Protein 6T1U (pdb70)

Foldseek 3Di:
DQAVQVVCVVQVFQEEEEEFDAFFPLVLLSLLLQQQCCQFFVGRYFYDQLQSHACLCVLVDALSHEYEYRFEADFQRATRPSCNNVVCCLVPPDAANQRYEYEYEYEAAVLHPCGSSPRVVVVVSNVVRRYHDQFYYWYAHVHVPCRLVSSVVSSVRSVCSCCPVVNTGTDARDDDFQKDKDWDQVDFLVDLLAFLQPLANCVSPPPPDDLQEDDADQSHFRFWFFPAKDWQFPDPPWTKMKTKTFSQSHPAFAAQFWKKWFQFWFFPVLLVLVCLQQVCPVQQRIWMAMDGPRPNDDQQHDPGYGNNSCNGRWFPQFDADRLSLLSNCLVLQPDDQLSVQSVVLSPDPVSVCVQGVVQRDTPSRSSCVSNVSDHSNSDDVSSRSSNTTTRGIDIFGWQAHCLQCRRMTIGMGIWDWDADPVGDINGDGVRLVSVQCNCVVVVPPDDRPTHGDCLPIVSPSPNRITTMHIDHDPRDDDPQQQQEAEEEAEDSQCRSVSRVLSNNLVCVVVVHNGHAYEYEYEDAALNGRDGPNVCPVVSCVSCPPSYDYDYFHQHHDPVDGTDSLNVCLVVLVVVVVSVVSLYAYETEEASSPDVVSNLLSQLVSCCVVVVHDSVVSSVVSVVCPVVRSHGYHHD/DQAVQVVCVVQVFQEEEEEQDAFFPLVLLSLLLQQQCCQFFVGRYFYDQLQSHQCLCVLVDAQSHEYEYRFEADFQRATRPSCNNVVCCLVPPDAANQGYEYEYEYEAAVLHDCGSSPRVVVVVSNVVRHYHDQFYYWYAHVNVPCRLVSSVVSSVRVVCSCCPVVNTGTDARDDDFQKDKDWDPVDWLPPQCAWLQPLANCVRPPPPPDLQEDPADQSHFRFWFFPDKDWFFPDPVWTKMKTKTFSQSHPFFDAQFWKKWFAFWFFPVLLVLVCLQQVCVVQQGIWMAMDGPRPNDDQQHDPGYGNVSCRGRWFPQFDADRLSLLSNCLVLQPDDQLSVQSVVLSVDVVSVCVVGVVQRDGPSRVSCVSNVNDHSNSDDVSSRSSNTTTRGTDIFGWQAHCLLCRRMTIGMGIWDWDADPVGDIRGDGVRLLSVQCNCVVVVVPDDRSTHGDCLPSVSPNPSRITTMHIGHDPRDDDPAQQQEAEAEAEASQCRSVNNVLNNNLVCLVVVHNHHAYEYEYEDAALNGRDGPNVCVVVSCVRVPPSYDYDYFHQHHDVVRGGDSLNVCLVVLVVVVVSVVSLYAYEHGEASSPRVVSNLQSQLVSQCVVVVHDSVVSSVVSSVCPVVNSHGYHHD

Organism: Candida tropicalis (NCBI:txid5482)

Secondary structure (DSSP, 8-state):
--BHHHHHHHTT--EEEEEE-SSSHHHHHHHHHHHHHHHHH---EEEEEGGGSB-TTGGG--TT-EEEEEEEEETTTEEPGGGHHHHHIIIII----TT-EEEEEEEE-TTSSSTTHHHHHHHHHHHHTT-EE-S--EEEETTTT-HHHHHHHHHHHHHHHHHHTS-PPPPPP----SEEEEE-TT--TTSTTSBSS-SSGGGTS-SS--TTSS--BTTB-EEEEEEEEEE----TT--EEEEEEE-TTS-----TT-EEEE-----HHHHHHHHHHHT-TT-TT-EEEEEESSTTPPPSS-SSEEHHHHHHHTB--SSPPPHHHHHHHGGG-SSHHHHHHHHHHHH-HHHHHHHTGGGT--HHHHHHHHTTT---TTS-HHHHHHHSPBP-PEEEE--S-TTT-TTEEEEEEE--EEE-TTS-EEE-HHHHHHHHHHHHHTT--PPPSS---SS-GGGTTTTTEEEEEEE--S----SSTTS-EEEE--GGGHHHHHHHHHHHHHHHHTT-----EEEEEEES-TTTS-TTHHHHHHHHHHHGGGEEEEEEESSS-TTS---HHHHHHHTHHHHHHHHHTTPEEEEEE-TTTHHHHHHHHHHHHHHHHHT--HHHHHHHHHHHHHTTSEEEEE-/--BHHHHHHHTT--EEEEEE-SSSHHHHHHHHHHHHHHHHH---EEEEEGGGSB-TTGGG--TT-EEEEEEEEETTTEEPGGGHHHHHIIIII----TT-EEEEEEEE-TTSSSTTHHHHHHHHHHHHTT-EE-S--EEEETTTT-HHHHHHHHHHHHHHIIIIIS-----------SEEEEE-TT--TTSTTSBSS-SSGGGTS-SS--TT-S--BTTB-EEEEEEEEEE----SS--EEEEEEE-TTS-----TT-EEEE-----HHHHHHHHHHHT-TT-TT-EEEEEESSTTPPPSS-SSEEHHHHHHHTB--SSPPPHHHHHHHGGG-SSHHHHHHHHHHHH-HHHHHHHTGGGT--HHHHHHHHTTT---TTS-HHHHHHHSPBP-PEEEE--S-TTT-TTEEEEEEE--EEE-TTS-EEE-HHHHHHHHHHHHHTT-----SS---SS-GGGTTTTTEEEEEEE--S----SSTTS-EEEE--GGGHHHHHHHHHHHHHHHHTT-----EEEEEEES-TTTS-TTTTHHHHHHHHHGGGEEEEEEESSSSTTS---HHHHHHHTHHHHHHHHHTTPEEEEEE-TTTHHHHHHHHHHHHHHHHHT--HHHHHHHHHHHHHTTSEEEEE-

InterPro domains:
  IPR001094 Flavodoxin-like [PR00369] (60-73)
  IPR001094 Flavodoxin-like [PR00369] (112-123)
  IPR001094 Flavodoxin-like [PR00369] (143-153)
  IPR001094 Flavodoxin-like [PR00369] (167-186)
  IPR001433 Oxidoreductase FAD/NAD(P)-binding [PF00175] (531-643)
  IPR001709 Flavoprotein pyridine nucleotide cytochrome reductase [PR00371] (298-308)
  IPR001709 Flavoprotein pyridine nucleotide cytochrome reductase [PR00371] (438-445)
  IPR001709 Flavoprotein pyridine nucleotide cytochrome reductase [PR00371] (472-481)
  IPR001709 Flavoprotein pyridine nucleotide cytochrome reductase [PR00371] (530-549)
  IPR001709 Flavoprotein pyridine nucleotide cytochrome reductase [PR00371] (559-568)
  IPR001709 Flavoprotein pyridine nucleotide cytochrome reductase [PR00371] (572-583)
  IPR001709 Flavoprotein pyridine nucleotide cytochrome reductase [PR00371] (605-621)
  IPR001709 Flavoprotein pyridine nucleotide cytochrome reductase [PR00371] (628-636)
  IPR003097 Sulfite reductase [NADPH] flavoprotein alpha-component-like, FAD-binding [PF00667] (259-476)
  IPR008254 Flavodoxin/nitric oxide synthase [PF00258] (61-198)
  IPR008254 Flavodoxin/nitric oxide synthase [PS50902] (59-203)
  IPR017927 FAD-binding domain, ferredoxin reductase-type [PS51384] (263-508)
  IPR017938 Riboflavin synthase-like beta-barrel [SSF63380] (235-519)
  IPR023173 NADPH-cytochrome p450 reductase, FAD-binding, alpha-helical domain superfamily [G3DSA:1.20.990.10] (313-428)
  IPR023208 NADPH-cytochrome P450 reductase [MF_03212] (1-679)

Radius of gyration: 32.87 Å; Cα contacts (8 Å, |Δi|>4): 2694; chains: 2; bounding box: 74×68×106 Å

Nearest PDB structures (foldseek):
  6t1u-assembly1_A  TM=9.999E-01  e=0.000E+00  Candida tropicalis
  4yao-assembly2_B  TM=9.263E-01  e=1.533E-57  Rattus norvegicus
  8dmg-assembly1_B  TM=6.193E-01  e=8.265E-48  Priestia megaterium NBRC 15308 = ATCC 14581
  4dqk-assembly1_A  TM=8.835E-01  e=5.685E-35  Priestia megaterium
  4dql-assembly3_B-2  TM=9.027E-01  e=2.156E-33  Priestia megaterium

Solvent-accessible surface area: 52271 Å² total; per-residue (Å²): 130,97,55,0,35,45,20,3,174,160,37,104,23,48,0,0,0,0,17,0,16,34,68,12,40,1,72,14,11,0,47,19,0,9,40,6,0,71,10,56,19,43,14,91,13,4,37,4,29,2,48,82,29,58,8,116,50,0,23,100,0,75,85,100,13,4,0,0,0,0,0,18,26,68,43,42,16,83,16,0,70,27,2,70,128,1,28,57,18,0,52,125,115,15,118,73,0,74,55,0,55,0,0,0,0,0,8,10,36,22,19,57,64,48,18,1,24,1,0,93,54,0,14,121,17,0,44,113,44,42,13,65,96,17,7,113,46,28,41,0,18,89,32,89,67,50,12,35,37,37,0,6,55,3,6,81,66,0,10,74,10,0,94,98,100,39,123,63,133,44,116,132,51,135,54,71,62,33,1,114,23,64,62,72,129,102,20,50,57,97,40,82,98,0,0,41,2,0,19,25,154,97,2,24,84,26,156,82,103,87,49,41,83,39,112,22,58,131,84,16,0,21,20,0,81,3,49,63,7,97,45,27,12,77,14,174,65,61,34,0,0,4,0,31,0,20,5,64,124,15,80,9,144,17,53,5,2,5,19,0,0,0,38,13,6,0,1,55,58,17,9,155,51,1,1,81,0,7,34,15,92,139,78,49,128,34,1,0,57,12,148,38,101,35,92,37,51,109,40,54,12,20,57,25,0,9,8,14,6,0,0,49,17,5,3,26,5,14,29,125,8,19,27,4,9,1,72,24,0,19,58,45,12,32,62,142,98,5,71,134,9,1,78,76,0,0,57,50,104,31,34,7,42,38,29,1,63,54,31,94,11,26,14,4,18,0,0,5,19,7,4,80,102,54,56,0,77,86,13,41,12,22,2,1,7,15,9,9,49,65,9,27,34,63,58,30,11,0,0,0,0,21,76,38,13,138,70,36,0,9,0,6,2,38,15,103,49,76,118,37,49,70,49,39,36,37,22,23,8,2,13,10,2,1,13,11,2,6,16,37,43,71,183,54,79,66,175,23,67,2,62,14,51,38,48,7,5,85,29,59,10,68,127,50,54,8,5,0,8,24,43,149,5,116,11,33,34,28,213,78,20,61,29,11,0,0,0,0,0,26,26,24,0,0,2,1,0,10,0,0,0,54,27,2,11,44,36,47,130,85,69,58,109,4,10,46,0,0,0,0,0,4,15,55,37,23,111,44,4,24,0,9,100,145,26,11,75,102,11,36,96,52,10,35,164,57,15,61,37,45,41,1,48,15,125,79,54,82,68,131,106,23,94,3,22,46,44,0,87,122,25,27,163,44,2,19,87,2,4,85,94,35,0,30,1,1,0,0,2,59,4,52,179,18,6,45,44,0,27,30,12,1,8,53,6,0,7,170,47,83,168,45,11,57,10,115,0,13,62,56,0,63,33,12,12,108,122,81,43,2,15,37,17,21,149,137,98,56,0,35,54,15,2,177,150,32,106,26,47,0,0,0,0,17,0,16,37,66,13,44,1,70,16,10,0,49,16,0,10,42,7,0,70,15,63,22,46,14,91,13,4,38,4,37,2,48,79,29,62,10,120,39,0,26,102,2,73,106,99,14,9,0,0,0,0,0,18,26,70,45,40,14,75,16,0,73,24,1,70,129,1,29,58,27,0,51,123,132,16,116,82,0,78,51,1,63,0,0,0,0,0,8,12,36,21,21,65,59,43,17,1,23,0,0,92,55,0,14,118,18,0,44,110,45,40,13,68,97,14,7,138,52,32,41,0,18,88,33,87,68,54,14,36,37,38,0,6,55,5,6,81,84,0,8,71,11,0,79,101,101,28,122,67,133,48,120,124,54,140,54,72,63,32,1,113,23,65,61,65,136,102,23,52,38,96,54,67,88,0,0,39,3,1,19,28,166,87,3,20,78,24,159,75,97,68,42,50,120,19,118,25,54,133,86,18,0,21,20,0,89,2,47,53,5,95,46,27,14,87,13,178,85,56,40,0,0,6,0,36,0,27,5,65,140,24,63,14,148,17,52,4,1,4,22,0,0,0,34,13,6,0,1,55,59,14,9,151,51,1,2,82,0,6,30,14,93,144,69,49,116,38,1,0,59,10,149,39,102,30,95,35,53,109,41,60,15,18,57,18,0,6,10,13,7,0,0,47,20,14,4,17,5,15,30,127,9,19,27,6,9,1,72,26,0,17,60,46,16,32,59,142,102,3,82,157,13,2,79,78,0,1,57,55,105,33,27,6,44,35,30,1,67,60,27,98,11,23,15,4,19,0,0,4,24,6,3,77,104,55,54,0,76,86,13,44,11,20,3,1,7,16,12,9,72,88,6,22,27,64,60,31,11,0,0,0,0,22,81,38,13,155,68,35,0,10,0,7,2,37,15,106,50,72,112,38,67,56,40,36,35,35,21,23,7,2,13,9,2,1,14,13,2,6,16,39,42,67,181,59,59,63,180,28,63,1,76,14,53,38,50,8,4,81,28,60,10,68,137,51,53,8,5,0,8,25,51,156,6,107,10,34,30,27,206,87,21,58,29,10,0,0,0,0,0,27,25,23,0,0,2,0,0,9,0,0,0,57,28,2,11,44,34,49,132,86,69,61,109,8,12,46,1,0,0,0,0,4,14,62,40,22,116,46,4,24,1,10,83,152,36,13,76,114,10,36,83,44,14,34,154,64,16,54,40,39,44,1,36,15,129,82,56,72,74,114,103,16,98,3,20,37,47,0,74,124,31,36,149,45,1,16,75,5,4,91,93,34,0,28,0,0,0,0,2,56,5,51,156,18,4,39,38,0,27,39,14,1,8,82,6,0,6,165,57,83,168,60,20,33,8,98,0,10,61,56,0,70,38,10,10,107,122,66,44,1,14,37,16,20,145

Sequence (1270 aa):
SRDVLSTLKKNNKNTLLLFGSQTGTAEDYANKLSRELHSRFGLKTMVADFADYDWDNFGDITEDILVFFIVATYYGEGEPTDNADEFHTWLTEEADTLSTLRYTVFGLGNSTYEFFNAIGRKFDRLLSEKGGDRFAEYAEGDDGTGTLDEDFMAWKDNVFDALKNDLNFEEKELKYEPNVKLTERDDLSAADSQVSLGEPNKKYINSEGIDLTKGPFDHTHPYLARITETRELFSSKERHCIHVEFDISESNLKYTTGDHLAIWPSNSDENIKQFAKCFGLEDKLDTVIELLKALDSTYTIPFPTPITYGAVIRHHLEISGPVSRQFFLSIAGFAPDEETKKTFTRLGGDKQEFATKVTRRKFNIADALLYSSNNTPWSDVPFEFLIENIQHHLTPRYYSISSSSLSEKQLINVTAVVEAEEEADGRPVTGVVTNLLKNIEIAQNKTGEKPLVHYDLSGPRGKFNKFKLPVHVRRSNNFKLPKNSTTPVILIGPGTGVAPLRGFVRERVQQVKNGVNVGKTLLFYGCRNSSNEDFLYKQEWAEYASVLGENFEMFNAFSRQDPSKKVYVQDKILENSQLVHELLTEGAIIYVCCGDASRMARDVQTTISKIVAKSREISEDKAAELVKSWKVQNRYQEDVWSRDVLSTLKKNNKNTLLLFGSQTGTAEDYANKLSRELHSRFGLKTMVADFADYDWDNFGDITEDILVFFIVATYYGEGEPTDNADEFHTWLTEEADTLSTLRYTVFGLGNSTYEFFNAIGRKFDRLLSEKGGDRFAEYAEGDDGTGTLDEDFMAWKDNVFDALKNDLNFEEKELKYEPNVKLTERDDLSAADSQVSLGEPNKKYINSEGIDLTKGPFDHTHPYLARITETRELFSSKERHCIHVEFDISESNLKYTTGDHLAIWPSNSDENIKQFAKCFGLEDKLDTVIELKALDSTYTIPFPTPITYGAVIRHHLEISGPVSRQFFLSIAGFAPDEETKKTFTRLGGDKQEFATKVTRRKFNIADALLYSSNNTPWSDVPFEFLIENIQQHHLTPRYYSISSSSLSEKQLINVTAVVEAEEEADGRPVTGVVTNLLKNIEIAQNKTGEKPLVHYDLSGPRGKFNKFKLPVHVRRSNFKLPKNSTTPVILIGPGTGVAPLRGFVRERVQQVKNGVNVGKTLLFYGCRNSSNEDFLYKQEWAEYASVLGENFEMFNAFSRQDPSKKVYVQDKILENSQLVHELLTEGAIIYVCCGDASRMARDVQTTISKIVAKSREISEDKAAELVKSWKVQNRYQEDVW

Structure (mmCIF, N/CA/C/O backbone):
data_6T1U
#
_entry.id   6T1U
#
_cell.length_a   74.289
_cell.length_b   67.184
_cell.length_c   143.466
_cell.angle_alpha   90.000
_cell.angle_beta   91.500
_cell.angle_gamma   90.000
#
_symmetry.space_group_name_H-M   'P 1 21 1'
#
loop_
_entity.id
_entity.type
_entity.pdbx_description
1 polymer 'NADPH--cytochrome P450 reductase'
2 non-polymer 'FLAVIN-ADENINE DINUCLEOTIDE'
3 non-polymer 'FLAVIN MONONUCLEOTIDE'
4 water water
#
loop_
_atom_site.group_PDB
_atom_site.id
_atom_site.type_symbol
_atom_site.label_atom_id
_atom_site.label_alt_id
_atom_site.label_comp_id
_atom_site.label_asym_id
_atom_site.label_entity_id
_atom_site.label_seq_id
_atom_site.pdbx_PDB_ins_code
_atom_site.Cartn_x
_atom_site.Cartn_y
_atom_site.Cartn_z
_atom_site.occupancy
_atom_site.B_iso_or_equiv
_atom_site.auth_seq_id
_atom_site.auth_comp_id
_atom_site.auth_asym_id
_atom_site.auth_atom_id
_atom_site.pdbx_PDB_model_num
ATOM 1 N N . SER A 1 45 ? -8.566 21.604 -73.310 1.00 35.13 45 SER A N 1
ATOM 2 C CA . SER A 1 45 ? -9.673 20.770 -72.718 1.00 35.16 45 SER A CA 1
ATOM 3 C C . SER A 1 45 ? -9.281 20.212 -71.351 1.00 32.12 45 SER A C 1
ATOM 4 O O . SER A 1 45 ? -10.156 19.806 -70.573 1.00 33.97 45 SER A O 1
ATOM 7 N N . ARG A 1 46 ? -7.979 20.178 -71.081 1.00 28.36 46 ARG A N 1
ATOM 8 C CA . ARG A 1 46 ? -7.483 19.634 -69.816 1.00 28.03 46 ARG A CA 1
ATOM 9 C C . ARG A 1 46 ? -7.230 20.721 -68.767 1.00 28.90 46 ARG A C 1
ATOM 10 O O . ARG A 1 46 ? -6.631 20.441 -67.730 1.00 27.22 46 ARG A O 1
ATOM 18 N N . ASP A 1 47 ? -7.689 21.938 -69.036 1.00 27.78 47 ASP A N 1
ATOM 19 C CA . ASP A 1 47 ? -7.527 23.078 -68.129 1.00 28.32 47 ASP A CA 1
ATOM 20 C C . ASP A 1 47 ? -8.815 23.166 -67.356 1.00 26.08 47 ASP A C 1
ATOM 21 O O . ASP A 1 47 ? -9.883 23.517 -67.890 1.00 23.82 47 ASP A O 1
ATOM 26 N N . VAL A 1 48 ? -8.754 22.784 -66.076 1.00 25.19 48 VAL A N 1
ATOM 27 C CA . VAL A 1 48 ? -9.957 22.751 -65.283 1.00 24.45 48 VAL A CA 1
ATOM 28 C C . VAL A 1 48 ? -10.544 24.138 -64.998 1.00 23.32 48 VAL A C 1
ATOM 29 O O . VAL A 1 48 ? -11.743 24.304 -64.886 1.00 23.77 48 VAL A O 1
ATOM 33 N N . LEU A 1 49 ? -9.670 25.132 -64.883 1.00 26.22 49 LEU A N 1
ATOM 34 C CA . LEU A 1 49 ? -10.108 26.485 -64.595 1.00 26.04 49 LEU A CA 1
ATOM 35 C C . LEU A 1 49 ? -10.898 27.055 -65.773 1.00 26.20 49 LEU A C 1
ATOM 36 O O . LEU A 1 49 ? -11.977 27.620 -65.612 1.00 24.77 49 LEU A O 1
ATOM 41 N N . SER A 1 50 ? -10.350 26.841 -66.954 1.00 29.02 50 SER A N 1
ATOM 42 C CA . SER A 1 50 ? -11.017 27.251 -68.189 1.00 31.37 50 SER A CA 1
ATOM 43 C C . SER A 1 50 ? -12.315 26.485 -68.394 1.00 28.97 50 SER A C 1
ATOM 44 O O . SER A 1 50 ? -13.324 27.046 -68.810 1.00 28.24 50 SER A O 1
ATOM 47 N N . THR A 1 51 ? -12.307 25.204 -68.042 1.00 28.62 51 THR A N 1
ATOM 48 C CA . THR A 1 51 ? -13.513 24.399 -68.081 1.00 27.68 51 THR A CA 1
ATOM 49 C C . THR A 1 51 ? -14.611 24.911 -67.137 1.00 27.77 51 THR A C 1
ATOM 50 O O . THR A 1 51 ? -15.763 25.038 -67.548 1.00 27.70 51 THR A O 1
ATOM 54 N N . LEU A 1 52 ? -14.271 25.284 -65.899 1.00 27.48 52 LEU A N 1
ATOM 55 C CA . LEU A 1 52 ? -15.267 25.870 -64.998 1.00 26.74 52 LEU A CA 1
ATOM 56 C C . LEU A 1 52 ? -15.899 27.142 -65.553 1.00 28.05 52 LEU A C 1
ATOM 57 O O . LEU A 1 52 ? -17.110 27.298 -65.565 1.00 26.14 52 LEU A O 1
ATOM 62 N N . LYS A 1 53 ? -15.045 28.056 -65.997 1.00 29.49 53 LYS A N 1
ATOM 63 C CA . LYS A 1 53 ? -15.528 29.309 -66.563 1.00 30.17 53 LYS A CA 1
ATOM 64 C C . LYS A 1 53 ? -16.435 29.109 -67.794 1.00 30.28 53 LYS A C 1
ATOM 65 O O . LYS A 1 53 ? -17.523 29.680 -67.844 1.00 29.67 53 LYS A O 1
ATOM 71 N N . LYS A 1 54 ? -15.976 28.314 -68.766 1.00 30.00 54 LYS A N 1
ATOM 72 C CA . LYS A 1 54 ? -16.753 28.031 -70.012 1.00 32.95 54 LYS A CA 1
ATOM 73 C C . LYS A 1 54 ? -18.128 27.423 -69.730 1.00 31.30 54 LYS A C 1
ATOM 74 O O . LYS A 1 54 ? -19.099 27.672 -70.442 1.00 30.57 54 LYS A O 1
ATOM 80 N N . ASN A 1 55 ? -18.216 26.628 -68.671 1.00 28.73 55 ASN A N 1
ATOM 81 C CA . ASN A 1 55 ? -19.460 25.968 -68.302 1.00 27.73 55 ASN A CA 1
ATOM 82 C C . ASN A 1 55 ? -20.242 26.700 -67.240 1.00 28.61 55 ASN A C 1
ATOM 83 O O . ASN A 1 55 ? -21.258 26.207 -66.743 1.00 28.90 55 ASN A O 1
ATOM 88 N N . ASN A 1 56 ? -19.754 27.884 -66.871 1.00 29.15 56 ASN A N 1
ATOM 89 C CA . ASN A 1 56 ? -20.430 28.743 -65.930 1.00 29.59 56 ASN A CA 1
ATOM 90 C C . ASN A 1 56 ? -20.616 28.081 -64.525 1.00 28.65 56 ASN A C 1
ATOM 91 O O . ASN A 1 56 ? -21.674 28.159 -63.911 1.00 31.52 56 ASN A O 1
ATOM 96 N N . LYS A 1 57 ? -19.544 27.475 -64.037 1.00 27.40 57 LYS A N 1
ATOM 97 C CA . LYS A 1 57 ? -19.556 26.759 -62.767 1.00 27.26 57 LYS A CA 1
ATOM 98 C C . LYS A 1 57 ? -18.730 27.502 -61.725 1.00 26.47 57 LYS A C 1
ATOM 99 O O . LYS A 1 57 ? -17.685 28.056 -62.042 1.00 28.76 57 LYS A O 1
ATOM 105 N N . ASN A 1 58 ? -19.183 27.497 -60.473 1.00 25.17 58 ASN A N 1
ATOM 106 C CA . ASN A 1 58 ? -18.473 28.138 -59.386 1.00 27.32 58 ASN A CA 1
ATOM 107 C C . ASN A 1 58 ? -18.062 27.160 -58.271 1.00 28.47 58 ASN A C 1
ATOM 108 O O . ASN A 1 58 ? -17.537 27.584 -57.241 1.00 26.74 58 ASN A O 1
ATOM 113 N N . THR A 1 59 ? -18.291 25.865 -58.499 1.00 24.42 59 THR A N 1
ATOM 114 C CA . THR A 1 59 ? -18.077 24.854 -57.481 1.00 24.82 59 THR A CA 1
ATOM 115 C C . THR A 1 59 ? -17.517 23.605 -58.160 1.00 22.69 59 THR A C 1
ATOM 116 O O . THR A 1 59 ? -18.080 23.101 -59.149 1.00 22.68 59 THR A O 1
ATOM 120 N N . LEU A 1 60 ? -16.403 23.122 -57.640 1.00 20.34 60 LEU A N 1
ATOM 121 C CA . LEU A 1 60 ? -15.649 22.017 -58.244 1.00 20.46 60 LEU A CA 1
ATOM 122 C C . LEU A 1 60 ? -15.581 20.873 -57.244 1.00 22.18 60 LEU A C 1
ATOM 123 O O . LEU A 1 60 ? -15.195 21.091 -56.093 1.00 21.06 60 LEU A O 1
ATOM 128 N N . LEU A 1 61 ? -16.018 19.688 -57.650 1.00 19.20 61 LEU A N 1
ATOM 129 C CA . LEU A 1 61 ? -15.915 18.524 -56.786 1.00 20.02 61 LEU A CA 1
ATOM 130 C C . LEU A 1 61 ? -15.020 17.525 -57.458 1.00 19.95 61 LEU A C 1
ATOM 131 O O . LEU A 1 61 ? -15.338 17.035 -58.541 1.00 24.95 61 LEU A O 1
ATOM 136 N N . LEU A 1 62 ? -13.916 17.194 -56.824 1.00 18.85 62 LEU A N 1
ATOM 137 C CA . LEU A 1 62 ? -12.885 16.302 -57.374 1.00 17.93 62 LEU A CA 1
ATOM 138 C C . LEU A 1 62 ? -12.892 14.986 -56.638 1.00 20.90 62 LEU A C 1
ATOM 139 O O . LEU A 1 62 ? -12.939 14.963 -55.405 1.00 20.00 62 LEU A O 1
ATOM 144 N N . PHE A 1 63 ? -12.857 13.877 -57.376 1.00 19.22 63 PHE A N 1
ATOM 145 C CA . PHE A 1 63 ? -12.906 12.562 -56.764 1.00 18.46 63 PHE A CA 1
ATOM 146 C C . PHE A 1 63 ? -11.670 11.753 -57.104 1.00 18.59 63 PHE A C 1
ATOM 147 O O . PHE A 1 63 ? -11.174 11.698 -58.269 1.00 19.72 63 PHE A O 1
ATOM 155 N N . GLY A 1 64 ? -11.116 11.181 -56.062 1.00 18.72 64 GLY A N 1
ATOM 156 C CA . GLY A 1 64 ? -10.040 10.206 -56.124 1.00 19.23 64 GLY A CA 1
ATOM 157 C C . GLY A 1 64 ? -10.667 8.874 -55.745 1.00 19.43 64 GLY A C 1
ATOM 158 O O . GLY A 1 64 ? -10.957 8.616 -54.596 1.00 17.86 64 GLY A O 1
ATOM 159 N N . SER A 1 65 ? -10.879 7.997 -56.727 1.00 18.28 65 SER A N 1
ATOM 160 C CA . SER A 1 65 ? -11.685 6.797 -56.507 1.00 16.82 65 SER A CA 1
ATOM 161 C C . SER A 1 65 ? -11.098 5.651 -57.321 1.00 17.00 65 SER A C 1
ATOM 162 O O . SER A 1 65 ? -10.764 5.892 -58.500 1.00 19.85 65 SER A O 1
ATOM 165 N N . GLN A 1 66 ? -11.027 4.461 -56.747 1.00 18.15 66 GLN A N 1
ATOM 166 C CA . GLN A 1 66 ? -10.615 3.254 -57.459 1.00 19.01 66 GLN A CA 1
ATOM 167 C C . GLN A 1 66 ? -11.804 2.327 -57.759 1.00 19.89 66 GLN A C 1
ATOM 168 O O . GLN A 1 66 ? -11.887 1.739 -58.834 1.00 21.92 66 GLN A O 1
ATOM 174 N N . THR A 1 67 ? -12.711 2.172 -56.829 1.00 17.87 67 THR A N 1
ATOM 175 C CA . THR A 1 67 ? -13.889 1.315 -56.981 1.00 19.01 67 THR A CA 1
ATOM 176 C C . THR A 1 67 ? -15.197 2.108 -56.917 1.00 18.37 67 THR A C 1
ATOM 177 O O . THR A 1 67 ? -16.251 1.533 -56.676 1.00 21.04 67 THR A O 1
ATOM 181 N N . GLY A 1 68 ? -15.123 3.419 -57.127 1.00 17.99 68 GLY A N 1
ATOM 182 C CA . GLY A 1 68 ? -16.305 4.192 -57.391 1.00 18.16 68 GLY A CA 1
ATOM 183 C C . GLY A 1 68 ? -17.003 4.863 -56.214 1.00 18.07 68 GLY A C 1
ATOM 184 O O . GLY A 1 68 ? -17.892 5.681 -56.460 1.00 17.75 68 GLY A O 1
ATOM 185 N N . THR A 1 69 ? -16.633 4.545 -54.975 1.00 16.62 69 THR A N 1
ATOM 186 C CA . THR A 1 69 ? -17.334 5.112 -53.821 1.00 18.31 69 THR A CA 1
ATOM 187 C C . THR A 1 69 ? -17.138 6.614 -53.736 1.00 16.36 69 THR A C 1
ATOM 188 O O . THR A 1 69 ? -18.111 7.347 -53.584 1.00 17.68 69 THR A O 1
ATOM 192 N N . ALA A 1 70 ? -15.892 7.049 -53.802 1.00 15.65 70 ALA A N 1
ATOM 193 C CA . ALA A 1 70 ? -15.586 8.487 -53.764 1.00 16.52 70 ALA A CA 1
ATOM 194 C C . ALA A 1 70 ? -16.275 9.249 -54.903 1.00 16.96 70 ALA A C 1
ATOM 195 O O . ALA A 1 70 ? -16.781 10.337 -54.715 1.00 18.13 70 ALA A O 1
ATOM 197 N N . GLU A 1 71 ? -16.345 8.627 -56.074 1.00 16.11 71 GLU A N 1
ATOM 198 C CA . GLU A 1 71 ? -17.088 9.233 -57.186 1.00 17.51 71 GLU A CA 1
ATOM 199 C C . GLU A 1 71 ? -18.573 9.387 -56.880 1.00 16.91 71 GLU A C 1
ATOM 200 O O . GLU A 1 71 ? -19.177 10.428 -57.122 1.00 16.67 71 GLU A O 1
ATOM 206 N N . ASP A 1 72 ? -19.181 8.332 -56.326 1.00 16.50 72 ASP A N 1
ATOM 207 C CA . ASP A 1 72 ? -20.592 8.377 -55.951 1.00 17.99 72 ASP A CA 1
ATOM 208 C C . ASP A 1 72 ? -20.863 9.450 -54.892 1.00 18.44 72 ASP A C 1
ATOM 209 O O . ASP A 1 72 ? -21.798 10.217 -55.043 1.00 19.42 72 ASP A O 1
ATOM 214 N N . TYR A 1 73 ? -19.978 9.559 -53.901 1.00 16.19 73 TYR A N 1
ATOM 215 C CA . TYR A 1 73 ? -20.089 10.625 -52.894 1.00 17.95 73 TYR A CA 1
ATOM 216 C C . TYR A 1 73 ? -19.948 11.999 -53.484 1.00 17.34 73 TYR A C 1
ATOM 217 O O . TYR A 1 73 ? -20.706 12.911 -53.105 1.00 18.67 73 TYR A O 1
ATOM 226 N N . ALA A 1 74 ? -19.064 12.153 -54.459 1.00 17.23 74 ALA A N 1
ATOM 227 C CA . ALA A 1 74 ? -18.910 13.474 -55.078 1.00 17.47 74 ALA A CA 1
ATOM 228 C C . ALA A 1 74 ? -20.183 13.826 -55.826 1.00 19.39 74 ALA A C 1
ATOM 229 O O . ALA A 1 74 ? -20.664 14.938 -55.748 1.00 20.13 74 ALA A O 1
ATOM 231 N N . ASN A 1 75 ? -20.770 12.868 -56.528 1.00 17.77 75 ASN A N 1
ATOM 232 C CA . ASN A 1 75 ? -22.018 13.111 -57.222 1.00 19.81 75 ASN A CA 1
ATOM 233 C C . ASN A 1 75 ? -23.199 13.452 -56.285 1.00 20.43 75 ASN A C 1
ATOM 234 O O . ASN A 1 75 ? -23.978 14.382 -56.575 1.00 21.03 75 ASN A O 1
ATOM 239 N N . LYS A 1 76 ? -23.302 12.728 -55.189 1.00 19.22 76 LYS A N 1
ATOM 240 C CA . LYS A 1 76 ? -24.353 12.922 -54.151 1.00 22.70 76 LYS A CA 1
ATOM 241 C C . LYS A 1 76 ? -24.211 14.343 -53.600 1.00 23.05 76 LYS A C 1
ATOM 242 O O . LYS A 1 76 ? -25.189 15.090 -53.555 1.00 21.83 76 LYS A O 1
ATOM 248 N N . LEU A 1 77 ? -22.988 14.724 -53.251 1.00 21.16 77 LEU A N 1
ATOM 249 C CA . LEU A 1 77 ? -22.742 16.038 -52.655 1.00 21.71 77 LEU A CA 1
ATOM 250 C C . LEU A 1 77 ? -23.046 17.123 -53.671 1.00 20.49 77 LEU A C 1
ATOM 251 O O . LEU A 1 77 ? -23.631 18.149 -53.324 1.00 20.69 77 LEU A O 1
ATOM 256 N N . SER A 1 78 ? -22.648 16.904 -54.914 1.00 19.52 78 SER A N 1
ATOM 257 C CA . SER A 1 78 ? -22.826 17.933 -55.944 1.00 20.77 78 SER A CA 1
ATOM 258 C C . SER A 1 78 ? -24.308 18.254 -56.075 1.00 21.78 78 SER A C 1
ATOM 259 O O . SER A 1 78 ? -24.686 19.433 -56.142 1.00 22.31 78 SER A O 1
ATOM 262 N N . ARG A 1 79 ? -25.143 17.225 -56.187 1.00 21.03 79 ARG A N 1
ATOM 263 C CA . ARG A 1 79 ? -26.564 17.458 -56.394 1.00 22.07 79 ARG A CA 1
ATOM 264 C C . ARG A 1 79 ? -27.171 18.186 -55.205 1.00 23.02 79 ARG A C 1
ATOM 265 O O . ARG A 1 79 ? -28.039 19.074 -55.370 1.00 23.79 79 ARG A O 1
ATOM 273 N N . GLU A 1 80 ? -26.731 17.840 -54.003 1.00 21.98 80 GLU A N 1
ATOM 274 C CA . GLU A 1 80 ? -27.291 18.473 -52.811 1.00 24.03 80 GLU A CA 1
ATOM 275 C C . GLU A 1 80 ? -26.851 19.935 -52.705 1.00 23.94 80 GLU A C 1
ATOM 276 O O . GLU A 1 80 ? -27.676 20.793 -52.317 1.00 25.57 80 GLU A O 1
ATOM 282 N N . LEU A 1 81 ? -25.592 20.218 -53.034 1.00 21.15 81 LEU A N 1
ATOM 283 C CA . LEU A 1 81 ? -25.083 21.600 -53.054 1.00 22.94 81 LEU A CA 1
ATOM 284 C C . LEU A 1 81 ? -25.851 22.446 -54.059 1.00 23.50 81 LEU A C 1
ATOM 285 O O . LEU A 1 81 ? -26.172 23.606 -53.789 1.00 22.93 81 LEU A O 1
ATOM 290 N N . HIS A 1 82 ? -26.130 21.879 -55.220 1.00 22.66 82 HIS A N 1
ATOM 291 C CA . HIS A 1 82 ? -26.871 22.594 -56.243 1.00 24.54 82 HIS A CA 1
ATOM 292 C C . HIS A 1 82 ? -28.302 22.887 -55.825 1.00 26.64 82 HIS A C 1
ATOM 293 O O . HIS A 1 82 ? -28.754 24.042 -55.944 1.00 26.48 82 HIS A O 1
ATOM 300 N N . SER A 1 83 ? -29.012 21.878 -55.316 1.00 25.65 83 SER A N 1
ATOM 301 C CA . SER A 1 83 ? -30.400 22.035 -54.877 1.00 26.34 83 SER A CA 1
ATOM 302 C C . SER A 1 83 ? -30.544 22.931 -53.631 1.00 27.39 83 SER A C 1
ATOM 303 O O . SER A 1 83 ? -31.350 23.868 -53.591 1.00 27.58 83 SER A O 1
ATOM 306 N N . ARG A 1 84 ? -29.751 22.674 -52.613 1.00 25.20 84 ARG A N 1
ATOM 307 C CA . ARG A 1 84 ? -29.946 23.362 -51.331 1.00 27.59 84 ARG A CA 1
ATOM 308 C C . ARG A 1 84 ? -29.303 24.736 -51.302 1.00 24.79 84 ARG A C 1
ATOM 309 O O . ARG A 1 84 ? -29.824 25.618 -50.614 1.00 30.19 84 ARG A O 1
ATOM 317 N N . PHE A 1 85 ? -28.208 24.923 -52.031 1.00 25.27 85 PHE A N 1
ATOM 318 C CA . PHE A 1 85 ? -27.431 26.168 -51.966 1.00 27.66 85 PHE A CA 1
ATOM 319 C C . PHE A 1 85 ? -27.351 26.977 -53.266 1.00 30.42 85 PHE A C 1
ATOM 320 O O . PHE A 1 85 ? -26.794 28.062 -53.272 1.00 33.43 85 PHE A O 1
ATOM 328 N N . GLY A 1 86 ? -27.888 26.453 -54.357 1.00 26.67 86 GLY A N 1
ATOM 329 C CA . GLY A 1 86 ? -27.870 27.148 -55.632 1.00 29.09 86 GLY A CA 1
ATOM 330 C C . GLY A 1 86 ? -26.501 27.169 -56.293 1.00 28.03 86 GLY A C 1
ATOM 331 O O . GLY A 1 86 ? -26.310 27.851 -57.311 1.00 26.63 86 GLY A O 1
ATOM 332 N N . LEU A 1 87 ? -25.549 26.378 -55.769 1.00 25.82 87 LEU A N 1
ATOM 333 C CA . LEU A 1 87 ? -24.216 26.328 -56.325 1.00 24.46 87 LEU A CA 1
ATOM 334 C C . LEU A 1 87 ? -24.203 25.702 -57.711 1.00 24.45 87 LEU A C 1
ATOM 335 O O . LEU A 1 87 ? -25.016 24.829 -58.034 1.00 25.41 87 LEU A O 1
ATOM 340 N N . LYS A 1 88 ? -23.348 26.209 -58.565 1.00 24.16 88 LYS A N 1
ATOM 341 C CA . LYS A 1 88 ? -23.227 25.732 -59.933 1.00 25.80 88 LYS A CA 1
ATOM 342 C C . LYS A 1 88 ? -22.060 24.769 -59.965 1.00 24.60 88 LYS A C 1
ATOM 343 O O . LYS A 1 88 ? -20.893 25.154 -60.068 1.00 23.17 88 LYS A O 1
ATOM 349 N N . THR A 1 89 ? -22.402 23.481 -59.874 1.00 23.65 89 THR A N 1
ATOM 350 C CA . THR A 1 89 ? -21.418 22.444 -59.544 1.00 24.00 89 THR A CA 1
ATOM 351 C C . THR A 1 89 ? -20.937 21.662 -60.751 1.00 22.33 89 THR A C 1
ATOM 352 O O . THR A 1 89 ? -21.685 21.370 -61.695 1.00 26.01 89 THR A O 1
ATOM 356 N N . MET A 1 90 ? -19.670 21.267 -60.701 1.00 22.49 90 MET A N 1
ATOM 357 C CA . MET A 1 90 ? -19.063 20.376 -61.677 1.00 22.91 90 MET A CA 1
ATOM 358 C C . MET A 1 90 ? -18.310 19.289 -60.939 1.00 22.31 90 MET A C 1
ATOM 359 O O . MET A 1 90 ? -17.415 19.593 -60.126 1.00 21.27 90 MET A O 1
ATOM 364 N N . VAL A 1 91 ? -18.635 18.045 -61.258 1.00 19.67 91 VAL A N 1
ATOM 365 C CA . VAL A 1 91 ? -17.905 16.898 -60.705 1.00 21.96 91 VAL A CA 1
ATOM 366 C C . VAL A 1 91 ? -16.818 16.521 -61.675 1.00 23.34 91 VAL A C 1
ATOM 367 O O . VAL A 1 91 ? -17.106 16.318 -62.863 1.00 27.12 91 VAL A O 1
ATOM 371 N N . ALA A 1 92 ? -15.578 16.372 -61.200 1.00 20.79 92 ALA A N 1
ATOM 372 C CA . ALA A 1 92 ? -14.455 16.104 -62.073 1.00 20.66 92 ALA A CA 1
ATOM 373 C C . ALA A 1 92 ? -13.600 14.992 -61.558 1.00 23.48 92 ALA A C 1
ATOM 374 O O . ALA A 1 92 ? -13.291 14.917 -60.378 1.00 20.36 92 ALA A O 1
ATOM 376 N N . ASP A 1 93 ? -13.176 14.168 -62.498 1.00 22.30 93 ASP A N 1
ATOM 377 C CA . ASP A 1 93 ? -12.185 13.156 -62.298 1.00 21.81 93 ASP A CA 1
ATOM 378 C C . ASP A 1 93 ? -10.817 13.845 -62.416 1.00 21.04 93 ASP A C 1
ATOM 379 O O . ASP A 1 93 ? -10.524 14.482 -63.447 1.00 20.23 93 ASP A O 1
ATOM 384 N N . PHE A 1 94 ? -9.936 13.663 -61.444 1.00 19.62 94 PHE A N 1
ATOM 385 C CA . PHE A 1 94 ? -8.560 14.224 -61.551 1.00 19.52 94 PHE A CA 1
ATOM 386 C C . PHE A 1 94 ? -7.872 13.880 -62.881 1.00 20.68 94 PHE A C 1
ATOM 387 O O . PHE A 1 94 ? -7.175 14.705 -63.423 1.00 22.89 94 PHE A O 1
ATOM 395 N N . ALA A 1 95 ? -8.077 12.666 -63.366 1.00 20.43 95 ALA A N 1
ATOM 396 C CA . ALA A 1 95 ? -7.437 12.149 -64.597 1.00 22.07 95 ALA A CA 1
ATOM 397 C C . ALA A 1 95 ? -7.827 12.870 -65.865 1.00 24.65 95 ALA A C 1
ATOM 398 O O . ALA A 1 95 ? -7.068 12.784 -66.860 1.00 25.98 95 ALA A O 1
ATOM 400 N N . ASP A 1 96 ? -8.948 13.581 -65.843 1.00 23.60 96 ASP A N 1
ATOM 401 C CA . ASP A 1 96 ? -9.459 14.317 -67.044 1.00 25.47 96 ASP A CA 1
ATOM 402 C C . ASP A 1 96 ? -8.870 15.722 -67.203 1.00 26.45 96 ASP A C 1
ATOM 403 O O . ASP A 1 96 ? -9.207 16.425 -68.181 1.00 25.88 96 ASP A O 1
ATOM 408 N N . TYR A 1 97 ? -7.984 16.123 -66.283 1.00 23.84 97 TYR A N 1
ATOM 409 C CA . TYR A 1 97 ? -7.367 17.456 -66.271 1.00 24.37 97 TYR A CA 1
ATOM 410 C C . TYR A 1 97 ? -5.903 17.361 -65.919 1.00 25.51 97 TYR A C 1
ATOM 411 O O . TYR A 1 97 ? -5.427 16.353 -65.341 1.00 23.62 97 TYR A O 1
ATOM 420 N N . ASP A 1 98 ? -5.157 18.378 -66.361 1.00 25.32 98 ASP A N 1
ATOM 421 C CA . ASP A 1 98 ? -3.808 18.592 -65.917 1.00 25.31 98 ASP A CA 1
ATOM 422 C C . ASP A 1 98 ? -3.853 19.690 -64.876 1.00 24.59 98 ASP A C 1
ATOM 423 O O . ASP A 1 98 ? -4.798 20.463 -64.828 1.00 25.98 98 ASP A O 1
ATOM 428 N N . TRP A 1 99 ? -2.871 19.664 -63.994 1.00 24.95 99 TRP A N 1
ATOM 429 C CA . TRP A 1 99 ? -2.928 20.397 -62.737 1.00 26.18 99 TRP A CA 1
ATOM 430 C C . TRP A 1 99 ? -1.886 21.482 -62.593 1.00 26.73 99 TRP A C 1
ATOM 431 O O . TRP A 1 99 ? -1.871 22.197 -61.597 1.00 25.91 99 TRP A O 1
ATOM 442 N N . ASP A 1 100 ? -1.040 21.657 -63.617 1.00 26.26 100 ASP A N 1
ATOM 443 C CA . ASP A 1 100 ? 0.075 22.610 -63.525 1.00 29.49 100 ASP A CA 1
ATOM 444 C C . ASP A 1 100 ? -0.325 24.046 -63.219 1.00 27.54 100 ASP A C 1
ATOM 445 O O . ASP A 1 100 ? 0.426 24.751 -62.558 1.00 30.50 100 ASP A O 1
ATOM 450 N N . ASN A 1 101 ? -1.500 24.474 -63.656 1.00 27.66 101 ASN A N 1
ATOM 451 C CA . ASN A 1 101 ? -1.981 25.830 -63.390 1.00 26.52 101 ASN A CA 1
ATOM 452 C C . ASN A 1 101 ? -2.934 25.966 -62.207 1.00 27.44 101 ASN A C 1
ATOM 453 O O . ASN A 1 101 ? -3.507 27.034 -62.003 1.00 24.58 101 ASN A O 1
ATOM 458 N N . PHE A 1 102 ? -3.120 24.909 -61.424 1.00 25.99 102 PHE A N 1
ATOM 459 C CA . PHE A 1 102 ? -4.229 24.893 -60.448 1.00 27.33 102 PHE A CA 1
ATOM 460 C C . PHE A 1 102 ? -4.050 25.890 -59.329 1.00 26.36 102 PHE A C 1
ATOM 461 O O . PHE A 1 102 ? -5.031 26.430 -58.813 1.00 26.61 102 PHE A O 1
ATOM 469 N N . GLY A 1 103 ? -2.791 26.172 -59.010 1.00 28.29 103 GLY A N 1
ATOM 470 C CA . GLY A 1 103 ? -2.431 27.283 -58.144 1.00 28.98 103 GLY A CA 1
ATOM 471 C C . GLY A 1 103 ? -3.066 28.597 -58.551 1.00 28.01 103 GLY A C 1
ATOM 472 O O . GLY A 1 103 ? -3.131 29.506 -57.727 1.00 30.22 103 GLY A O 1
ATOM 473 N N . ASP A 1 104 ? -3.535 28.744 -59.792 1.00 27.49 104 ASP A N 1
ATOM 474 C CA . ASP A 1 104 ? -4.241 29.997 -60.194 1.00 26.65 104 ASP A CA 1
ATOM 475 C C . ASP A 1 104 ? -5.726 30.051 -59.849 1.00 28.63 104 ASP A C 1
ATOM 476 O O . ASP A 1 104 ? -6.404 31.044 -60.132 1.00 26.30 104 ASP A O 1
ATOM 481 N N . ILE A 1 105 ? -6.261 29.006 -59.219 1.00 27.67 105 ILE A N 1
ATOM 482 C CA . ILE A 1 105 ? -7.683 28.979 -58.958 1.00 26.88 105 ILE A CA 1
ATOM 483 C C . ILE A 1 105 ? -8.076 30.175 -58.113 1.00 26.93 105 ILE A C 1
ATOM 484 O O . ILE A 1 105 ? -7.360 30.547 -57.185 1.00 28.13 105 ILE A O 1
ATOM 489 N N . THR A 1 106 ? -9.206 30.767 -58.456 1.00 25.15 106 THR A N 1
ATOM 490 C CA . THR A 1 106 ? -9.716 31.949 -57.795 1.00 26.26 106 THR A CA 1
ATOM 491 C C . THR A 1 106 ? -10.634 31.706 -56.597 1.00 28.72 106 THR A C 1
ATOM 492 O O . THR A 1 106 ? -11.206 30.614 -56.417 1.00 26.32 106 THR A O 1
ATOM 496 N N . GLU A 1 107 ? -10.766 32.736 -55.763 1.00 28.59 107 GLU A N 1
ATOM 497 C CA . GLU A 1 107 ? -11.442 32.636 -54.465 1.00 31.14 107 GLU A CA 1
ATOM 498 C C . GLU A 1 107 ? -12.947 32.390 -54.651 1.00 29.53 107 GLU A C 1
ATOM 499 O O . GLU A 1 107 ? -13.598 31.848 -53.775 1.00 31.54 107 GLU A O 1
ATOM 505 N N . ASP A 1 108 ? -13.504 32.730 -55.814 1.00 29.39 108 ASP A N 1
ATOM 506 C CA . ASP A 1 108 ? -14.938 32.504 -56.053 1.00 31.10 108 ASP A CA 1
ATOM 507 C C . ASP A 1 108 ? -15.329 31.040 -56.302 1.00 28.23 108 ASP A C 1
ATOM 508 O O . ASP A 1 108 ? -16.516 30.753 -56.390 1.00 31.32 108 ASP A O 1
ATOM 513 N N . ILE A 1 109 ? -14.350 30.143 -56.474 1.00 27.41 109 ILE A N 1
ATOM 514 C CA . ILE A 1 109 ? -14.628 28.719 -56.701 1.00 27.06 109 ILE A CA 1
ATOM 515 C C . ILE A 1 109 ? -14.526 28.010 -55.356 1.00 26.49 109 ILE A C 1
ATOM 516 O O . ILE A 1 109 ? -13.519 28.131 -54.684 1.00 29.54 109 ILE A O 1
ATOM 521 N N . LEU A 1 110 ? -15.561 27.314 -54.941 1.00 22.70 110 LEU A N 1
ATOM 522 C CA . LEU A 1 110 ? -15.410 26.405 -53.782 1.00 22.68 110 LEU A CA 1
ATOM 523 C C . LEU A 1 110 ? -14.996 25.050 -54.298 1.00 21.60 110 LEU A C 1
ATOM 524 O O . LEU A 1 110 ? -15.668 24.547 -55.203 1.00 23.84 110 LEU A O 1
ATOM 529 N N . VAL A 1 111 ? -13.967 24.434 -53.716 1.00 19.75 111 VAL A N 1
ATOM 530 C CA . VAL A 1 111 ? -13.504 23.127 -54.181 1.00 20.00 111 VAL A CA 1
ATOM 531 C C . VAL A 1 111 ? -13.714 22.096 -53.079 1.00 18.88 111 VAL A C 1
ATOM 532 O O . VAL A 1 111 ? -13.333 22.319 -51.933 1.00 19.84 111 VAL A O 1
ATOM 536 N N . PHE A 1 112 ? -14.259 20.950 -53.462 1.00 18.81 112 PHE A N 1
ATOM 537 C CA . PHE A 1 112 ? -14.453 19.835 -52.530 1.00 18.17 112 PHE A CA 1
ATOM 538 C C . PHE A 1 112 ? -13.623 18.691 -53.039 1.00 17.52 112 PHE A C 1
ATOM 539 O O . PHE A 1 112 ? -13.789 18.309 -54.208 1.00 20.25 112 PHE A O 1
ATOM 547 N N . PHE A 1 113 ? -12.712 18.168 -52.240 1.00 16.68 113 PHE A N 1
ATOM 548 C CA . PHE A 1 113 ? -11.905 16.976 -52.553 1.00 17.39 113 PHE A CA 1
ATOM 549 C C . PHE A 1 113 ? -12.448 15.765 -51.813 1.00 17.95 113 PHE A C 1
ATOM 550 O O . PHE A 1 113 ? -12.513 15.768 -50.583 1.00 19.09 113 PHE A O 1
ATOM 558 N N . ILE A 1 114 ? -12.902 14.759 -52.561 1.00 16.89 114 ILE A N 1
ATOM 559 C CA . ILE A 1 114 ? -13.448 13.522 -51.977 1.00 16.01 114 ILE A CA 1
ATOM 560 C C . ILE A 1 114 ? -12.503 12.419 -52.415 1.00 15.28 114 ILE A C 1
ATOM 561 O O . ILE A 1 114 ? -12.560 12.007 -53.565 1.00 16.75 114 ILE A O 1
ATOM 566 N N . VAL A 1 115 ? -11.610 11.954 -51.540 1.00 15.47 115 VAL A N 1
ATOM 567 C CA . VAL A 1 115 ? -10.443 11.213 -51.955 1.00 15.82 115 VAL A CA 1
ATOM 568 C C . VAL A 1 115 ? -10.201 9.932 -51.129 1.00 16.38 115 VAL A C 1
ATOM 569 O O . VAL A 1 115 ? -10.032 9.989 -49.928 1.00 15.61 115 VAL A O 1
ATOM 573 N N . ALA A 1 116 ? -10.161 8.812 -51.819 1.00 15.17 116 ALA A N 1
ATOM 574 C CA . ALA A 1 116 ? -9.811 7.540 -51.209 1.00 17.15 116 ALA A CA 1
ATOM 575 C C . ALA A 1 116 ? -8.314 7.326 -51.118 1.00 17.60 116 ALA A C 1
ATOM 576 O O . ALA A 1 116 ? -7.572 7.815 -51.975 1.00 17.62 116 ALA A O 1
ATOM 578 N N . THR A 1 117 ? -7.873 6.502 -50.163 1.00 16.88 117 THR A N 1
ATOM 579 C CA . THR A 1 117 ? -6.481 6.016 -50.086 1.00 18.22 117 THR A CA 1
ATOM 580 C C . THR A 1 117 ? -6.462 4.580 -50.634 1.00 23.04 117 THR A C 1
ATOM 581 O O . THR A 1 117 ? -7.454 3.867 -50.495 1.00 24.25 117 THR A O 1
ATOM 585 N N . TYR A 1 118 ? -5.402 4.225 -51.382 1.00 21.10 118 TYR A N 1
ATOM 586 C CA A TYR A 1 118 ? -5.306 2.866 -51.987 0.55 23.54 118 TYR A CA 1
ATOM 587 C CA B TYR A 1 118 ? -5.262 2.886 -51.949 0.45 23.51 118 TYR A CA 1
ATOM 588 C C . TYR A 1 118 ? -3.900 2.304 -51.805 1.00 26.30 118 TYR A C 1
ATOM 589 O O . TYR A 1 118 ? -3.056 2.918 -51.196 1.00 29.76 118 TYR A O 1
ATOM 606 N N . GLY A 1 119 ? -3.716 1.070 -52.302 1.00 30.24 119 GLY A N 1
ATOM 607 C CA . GLY A 1 119 ? -2.437 0.368 -52.175 1.00 30.41 119 GLY A CA 1
ATOM 608 C C . GLY A 1 119 ? -1.994 0.507 -50.738 1.00 27.72 119 GLY A C 1
ATOM 609 O O . GLY A 1 119 ? -2.740 0.149 -49.820 1.00 28.19 119 GLY A O 1
ATOM 610 N N . GLU A 1 120 ? -0.828 1.114 -50.546 1.00 28.57 120 GLU A N 1
ATOM 611 C CA . GLU A 1 120 ? -0.193 1.242 -49.233 1.00 27.99 120 GLU A CA 1
ATOM 612 C C . GLU A 1 120 ? -0.034 2.720 -48.947 1.00 28.45 120 GLU A C 1
ATOM 613 O O . GLU A 1 120 ? 1.052 3.277 -49.038 1.00 29.96 120 GLU A O 1
ATOM 619 N N . GLY A 1 121 ? -1.131 3.399 -48.595 1.00 23.77 121 GLY A N 1
ATOM 620 C CA . GLY A 1 121 ? -1.085 4.828 -48.391 1.00 21.80 121 GLY A CA 1
ATOM 621 C C . GLY A 1 121 ? -0.907 5.661 -49.662 1.00 22.57 121 GLY A C 1
ATOM 622 O O . GLY A 1 121 ? -0.513 6.802 -49.598 1.00 25.79 121 GLY A O 1
ATOM 623 N N . GLU A 1 122 ? -1.233 5.096 -50.801 1.00 20.52 122 GLU A N 1
ATOM 624 C CA . GLU A 1 122 ? -0.953 5.740 -52.093 1.00 21.56 122 GLU A CA 1
ATOM 625 C C . GLU A 1 122 ? -2.246 6.349 -52.640 1.00 19.28 122 GLU A C 1
ATOM 626 O O . GLU A 1 122 ? -3.347 5.996 -52.235 1.00 18.25 122 GLU A O 1
ATOM 632 N N . PRO A 1 123 ? -2.136 7.290 -53.602 1.00 19.45 123 PRO A N 1
ATOM 633 C CA . PRO A 1 123 ? -3.349 7.779 -54.251 1.00 18.36 123 PRO A CA 1
ATOM 634 C C . PRO A 1 123 ? -4.010 6.688 -55.115 1.00 17.97 123 PRO A C 1
ATOM 635 O O . PRO A 1 123 ? -3.348 5.748 -55.550 1.00 19.66 123 PRO A O 1
ATOM 639 N N . THR A 1 124 ? -5.305 6.828 -55.355 1.00 17.35 124 THR A N 1
ATOM 640 C CA . THR A 1 124 ? -6.011 6.080 -56.407 1.00 17.51 124 THR A CA 1
ATOM 641 C C . THR A 1 124 ? -5.337 6.375 -57.752 1.00 18.24 124 THR A C 1
ATOM 642 O O . THR A 1 124 ? -4.758 7.435 -57.935 1.00 19.51 124 THR A O 1
ATOM 646 N N . ASP A 1 125 ? -5.459 5.458 -58.701 1.00 19.01 125 ASP A N 1
ATOM 647 C CA . ASP A 1 125 ? -4.772 5.635 -59.983 1.00 19.67 125 ASP A CA 1
ATOM 648 C C . ASP A 1 125 ? -5.181 6.971 -60.609 1.00 18.16 125 ASP A C 1
ATOM 649 O O . ASP A 1 125 ? -4.333 7.697 -61.091 1.00 19.82 125 ASP A O 1
ATOM 654 N N . ASN A 1 126 ? -6.465 7.317 -60.548 1.00 18.10 126 ASN A N 1
ATOM 655 C CA . ASN A 1 126 ? -6.963 8.508 -61.246 1.00 19.17 126 ASN A CA 1
ATOM 656 C C . ASN A 1 126 ? -6.390 9.803 -60.666 1.00 20.06 126 ASN A C 1
ATOM 657 O O . ASN A 1 126 ? -6.336 10.830 -61.364 1.00 21.71 126 ASN A O 1
ATOM 662 N N . ALA A 1 127 ? -5.973 9.755 -59.402 1.00 19.35 127 ALA A N 1
ATOM 663 C CA . ALA A 1 127 ? -5.402 10.888 -58.689 1.00 18.83 127 ALA A CA 1
ATOM 664 C C . ALA A 1 127 ? -3.868 10.938 -58.647 1.00 18.72 127 ALA A C 1
ATOM 665 O O . ALA A 1 127 ? -3.300 11.818 -58.028 1.00 19.10 127 ALA A O 1
ATOM 667 N N . ASP A 1 128 ? -3.204 9.964 -59.258 1.00 19.14 128 ASP A N 1
ATOM 668 C CA . ASP A 1 128 ? -1.766 9.860 -59.148 1.00 22.26 128 ASP A CA 1
ATOM 669 C C . ASP A 1 128 ? -1.076 11.096 -59.713 1.00 20.69 128 ASP A C 1
ATOM 670 O O . ASP A 1 128 ? -0.168 11.608 -59.070 1.00 22.14 128 ASP A O 1
ATOM 675 N N . GLU A 1 129 ? -1.488 11.589 -60.892 1.00 22.49 129 GLU A N 1
ATOM 676 C CA . GLU A 1 129 ? -0.787 12.767 -61.442 1.00 24.22 129 GLU A CA 1
ATOM 677 C C . GLU A 1 129 ? -1.042 14.033 -60.607 1.00 22.75 129 GLU A C 1
ATOM 678 O O . GLU A 1 129 ? -0.114 14.840 -60.372 1.00 22.52 129 GLU A O 1
ATOM 684 N N . PHE A 1 130 ? -2.264 14.174 -60.089 1.00 22.80 130 PHE A N 1
ATOM 685 C CA . PHE A 1 130 ? -2.551 15.295 -59.167 1.00 20.38 130 PHE A CA 1
ATOM 686 C C . PHE A 1 130 ? -1.686 15.163 -57.911 1.00 20.78 130 PHE A C 1
ATOM 687 O O . PHE A 1 130 ? -1.113 16.145 -57.414 1.00 20.38 130 PHE A O 1
ATOM 695 N N . HIS A 1 131 ? -1.576 13.944 -57.377 1.00 20.51 131 HIS A N 1
ATOM 696 C CA . HIS A 1 131 ? -0.763 13.703 -56.202 1.00 21.66 131 HIS A CA 1
ATOM 697 C C . HIS A 1 131 ? 0.718 14.070 -56.443 1.00 22.36 131 HIS A C 1
ATOM 698 O O . HIS A 1 131 ? 1.341 14.737 -55.609 1.00 22.63 131 HIS A O 1
ATOM 705 N N . THR A 1 132 ? 1.261 13.653 -57.584 1.00 21.54 132 THR A N 1
ATOM 706 C CA . THR A 1 132 ? 2.648 14.039 -57.966 1.00 23.64 132 THR A CA 1
ATOM 707 C C . THR A 1 132 ? 2.765 15.581 -58.063 1.00 22.56 132 THR A C 1
ATOM 708 O O . THR A 1 132 ? 3.675 16.187 -57.493 1.00 26.26 132 THR A O 1
ATOM 712 N N . TRP A 1 133 ? 1.808 16.210 -58.708 1.00 24.21 133 TRP A N 1
ATOM 713 C CA . TRP A 1 133 ? 1.794 17.658 -58.799 1.00 24.42 133 TRP A CA 1
ATOM 714 C C . TRP A 1 133 ? 1.781 18.361 -57.447 1.00 25.68 133 TRP A C 1
ATOM 715 O O . TRP A 1 133 ? 2.553 19.280 -57.230 1.00 23.56 133 TRP A O 1
ATOM 726 N N . LEU A 1 134 ? 0.870 17.978 -56.562 1.00 21.31 134 LEU A N 1
ATOM 727 C CA . LEU A 1 134 ? 0.726 18.652 -55.307 1.00 22.79 134 LEU A CA 1
ATOM 728 C C . LEU A 1 134 ? 1.930 18.463 -54.428 1.00 24.58 134 LEU A C 1
ATOM 729 O O . LEU A 1 134 ? 2.381 19.412 -53.828 1.00 24.40 134 LEU A O 1
ATOM 734 N N . THR A 1 135 ? 2.436 17.243 -54.367 1.00 24.52 135 THR A N 1
ATOM 735 C CA . THR A 1 135 ? 3.558 16.916 -53.526 1.00 24.93 135 THR A CA 1
ATOM 736 C C . THR A 1 135 ? 4.881 17.434 -54.094 1.00 26.88 135 THR A C 1
ATOM 737 O O . THR A 1 135 ? 5.749 17.811 -53.330 1.00 29.02 135 THR A O 1
ATOM 741 N N . GLU A 1 136 ? 5.035 17.477 -55.413 1.00 26.33 136 GLU A N 1
ATOM 742 C CA . GLU A 1 136 ? 6.350 17.782 -55.991 1.00 30.33 136 GLU A CA 1
ATOM 743 C C . GLU A 1 136 ? 6.483 19.107 -56.777 1.00 32.34 136 GLU A C 1
ATOM 744 O O . GLU A 1 136 ? 7.617 19.619 -56.904 1.00 34.73 136 GLU A O 1
ATOM 750 N N . GLU A 1 137 ? 5.391 19.629 -57.340 1.00 29.54 137 GLU A N 1
ATOM 751 C CA . GLU A 1 137 ? 5.480 20.789 -58.258 1.00 33.89 137 GLU A CA 1
ATOM 752 C C . GLU A 1 137 ? 4.745 22.007 -57.771 1.00 32.02 137 GLU A C 1
ATOM 753 O O . GLU A 1 137 ? 5.219 23.109 -57.977 1.00 32.38 137 GLU A O 1
ATOM 759 N N . ALA A 1 138 ? 3.584 21.826 -57.142 1.00 28.59 138 ALA A N 1
ATOM 760 C CA . ALA A 1 138 ? 2.776 22.956 -56.687 1.00 28.55 138 ALA A CA 1
ATOM 761 C C . ALA A 1 138 ? 3.604 23.903 -55.853 1.00 30.90 138 ALA A C 1
ATOM 762 O O . ALA A 1 138 ? 4.387 23.468 -55.044 1.00 28.85 138 ALA A O 1
ATOM 764 N N . ASP A 1 139 ? 3.407 25.193 -56.064 1.00 29.56 139 ASP A N 1
ATOM 765 C CA . ASP A 1 139 ? 4.098 26.196 -55.308 1.00 32.55 139 ASP A CA 1
ATOM 766 C C . ASP A 1 139 ? 3.130 26.724 -54.261 1.00 32.00 139 ASP A C 1
ATOM 767 O O . ASP A 1 139 ? 3.182 26.273 -53.133 1.00 35.52 139 ASP A O 1
ATOM 772 N N . THR A 1 140 ? 2.239 27.649 -54.625 1.00 31.80 140 THR A N 1
ATOM 773 C CA . THR A 1 140 ? 1.236 28.194 -53.726 1.00 32.39 140 THR A CA 1
ATOM 774 C C . THR A 1 140 ? -0.162 28.016 -54.323 1.00 29.78 140 THR A C 1
ATOM 775 O O . THR A 1 140 ? -0.324 27.818 -55.543 1.00 28.01 140 THR A O 1
ATOM 779 N N . LEU A 1 141 ? -1.171 28.134 -53.449 1.00 26.95 141 LEU A N 1
ATOM 780 C CA . LEU A 1 141 ? -2.599 28.087 -53.821 1.00 27.38 141 LEU A CA 1
ATOM 781 C C . LEU A 1 141 ? -3.303 29.125 -52.954 1.00 25.74 141 LEU A C 1
ATOM 782 O O . LEU A 1 141 ? -4.189 28.840 -52.146 1.00 24.08 141 LEU A O 1
ATOM 787 N N . SER A 1 142 ? -2.882 30.373 -53.152 1.00 27.36 142 SER A N 1
ATOM 788 C CA . SER A 1 142 ? -3.191 31.467 -52.242 1.00 26.68 142 SER A CA 1
ATOM 789 C C . SER A 1 142 ? -4.642 31.920 -52.257 1.00 25.90 142 SER A C 1
ATOM 790 O O . SER A 1 142 ? -5.108 32.550 -51.312 1.00 27.64 142 SER A O 1
ATOM 793 N N . THR A 1 143 ? -5.386 31.585 -53.306 1.00 24.44 143 THR A N 1
ATOM 794 C CA . THR A 1 143 ? -6.815 31.894 -53.338 1.00 21.92 143 THR A CA 1
ATOM 795 C C . THR A 1 143 ? -7.732 30.653 -53.507 1.00 23.28 143 THR A C 1
ATOM 796 O O . THR A 1 143 ? -8.880 30.763 -53.894 1.00 25.17 143 THR A O 1
ATOM 800 N N . LEU A 1 144 ? -7.191 29.495 -53.153 1.00 21.66 144 LEU A N 1
ATOM 801 C CA . LEU A 1 144 ? -7.972 28.265 -53.112 1.00 20.02 144 LEU A CA 1
ATOM 802 C C . LEU A 1 144 ? -8.852 28.253 -51.861 1.00 20.76 144 LEU A C 1
ATOM 803 O O . LEU A 1 144 ? -8.356 28.434 -50.740 1.00 24.49 144 LEU A O 1
ATOM 808 N N . ARG A 1 145 ? -10.133 27.965 -52.029 1.00 21.09 145 ARG A N 1
ATOM 809 C CA . ARG A 1 145 ? -11.022 27.704 -50.902 1.00 21.39 145 ARG A CA 1
ATOM 810 C C . ARG A 1 145 ? -11.459 26.240 -51.054 1.00 21.13 145 ARG A C 1
ATOM 811 O O . ARG A 1 145 ? -11.951 25.861 -52.113 1.00 20.24 145 ARG A O 1
ATOM 819 N N . TYR A 1 146 ? -11.222 25.434 -50.024 1.00 19.93 146 TYR A N 1
ATOM 820 C CA . TYR A 1 146 ? -11.370 23.992 -50.164 1.00 18.26 146 TYR A CA 1
ATOM 821 C C . TYR A 1 146 ? -11.853 23.338 -48.898 1.00 18.10 146 TYR A C 1
ATOM 822 O O . TYR A 1 146 ? -11.784 23.884 -47.808 1.00 19.96 146 TYR A O 1
ATOM 831 N N . THR A 1 147 ? -12.247 22.093 -49.062 1.00 17.66 147 THR A N 1
ATOM 832 C CA . THR A 1 147 ? -12.542 21.226 -47.952 1.00 16.44 147 THR A CA 1
ATOM 833 C C . THR A 1 147 ? -12.273 19.801 -48.493 1.00 16.54 147 THR A C 1
ATOM 834 O O . THR A 1 147 ? -12.317 19.598 -49.739 1.00 18.02 147 THR A O 1
ATOM 838 N N . VAL A 1 148 ? -11.972 18.851 -47.600 1.00 16.67 148 VAL A N 1
ATOM 839 C CA . VAL A 1 148 ? -11.570 17.517 -47.991 1.00 16.19 148 VAL A CA 1
ATOM 840 C C . VAL A 1 148 ? -12.347 16.504 -47.124 1.00 17.97 148 VAL A C 1
ATOM 841 O O . VAL A 1 148 ? -12.464 16.661 -45.934 1.00 16.43 148 VAL A O 1
ATOM 845 N N . PHE A 1 149 ? -12.825 15.448 -47.763 1.00 16.52 149 PHE A N 1
ATOM 846 C CA . PHE A 1 149 ? -13.316 14.228 -47.058 1.00 15.41 149 PHE A CA 1
ATOM 847 C C . PHE A 1 149 ? -12.461 13.070 -47.520 1.00 15.44 149 PHE A C 1
ATOM 848 O O . PHE A 1 149 ? -12.350 12.828 -48.743 1.00 15.52 149 PHE A O 1
ATOM 856 N N . GLY A 1 150 ? -11.823 12.372 -46.593 1.00 15.87 150 GLY A N 1
ATOM 857 C CA . GLY A 1 150 ? -11.033 11.210 -46.896 1.00 15.06 150 GLY A CA 1
ATOM 858 C C . GLY A 1 150 ? -11.843 9.920 -46.795 1.00 15.03 150 GLY A C 1
ATOM 859 O O . GLY A 1 150 ? -12.618 9.745 -45.855 1.00 16.47 150 GLY A O 1
ATOM 860 N N . LEU A 1 151 ? -11.666 9.011 -47.752 1.00 14.31 151 LEU A N 1
ATOM 861 C CA . LEU A 1 151 ? -12.181 7.630 -47.607 1.00 14.66 151 LEU A CA 1
ATOM 862 C C . LEU A 1 151 ? -10.998 6.708 -47.346 1.00 14.89 151 LEU A C 1
ATOM 863 O O . LEU A 1 151 ? -9.991 6.746 -48.089 1.00 15.03 151 LEU A O 1
ATOM 868 N N . GLY A 1 152 ? -11.131 5.876 -46.317 1.00 13.79 152 GLY A N 1
ATOM 869 C CA . GLY A 1 152 ? -10.083 4.919 -45.990 1.00 14.30 152 GLY A CA 1
ATOM 870 C C . GLY A 1 152 ? -10.619 3.777 -45.166 1.00 14.39 152 GLY A C 1
ATOM 871 O O . GLY A 1 152 ? -11.805 3.485 -45.208 1.00 14.41 152 GLY A O 1
ATOM 872 N N . ASN A 1 153 ? -9.735 3.120 -44.442 1.00 14.70 153 ASN A N 1
ATOM 873 C CA . ASN A 1 153 ? -10.073 1.892 -43.763 1.00 14.56 153 ASN A CA 1
ATOM 874 C C . ASN A 1 153 ? -9.002 1.692 -42.693 1.00 16.04 153 ASN A C 1
ATOM 875 O O . ASN A 1 153 ? -7.849 1.535 -43.006 1.00 15.07 153 ASN A O 1
ATOM 880 N N . SER A 1 154 ? -9.413 1.709 -41.412 1.00 14.79 154 SER A N 1
ATOM 881 C CA . SER A 1 154 ? -8.469 1.734 -40.297 1.00 15.72 154 SER A CA 1
ATOM 882 C C . SER A 1 154 ? -7.769 0.404 -40.025 1.00 16.65 154 SER A C 1
ATOM 883 O O . SER A 1 154 ? -6.902 0.317 -39.171 1.00 17.23 154 SER A O 1
ATOM 886 N N . THR A 1 155 ? -8.085 -0.619 -40.801 1.00 15.85 155 THR A N 1
ATOM 887 C CA . THR A 1 155 ? -7.320 -1.862 -40.715 1.00 15.92 155 THR A CA 1
ATOM 888 C C . THR A 1 155 ? -6.037 -1.758 -41.546 1.00 15.69 155 THR A C 1
ATOM 889 O O . THR A 1 155 ? -5.150 -2.607 -41.370 1.00 17.86 155 THR A O 1
ATOM 893 N N . TYR A 1 156 ? -5.891 -0.716 -42.352 1.00 16.34 156 TYR A N 1
ATOM 894 C CA . TYR A 1 156 ? -4.642 -0.477 -43.094 1.00 17.19 156 TYR A CA 1
ATOM 895 C C . TYR A 1 156 ? -3.794 0.458 -42.268 1.00 19.19 156 TYR A C 1
ATOM 896 O O . TYR A 1 156 ? -4.302 1.297 -41.554 1.00 20.13 156 TYR A O 1
ATOM 905 N N . GLU A 1 157 ? -2.491 0.295 -42.364 1.00 19.97 157 GLU A N 1
ATOM 906 C CA . GLU A 1 157 ? -1.604 1.097 -41.529 1.00 23.87 157 GLU A CA 1
ATOM 907 C C . GLU A 1 157 ? -1.600 2.611 -41.846 1.00 24.91 157 GLU A C 1
ATOM 908 O O . GLU A 1 157 ? -1.556 3.439 -40.935 1.00 24.59 157 GLU A O 1
ATOM 914 N N . PHE A 1 158 ? -1.662 2.952 -43.113 1.00 21.31 158 PHE A N 1
ATOM 915 C CA . PHE A 1 158 ? -1.619 4.357 -43.527 1.00 19.64 158 PHE A CA 1
ATOM 916 C C . PHE A 1 158 ? -3.052 4.885 -43.710 1.00 17.78 158 PHE A C 1
ATOM 917 O O . PHE A 1 158 ? -3.540 5.147 -44.804 1.00 17.34 158 PHE A O 1
ATOM 925 N N . PHE A 1 159 ? -3.766 4.946 -42.614 1.00 17.59 159 PHE A N 1
ATOM 926 C CA . PHE A 1 159 ? -5.200 5.246 -42.616 1.00 16.34 159 PHE A CA 1
ATOM 927 C C . PHE A 1 159 ? -5.483 6.601 -43.163 1.00 17.22 159 PHE A C 1
ATOM 928 O O . PHE A 1 159 ? -5.030 7.619 -42.617 1.00 18.74 159 PHE A O 1
ATOM 936 N N . ASN A 1 160 ? -6.267 6.641 -44.237 1.00 14.86 160 ASN A N 1
ATOM 937 C CA . ASN A 1 160 ? -6.660 7.890 -44.868 1.00 15.70 160 ASN A CA 1
ATOM 938 C C . ASN A 1 160 ? -5.440 8.797 -45.156 1.00 16.69 160 ASN A C 1
ATOM 939 O O . ASN A 1 160 ? -5.570 10.022 -45.116 1.00 17.36 160 ASN A O 1
ATOM 944 N N . ALA A 1 161 ? -4.318 8.179 -45.509 1.00 17.24 161 ALA A N 1
ATOM 945 C CA . ALA A 1 161 ? -3.105 8.951 -45.778 1.00 19.66 161 ALA A CA 1
ATOM 946 C C . ALA A 1 161 ? -3.368 10.037 -46.801 1.00 19.73 161 ALA A C 1
ATOM 947 O O . ALA A 1 161 ? -2.872 11.164 -46.650 1.00 19.03 161 ALA A O 1
ATOM 949 N N . ILE A 1 162 ? -4.132 9.728 -47.839 1.00 18.32 162 ILE A N 1
ATOM 950 C CA . ILE A 1 162 ? -4.311 10.718 -48.927 1.00 18.44 162 ILE A CA 1
ATOM 951 C C . ILE A 1 162 ? -5.183 11.881 -48.538 1.00 18.69 162 ILE A C 1
ATOM 952 O O . ILE A 1 162 ? -4.836 13.053 -48.775 1.00 17.43 162 ILE A O 1
ATOM 957 N N . GLY A 1 163 ? -6.363 11.625 -47.946 1.00 17.45 163 GLY A N 1
ATOM 958 C CA . GLY A 1 163 ? -7.182 12.723 -47.486 1.00 17.39 163 GLY A CA 1
ATOM 959 C C . GLY A 1 163 ? -6.434 13.611 -46.491 1.00 17.33 163 GLY A C 1
ATOM 960 O O . GLY A 1 163 ? -6.531 14.838 -46.581 1.00 16.53 163 GLY A O 1
ATOM 961 N N . ARG A 1 164 ? -5.729 12.987 -45.553 1.00 17.74 164 ARG A N 1
ATOM 962 C CA . ARG A 1 164 ? -5.010 13.765 -44.553 1.00 17.92 164 ARG A CA 1
ATOM 963 C C . ARG A 1 164 ? -3.924 14.597 -45.233 1.00 18.70 164 ARG A C 1
ATOM 964 O O . ARG A 1 164 ? -3.773 15.775 -44.873 1.00 18.75 164 ARG A O 1
ATOM 972 N N . LYS A 1 165 ? -3.211 13.999 -46.175 1.00 18.01 165 LYS A N 1
ATOM 973 C CA . LYS A 1 165 ? -2.066 14.678 -46.861 1.00 18.74 165 LYS A CA 1
ATOM 974 C C . LYS A 1 165 ? -2.590 15.838 -47.702 1.00 19.06 165 LYS A C 1
ATOM 975 O O . LYS A 1 165 ? -2.032 16.933 -47.632 1.00 20.17 165 LYS A O 1
ATOM 981 N N . PHE A 1 166 ? -3.612 15.615 -48.521 1.00 17.45 166 PHE A N 1
ATOM 982 C CA . PHE A 1 166 ? -4.227 16.670 -49.307 1.00 17.44 166 PHE A CA 1
ATOM 983 C C . PHE A 1 166 ? -4.698 17.780 -48.433 1.00 19.26 166 PHE A C 1
ATOM 984 O O . PHE A 1 166 ? -4.344 18.934 -48.675 1.00 18.96 166 PHE A O 1
ATOM 992 N N . ASP A 1 167 ? -5.436 17.485 -47.377 1.00 17.29 167 ASP A N 1
ATOM 993 C CA . ASP A 1 167 ? -5.910 18.516 -46.489 1.00 18.06 167 ASP A CA 1
ATOM 994 C C . ASP A 1 167 ? -4.768 19.336 -45.864 1.00 18.55 167 ASP A C 1
ATOM 995 O O . ASP A 1 167 ? -4.892 20.571 -45.751 1.00 20.05 167 ASP A O 1
ATOM 1000 N N . ARG A 1 168 ? -3.682 18.680 -45.498 1.00 18.43 168 ARG A N 1
ATOM 1001 C CA . ARG A 1 168 ? -2.551 19.385 -44.856 1.00 18.94 168 ARG A CA 1
ATOM 1002 C C . ARG A 1 168 ? -1.789 20.209 -45.909 1.00 20.87 168 ARG A C 1
ATOM 1003 O O . ARG A 1 168 ? -1.538 21.394 -45.686 1.00 22.26 168 ARG A O 1
ATOM 1011 N N . LEU A 1 169 ? -1.456 19.604 -47.039 1.00 19.24 169 LEU A N 1
ATOM 1012 C CA . LEU A 1 169 ? -0.638 20.305 -48.071 1.00 20.72 169 LEU A CA 1
ATOM 1013 C C . LEU A 1 169 ? -1.371 21.496 -48.639 1.00 22.05 169 LEU A C 1
ATOM 1014 O O . LEU A 1 169 ? -0.717 22.527 -48.899 1.00 20.73 169 LEU A O 1
ATOM 1019 N N . LEU A 1 170 ? -2.688 21.367 -48.845 1.00 19.85 170 LEU A N 1
ATOM 1020 C CA . LEU A 1 170 ? -3.484 22.480 -49.377 1.00 20.26 170 LEU A CA 1
ATOM 1021 C C . LEU A 1 170 ? -3.426 23.679 -48.458 1.00 22.58 170 LEU A C 1
ATOM 1022 O O . LEU A 1 170 ? -3.346 24.820 -48.949 1.00 23.37 170 LEU A O 1
ATOM 1027 N N . SER A 1 171 ? -3.480 23.448 -47.151 1.00 21.76 171 SER A N 1
ATOM 1028 C CA . SER A 1 171 ? -3.361 24.482 -46.162 1.00 25.38 171 SER A CA 1
ATOM 1029 C C . SER A 1 171 ? -1.959 25.058 -46.121 1.00 22.88 171 SER A C 1
ATOM 1030 O O . SER A 1 171 ? -1.820 26.290 -46.091 1.00 23.02 171 SER A O 1
ATOM 1033 N N . GLU A 1 172 ? -0.946 24.198 -46.107 1.00 22.40 172 GLU A N 1
ATOM 1034 C CA . GLU A 1 172 ? 0.439 24.650 -46.059 1.00 23.54 172 GLU A CA 1
ATOM 1035 C C . GLU A 1 172 ? 0.769 25.568 -47.229 1.00 25.90 172 GLU A C 1
ATOM 1036 O O . GLU A 1 172 ? 1.559 26.511 -47.071 1.00 27.92 172 GLU A O 1
ATOM 1042 N N . LYS A 1 173 ? 0.167 25.305 -48.387 1.00 24.82 173 LYS A N 1
ATOM 1043 C CA . LYS A 1 173 ? 0.457 26.089 -49.598 1.00 24.75 173 LYS A CA 1
ATOM 1044 C C . LYS A 1 173 ? -0.428 27.330 -49.755 1.00 22.57 173 LYS A C 1
ATOM 1045 O O . LYS A 1 173 ? -0.370 27.983 -50.775 1.00 26.90 173 LYS A O 1
ATOM 1051 N N . GLY A 1 174 ? -1.219 27.650 -48.743 1.00 24.53 174 GLY A N 1
ATOM 1052 C CA . GLY A 1 174 ? -1.967 28.907 -48.654 1.00 23.63 174 GLY A CA 1
ATOM 1053 C C . GLY A 1 174 ? -3.448 28.810 -48.874 1.00 25.45 174 GLY A C 1
ATOM 1054 O O . GLY A 1 174 ? -4.148 29.827 -48.882 1.00 24.42 174 GLY A O 1
ATOM 1055 N N . GLY A 1 175 ? -3.963 27.583 -49.023 1.00 23.78 175 GLY A N 1
ATOM 1056 C CA . GLY A 1 175 ? -5.374 27.395 -49.204 1.00 24.29 175 GLY A CA 1
ATOM 1057 C C . GLY A 1 175 ? -6.185 27.698 -47.954 1.00 23.12 175 GLY A C 1
ATOM 1058 O O . GLY A 1 175 ? -5.683 27.662 -46.827 1.00 26.34 175 GLY A O 1
ATOM 1059 N N . ASP A 1 176 ? -7.423 28.066 -48.191 1.00 21.72 176 ASP A N 1
ATOM 1060 C CA . ASP A 1 176 ? -8.374 28.397 -47.142 1.00 22.76 176 ASP A CA 1
ATOM 1061 C C . ASP A 1 176 ? -9.320 27.222 -46.968 1.00 20.85 176 ASP A C 1
ATOM 1062 O O . ASP A 1 176 ? -10.215 26.987 -47.781 1.00 22.33 176 ASP A O 1
ATOM 1067 N N . ARG A 1 177 ? -9.137 26.535 -45.861 1.00 22.41 177 ARG A N 1
ATOM 1068 C CA . ARG A 1 177 ? -10.004 25.415 -45.513 1.00 22.73 177 ARG A CA 1
ATOM 1069 C C . ARG A 1 177 ? -11.293 25.964 -44.960 1.00 22.84 177 ARG A C 1
ATOM 1070 O O . ARG A 1 177 ? -11.292 26.446 -43.827 1.00 26.99 177 ARG A O 1
ATOM 1078 N N . PHE A 1 178 ? -12.376 25.919 -45.729 1.00 22.84 178 PHE A N 1
ATOM 1079 C CA . PHE A 1 178 ? -13.671 26.510 -45.356 1.00 22.73 178 PHE A CA 1
ATOM 1080 C C . PHE A 1 178 ? -14.626 25.578 -44.602 1.00 23.76 178 PHE A C 1
ATOM 1081 O O . PHE A 1 178 ? -15.624 26.033 -44.057 1.00 25.02 178 PHE A O 1
ATOM 1089 N N . ALA A 1 179 ? -14.357 24.267 -44.631 1.00 22.59 179 ALA A N 1
ATOM 1090 C CA . ALA A 1 179 ? -15.072 23.331 -43.775 1.00 22.00 179 ALA A CA 1
ATOM 1091 C C . ALA A 1 179 ? -14.078 22.309 -43.269 1.00 20.67 179 ALA A C 1
ATOM 1092 O O . ALA A 1 179 ? -13.103 21.954 -43.961 1.00 21.40 179 ALA A O 1
ATOM 1094 N N . GLU A 1 180 ? -14.262 21.869 -42.016 1.00 20.46 180 GLU A N 1
ATOM 1095 C CA . GLU A 1 180 ? -13.303 20.991 -41.414 1.00 21.81 180 GLU A CA 1
ATOM 1096 C C . GLU A 1 180 ? -13.146 19.675 -42.181 1.00 19.37 180 GLU A C 1
ATOM 1097 O O . GLU A 1 180 ? -14.089 19.185 -42.801 1.00 20.79 180 GLU A O 1
ATOM 1103 N N . TYR A 1 181 ? -11.930 19.188 -42.136 1.00 19.53 181 TYR A N 1
ATOM 1104 C CA . TYR A 1 181 ? -11.584 17.881 -42.650 1.00 18.86 181 TYR A CA 1
ATOM 1105 C C . TYR A 1 181 ? -12.373 16.838 -41.871 1.00 18.00 181 TYR A C 1
ATOM 1106 O O . TYR A 1 181 ? -12.475 16.906 -40.630 1.00 18.30 181 TYR A O 1
ATOM 1115 N N . ALA A 1 182 ? -12.816 15.797 -42.566 1.00 16.65 182 ALA A N 1
ATOM 1116 C CA . ALA A 1 182 ? -13.283 14.573 -41.876 1.00 16.96 182 ALA A CA 1
ATOM 1117 C C . ALA A 1 182 ? -12.981 13.392 -42.790 1.00 16.33 182 ALA A C 1
ATOM 1118 O O . ALA A 1 182 ? -12.515 13.550 -43.931 1.00 16.40 182 ALA A O 1
ATOM 1120 N N . GLU A 1 183 ? -13.180 12.204 -42.252 1.00 18.70 183 GLU A N 1
ATOM 1121 C CA . GLU A 1 183 ? -12.787 11.005 -42.984 1.00 17.15 183 GLU A CA 1
ATOM 1122 C C . GLU A 1 183 ? -13.671 9.835 -42.563 1.00 18.02 183 GLU A C 1
ATOM 1123 O O . GLU A 1 183 ? -14.234 9.807 -41.459 1.00 17.57 183 GLU A O 1
ATOM 1129 N N . GLY A 1 184 ? -13.792 8.897 -43.472 1.00 17.51 184 GLY A N 1
ATOM 1130 C CA . GLY A 1 184 ? -14.620 7.731 -43.263 1.00 17.44 184 GLY A CA 1
ATOM 1131 C C . GLY A 1 184 ? -13.794 6.462 -43.164 1.00 16.40 184 GLY A C 1
ATOM 1132 O O . GLY A 1 184 ? -12.665 6.377 -43.673 1.00 17.33 184 GLY A O 1
ATOM 1133 N N . ASP A 1 185 ? -14.417 5.467 -42.502 1.00 15.97 185 ASP A N 1
ATOM 1134 C CA . ASP A 1 185 ? -13.745 4.227 -42.167 1.00 15.89 185 ASP A CA 1
ATOM 1135 C C . ASP A 1 185 ? -14.545 3.054 -42.695 1.00 15.67 185 ASP A C 1
ATOM 1136 O O . ASP A 1 185 ? -15.531 2.623 -42.113 1.00 18.24 185 ASP A O 1
ATOM 1141 N N . ASP A 1 186 ? -14.109 2.544 -43.830 1.00 16.55 186 ASP A N 1
ATOM 1142 C CA . ASP A 1 186 ? -14.722 1.379 -44.428 1.00 18.60 186 ASP A CA 1
ATOM 1143 C C . ASP A 1 186 ? -14.394 0.093 -43.670 1.00 19.91 186 ASP A C 1
ATOM 1144 O O . ASP A 1 186 ? -15.020 -0.953 -43.888 1.00 23.09 186 ASP A O 1
ATOM 1149 N N . GLY A 1 187 ? -13.426 0.145 -42.772 1.00 17.30 187 GLY A N 1
ATOM 1150 C CA . GLY A 1 187 ? -13.039 -1.028 -42.034 1.00 18.96 187 GLY A CA 1
ATOM 1151 C C . GLY A 1 187 ? -13.909 -1.316 -40.846 1.00 21.28 187 GLY A C 1
ATOM 1152 O O . GLY A 1 187 ? -13.953 -2.462 -40.398 1.00 26.01 187 GLY A O 1
ATOM 1153 N N . THR A 1 188 ? -14.540 -0.299 -40.303 1.00 19.97 188 THR A N 1
ATOM 1154 C CA . THR A 1 188 ? -15.459 -0.500 -39.198 1.00 21.26 188 THR A CA 1
ATOM 1155 C C . THR A 1 188 ? -16.933 -0.364 -39.623 1.00 21.08 188 THR A C 1
ATOM 1156 O O . THR A 1 188 ? -17.832 -0.402 -38.772 1.00 24.41 188 THR A O 1
ATOM 1160 N N . GLY A 1 189 ? -17.186 -0.101 -40.894 1.00 20.19 189 GLY A N 1
ATOM 1161 C CA . GLY A 1 189 ? -18.550 0.075 -41.395 1.00 18.98 189 GLY A CA 1
ATOM 1162 C C . GLY A 1 189 ? -19.180 1.447 -41.176 1.00 19.04 189 GLY A C 1
ATOM 1163 O O . GLY A 1 189 ? -20.405 1.588 -41.321 1.00 21.73 189 GLY A O 1
ATOM 1164 N N . THR A 1 190 ? -18.402 2.477 -40.877 1.00 18.39 190 THR A N 1
ATOM 1165 C CA . THR A 1 190 ? -18.992 3.774 -40.592 1.00 18.02 190 THR A CA 1
ATOM 1166 C C . THR A 1 190 ? -18.893 4.726 -41.756 1.00 16.28 190 THR A C 1
ATOM 1167 O O . THR A 1 190 ? -19.354 5.842 -41.624 1.00 16.14 190 THR A O 1
ATOM 1171 N N . LEU A 1 191 ? -18.262 4.316 -42.863 1.00 16.17 191 LEU A N 1
ATOM 1172 C CA . LEU A 1 191 ? -17.930 5.236 -43.967 1.00 16.77 191 LEU A CA 1
ATOM 1173 C C . LEU A 1 191 ? -19.097 6.095 -44.394 1.00 16.08 191 LEU A C 1
ATOM 1174 O O . LEU A 1 191 ? -18.979 7.325 -44.479 1.00 16.26 191 LEU A O 1
ATOM 1179 N N . ASP A 1 192 ? -20.253 5.478 -44.630 1.00 15.27 192 ASP A N 1
ATOM 1180 C CA . ASP A 1 192 ? -21.384 6.243 -45.148 1.00 16.41 192 ASP A CA 1
ATOM 1181 C C . ASP A 1 192 ? -21.894 7.290 -44.140 1.00 16.82 192 ASP A C 1
ATOM 1182 O O . ASP A 1 192 ? -22.154 8.440 -44.515 1.00 16.99 192 ASP A O 1
ATOM 1187 N N . GLU A 1 193 ? -22.097 6.882 -42.901 1.00 17.15 193 GLU A N 1
ATOM 1188 C CA . GLU A 1 193 ? -22.508 7.824 -41.882 1.00 17.41 193 GLU A CA 1
ATOM 1189 C C . GLU A 1 193 ? -21.406 8.878 -41.605 1.00 15.96 193 GLU A C 1
ATOM 1190 O O . GLU A 1 193 ? -21.736 10.034 -41.301 1.00 18.73 193 GLU A O 1
ATOM 1196 N N . ASP A 1 194 ? -20.122 8.518 -41.756 1.00 16.69 194 ASP A N 1
ATOM 1197 C CA . ASP A 1 194 ? -19.035 9.503 -41.623 1.00 16.46 194 ASP A CA 1
ATOM 1198 C C . ASP A 1 194 ? -19.191 10.588 -42.687 1.00 17.32 194 ASP A C 1
ATOM 1199 O O . ASP A 1 194 ? -19.062 11.796 -42.429 1.00 15.70 194 ASP A O 1
ATOM 1204 N N . PHE A 1 195 ? -19.483 10.157 -43.910 1.00 16.60 195 PHE A N 1
ATOM 1205 C CA . PHE A 1 195 ? -19.727 11.094 -44.995 1.00 16.52 195 PHE A CA 1
ATOM 1206 C C . PHE A 1 195 ? -20.919 11.984 -44.725 1.00 18.82 195 PHE A C 1
ATOM 1207 O O . PHE A 1 195 ? -20.846 13.220 -44.884 1.00 18.99 195 PHE A O 1
ATOM 1215 N N . MET A 1 196 ? -22.008 11.389 -44.237 1.00 19.02 196 MET A N 1
ATOM 1216 C CA . MET A 1 196 ? -23.207 12.159 -43.953 1.00 19.26 196 MET A CA 1
ATOM 1217 C C . MET A 1 196 ? -22.947 13.219 -42.881 1.00 19.73 196 MET A C 1
ATOM 1218 O O . MET A 1 196 ? -23.399 14.361 -43.029 1.00 20.96 196 MET A O 1
ATOM 1223 N N . ALA A 1 197 ? -22.187 12.867 -41.852 1.00 17.89 197 ALA A N 1
ATOM 1224 C CA . ALA A 1 197 ? -21.865 13.779 -40.742 1.00 20.16 197 ALA A CA 1
ATOM 1225 C C . ALA A 1 197 ? -20.986 14.918 -41.262 1.00 21.76 197 ALA A C 1
ATOM 1226 O O . ALA A 1 197 ? -21.213 16.108 -40.926 1.00 22.02 197 ALA A O 1
ATOM 1228 N N . TRP A 1 198 ? -20.003 14.561 -42.087 1.00 18.43 198 TRP A N 1
ATOM 1229 C CA . TRP A 1 198 ? -19.131 15.579 -42.693 1.00 18.85 198 TRP A CA 1
ATOM 1230 C C . TRP A 1 198 ? -19.937 16.544 -43.543 1.00 20.23 198 TRP A C 1
ATOM 1231 O O . TRP A 1 198 ? -19.743 17.761 -43.447 1.00 20.56 198 TRP A O 1
ATOM 1242 N N . LYS A 1 199 ? -20.822 16.022 -44.378 1.00 18.74 199 LYS A N 1
ATOM 1243 C CA . LYS A 1 199 ? -21.705 16.807 -45.245 1.00 20.76 199 LYS A CA 1
ATOM 1244 C C . LYS A 1 199 ? -22.584 17.750 -44.436 1.00 21.62 199 LYS A C 1
ATOM 1245 O O . LYS A 1 199 ? -22.682 18.961 -44.765 1.00 21.73 199 LYS A O 1
ATOM 1251 N N . ASP A 1 200 ? -23.143 17.243 -43.335 1.00 20.91 200 ASP A N 1
ATOM 1252 C CA . ASP A 1 200 ? -23.940 18.088 -42.425 1.00 24.26 200 ASP A CA 1
ATOM 1253 C C . ASP A 1 200 ? -23.064 19.265 -41.939 1.00 24.50 200 ASP A C 1
ATOM 1254 O O . ASP A 1 200 ? -23.536 20.391 -41.931 1.00 25.58 200 ASP A O 1
ATOM 1259 N N . ASN A 1 201 ? -21.801 19.017 -41.592 1.00 21.60 201 ASN A N 1
ATOM 1260 C CA . ASN A 1 201 ? -20.903 20.077 -41.100 1.00 23.30 201 ASN A CA 1
ATOM 1261 C C . ASN A 1 201 ? -20.510 21.044 -42.205 1.00 26.55 201 ASN A C 1
ATOM 1262 O O . ASN A 1 201 ? -20.339 22.239 -41.952 1.00 27.50 201 ASN A O 1
ATOM 1267 N N . VAL A 1 202 ? -20.370 20.540 -43.430 1.00 22.84 202 VAL A N 1
ATOM 1268 C CA . VAL A 1 202 ? -20.106 21.388 -44.575 1.00 24.31 202 VAL A CA 1
ATOM 1269 C C . VAL A 1 202 ? -21.282 22.348 -44.756 1.00 25.37 202 VAL A C 1
ATOM 1270 O O . VAL A 1 202 ? -21.054 23.542 -45.008 1.00 25.74 202 VAL A O 1
ATOM 1274 N N . PHE A 1 203 ? -22.505 21.837 -44.677 1.00 24.18 203 PHE A N 1
ATOM 1275 C CA . PHE A 1 203 ? -23.692 22.650 -44.867 1.00 26.54 203 PHE A CA 1
ATOM 1276 C C . PHE A 1 203 ? -23.822 23.706 -43.764 1.00 26.31 203 PHE A C 1
ATOM 1277 O O . PHE A 1 203 ? -24.171 24.855 -44.061 1.00 29.12 203 PHE A O 1
ATOM 1285 N N . ASP A 1 204 ? -23.513 23.328 -42.520 1.00 29.23 204 ASP A N 1
ATOM 1286 C CA . ASP A 1 204 ? -23.397 24.315 -41.426 1.00 32.48 204 ASP A CA 1
ATOM 1287 C C . ASP A 1 204 ? -22.375 25.407 -41.770 1.00 31.24 204 ASP A C 1
ATOM 1288 O O . ASP A 1 204 ? -22.657 26.591 -41.544 1.00 33.32 204 ASP A O 1
ATOM 1293 N N . ALA A 1 205 ? -21.204 25.041 -42.294 1.00 26.90 205 ALA A N 1
ATOM 1294 C CA . ALA A 1 205 ? -20.195 26.051 -42.648 1.00 26.28 205 ALA A CA 1
ATOM 1295 C C . ALA A 1 205 ? -20.729 26.977 -43.719 1.00 26.41 205 ALA A C 1
ATOM 1296 O O . ALA A 1 205 ? -20.590 28.198 -43.593 1.00 28.49 205 ALA A O 1
ATOM 1298 N N . LEU A 1 206 ? -21.410 26.443 -44.730 1.00 26.40 206 LEU A N 1
ATOM 1299 C CA . LEU A 1 206 ? -21.903 27.272 -45.854 1.00 27.83 206 LEU A CA 1
ATOM 1300 C C . LEU A 1 206 ? -22.937 28.282 -45.365 1.00 32.59 206 LEU A C 1
ATOM 1301 O O . LEU A 1 206 ? -22.873 29.483 -45.703 1.00 30.33 206 LEU A O 1
ATOM 1306 N N . LYS A 1 207 ? -23.841 27.781 -44.540 1.00 33.18 207 LYS A N 1
ATOM 1307 C CA . LYS A 1 207 ? -24.977 28.516 -44.005 1.00 39.04 207 LYS A CA 1
ATOM 1308 C C . LYS A 1 207 ? -24.535 29.543 -42.949 1.00 39.94 207 LYS A C 1
ATOM 1309 O O . LYS A 1 207 ? -24.954 30.698 -43.028 1.00 40.19 207 LYS A O 1
ATOM 1315 N N . ASN A 1 208 ? -23.656 29.151 -42.017 1.00 36.25 208 ASN A N 1
ATOM 1316 C CA . ASN A 1 208 ? -23.321 30.002 -40.864 1.00 38.93 208 ASN A CA 1
ATOM 1317 C C . ASN A 1 208 ? -22.013 30.763 -40.944 1.00 39.00 208 ASN A C 1
ATOM 1318 O O . ASN A 1 208 ? -21.869 31.764 -40.245 1.00 43.47 208 ASN A O 1
ATOM 1323 N N . ASP A 1 209 ? -21.040 30.303 -41.732 1.00 37.84 209 ASP A N 1
ATOM 1324 C CA . ASP A 1 209 ? -19.774 31.034 -41.903 1.00 36.73 209 ASP A CA 1
ATOM 1325 C C . ASP A 1 209 ? -19.737 31.811 -43.201 1.00 37.40 209 ASP A C 1
ATOM 1326 O O . ASP A 1 209 ? -19.172 32.887 -43.248 1.00 35.76 209 ASP A O 1
ATOM 1331 N N . LEU A 1 210 ? -20.343 31.269 -44.256 1.00 34.67 210 LEU A N 1
ATOM 1332 C CA . LEU A 1 210 ? -20.386 31.934 -45.555 1.00 33.85 210 LEU A CA 1
ATOM 1333 C C . LEU A 1 210 ? -21.745 32.563 -45.860 1.00 33.32 210 LEU A C 1
ATOM 1334 O O . LEU A 1 210 ? -21.882 33.219 -46.892 1.00 36.90 210 LEU A O 1
ATOM 1339 N N . ASN A 1 211 ? -22.728 32.377 -44.974 1.00 33.93 211 ASN A N 1
ATOM 1340 C CA . ASN A 1 211 ? -24.014 33.044 -45.037 1.00 36.53 211 ASN A CA 1
ATOM 1341 C C . ASN A 1 211 ? -24.794 32.756 -46.295 1.00 39.37 211 ASN A C 1
ATOM 1342 O O . ASN A 1 211 ? -25.470 33.630 -46.843 1.00 34.96 211 ASN A O 1
ATOM 1347 N N . PHE A 1 212 ? -24.710 31.499 -46.747 1.00 36.41 212 PHE A N 1
ATOM 1348 C CA . PHE A 1 212 ? -25.567 31.025 -47.827 1.00 39.47 212 PHE A CA 1
ATOM 1349 C C . PHE A 1 212 ? -26.948 30.662 -47.308 1.00 38.81 212 PHE A C 1
ATOM 1350 O O . PHE A 1 212 ? -27.095 30.080 -46.231 1.00 40.49 212 PHE A O 1
ATOM 1358 N N . GLU A 1 213 ? -27.960 31.009 -48.090 1.00 39.63 213 GLU A N 1
ATOM 1359 C CA . GLU A 1 213 ? -29.311 30.549 -47.825 1.00 43.27 213 GLU A CA 1
ATOM 1360 C C . GLU A 1 213 ? -29.382 29.060 -48.156 1.00 39.68 213 GLU A C 1
ATOM 1361 O O . GLU A 1 213 ? -28.992 28.659 -49.262 1.00 39.57 213 GLU A O 1
ATOM 1367 N N . GLU A 1 214 ? -29.882 28.273 -47.200 1.00 38.76 214 GLU A N 1
ATOM 1368 C CA . GLU A 1 214 ? -30.126 26.836 -47.378 1.00 38.09 214 GLU A CA 1
ATOM 1369 C C . GLU A 1 214 ? -31.611 26.514 -47.578 1.00 37.25 214 GLU A C 1
ATOM 1370 O O . GLU A 1 214 ? -32.427 26.740 -46.695 1.00 38.47 214 GLU A O 1
ATOM 1376 N N . LYS A 1 215 ? -31.959 25.970 -48.739 1.00 34.70 215 LYS A N 1
ATOM 1377 C CA . LYS A 1 215 ? -33.330 25.517 -49.015 1.00 37.11 215 LYS A CA 1
ATOM 1378 C C . LYS A 1 215 ? -33.406 23.991 -48.862 1.00 33.99 215 LYS A C 1
ATOM 1379 O O . LYS A 1 215 ? -32.382 23.329 -48.693 1.00 33.45 215 LYS A O 1
ATOM 1385 N N . GLU A 1 216 ? -34.629 23.472 -48.923 1.00 35.08 216 GLU A N 1
ATOM 1386 C CA . GLU A 1 216 ? -34.924 22.053 -48.804 1.00 38.52 216 GLU A CA 1
ATOM 1387 C C . GLU A 1 216 ? -34.372 21.308 -50.009 1.00 34.20 216 GLU A C 1
ATOM 1388 O O . GLU A 1 216 ? -34.317 21.874 -51.108 1.00 31.42 216 GLU A O 1
ATOM 1394 N N . LEU A 1 217 ? -33.989 20.043 -49.810 1.00 32.36 217 LEU A N 1
ATOM 1395 C CA . LEU A 1 217 ? -33.568 19.196 -50.918 1.00 30.95 217 LEU A CA 1
ATOM 1396 C C . LEU A 1 217 ? -34.738 18.986 -51.883 1.00 32.19 217 LEU A C 1
ATOM 1397 O O . LEU A 1 217 ? -35.846 18.709 -51.460 1.00 32.75 217 LEU A O 1
ATOM 1402 N N . LYS A 1 218 ? -34.470 19.126 -53.173 1.00 32.35 218 LYS A N 1
ATOM 1403 C CA . LYS A 1 218 ? -35.410 18.765 -54.238 1.00 32.93 218 LYS A CA 1
ATOM 1404 C C . LYS A 1 218 ? -34.647 18.084 -55.355 1.00 30.85 218 LYS A C 1
ATOM 1405 O O . LYS A 1 218 ? -33.486 18.421 -55.586 1.00 28.47 218 LYS A O 1
ATOM 1411 N N . TYR A 1 219 ? -35.297 17.144 -56.042 1.00 30.16 219 TYR A N 1
ATOM 1412 C CA . TYR A 1 219 ? -34.692 16.505 -57.194 1.00 29.64 219 TYR A CA 1
ATOM 1413 C C . TYR A 1 219 ? -34.710 17.506 -58.343 1.00 28.88 219 TYR A C 1
ATOM 1414 O O . TYR A 1 219 ? -35.786 17.916 -58.775 1.00 30.47 219 TYR A O 1
ATOM 1423 N N . GLU A 1 220 ? -33.519 17.862 -58.823 1.00 27.56 220 GLU A N 1
ATOM 1424 C CA . GLU A 1 220 ? -33.316 18.734 -59.971 1.00 28.10 220 GLU A CA 1
ATOM 1425 C C . GLU A 1 220 ? -32.535 17.918 -61.003 1.00 22.90 220 GLU A C 1
ATOM 1426 O O . GLU A 1 220 ? -31.328 17.760 -60.914 1.00 25.90 220 GLU A O 1
ATOM 1432 N N . PRO A 1 221 ? -33.249 17.349 -61.988 1.00 24.20 221 PRO A N 1
ATOM 1433 C CA . PRO A 1 221 ? -32.570 16.414 -62.882 1.00 24.30 221 PRO A CA 1
ATOM 1434 C C . PRO A 1 221 ? -31.472 17.000 -63.775 1.00 25.27 221 PRO A C 1
ATOM 1435 O O . PRO A 1 221 ? -31.569 18.131 -64.238 1.00 26.95 221 PRO A O 1
ATOM 1439 N N . ASN A 1 222 ? -30.406 16.244 -63.971 1.00 22.87 222 ASN A N 1
ATOM 1440 C CA . ASN A 1 222 ? -29.353 16.556 -64.889 1.00 25.65 222 ASN A CA 1
ATOM 1441 C C . ASN A 1 222 ? -29.497 15.782 -66.155 1.00 22.35 222 ASN A C 1
ATOM 1442 O O . ASN A 1 222 ? -28.681 15.917 -67.045 1.00 23.60 222 ASN A O 1
ATOM 1447 N N . VAL A 1 223 ? -30.538 14.968 -66.241 1.00 23.24 223 VAL A N 1
ATOM 1448 C CA . VAL A 1 223 ? -30.719 14.164 -67.452 1.00 24.87 223 VAL A CA 1
ATOM 1449 C C . VAL A 1 223 ? -32.212 14.012 -67.685 1.00 22.54 223 VAL A C 1
ATOM 1450 O O . VAL A 1 223 ? -33.006 13.996 -66.737 1.00 24.20 223 VAL A O 1
ATOM 1454 N N . LYS A 1 224 ? -32.566 13.953 -68.964 1.00 22.63 224 LYS A N 1
ATOM 1455 C CA . LYS A 1 224 ? -33.929 13.785 -69.400 1.00 24.42 224 LYS A CA 1
ATOM 1456 C C . LYS A 1 224 ? -34.046 12.503 -70.212 1.00 20.85 224 LYS A C 1
ATOM 1457 O O . LYS A 1 224 ? -33.290 12.259 -71.138 1.00 22.72 224 LYS A O 1
ATOM 1463 N N . LEU A 1 225 ? -35.058 11.743 -69.867 1.00 21.57 225 LEU A N 1
ATOM 1464 C CA . LEU A 1 225 ? -35.368 10.503 -70.540 1.00 22.59 225 LEU A CA 1
ATOM 1465 C C . LEU A 1 225 ? -36.566 10.684 -71.460 1.00 21.87 225 LEU A C 1
ATOM 1466 O O . LEU A 1 225 ? -37.570 11.271 -71.073 1.00 23.49 225 LEU A O 1
ATOM 1471 N N . THR A 1 226 ? -36.480 10.100 -72.641 1.00 21.71 226 THR A N 1
ATOM 1472 C CA . THR A 1 226 ? -37.620 10.015 -73.555 1.00 23.95 226 THR A CA 1
ATOM 1473 C C . THR A 1 226 ? -37.807 8.557 -73.987 1.00 22.51 226 THR A C 1
ATOM 1474 O O . THR A 1 226 ? -36.857 7.951 -74.486 1.00 21.45 226 THR A O 1
ATOM 1478 N N . GLU A 1 227 ? -39.011 8.024 -73.866 1.00 21.97 227 GLU A N 1
ATOM 1479 C CA . GLU A 1 227 ? -39.253 6.655 -74.338 1.00 22.99 227 GLU A CA 1
ATOM 1480 C C . GLU A 1 227 ? -39.348 6.669 -75.840 1.00 24.35 227 GLU A C 1
ATOM 1481 O O . GLU A 1 227 ? -39.945 7.602 -76.419 1.00 28.39 227 GLU A O 1
ATOM 1487 N N . ARG A 1 228 ? -38.715 5.699 -76.488 1.00 21.29 228 ARG A N 1
ATOM 1488 C CA . ARG A 1 228 ? -38.731 5.563 -77.934 1.00 21.13 228 ARG A CA 1
ATOM 1489 C C . ARG A 1 228 ? -39.562 4.353 -78.286 1.00 22.76 228 ARG A C 1
ATOM 1490 O O . ARG A 1 228 ? -39.036 3.239 -78.489 1.00 21.40 228 ARG A O 1
ATOM 1498 N N . ASP A 1 229 ? -40.886 4.548 -78.404 1.00 20.64 229 ASP A N 1
ATOM 1499 C CA . ASP A 1 229 ? -41.733 3.403 -78.718 1.00 21.88 229 ASP A CA 1
ATOM 1500 C C . ASP A 1 229 ? -41.533 2.924 -80.148 1.00 22.12 229 ASP A C 1
ATOM 1501 O O . ASP A 1 229 ? -41.916 1.814 -80.481 1.00 23.02 229 ASP A O 1
ATOM 1506 N N . ASP A 1 230 ? -40.919 3.746 -80.992 1.00 21.86 230 ASP A N 1
ATOM 1507 C CA . ASP A 1 230 ? -40.579 3.353 -82.373 1.00 24.29 230 ASP A CA 1
ATOM 1508 C C . ASP A 1 230 ? -39.348 2.453 -82.490 1.00 24.13 230 ASP A C 1
ATOM 1509 O O . ASP A 1 230 ? -39.068 1.937 -83.568 1.00 25.34 230 ASP A O 1
ATOM 1514 N N . LEU A 1 231 ? -38.571 2.347 -81.398 1.00 22.93 231 LEU A N 1
ATOM 1515 C CA . LEU A 1 231 ? -37.369 1.520 -81.366 1.00 22.25 231 LEU A CA 1
ATOM 1516 C C . LEU A 1 231 ? -37.593 0.269 -80.549 1.00 21.00 231 LEU A C 1
ATOM 1517 O O . LEU A 1 231 ? -38.472 0.214 -79.683 1.00 20.85 231 LEU A O 1
ATOM 1522 N N . SER A 1 232 ? -36.776 -0.733 -80.848 1.00 21.12 232 SER A N 1
ATOM 1523 C CA . SER A 1 232 ? -36.867 -2.018 -80.146 1.00 23.81 232 SER A CA 1
ATOM 1524 C C . SER A 1 232 ? -35.487 -2.689 -80.160 1.00 23.49 232 SER A C 1
ATOM 1525 O O . SER A 1 232 ? -34.571 -2.177 -80.759 1.00 22.60 232 SER A O 1
ATOM 1528 N N . ALA A 1 233 ? -35.402 -3.884 -79.555 1.00 26.25 233 ALA A N 1
ATOM 1529 C CA . ALA A 1 233 ? -34.204 -4.725 -79.647 1.00 29.27 233 ALA A CA 1
ATOM 1530 C C . ALA A 1 233 ? -33.762 -5.025 -81.096 1.00 33.04 233 ALA A C 1
ATOM 1531 O O . ALA A 1 233 ? -32.577 -5.249 -81.345 1.00 36.90 233 ALA A O 1
ATOM 1533 N N . ALA A 1 234 ? -34.712 -4.999 -82.039 1.00 35.50 234 ALA A N 1
ATOM 1534 C CA . ALA A 1 234 ? -34.425 -5.153 -83.487 1.00 35.64 234 ALA A CA 1
ATOM 1535 C C . ALA A 1 234 ? -33.575 -4.055 -84.086 1.00 36.38 234 ALA A C 1
ATOM 1536 O O . ALA A 1 234 ? -33.012 -4.228 -85.162 1.00 41.32 234 ALA A O 1
ATOM 1538 N N . ASP A 1 235 ? -33.553 -2.888 -83.456 1.00 33.36 235 ASP A N 1
ATOM 1539 C CA . ASP A 1 235 ? -32.776 -1.766 -83.942 1.00 32.23 235 ASP A CA 1
ATOM 1540 C C . ASP A 1 235 ? -31.326 -1.861 -83.423 1.00 32.66 235 ASP A C 1
ATOM 1541 O O . ASP A 1 235 ? -31.096 -1.810 -82.220 1.00 28.79 235 ASP A O 1
ATOM 1546 N N . SER A 1 236 ? -30.356 -1.991 -84.322 1.00 32.20 236 SER A N 1
ATOM 1547 C CA . SER A 1 236 ? -28.983 -2.301 -83.916 1.00 33.23 236 SER A CA 1
ATOM 1548 C C . SER A 1 236 ? -28.312 -1.129 -83.189 1.00 31.56 236 SER A C 1
ATOM 1549 O O . SER A 1 236 ? -27.344 -1.318 -82.494 1.00 31.71 236 SER A O 1
ATOM 1552 N N . GLN A 1 237 ? -28.861 0.070 -83.269 1.00 30.02 237 GLN A N 1
ATOM 1553 C CA . GLN A 1 237 ? -28.315 1.192 -82.519 1.00 29.35 237 GLN A CA 1
ATOM 1554 C C . GLN A 1 237 ? -28.718 1.159 -81.028 1.00 23.37 237 GLN A C 1
ATOM 1555 O O . GLN A 1 237 ? -28.136 1.923 -80.259 1.00 25.61 237 GLN A O 1
ATOM 1561 N N . VAL A 1 238 ? -29.733 0.361 -80.682 1.00 21.54 238 VAL A N 1
ATOM 1562 C CA . VAL A 1 238 ? -30.246 0.266 -79.297 1.00 19.69 238 VAL A CA 1
ATOM 1563 C C . VAL A 1 238 ? -29.295 -0.639 -78.484 1.00 20.01 238 VAL A C 1
ATOM 1564 O O . VAL A 1 238 ? -29.006 -1.769 -78.871 1.00 20.32 238 VAL A O 1
ATOM 1568 N N . SER A 1 239 ? -28.792 -0.123 -77.378 1.00 18.09 239 SER A N 1
ATOM 1569 C CA . SER A 1 239 ? -27.989 -0.988 -76.492 1.00 18.39 239 SER A CA 1
ATOM 1570 C C . SER A 1 239 ? -28.873 -1.965 -75.732 1.00 18.08 239 SER A C 1
ATOM 1571 O O . SER A 1 239 ? -29.960 -1.635 -75.257 1.00 17.40 239 SER A O 1
ATOM 1574 N N . LEU A 1 240 ? -28.383 -3.196 -75.630 1.00 17.64 240 LEU A N 1
ATOM 1575 C CA . LEU A 1 240 ? -28.984 -4.189 -74.792 1.00 18.60 240 LEU A CA 1
ATOM 1576 C C . LEU A 1 240 ? -28.051 -4.568 -73.644 1.00 18.32 240 LEU A C 1
ATOM 1577 O O . LEU A 1 240 ? -28.247 -5.611 -73.007 1.00 19.42 240 LEU A O 1
ATOM 1582 N N . GLY A 1 241 ? -27.131 -3.663 -73.351 1.00 17.27 241 GLY A N 1
ATOM 1583 C CA . GLY A 1 241 ? -26.231 -3.804 -72.191 1.00 18.48 241 GLY A CA 1
ATOM 1584 C C . GLY A 1 241 ? -24.799 -4.020 -72.554 1.00 19.23 241 GLY A C 1
ATOM 1585 O O . GLY A 1 241 ? -24.007 -4.401 -71.690 1.00 19.24 241 GLY A O 1
ATOM 1586 N N . GLU A 1 242 ? -24.420 -3.747 -73.804 1.00 19.06 242 GLU A N 1
ATOM 1587 C CA . GLU A 1 242 ? -23.060 -3.828 -74.215 1.00 19.78 242 GLU A CA 1
ATOM 1588 C C . GLU A 1 242 ? -22.204 -2.908 -73.348 1.00 17.80 242 GLU A C 1
ATOM 1589 O O . GLU A 1 242 ? -22.657 -1.863 -72.927 1.00 18.97 242 GLU A O 1
ATOM 1595 N N . PRO A 1 243 ? -20.948 -3.287 -73.100 1.00 17.68 243 PRO A N 1
ATOM 1596 C CA . PRO A 1 243 ? -20.192 -2.453 -72.154 1.00 19.00 243 PRO A CA 1
ATOM 1597 C C . PRO A 1 243 ? -19.976 -1.004 -72.529 1.00 20.71 243 PRO A C 1
ATOM 1598 O O . PRO A 1 243 ? -19.915 -0.167 -71.637 1.00 20.50 243 PRO A O 1
ATOM 1602 N N . ASN A 1 244 ? -19.808 -0.699 -73.816 1.00 21.10 244 ASN A N 1
ATOM 1603 C CA . ASN A 1 244 ? -19.824 0.672 -74.255 1.00 21.69 244 ASN A CA 1
ATOM 1604 C C . ASN A 1 244 ? -20.247 0.777 -75.722 1.00 22.08 244 ASN A C 1
ATOM 1605 O O . ASN A 1 244 ? -20.565 -0.220 -76.337 1.00 22.29 244 ASN A O 1
ATOM 1610 N N . LYS A 1 245 ? -20.267 1.992 -76.250 1.00 23.38 245 LYS A N 1
ATOM 1611 C CA . LYS A 1 245 ? -20.789 2.154 -77.630 1.00 24.69 245 LYS A CA 1
ATOM 1612 C C . LYS A 1 245 ? -19.923 1.488 -78.689 1.00 24.37 245 LYS A C 1
ATOM 1613 O O . LYS A 1 245 ? -20.435 1.117 -79.725 1.00 24.64 245 LYS A O 1
ATOM 1619 N N . LYS A 1 246 ? -18.638 1.253 -78.416 1.00 22.77 246 LYS A N 1
ATOM 1620 C CA . LYS A 1 246 ? -17.804 0.515 -79.380 1.00 26.13 246 LYS A CA 1
ATOM 1621 C C . LYS A 1 246 ? -18.292 -0.885 -79.614 1.00 25.64 246 LYS A C 1
ATOM 1622 O O . LYS A 1 246 ? -18.096 -1.425 -80.688 1.00 27.40 246 LYS A O 1
ATOM 1628 N N . TYR A 1 247 ? -18.988 -1.490 -78.647 1.00 23.83 247 TYR A N 1
ATOM 1629 C CA . TYR A 1 247 ? -19.550 -2.790 -78.802 1.00 23.49 247 TYR A CA 1
ATOM 1630 C C . TYR A 1 247 ? -20.935 -2.803 -79.471 1.00 25.49 247 TYR A C 1
ATOM 1631 O O . TYR A 1 247 ? -21.503 -3.898 -79.685 1.00 27.66 247 TYR A O 1
ATOM 1640 N N . ILE A 1 248 ? -21.482 -1.625 -79.781 1.00 28.57 248 ILE A N 1
ATOM 1641 C CA . ILE A 1 248 ? -22.815 -1.530 -80.395 1.00 32.37 248 ILE A CA 1
ATOM 1642 C C . ILE A 1 248 ? -22.672 -1.318 -81.915 1.00 37.12 248 ILE A C 1
ATOM 1643 O O . ILE A 1 248 ? -23.286 -2.045 -82.695 1.00 41.04 248 ILE A O 1
ATOM 1648 N N . ASN A 1 249 ? -21.882 -0.344 -82.337 1.00 40.00 249 ASN A N 1
ATOM 1649 C CA . ASN A 1 249 ? -21.552 -0.248 -83.786 1.00 57.29 249 ASN A CA 1
ATOM 1650 C C . ASN A 1 249 ? -20.798 -1.517 -84.286 1.00 60.81 249 ASN A C 1
ATOM 1651 O O . ASN A 1 249 ? -21.433 -2.457 -84.768 1.00 59.75 249 ASN A O 1
ATOM 1656 N N . SER A 1 250 ? -19.465 -1.537 -84.152 1.00 66.50 250 SER A N 1
ATOM 1657 C CA . SER A 1 250 ? -18.599 -2.719 -84.362 1.00 68.23 250 SER A CA 1
ATOM 1658 C C . SER A 1 250 ? -18.976 -3.697 -85.487 1.00 76.17 250 SER A C 1
ATOM 1659 O O . SER A 1 250 ? -18.833 -4.916 -85.343 1.00 76.50 250 SER A O 1
ATOM 1662 N N . GLU A 1 251 ? -19.464 -3.139 -86.592 1.00 83.62 251 GLU A N 1
ATOM 1663 C CA . GLU A 1 251 ? -19.519 -3.829 -87.873 1.00 86.22 251 GLU A CA 1
ATOM 1664 C C . GLU A 1 251 ? -18.168 -3.519 -88.528 1.00 85.20 251 GLU A C 1
ATOM 1665 O O . GLU A 1 251 ? -17.907 -2.382 -88.929 1.00 89.46 251 GLU A O 1
ATOM 1671 N N . GLY A 1 252 ? -17.282 -4.512 -88.569 1.00 81.45 252 GLY A N 1
ATOM 1672 C CA . GLY A 1 252 ? -15.935 -4.317 -89.109 1.00 81.38 252 GLY A CA 1
ATOM 1673 C C . GLY A 1 252 ? -15.060 -3.359 -88.306 1.00 82.61 252 GLY A C 1
ATOM 1674 O O . GLY A 1 252 ? -14.482 -2.417 -88.862 1.00 86.46 252 GLY A O 1
ATOM 1675 N N . ILE A 1 253 ? -15.013 -3.570 -86.990 1.00 77.12 253 ILE A N 1
ATOM 1676 C CA . ILE A 1 253 ? -13.985 -2.988 -86.113 1.00 74.86 253 ILE A CA 1
ATOM 1677 C C . ILE A 1 253 ? -13.403 -4.203 -85.392 1.00 67.20 253 ILE A C 1
ATOM 1678 O O . ILE A 1 253 ? -14.133 -5.167 -85.130 1.00 65.47 253 ILE A O 1
ATOM 1683 N N . ASP A 1 254 ? -12.100 -4.192 -85.104 1.00 62.61 254 ASP A N 1
ATOM 1684 C CA . ASP A 1 254 ? -11.484 -5.334 -84.420 1.00 53.47 254 ASP A CA 1
ATOM 1685 C C . ASP A 1 254 ? -11.606 -5.178 -82.901 1.00 42.54 254 ASP A C 1
ATOM 1686 O O . ASP A 1 254 ? -10.874 -4.411 -82.265 1.00 40.03 254 ASP A O 1
ATOM 1691 N N . LEU A 1 255 ? -12.539 -5.917 -82.306 1.00 38.65 255 LEU A N 1
ATOM 1692 C CA . LEU A 1 255 ? -12.755 -5.777 -80.873 1.00 32.95 255 LEU A CA 1
ATOM 1693 C C . LEU A 1 255 ? -11.701 -6.584 -80.075 1.00 32.77 255 LEU A C 1
ATOM 1694 O O . LEU A 1 255 ? -11.757 -6.595 -78.854 1.00 33.07 255 LEU A O 1
ATOM 1699 N N . THR A 1 256 ? -10.771 -7.266 -80.755 1.00 30.81 256 THR A N 1
ATOM 1700 C CA . THR A 1 256 ? -9.691 -7.984 -80.077 1.00 30.97 256 THR A CA 1
ATOM 1701 C C . THR A 1 256 ? -8.430 -7.137 -79.872 1.00 33.36 256 THR A C 1
ATOM 1702 O O . THR A 1 256 ? -7.538 -7.543 -79.129 1.00 29.91 256 THR A O 1
ATOM 1706 N N . LYS A 1 257 ? -8.352 -5.953 -80.476 1.00 33.73 257 LYS A N 1
ATOM 1707 C CA . LYS A 1 257 ? -7.118 -5.175 -80.427 1.00 37.93 257 LYS A CA 1
ATOM 1708 C C . LYS A 1 257 ? -7.152 -4.107 -79.361 1.00 40.34 257 LYS A C 1
ATOM 1709 O O . LYS A 1 257 ? -8.208 -3.674 -78.884 1.00 36.23 257 LYS A O 1
ATOM 1715 N N . GLY A 1 258 ? -5.956 -3.677 -78.984 1.00 48.11 258 GLY A N 1
ATOM 1716 C CA . GLY A 1 258 ? -5.798 -2.796 -77.834 1.00 52.54 258 GLY A CA 1
ATOM 1717 C C . GLY A 1 258 ? -6.407 -1.417 -78.017 1.00 46.02 258 GLY A C 1
ATOM 1718 O O . GLY A 1 258 ? -6.946 -1.108 -79.070 1.00 51.14 258 GLY A O 1
ATOM 1719 N N . PRO A 1 259 ? -6.374 -0.594 -76.985 1.00 44.94 259 PRO A N 1
ATOM 1720 C CA . PRO A 1 259 ? -6.018 -0.980 -75.617 1.00 41.43 259 PRO A CA 1
ATOM 1721 C C . PRO A 1 259 ? -7.278 -1.272 -74.820 1.00 36.24 259 PRO A C 1
ATOM 1722 O O . PRO A 1 259 ? -8.365 -0.831 -75.214 1.00 29.95 259 PRO A O 1
ATOM 1726 N N . PHE A 1 260 ? -7.124 -2.013 -73.720 1.00 30.72 260 PHE A N 1
ATOM 1727 C CA . PHE A 1 260 ? -8.221 -2.367 -72.862 1.00 27.90 260 PHE A CA 1
ATOM 1728 C C . PHE A 1 260 ? -7.981 -1.708 -71.507 1.00 27.55 260 PHE A C 1
ATOM 1729 O O . PHE A 1 260 ? -6.883 -1.771 -70.953 1.00 33.62 260 PHE A O 1
ATOM 1737 N N . ASP A 1 261 ? -8.982 -1.062 -70.968 1.00 28.73 261 ASP A N 1
ATOM 1738 C CA . ASP A 1 261 ? -8.833 -0.361 -69.713 1.00 29.31 261 ASP A CA 1
ATOM 1739 C C . ASP A 1 261 ? -10.177 -0.215 -69.072 1.00 27.93 261 ASP A C 1
ATOM 1740 O O . ASP A 1 261 ? -11.156 -0.825 -69.518 1.00 28.61 261 ASP A O 1
ATOM 1745 N N . HIS A 1 262 ? -10.271 0.599 -68.034 1.00 26.82 262 HIS A N 1
ATOM 1746 C CA . HIS A 1 262 ? -11.535 0.802 -67.363 1.00 27.26 262 HIS A CA 1
ATOM 1747 C C . HIS A 1 262 ? -12.667 1.409 -68.198 1.00 26.92 262 HIS A C 1
ATOM 1748 O O . HIS A 1 262 ? -13.819 1.419 -67.760 1.00 28.84 262 HIS A O 1
ATOM 1755 N N . THR A 1 263 ? -12.358 1.933 -69.394 1.00 28.67 263 THR A N 1
ATOM 1756 C CA . THR A 1 263 ? -13.414 2.431 -70.278 1.00 27.77 263 THR A CA 1
ATOM 1757 C C . THR A 1 263 ? -13.753 1.449 -71.383 1.00 25.80 263 THR A C 1
ATOM 1758 O O . THR A 1 263 ? -14.747 1.645 -72.067 1.00 28.74 263 THR A O 1
ATOM 1762 N N . HIS A 1 264 ? -12.949 0.407 -71.540 1.00 22.74 264 HIS A N 1
ATOM 1763 C CA . HIS A 1 264 ? -13.052 -0.480 -72.692 1.00 24.44 264 HIS A CA 1
ATOM 1764 C C . HIS A 1 264 ? -12.460 -1.856 -72.413 1.00 20.71 264 HIS A C 1
ATOM 1765 O O . HIS A 1 264 ? -11.251 -2.065 -72.474 1.00 22.39 264 HIS A O 1
ATOM 1772 N N . PRO A 1 265 ? -13.329 -2.808 -72.112 1.00 18.49 265 PRO A N 1
ATOM 1773 C CA . PRO A 1 265 ? -12.916 -4.150 -71.752 1.00 17.99 265 PRO A CA 1
ATOM 1774 C C . PRO A 1 265 ? -12.784 -5.042 -72.969 1.00 18.20 265 PRO A C 1
ATOM 1775 O O . PRO A 1 265 ? -13.283 -4.674 -74.067 1.00 19.59 265 PRO A O 1
ATOM 1779 N N . TYR A 1 266 ? -12.138 -6.182 -72.780 1.00 18.09 266 TYR A N 1
ATOM 1780 C CA . TYR A 1 266 ? -12.046 -7.286 -73.749 1.00 17.43 266 TYR A CA 1
ATOM 1781 C C . TYR A 1 266 ? -13.057 -8.329 -73.343 1.00 17.69 266 TYR A C 1
ATOM 1782 O O . TYR A 1 266 ? -13.193 -8.643 -72.133 1.00 17.23 266 TYR A O 1
ATOM 1791 N N . LEU A 1 267 ? -13.796 -8.890 -74.296 1.00 17.23 267 LEU A N 1
ATOM 1792 C CA . LEU A 1 267 ? -14.712 -9.976 -73.950 1.00 17.37 267 LEU A CA 1
ATOM 1793 C C . LEU A 1 267 ? -13.941 -11.289 -73.981 1.00 17.32 267 LEU A C 1
ATOM 1794 O O . LEU A 1 267 ? -13.657 -11.884 -75.043 1.00 21.46 267 LEU A O 1
ATOM 1799 N N . ALA A 1 268 ? -13.580 -11.750 -72.786 1.00 17.60 268 ALA A N 1
ATOM 1800 C CA . ALA A 1 268 ? -12.701 -12.891 -72.633 1.00 17.11 268 ALA A CA 1
ATOM 1801 C C . ALA A 1 268 ? -13.445 -14.148 -72.363 1.00 17.42 268 ALA A C 1
ATOM 1802 O O . ALA A 1 268 ? -14.253 -14.222 -71.426 1.00 17.05 268 ALA A O 1
ATOM 1804 N N . ARG A 1 269 ? -13.188 -15.167 -73.205 1.00 17.85 269 ARG A N 1
ATOM 1805 C CA . ARG A 1 269 ? -13.820 -16.453 -73.069 1.00 17.83 269 ARG A CA 1
ATOM 1806 C C . ARG A 1 269 ? -13.256 -17.257 -71.892 1.00 17.61 269 ARG A C 1
ATOM 1807 O O . ARG A 1 269 ? -12.022 -17.421 -71.772 1.00 18.15 269 ARG A O 1
ATOM 1815 N N . ILE A 1 270 ? -14.160 -17.780 -71.063 1.00 17.35 270 ILE A N 1
ATOM 1816 C CA . ILE A 1 270 ? -13.776 -18.681 -69.995 1.00 18.39 270 ILE A CA 1
ATOM 1817 C C . ILE A 1 270 ? -13.670 -20.088 -70.563 1.00 18.80 270 ILE A C 1
ATOM 1818 O O . ILE A 1 270 ? -14.670 -20.725 -70.893 1.00 18.64 270 ILE A O 1
ATOM 1823 N N . THR A 1 271 ? -12.452 -20.575 -70.667 1.00 18.50 271 THR A N 1
ATOM 1824 C CA . THR A 1 271 ? -12.229 -21.879 -71.252 1.00 21.25 271 THR A CA 1
ATOM 1825 C C . THR A 1 271 ? -12.418 -23.000 -70.290 1.00 21.36 271 THR A C 1
ATOM 1826 O O . THR A 1 271 ? -12.729 -24.135 -70.701 1.00 22.99 271 THR A O 1
ATOM 1830 N N . GLU A 1 272 ? -12.237 -22.752 -69.008 1.00 20.06 272 GLU A N 1
ATOM 1831 C CA . GLU A 1 272 ? -12.465 -23.793 -68.021 1.00 22.49 272 GLU A CA 1
ATOM 1832 C C . GLU A 1 272 ? -12.681 -23.146 -66.665 1.00 19.11 272 GLU A C 1
ATOM 1833 O O . GLU A 1 272 ? -12.188 -22.040 -66.421 1.00 18.08 272 GLU A O 1
ATOM 1839 N N . THR A 1 273 ? -13.401 -23.853 -65.826 1.00 18.82 273 THR A N 1
ATOM 1840 C CA . THR A 1 273 ? -13.666 -23.478 -64.422 1.00 18.28 273 THR A CA 1
ATOM 1841 C C . THR A 1 273 ? -13.665 -24.708 -63.569 1.00 19.29 273 THR A C 1
ATOM 1842 O O . THR A 1 273 ? -13.977 -25.815 -64.024 1.00 18.74 273 THR A O 1
ATOM 1846 N N . ARG A 1 274 ? -13.328 -24.536 -62.285 1.00 19.40 274 ARG A N 1
ATOM 1847 C CA . ARG A 1 274 ? -13.276 -25.602 -61.355 1.00 20.12 274 ARG A CA 1
ATOM 1848 C C . ARG A 1 274 ? -13.739 -25.111 -59.979 1.00 19.82 274 ARG A C 1
ATOM 1849 O O . ARG A 1 274 ? -13.339 -24.033 -59.547 1.00 19.44 274 ARG A O 1
ATOM 1857 N N . GLU A 1 275 ? -14.580 -25.873 -59.322 1.00 17.79 275 GLU A N 1
ATOM 1858 C CA . GLU A 1 275 ? -14.862 -25.657 -57.928 1.00 18.99 275 GLU A CA 1
ATOM 1859 C C . GLU A 1 275 ? -13.678 -26.198 -57.135 1.00 19.66 275 GLU A C 1
ATOM 1860 O O . GLU A 1 275 ? -13.311 -27.380 -57.223 1.00 20.33 275 GLU A O 1
ATOM 1866 N N . LEU A 1 276 ? -13.094 -25.327 -56.296 1.00 18.19 276 LEU A N 1
ATOM 1867 C CA . LEU A 1 276 ? -11.884 -25.693 -55.528 1.00 18.49 276 LEU A CA 1
ATOM 1868 C C . LEU A 1 276 ? -12.131 -26.150 -54.114 1.00 19.63 276 LEU A C 1
ATOM 1869 O O . LEU A 1 276 ? -11.184 -26.632 -53.504 1.00 21.51 276 LEU A O 1
ATOM 1874 N N . PHE A 1 277 ? -13.333 -25.988 -53.570 1.00 15.94 277 PHE A N 1
ATOM 1875 C CA . PHE A 1 277 ? -13.651 -26.428 -52.227 1.00 19.05 277 PHE A CA 1
ATOM 1876 C C . PHE A 1 277 ? -14.563 -27.658 -52.319 1.00 20.23 277 PHE A C 1
ATOM 1877 O O . PHE A 1 277 ? -15.460 -27.751 -53.188 1.00 23.73 277 PHE A O 1
ATOM 1885 N N . SER A 1 278 ? -14.406 -28.569 -51.376 1.00 21.10 278 SER A N 1
ATOM 1886 C CA . SER A 1 278 ? -15.316 -29.716 -51.319 1.00 24.92 278 SER A CA 1
ATOM 1887 C C . SER A 1 278 ? -16.532 -29.491 -50.420 1.00 26.88 278 SER A C 1
ATOM 1888 O O . SER A 1 278 ? -17.421 -30.351 -50.349 1.00 29.29 278 SER A O 1
ATOM 1891 N N . SER A 1 279 ? -16.638 -28.332 -49.786 1.00 23.77 279 SER A N 1
ATOM 1892 C CA . SER A 1 279 ? -17.747 -28.011 -48.911 1.00 25.53 279 SER A CA 1
ATOM 1893 C C . SER A 1 279 ? -18.991 -27.680 -49.715 1.00 27.47 279 SER A C 1
ATOM 1894 O O . SER A 1 279 ? -18.941 -26.859 -50.623 1.00 25.49 279 SER A O 1
ATOM 1897 N N . LYS A 1 280 ? -20.138 -28.235 -49.322 1.00 28.02 280 LYS A N 1
ATOM 1898 C CA . LYS A 1 280 ? -21.401 -27.993 -50.042 1.00 31.24 280 LYS A CA 1
ATOM 1899 C C . LYS A 1 280 ? -21.899 -26.542 -49.947 1.00 28.30 280 LYS A C 1
ATOM 1900 O O . LYS A 1 280 ? -22.576 -26.054 -50.856 1.00 27.14 280 LYS A O 1
ATOM 1906 N N . GLU A 1 281 ? -21.587 -25.901 -48.821 1.00 27.68 281 GLU A N 1
ATOM 1907 C CA . GLU A 1 281 ? -22.106 -24.581 -48.457 1.00 27.42 281 GLU A CA 1
ATOM 1908 C C . GLU A 1 281 ? -21.158 -23.389 -48.705 1.00 26.57 281 GLU A C 1
ATOM 1909 O O . GLU A 1 281 ? -21.566 -22.244 -48.494 1.00 27.86 281 GLU A O 1
ATOM 1915 N N . ARG A 1 282 ? -19.917 -23.654 -49.114 1.00 21.57 282 ARG A N 1
ATOM 1916 C CA . ARG A 1 282 ? -18.912 -22.619 -49.279 1.00 20.54 282 ARG A CA 1
ATOM 1917 C C . ARG A 1 282 ? -18.098 -23.001 -50.488 1.00 17.58 282 ARG A C 1
ATOM 1918 O O . ARG A 1 282 ? -17.609 -24.122 -50.580 1.00 19.66 282 ARG A O 1
ATOM 1926 N N . HIS A 1 283 ? -17.984 -22.059 -51.408 1.00 16.90 283 HIS A N 1
ATOM 1927 C CA . HIS A 1 283 ? -17.440 -22.312 -52.741 1.00 16.87 283 HIS A CA 1
ATOM 1928 C C . HIS A 1 283 ? -16.321 -21.376 -53.081 1.00 16.26 283 HIS A C 1
ATOM 1929 O O . HIS A 1 283 ? -16.276 -20.237 -52.613 1.00 15.30 283 HIS A O 1
ATOM 1936 N N . CYS A 1 284 ? -15.411 -21.843 -53.932 1.00 15.74 284 CYS A N 1
ATOM 1937 C CA . CYS A 1 284 ? -14.378 -21.023 -54.470 1.00 14.96 284 CYS A CA 1
ATOM 1938 C C . CYS A 1 284 ? -14.064 -21.446 -55.893 1.00 16.00 284 CYS A C 1
ATOM 1939 O O . CYS A 1 284 ? -13.849 -22.654 -56.098 1.00 16.50 284 CYS A O 1
ATOM 1942 N N . ILE A 1 285 ? -14.035 -20.508 -56.817 1.00 15.15 285 ILE A N 1
ATOM 1943 C CA . ILE A 1 285 ? -13.984 -20.854 -58.239 1.00 16.62 285 ILE A CA 1
ATOM 1944 C C . ILE A 1 285 ? -12.606 -20.558 -58.803 1.00 16.44 285 ILE A C 1
ATOM 1945 O O . ILE A 1 285 ? -12.111 -19.428 -58.721 1.00 16.90 285 ILE A O 1
ATOM 1950 N N . HIS A 1 286 ? -12.021 -21.533 -59.470 1.00 16.10 286 HIS A N 1
ATOM 1951 C CA . HIS A 1 286 ? -10.874 -21.275 -60.370 1.00 16.14 286 HIS A CA 1
ATOM 1952 C C . HIS A 1 286 ? -11.390 -20.960 -61.746 1.00 16.91 286 HIS A C 1
ATOM 1953 O O . HIS A 1 286 ? -12.238 -21.693 -62.222 1.00 16.86 286 HIS A O 1
ATOM 1960 N N . VAL A 1 287 ? -10.925 -19.883 -62.339 1.00 15.35 287 VAL A N 1
ATOM 1961 C CA . VAL A 1 287 ? -11.409 -19.447 -63.648 1.00 16.01 287 VAL A CA 1
ATOM 1962 C C . VAL A 1 287 ? -10.198 -19.344 -64.552 1.00 17.05 287 VAL A C 1
ATOM 1963 O O . VAL A 1 287 ? -9.153 -18.769 -64.153 1.00 18.09 287 VAL A O 1
ATOM 1967 N N . GLU A 1 288 ? -10.293 -19.882 -65.769 1.00 16.03 288 GLU A N 1
ATOM 1968 C CA . GLU A 1 288 ? -9.306 -19.666 -66.815 1.00 17.41 288 GLU A CA 1
ATOM 1969 C C . GLU A 1 288 ? -9.929 -18.909 -67.973 1.00 18.50 288 GLU A C 1
ATOM 1970 O O . GLU A 1 288 ? -10.871 -19.423 -68.643 1.00 18.64 288 GLU A O 1
ATOM 1976 N N . PHE A 1 289 ? -9.400 -17.718 -68.224 1.00 17.43 289 PHE A N 1
ATOM 1977 C CA . PHE A 1 289 ? -9.757 -16.837 -69.317 1.00 16.98 289 PHE A CA 1
ATOM 1978 C C . PHE A 1 289 ? -8.728 -17.010 -70.442 1.00 19.73 289 PHE A C 1
ATOM 1979 O O . PHE A 1 289 ? -7.521 -16.925 -70.191 1.00 19.37 289 PHE A O 1
ATOM 1987 N N . ASP A 1 290 ? -9.196 -17.275 -71.665 1.00 19.23 290 ASP A N 1
ATOM 1988 C CA . ASP A 1 290 ? -8.307 -17.329 -72.845 1.00 20.72 290 ASP A CA 1
ATOM 1989 C C . ASP A 1 290 ? -8.165 -15.932 -73.391 1.00 21.51 290 ASP A C 1
ATOM 1990 O O . ASP A 1 290 ? -9.162 -15.282 -73.705 1.00 24.93 290 ASP A O 1
ATOM 1995 N N . ILE A 1 291 ? -6.926 -15.424 -73.494 1.00 19.15 291 ILE A N 1
ATOM 1996 C CA . ILE A 1 291 ? -6.653 -14.106 -74.031 1.00 20.62 291 ILE A CA 1
ATOM 1997 C C . ILE A 1 291 ? -5.789 -14.232 -75.316 1.00 22.88 291 ILE A C 1
ATOM 1998 O O . ILE A 1 291 ? -5.293 -13.233 -75.806 1.00 23.86 291 ILE A O 1
ATOM 2003 N N . SER A 1 292 ? -5.657 -15.441 -75.849 1.00 24.09 292 SER A N 1
ATOM 2004 C CA . SER A 1 292 ? -4.690 -15.685 -76.952 1.00 27.39 292 SER A CA 1
ATOM 2005 C C . SER A 1 292 ? -5.031 -14.914 -78.231 1.00 33.37 292 SER A C 1
ATOM 2006 O O . SER A 1 292 ? -4.137 -14.545 -78.989 1.00 36.81 292 SER A O 1
ATOM 2009 N N . GLU A 1 293 ? -6.299 -14.627 -78.449 1.00 34.40 293 GLU A N 1
ATOM 2010 C CA . GLU A 1 293 ? -6.670 -13.999 -79.717 1.00 41.21 293 GLU A CA 1
ATOM 2011 C C . GLU A 1 293 ? -6.729 -12.475 -79.651 1.00 35.03 293 GLU A C 1
ATOM 2012 O O . GLU A 1 293 ? -7.273 -11.846 -80.528 1.00 34.44 293 GLU A O 1
ATOM 2018 N N . SER A 1 294 ? -6.155 -11.886 -78.595 1.00 34.15 294 SER A N 1
ATOM 2019 C CA . SER A 1 294 ? -6.317 -10.473 -78.290 1.00 28.95 294 SER A CA 1
ATOM 2020 C C . SER A 1 294 ? -4.962 -9.898 -77.998 1.00 26.96 294 SER A C 1
ATOM 2021 O O . SER A 1 294 ? -3.991 -10.660 -77.842 1.00 26.93 294 SER A O 1
ATOM 2024 N N . ASN A 1 295 ? -4.930 -8.560 -77.917 1.00 26.68 295 ASN A N 1
ATOM 2025 C CA . ASN A 1 295 ? -3.813 -7.779 -77.414 1.00 30.66 295 ASN A CA 1
ATOM 2026 C C . ASN A 1 295 ? -3.870 -7.484 -75.919 1.00 28.95 295 ASN A C 1
ATOM 2027 O O . ASN A 1 295 ? -3.111 -6.645 -75.454 1.00 33.91 295 ASN A O 1
ATOM 2032 N N . LEU A 1 296 ? -4.753 -8.142 -75.180 1.00 24.24 296 LEU A N 1
ATOM 2033 C CA . LEU A 1 296 ? -4.786 -7.953 -73.726 1.00 25.06 296 LEU A CA 1
ATOM 2034 C C . LEU A 1 296 ? -3.544 -8.620 -73.143 1.00 27.14 296 LEU A C 1
ATOM 2035 O O . LEU A 1 296 ? -3.228 -9.765 -73.494 1.00 27.91 296 LEU A O 1
ATOM 2040 N N . LYS A 1 297 ? -2.836 -7.887 -72.277 1.00 27.05 297 LYS A N 1
ATOM 2041 C CA . LYS A 1 297 ? -1.526 -8.334 -71.755 1.00 29.98 297 LYS A CA 1
ATOM 2042 C C . LYS A 1 297 ? -1.576 -8.255 -70.240 1.00 24.96 297 LYS A C 1
ATOM 2043 O O . LYS A 1 297 ? -2.253 -7.390 -69.695 1.00 23.54 297 LYS A O 1
ATOM 2049 N N . TYR A 1 298 ? -0.853 -9.148 -69.565 1.00 22.05 298 TYR A N 1
ATOM 2050 C CA . TYR A 1 298 ? -0.671 -9.006 -68.134 1.00 19.24 298 TYR A CA 1
ATOM 2051 C C . TYR A 1 298 ? 0.733 -9.432 -67.736 1.00 20.07 298 TYR A C 1
ATOM 2052 O O . TYR A 1 298 ? 1.425 -10.123 -68.479 1.00 19.42 298 TYR A O 1
ATOM 2061 N N . THR A 1 299 ? 1.115 -9.028 -66.527 1.00 19.21 299 THR A N 1
ATOM 2062 C CA . THR A 1 299 ? 2.329 -9.455 -65.888 1.00 22.42 299 THR A CA 1
ATOM 2063 C C . THR A 1 299 ? 1.953 -10.086 -64.526 1.00 20.68 299 THR A C 1
ATOM 2064 O O . THR A 1 299 ? 1.041 -9.630 -63.868 1.00 18.95 299 THR A O 1
ATOM 2068 N N . THR A 1 300 ? 2.630 -11.165 -64.180 1.00 18.47 300 THR A N 1
ATOM 2069 C CA . THR A 1 300 ? 2.495 -11.809 -62.870 1.00 18.86 300 THR A CA 1
ATOM 2070 C C . THR A 1 300 ? 2.380 -10.777 -61.745 1.00 16.75 300 THR A C 1
ATOM 2071 O O . THR A 1 300 ? 3.167 -9.840 -61.647 1.00 17.83 300 THR A O 1
ATOM 2075 N N . GLY A 1 301 ? 1.325 -10.943 -60.953 1.00 17.68 301 GLY A N 1
ATOM 2076 C CA . GLY A 1 301 ? 1.026 -10.025 -59.854 1.00 16.67 301 GLY A CA 1
ATOM 2077 C C . GLY A 1 301 ? 0.012 -8.952 -60.170 1.00 17.05 301 GLY A C 1
ATOM 2078 O O . GLY A 1 301 ? -0.430 -8.233 -59.281 1.00 18.23 301 GLY A O 1
ATOM 2079 N N . ASP A 1 302 ? -0.342 -8.780 -61.440 1.00 16.57 302 ASP A N 1
ATOM 2080 C CA . ASP A 1 302 ? -1.367 -7.805 -61.823 1.00 16.05 302 ASP A CA 1
ATOM 2081 C C . ASP A 1 302 ? -2.762 -8.246 -61.361 1.00 15.20 302 ASP A C 1
ATOM 2082 O O . ASP A 1 302 ? -2.953 -9.375 -60.896 1.00 16.21 302 ASP A O 1
ATOM 2087 N N . HIS A 1 303 ? -3.733 -7.347 -61.537 1.00 16.22 303 HIS A N 1
ATOM 2088 C CA . HIS A 1 303 ? -5.125 -7.558 -61.146 1.00 16.54 303 HIS A CA 1
ATOM 2089 C C . HIS A 1 303 ? -5.974 -7.638 -62.381 1.00 16.04 303 HIS A C 1
ATOM 2090 O O . HIS A 1 303 ? -5.732 -6.906 -63.365 1.00 17.78 303 HIS A O 1
ATOM 2097 N N . LEU A 1 304 ? -6.960 -8.521 -62.357 1.00 15.43 304 LEU A N 1
ATOM 2098 C CA . LEU A 1 304 ? -7.954 -8.557 -63.425 1.00 15.68 304 LEU A CA 1
ATOM 2099 C C . LEU A 1 304 ? -9.204 -7.892 -62.884 1.00 16.01 304 LEU A C 1
ATOM 2100 O O . LEU A 1 304 ? -9.669 -8.267 -61.805 1.00 17.07 304 LEU A O 1
ATOM 2105 N N . ALA A 1 305 ? -9.772 -6.962 -63.629 1.00 14.95 305 ALA A N 1
ATOM 2106 C CA . ALA A 1 305 ? -11.036 -6.348 -63.341 1.00 15.45 305 ALA A CA 1
ATOM 2107 C C . ALA A 1 305 ? -12.129 -7.049 -64.113 1.00 15.61 305 ALA A C 1
ATOM 2108 O O . ALA A 1 305 ? -12.035 -7.110 -65.337 1.00 15.44 305 ALA A O 1
ATOM 2110 N N . ILE A 1 306 ? -13.134 -7.582 -63.417 1.00 14.12 306 ILE A N 1
ATOM 2111 C CA . ILE A 1 306 ? -14.216 -8.301 -64.069 1.00 14.27 306 ILE A CA 1
ATOM 2112 C C . ILE A 1 306 ? -15.450 -7.428 -64.025 1.00 15.41 306 ILE A C 1
ATOM 2113 O O . ILE A 1 306 ? -15.862 -6.983 -62.960 1.00 14.63 306 ILE A O 1
ATOM 2118 N N . TRP A 1 307 ? -16.012 -7.156 -65.193 1.00 14.16 307 TRP A N 1
ATOM 2119 C CA . TRP A 1 307 ? -17.185 -6.269 -65.307 1.00 15.29 307 TRP A CA 1
ATOM 2120 C C . TRP A 1 307 ? -18.456 -7.059 -65.046 1.00 14.57 307 TRP A C 1
ATOM 2121 O O . TRP A 1 307 ? -18.700 -8.071 -65.684 1.00 15.41 307 TRP A O 1
ATOM 2132 N N . PRO A 1 308 ? -19.276 -6.649 -64.070 1.00 14.77 308 PRO A N 1
ATOM 2133 C CA . PRO A 1 308 ? -20.428 -7.477 -63.679 1.00 15.05 308 PRO A CA 1
ATOM 2134 C C . PRO A 1 308 ? -21.648 -7.262 -64.541 1.00 15.55 308 PRO A C 1
ATOM 2135 O O . PRO A 1 308 ? -21.748 -6.268 -65.290 1.00 14.98 308 PRO A O 1
ATOM 2139 N N . SER A 1 309 ? -22.590 -8.172 -64.330 1.00 14.30 309 SER A N 1
ATOM 2140 C CA . SER A 1 309 ? -23.994 -7.954 -64.590 1.00 13.74 309 SER A CA 1
ATOM 2141 C C . 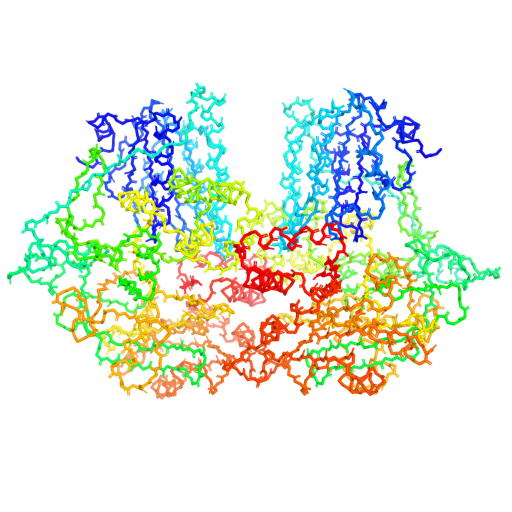SER A 1 309 ? -24.763 -8.399 -63.333 1.00 14.79 309 SER A C 1
ATOM 2142 O O . SER A 1 309 ? -24.271 -9.187 -62.520 1.00 14.18 309 SER A O 1
ATOM 2145 N N . ASN A 1 310 ? -25.976 -7.916 -63.199 1.00 13.47 310 ASN A N 1
ATOM 2146 C CA . ASN A 1 310 ? -26.784 -8.239 -62.012 1.00 13.66 310 ASN A CA 1
ATOM 2147 C C . ASN A 1 310 ? -27.562 -9.543 -62.130 1.00 13.36 310 ASN A C 1
ATOM 2148 O O . ASN A 1 310 ? -27.814 -10.031 -63.250 1.00 14.90 310 ASN A O 1
ATOM 2153 N N . SER A 1 311 ? -27.941 -10.128 -60.990 1.00 14.34 311 SER A N 1
ATOM 2154 C CA . SER A 1 311 ? -28.694 -11.374 -61.016 1.00 14.78 311 SER A CA 1
ATOM 2155 C C . SER A 1 311 ? -30.167 -11.125 -61.366 1.00 15.80 311 SER A C 1
ATOM 2156 O O . SER A 1 311 ? -30.765 -10.091 -61.028 1.00 14.90 311 SER A O 1
ATOM 2159 N N . ASP A 1 312 ? -30.774 -12.126 -61.984 1.00 15.94 312 ASP A N 1
ATOM 2160 C CA . ASP A 1 312 ? -32.197 -12.121 -62.287 1.00 16.98 312 ASP A CA 1
ATOM 2161 C C . ASP A 1 312 ? -33.030 -11.815 -61.068 1.00 16.26 312 ASP A C 1
ATOM 2162 O O . ASP A 1 312 ? -33.990 -11.041 -61.181 1.00 17.25 312 ASP A O 1
ATOM 2167 N N . GLU A 1 313 ? -32.676 -12.379 -59.915 1.00 14.82 313 GLU A N 1
ATOM 2168 C CA . GLU A 1 313 ? -33.484 -12.230 -58.701 1.00 15.74 313 GLU A CA 1
ATOM 2169 C C . GLU A 1 313 ? -33.443 -10.777 -58.245 1.00 16.91 313 GLU A C 1
ATOM 2170 O O . GLU A 1 313 ? -34.490 -10.206 -57.919 1.00 18.29 313 GLU A O 1
ATOM 2176 N N . ASN A 1 314 ? -32.258 -10.153 -58.245 1.00 15.16 314 ASN A N 1
ATOM 2177 C CA . ASN A 1 314 ? -32.158 -8.766 -57.804 1.00 14.63 314 ASN A CA 1
ATOM 2178 C C . ASN A 1 314 ? -32.855 -7.845 -58.800 1.00 15.44 314 ASN A C 1
ATOM 2179 O O . ASN A 1 314 ? -33.523 -6.877 -58.403 1.00 15.79 314 ASN A O 1
ATOM 2184 N N . ILE A 1 315 ? -32.715 -8.144 -60.080 1.00 15.07 315 ILE A N 1
ATOM 2185 C CA . ILE A 1 315 ? -33.395 -7.340 -61.125 1.00 15.54 315 ILE A CA 1
ATOM 2186 C C . ILE A 1 315 ? -34.909 -7.393 -60.972 1.00 16.98 315 ILE A C 1
ATOM 2187 O O . ILE A 1 315 ? -35.578 -6.354 -61.035 1.00 17.02 315 ILE A O 1
ATOM 2192 N N . LYS A 1 316 ? -35.426 -8.580 -60.730 1.00 17.39 316 LYS A N 1
ATOM 2193 C CA . LYS A 1 316 ? -36.862 -8.742 -60.552 1.00 18.44 316 LYS A CA 1
ATOM 2194 C C . LYS A 1 316 ? -37.352 -7.915 -59.373 1.00 18.27 316 LYS A C 1
ATOM 2195 O O . LYS A 1 316 ? -38.385 -7.192 -59.483 1.00 19.70 316 LYS A O 1
ATOM 2201 N N . GLN A 1 317 ? -36.650 -7.965 -58.252 1.00 17.93 317 GLN A N 1
ATOM 2202 C CA . GLN A 1 317 ? -37.120 -7.264 -57.076 1.00 19.19 317 GLN A CA 1
ATOM 2203 C C . GLN A 1 317 ? -37.008 -5.723 -57.330 1.00 18.08 317 GLN A C 1
ATOM 2204 O O . GLN A 1 317 ? -37.856 -4.961 -56.868 1.00 18.77 317 GLN A O 1
ATOM 2210 N N . PHE A 1 318 ? -35.978 -5.265 -58.049 1.00 15.37 318 PHE A N 1
ATOM 2211 C CA . PHE A 1 318 ? -35.804 -3.849 -58.381 1.00 16.35 318 PHE A CA 1
ATOM 2212 C C . PHE A 1 318 ? -36.953 -3.394 -59.289 1.00 16.34 318 PHE A C 1
ATOM 2213 O O . PHE A 1 318 ? -37.537 -2.323 -59.086 1.00 17.11 318 PHE A O 1
ATOM 2221 N N . ALA A 1 319 ? -37.230 -4.162 -60.319 1.00 17.94 319 ALA A N 1
ATOM 2222 C CA . ALA A 1 319 ? -38.307 -3.773 -61.249 1.00 17.55 319 ALA A CA 1
ATOM 2223 C C . ALA A 1 319 ? -39.660 -3.754 -60.549 1.00 20.11 319 ALA A C 1
ATOM 2224 O O . ALA A 1 319 ? -40.447 -2.844 -60.795 1.00 20.57 319 ALA A O 1
ATOM 2226 N N . LYS A 1 320 ? -39.895 -4.709 -59.657 1.00 19.34 320 LYS A N 1
ATOM 2227 C CA . LYS A 1 320 ? -41.140 -4.731 -58.858 1.00 21.57 320 LYS A CA 1
ATOM 2228 C C . LYS A 1 320 ? -41.259 -3.481 -57.994 1.00 22.09 320 LYS A C 1
ATOM 2229 O O . LYS A 1 320 ? -42.309 -2.832 -57.972 1.00 24.24 320 LYS A O 1
ATOM 2235 N N . CYS A 1 321 ? -40.158 -3.100 -57.354 1.00 19.29 321 CYS A N 1
ATOM 2236 C CA . CYS A 1 321 ? -40.160 -1.984 -56.418 1.00 19.92 321 CYS A CA 1
ATOM 2237 C C . CYS A 1 321 ? -40.563 -0.694 -57.117 1.00 20.77 321 CYS A C 1
ATOM 2238 O O . CYS A 1 321 ? -41.297 0.123 -56.562 1.00 22.64 321 CYS A O 1
ATOM 2241 N N . PHE A 1 322 ? -40.112 -0.526 -58.351 1.00 20.90 322 PHE A N 1
ATOM 2242 C CA . PHE A 1 322 ? -40.292 0.737 -59.060 1.00 21.92 322 PHE A CA 1
ATOM 2243 C C . PHE A 1 322 ? -41.378 0.668 -60.129 1.00 21.81 322 PHE A C 1
ATOM 2244 O O . PHE A 1 322 ? -41.522 1.620 -60.879 1.00 24.54 322 PHE A O 1
ATOM 2252 N N . GLY A 1 323 ? -42.124 -0.436 -60.184 1.00 22.34 323 GLY A N 1
ATOM 2253 C CA . GLY A 1 323 ? -43.214 -0.591 -61.164 1.00 22.93 323 GLY A CA 1
ATOM 2254 C C . GLY A 1 323 ? -42.730 -0.640 -62.592 1.00 24.24 323 GLY A C 1
ATOM 2255 O O . GLY A 1 323 ? -43.423 -0.187 -63.494 1.00 26.10 323 GLY A O 1
ATOM 2256 N N . LEU A 1 324 ? -41.571 -1.238 -62.827 1.00 24.01 324 LEU A N 1
ATOM 2257 C CA . LEU A 1 324 ? -40.959 -1.339 -64.161 1.00 22.00 324 LEU A CA 1
ATOM 2258 C C . LEU A 1 324 ? -41.082 -2.719 -64.815 1.00 22.43 324 LEU A C 1
ATOM 2259 O O . LEU A 1 324 ? -40.501 -2.942 -65.868 1.00 22.39 324 LEU A O 1
ATOM 2264 N N . GLU A 1 325 ? -41.855 -3.631 -64.245 1.00 23.63 325 GLU A N 1
ATOM 2265 C CA . GLU A 1 325 ? -41.828 -5.018 -64.687 1.00 28.69 325 GLU A CA 1
ATOM 2266 C C . GLU A 1 325 ? -42.399 -5.209 -66.085 1.00 29.17 325 GLU A C 1
ATOM 2267 O O . GLU A 1 325 ? -42.042 -6.163 -66.750 1.00 27.80 325 GLU A O 1
ATOM 2273 N N . ASP A 1 326 ? -43.211 -4.263 -66.558 1.00 27.14 326 ASP A N 1
ATOM 2274 C CA . ASP A 1 326 ? -43.716 -4.345 -67.940 1.00 31.24 326 ASP A CA 1
ATOM 2275 C C . ASP A 1 326 ? -43.017 -3.388 -68.893 1.00 31.78 326 ASP A C 1
ATOM 2276 O O . ASP A 1 326 ? -43.453 -3.252 -70.025 1.00 35.31 326 ASP A O 1
ATOM 2281 N N . LYS A 1 327 ? -41.931 -2.755 -68.449 1.00 28.22 327 LYS A N 1
ATOM 2282 C CA . LYS A 1 327 ? -41.193 -1.726 -69.172 1.00 30.58 327 LYS A CA 1
ATOM 2283 C C . LYS A 1 327 ? -39.778 -2.177 -69.533 1.00 24.17 327 LYS A C 1
ATOM 2284 O O . LYS A 1 327 ? -39.030 -1.427 -70.112 1.00 20.66 327 LYS A O 1
ATOM 2290 N N . LEU A 1 328 ? -39.387 -3.417 -69.205 1.00 20.86 328 LEU A N 1
ATOM 2291 C CA . LEU A 1 328 ? -37.979 -3.754 -69.298 1.00 20.60 328 LEU A CA 1
ATOM 2292 C C . LEU A 1 328 ? -37.446 -3.782 -70.736 1.00 22.45 328 LEU A C 1
ATOM 2293 O O . LEU A 1 328 ? -36.269 -3.503 -70.965 1.00 21.80 328 LEU A O 1
ATOM 2298 N N . ASP A 1 329 ? -38.325 -4.071 -71.710 1.00 20.34 329 ASP A N 1
ATOM 2299 C CA . ASP A 1 329 ? -37.925 -4.061 -73.136 1.00 22.59 329 ASP A CA 1
ATOM 2300 C C . ASP A 1 329 ? -38.130 -2.711 -73.813 1.00 20.97 329 ASP A C 1
ATOM 2301 O O . ASP A 1 329 ? -37.741 -2.529 -74.962 1.00 22.72 329 ASP A O 1
ATOM 2306 N N . THR A 1 330 ? -38.670 -1.747 -73.091 1.00 19.35 330 THR A N 1
ATOM 2307 C CA . THR A 1 330 ? -38.932 -0.433 -73.658 1.00 19.27 330 THR A CA 1
ATOM 2308 C C . THR A 1 330 ? -37.610 0.317 -73.799 1.00 19.73 330 THR A C 1
ATOM 2309 O O . THR A 1 330 ? -36.774 0.316 -72.890 1.00 18.26 330 THR A O 1
ATOM 2313 N N . VAL A 1 331 ? -37.437 0.977 -74.921 1.00 17.85 331 VAL A N 1
ATOM 2314 C CA . VAL A 1 331 ? -36.243 1.730 -75.221 1.00 17.74 331 VAL A CA 1
ATOM 2315 C C . VAL A 1 331 ? -36.360 3.146 -74.730 1.00 20.53 331 VAL A C 1
ATOM 2316 O O . VAL A 1 331 ? -37.430 3.810 -74.914 1.00 20.23 331 VAL A O 1
ATOM 2320 N N . ILE A 1 332 ? -35.287 3.633 -74.108 1.00 20.09 332 ILE A N 1
ATOM 2321 C CA . ILE A 1 332 ? -35.171 5.021 -73.703 1.00 19.34 332 ILE A CA 1
ATOM 2322 C C . ILE A 1 332 ? -33.964 5.695 -74.354 1.00 19.57 332 ILE A C 1
ATOM 2323 O O . ILE A 1 332 ? -32.983 5.038 -74.698 1.00 20.09 332 ILE A O 1
ATOM 2328 N N . GLU A 1 333 ? -34.081 7.010 -74.540 1.00 19.94 333 GLU A N 1
ATOM 2329 C CA . GLU A 1 333 ? -32.969 7.837 -74.912 1.00 21.61 333 GLU A CA 1
ATOM 2330 C C . GLU A 1 333 ? -32.768 8.858 -73.819 1.00 21.45 333 GLU A C 1
ATOM 2331 O O . GLU A 1 333 ? -33.705 9.327 -73.228 1.00 22.51 333 GLU A O 1
ATOM 2337 N N A LEU A 1 334 ? -31.505 9.143 -73.530 0.50 22.20 334 LEU A N 1
ATOM 2338 N N B LEU A 1 334 ? -31.505 9.160 -73.551 0.50 22.31 334 LEU A N 1
ATOM 2339 C CA A LEU A 1 334 ? -31.127 10.063 -72.456 0.50 21.84 334 LEU A CA 1
ATOM 2340 C CA B LEU A 1 334 ? -31.124 10.075 -72.477 0.50 21.99 334 LEU A CA 1
ATOM 2341 C C A LEU A 1 334 ? -30.461 11.279 -73.065 0.50 22.60 334 LEU A C 1
ATOM 2342 C C B LEU A 1 334 ? -30.454 11.286 -73.071 0.50 22.70 334 LEU A C 1
ATOM 2343 O O A LEU A 1 334 ? -29.629 11.150 -73.976 0.50 22.03 334 LEU A O 1
ATOM 2344 O O B LEU A 1 334 ? -29.606 11.162 -73.969 0.50 21.98 334 LEU A O 1
ATOM 2353 N N . LYS A 1 335 ? -30.794 12.447 -72.536 1.00 23.38 335 LYS A N 1
ATOM 2354 C CA . LYS A 1 335 ? -30.165 13.712 -72.943 1.00 26.76 335 LYS A CA 1
ATOM 2355 C C . LYS A 1 335 ? -29.697 14.454 -71.709 1.00 23.95 335 LYS A C 1
ATOM 2356 O O . LYS A 1 335 ? -30.472 14.652 -70.794 1.00 24.51 335 LYS A O 1
ATOM 2362 N N . ALA A 1 336 ? -28.450 14.890 -71.713 1.00 23.98 336 ALA A N 1
ATOM 2363 C CA . ALA A 1 336 ? -27.923 15.722 -70.626 1.00 24.96 336 ALA A CA 1
ATOM 2364 C C . ALA A 1 336 ? -28.624 17.076 -70.577 1.00 27.27 336 ALA A C 1
ATOM 2365 O O . ALA A 1 336 ? -28.767 17.724 -71.610 1.00 30.11 336 ALA A O 1
ATOM 2367 N N . LEU A 1 337 ? -29.046 17.473 -69.385 1.00 24.78 337 LEU A N 1
ATOM 2368 C CA . LEU A 1 337 ? -29.560 18.817 -69.090 1.00 27.08 337 LEU A CA 1
ATOM 2369 C C . LEU A 1 337 ? -28.503 19.786 -68.543 1.00 30.79 337 LEU A C 1
ATOM 2370 O O . LEU A 1 337 ? -28.796 20.964 -68.314 1.00 36.14 337 LEU A O 1
ATOM 2375 N N . ASP A 1 338 ? -27.299 19.307 -68.328 1.00 29.16 338 ASP A N 1
ATOM 2376 C CA . ASP A 1 338 ? -26.229 20.122 -67.760 1.00 29.00 338 ASP A CA 1
ATOM 2377 C C . ASP A 1 338 ? -25.036 19.794 -68.614 1.00 30.55 338 ASP A C 1
ATOM 2378 O O . ASP A 1 338 ? -24.747 18.608 -68.855 1.00 28.72 338 ASP A O 1
ATOM 2383 N N . SER A 1 339 ? -24.313 20.833 -69.038 1.00 29.67 339 SER A N 1
ATOM 2384 C CA . SER A 1 339 ? -23.193 20.674 -69.960 1.00 30.18 339 SER A CA 1
ATOM 2385 C C . SER A 1 339 ? -22.019 19.861 -69.418 1.00 30.48 339 SER A C 1
ATOM 2386 O O . SER A 1 339 ? -21.113 19.517 -70.166 1.00 29.62 339 SER A O 1
ATOM 2389 N N . THR A 1 340 ? -21.996 19.590 -68.121 1.00 25.53 340 THR A N 1
ATOM 2390 C CA . THR A 1 340 ? -20.859 18.873 -67.547 1.00 26.93 340 THR A CA 1
ATOM 2391 C C . THR A 1 340 ? -21.272 17.512 -67.043 1.00 27.73 340 THR A C 1
ATOM 2392 O O . THR A 1 340 ? -20.451 16.854 -66.428 1.00 27.64 340 THR A O 1
ATOM 2396 N N . TYR A 1 341 ? -22.514 17.108 -67.323 1.00 24.86 341 TYR A N 1
ATOM 2397 C CA . TYR A 1 341 ? -23.011 15.783 -66.929 1.00 26.70 341 TYR A CA 1
ATOM 2398 C C . TYR A 1 341 ? -22.761 14.831 -68.066 1.00 26.86 341 TYR A C 1
ATOM 2399 O O . TYR A 1 341 ? -23.160 15.094 -69.199 1.00 26.93 341 TYR A O 1
ATOM 2408 N N . THR A 1 342 ? -22.120 13.712 -67.757 1.00 26.33 342 THR A N 1
ATOM 2409 C CA . THR A 1 342 ? -21.874 12.639 -68.690 1.00 27.09 342 THR A CA 1
ATOM 2410 C C . THR A 1 342 ? -22.912 11.544 -68.428 1.00 24.90 342 THR A C 1
ATOM 2411 O O . THR A 1 342 ? -23.044 11.056 -67.300 1.00 24.78 342 THR A O 1
ATOM 2415 N N . ILE A 1 343 ? -23.680 11.192 -69.453 1.00 24.94 343 ILE A N 1
ATOM 2416 C CA . ILE A 1 343 ? -24.575 10.067 -69.364 1.00 23.00 343 ILE A CA 1
ATOM 2417 C C . ILE A 1 343 ? -23.703 8.816 -69.187 1.00 22.04 343 ILE A C 1
ATOM 2418 O O . ILE A 1 343 ? -22.809 8.551 -69.997 1.00 21.58 343 ILE A O 1
ATOM 2423 N N . PRO A 1 344 ? -23.988 8.007 -68.141 1.00 22.42 344 PRO A N 1
ATOM 2424 C CA . PRO A 1 344 ? -23.003 6.998 -67.768 1.00 21.49 344 PRO A CA 1
ATOM 2425 C C . PRO A 1 344 ? -23.046 5.647 -68.481 1.00 22.35 344 PRO A C 1
ATOM 2426 O O . PRO A 1 344 ? -22.314 4.731 -68.080 1.00 23.17 344 PRO A O 1
ATOM 2430 N N . PHE A 1 345 ? -23.859 5.524 -69.533 1.00 20.06 345 PHE A N 1
ATOM 2431 C CA . PHE A 1 345 ? -23.975 4.327 -70.341 1.00 19.51 345 PHE A CA 1
ATOM 2432 C C . PHE A 1 345 ? -24.464 4.737 -71.704 1.00 20.99 345 PHE A C 1
ATOM 2433 O O . PHE A 1 345 ? -24.892 5.886 -71.873 1.00 22.28 345 PHE A O 1
ATOM 2441 N N . PRO A 1 346 ? -24.335 3.842 -72.694 1.00 20.69 346 PRO A N 1
ATOM 2442 C CA . PRO A 1 346 ? -24.815 4.113 -74.043 1.00 20.22 346 PRO A CA 1
ATOM 2443 C C . PRO A 1 346 ? -26.300 4.431 -74.127 1.00 19.20 346 PRO A C 1
ATOM 2444 O O . PRO A 1 346 ? -27.129 3.892 -73.351 1.00 19.42 346 PRO A O 1
ATOM 2448 N N . THR A 1 347 ? -26.641 5.282 -75.103 1.00 19.22 347 THR A N 1
ATOM 2449 C CA . THR A 1 347 ? -28.029 5.642 -75.365 1.00 19.94 347 THR A CA 1
ATOM 2450 C C . THR A 1 347 ? -28.226 5.654 -76.894 1.00 19.49 347 THR A C 1
ATOM 2451 O O . THR A 1 347 ? -27.324 6.118 -77.615 1.00 21.44 347 THR A O 1
ATOM 2455 N N . PRO A 1 348 ? -29.334 5.104 -77.394 1.00 18.70 348 PRO A N 1
ATOM 2456 C CA . PRO A 1 348 ? -30.476 4.596 -76.657 1.00 18.51 348 PRO A CA 1
ATOM 2457 C C . PRO A 1 348 ? -30.219 3.174 -76.081 1.00 18.06 348 PRO A C 1
ATOM 2458 O O . PRO A 1 348 ? -29.270 2.509 -76.462 1.00 18.62 348 PRO A O 1
ATOM 2462 N N . ILE A 1 349 ? -31.078 2.774 -75.180 1.00 16.68 349 ILE A N 1
ATOM 2463 C CA . ILE A 1 349 ? -30.887 1.568 -74.341 1.00 17.46 349 ILE A CA 1
ATOM 2464 C C . ILE A 1 349 ? -32.220 1.171 -73.766 1.00 16.94 349 ILE A C 1
ATOM 2465 O O . ILE A 1 349 ? -33.115 2.014 -73.605 1.00 19.99 349 ILE A O 1
ATOM 2470 N N . THR A 1 350 ? -32.414 -0.079 -73.441 1.00 16.51 350 THR A N 1
ATOM 2471 C CA . THR A 1 350 ? -33.646 -0.463 -72.763 1.00 16.06 350 THR A CA 1
ATOM 2472 C C . THR A 1 350 ? -33.553 -0.284 -71.254 1.00 16.13 350 THR A C 1
ATOM 2473 O O . THR A 1 350 ? -32.427 -0.331 -70.693 1.00 15.87 350 THR A O 1
ATOM 2477 N N . TYR A 1 351 ? -34.709 -0.158 -70.587 1.00 16.09 351 TYR A N 1
ATOM 2478 C CA . TYR A 1 351 ? -34.733 -0.077 -69.123 1.00 17.64 351 TYR A CA 1
ATOM 2479 C C . TYR A 1 351 ? -34.045 -1.317 -68.571 1.00 17.12 351 TYR A C 1
ATOM 2480 O O . TYR A 1 351 ? -33.267 -1.216 -67.580 1.00 16.42 351 TYR A O 1
ATOM 2489 N N . GLY A 1 352 ? -34.363 -2.485 -69.127 1.00 16.96 352 GLY A N 1
ATOM 2490 C CA . GLY A 1 352 ? -33.843 -3.734 -68.566 1.00 16.62 352 GLY A CA 1
ATOM 2491 C C . GLY A 1 352 ? -32.333 -3.803 -68.698 1.00 17.69 352 GLY A C 1
ATOM 2492 O O . GLY A 1 352 ? -31.651 -4.384 -67.817 1.00 15.75 352 GLY A O 1
ATOM 2493 N N . ALA A 1 353 ? -31.769 -3.268 -69.790 1.00 14.84 353 ALA A N 1
ATOM 2494 C CA . ALA A 1 353 ? -30.330 -3.290 -69.963 1.00 14.96 353 ALA A CA 1
ATOM 2495 C C . ALA A 1 353 ? -29.657 -2.394 -68.942 1.00 15.69 353 ALA A C 1
ATOM 2496 O O . ALA A 1 353 ? -28.572 -2.732 -68.425 1.00 16.17 353 ALA A O 1
ATOM 2498 N N . VAL A 1 354 ? -30.273 -1.249 -68.628 1.00 14.24 354 VAL A N 1
ATOM 2499 C CA . VAL A 1 354 ? -29.707 -0.325 -67.652 1.00 14.99 354 VAL A CA 1
ATOM 2500 C C . VAL A 1 354 ? -29.631 -1.009 -66.277 1.00 15.62 354 VAL A C 1
ATOM 2501 O O . VAL A 1 354 ? -28.595 -0.954 -65.589 1.00 15.43 354 VAL A O 1
ATOM 2505 N N . ILE A 1 355 ? -30.717 -1.677 -65.914 1.00 15.33 355 ILE A N 1
ATOM 2506 C CA . ILE A 1 355 ? -30.829 -2.311 -64.608 1.00 15.18 355 ILE A CA 1
ATOM 2507 C C . ILE A 1 355 ? -29.885 -3.523 -64.512 1.00 14.97 355 ILE A C 1
ATOM 2508 O O . ILE A 1 355 ? -29.175 -3.695 -63.507 1.00 15.55 355 ILE A O 1
ATOM 2513 N N . ARG A 1 356 ? -29.820 -4.324 -65.569 1.00 14.86 356 ARG A N 1
ATOM 2514 C CA . ARG A 1 356 ? -28.986 -5.510 -65.553 1.00 14.87 356 ARG A CA 1
ATOM 2515 C C . ARG A 1 356 ? -27.498 -5.187 -65.655 1.00 14.50 356 ARG A C 1
ATOM 2516 O O . ARG A 1 356 ? -26.686 -5.878 -65.029 1.00 14.44 356 ARG A O 1
ATOM 2524 N N . HIS A 1 357 ? -27.105 -4.230 -66.503 1.00 13.73 357 HIS A N 1
ATOM 2525 C CA . HIS A 1 357 ? -25.725 -4.042 -66.892 1.00 14.19 357 HIS A CA 1
ATOM 2526 C C . HIS A 1 357 ? -25.062 -2.764 -66.431 1.00 14.98 357 HIS A C 1
ATOM 2527 O O . HIS A 1 357 ? -23.869 -2.627 -66.587 1.00 15.53 357 HIS A O 1
ATOM 2534 N N . HIS A 1 358 ? -25.815 -1.837 -65.837 1.00 13.98 358 HIS A N 1
ATOM 2535 C CA . HIS A 1 358 ? -25.245 -0.543 -65.513 1.00 14.48 358 HIS A CA 1
ATOM 2536 C C . HIS A 1 358 ? -25.457 0.013 -64.091 1.00 14.64 358 HIS A C 1
ATOM 2537 O O . HIS A 1 358 ? -24.692 0.893 -63.704 1.00 17.15 358 HIS A O 1
ATOM 2544 N N . LEU A 1 359 ? -26.461 -0.422 -63.359 1.00 14.58 359 LEU A N 1
ATOM 2545 C CA . LEU A 1 359 ? -26.762 0.136 -62.063 1.00 16.08 359 LEU A CA 1
ATOM 2546 C C . LEU A 1 359 ? -26.343 -0.863 -61.005 1.00 14.92 359 LEU A C 1
ATOM 2547 O O . LEU A 1 359 ? -26.666 -2.067 -61.066 1.00 15.25 359 LEU A O 1
ATOM 2552 N N . GLU A 1 360 ? -25.690 -0.319 -59.971 1.00 13.63 360 GLU A N 1
ATOM 2553 C CA . GLU A 1 360 ? -25.361 -1.095 -58.766 1.00 14.48 360 GLU A CA 1
ATOM 2554 C C . GLU A 1 360 ? -26.606 -1.217 -57.871 1.00 14.03 360 GLU A C 1
ATOM 2555 O O . GLU A 1 360 ? -26.732 -0.571 -56.814 1.00 15.51 360 GLU A O 1
ATOM 2561 N N . ILE A 1 361 ? -27.562 -2.038 -58.277 1.00 14.94 361 ILE A N 1
ATOM 2562 C CA . ILE A 1 361 ? -28.801 -2.184 -57.553 1.00 15.16 361 ILE A CA 1
ATOM 2563 C C . ILE A 1 361 ? -28.667 -2.927 -56.241 1.00 15.69 361 ILE A C 1
ATOM 2564 O O . ILE A 1 361 ? -29.519 -2.757 -55.356 1.00 17.52 361 ILE A O 1
ATOM 2569 N N . SER A 1 362 ? -27.602 -3.719 -56.093 1.00 15.62 362 SER A N 1
ATOM 2570 C CA . SER A 1 362 ? -27.421 -4.408 -54.840 1.00 17.24 362 SER A CA 1
ATOM 2571 C C . SER A 1 362 ? -26.324 -3.782 -54.018 1.00 16.54 362 SER A C 1
ATOM 2572 O O . SER A 1 362 ? -25.514 -2.978 -54.471 1.00 16.84 362 SER A O 1
ATOM 2575 N N . GLY A 1 363 ? -26.329 -4.157 -52.747 1.00 14.00 363 GLY A N 1
ATOM 2576 C CA . GLY A 1 363 ? -25.400 -3.618 -51.779 1.00 15.11 363 GLY A CA 1
ATOM 2577 C C . GLY A 1 363 ? -26.049 -2.715 -50.744 1.00 15.04 363 GLY A C 1
ATOM 2578 O O . GLY A 1 363 ? -27.229 -2.366 -50.862 1.00 15.33 363 GLY A O 1
ATOM 2579 N N . PRO A 1 364 ? -25.293 -2.400 -49.691 1.00 14.95 364 PRO A N 1
ATOM 2580 C CA . PRO A 1 364 ? -25.860 -1.584 -48.599 1.00 15.05 364 PRO A CA 1
ATOM 2581 C C . PRO A 1 364 ? -26.496 -0.294 -49.102 1.00 15.69 364 PRO A C 1
ATOM 2582 O O . PRO A 1 364 ? -25.961 0.339 -50.019 1.00 15.88 364 PRO A O 1
ATOM 2586 N N . VAL A 1 365 ? -27.615 0.071 -48.501 1.00 15.62 365 VAL A N 1
ATOM 2587 C CA . VAL A 1 365 ? -28.339 1.227 -48.903 1.00 16.79 365 VAL A CA 1
ATOM 2588 C C . VAL A 1 365 ? -27.852 2.422 -48.118 1.00 17.39 365 VAL A C 1
ATOM 2589 O O . VAL A 1 365 ? -27.847 2.360 -46.891 1.00 18.09 365 VAL A O 1
ATOM 2593 N N . SER A 1 366 ? -27.421 3.498 -48.759 1.00 15.73 366 SER A N 1
ATOM 2594 C CA . SER A 1 366 ? -27.061 4.697 -48.019 1.00 17.91 366 SER A CA 1
ATOM 2595 C C . SER A 1 366 ? -28.307 5.350 -47.426 1.00 18.19 366 SER A C 1
ATOM 2596 O O . SER A 1 366 ? -29.320 5.473 -48.084 1.00 17.35 366 SER A O 1
ATOM 2599 N N . ARG A 1 367 ? -28.225 5.807 -46.177 1.00 17.91 367 ARG A N 1
ATOM 2600 C CA . ARG A 1 367 ? -29.322 6.606 -45.621 1.00 18.89 367 ARG A CA 1
ATOM 2601 C C . ARG A 1 367 ? -29.554 7.868 -46.457 1.00 19.61 367 ARG A C 1
ATOM 2602 O O . ARG A 1 367 ? -30.704 8.322 -46.544 1.00 19.52 367 ARG A O 1
ATOM 2610 N N . GLN A 1 368 ? -28.522 8.391 -47.126 1.00 18.85 368 GLN A N 1
ATOM 2611 C CA . GLN A 1 368 ? -28.707 9.553 -48.030 1.00 21.17 368 GLN A CA 1
ATOM 2612 C C . GLN A 1 368 ? -29.631 9.219 -49.219 1.00 21.27 368 GLN A C 1
ATOM 2613 O O . GLN A 1 368 ? -30.298 10.095 -49.771 1.00 21.85 368 GLN A O 1
ATOM 2619 N N . PHE A 1 369 ? -29.650 7.958 -49.654 1.00 18.98 369 PHE A N 1
ATOM 2620 C CA . PHE A 1 369 ? -30.605 7.564 -50.688 1.00 18.35 369 PHE A CA 1
ATOM 2621 C C . PHE A 1 369 ? -32.041 7.686 -50.179 1.00 19.07 369 PHE A C 1
ATOM 2622 O O . PHE A 1 369 ? -32.916 8.213 -50.896 1.00 19.39 369 PHE A O 1
ATOM 2630 N N . PHE A 1 370 ? -32.311 7.224 -48.946 1.00 17.65 370 PHE A N 1
ATOM 2631 C CA . PHE A 1 370 ? -33.629 7.468 -48.353 1.00 19.35 370 PHE A CA 1
ATOM 2632 C C . PHE A 1 370 ? -33.946 8.958 -48.339 1.00 19.94 370 PHE A C 1
ATOM 2633 O O . PHE A 1 370 ? -35.054 9.349 -48.683 1.00 21.27 370 PHE A O 1
ATOM 2641 N N . LEU A 1 371 ? -32.977 9.781 -47.952 1.00 19.32 371 LEU A N 1
ATOM 2642 C CA . LEU A 1 371 ? -33.289 11.233 -47.857 1.00 21.62 371 LEU A CA 1
ATOM 2643 C C . LEU A 1 371 ? -33.587 11.820 -49.215 1.00 22.08 371 LEU A C 1
ATOM 2644 O O . LEU A 1 371 ? -34.468 12.685 -49.351 1.00 23.33 371 LEU A O 1
ATOM 2649 N N . SER A 1 372 ? -32.848 11.378 -50.236 1.00 20.52 372 SER A N 1
ATOM 2650 C CA . SER A 1 372 ? -33.012 11.910 -51.581 1.00 21.52 372 SER A CA 1
ATOM 2651 C C . SER A 1 372 ? -34.306 11.499 -52.270 1.00 20.89 372 SER A C 1
ATOM 2652 O O . SER A 1 372 ? -34.869 12.273 -53.068 1.00 20.05 372 SER A O 1
ATOM 2655 N N . ILE A 1 373 ? -34.789 10.293 -51.991 1.00 18.77 373 ILE A N 1
ATOM 2656 C CA . ILE A 1 373 ? -35.959 9.756 -52.693 1.00 18.59 373 ILE A CA 1
ATOM 2657 C C . ILE A 1 373 ? -37.283 9.932 -51.952 1.00 20.08 373 ILE A C 1
ATOM 2658 O O . ILE A 1 373 ? -38.334 9.635 -52.509 1.00 20.92 373 ILE A O 1
ATOM 2663 N N . ALA A 1 374 ? -37.239 10.417 -50.718 1.00 20.34 374 ALA A N 1
ATOM 2664 C CA . ALA A 1 374 ? -38.432 10.433 -49.838 1.00 21.48 374 ALA A CA 1
ATOM 2665 C C . ALA A 1 374 ? -39.633 11.182 -50.464 1.00 22.77 374 ALA A C 1
ATOM 2666 O O . ALA A 1 374 ? -40.756 10.784 -50.280 1.00 24.14 374 ALA A O 1
ATOM 2668 N N . GLY A 1 375 ? -39.334 12.228 -51.216 1.00 23.88 375 GLY A N 1
ATOM 2669 C CA . GLY A 1 375 ? -40.350 12.999 -51.930 1.00 25.50 375 GLY A CA 1
ATOM 2670 C C . GLY A 1 375 ? -41.203 12.215 -52.886 1.00 27.02 375 GLY A C 1
ATOM 2671 O O . GLY A 1 375 ? -42.325 12.631 -53.184 1.00 28.52 375 GLY A O 1
ATOM 2672 N N . PHE A 1 376 ? -40.686 11.082 -53.391 1.00 24.42 376 PHE A N 1
ATOM 2673 C CA . PHE A 1 376 ? -41.406 10.189 -54.296 1.00 23.75 376 PHE A CA 1
ATOM 2674 C C . PHE A 1 376 ? -42.144 9.059 -53.625 1.00 22.33 376 PHE A C 1
ATOM 2675 O O . PHE A 1 376 ? -42.672 8.185 -54.309 1.00 25.36 376 PHE A O 1
ATOM 2683 N N . ALA A 1 377 ? -42.259 9.065 -52.296 1.00 21.82 377 ALA A N 1
ATOM 2684 C CA . ALA A 1 377 ? -42.964 8.001 -51.604 1.00 22.35 377 ALA A CA 1
ATOM 2685 C C . ALA A 1 377 ? -44.383 7.830 -52.134 1.00 22.81 377 ALA A C 1
ATOM 2686 O O . ALA A 1 377 ? -45.023 8.840 -52.394 1.00 25.38 377 ALA A O 1
ATOM 2688 N N . PRO A 1 378 ? -44.879 6.593 -52.256 1.00 23.12 378 PRO A N 1
ATOM 2689 C CA . PRO A 1 378 ? -46.167 6.402 -52.946 1.00 25.19 378 PRO A CA 1
ATOM 2690 C C . PRO A 1 378 ? -47.396 6.864 -52.186 1.00 26.55 378 PRO A C 1
ATOM 2691 O O . PRO A 1 378 ? -48.440 7.032 -52.812 1.00 27.75 378 PRO A O 1
ATOM 2695 N N . ASP A 1 379 ? -47.317 6.997 -50.868 1.00 24.15 379 ASP A N 1
ATOM 2696 C CA . ASP A 1 379 ? -48.486 7.381 -50.063 1.00 28.52 379 ASP A CA 1
ATOM 2697 C C . ASP A 1 379 ? -48.067 7.970 -48.730 1.00 30.93 379 ASP A C 1
ATOM 2698 O O . ASP A 1 379 ? -46.880 7.959 -48.373 1.00 25.28 379 ASP A O 1
ATOM 2703 N N . GLU A 1 380 ? -49.032 8.540 -48.004 1.00 29.02 380 GLU A N 1
ATOM 2704 C CA . GLU A 1 380 ? -48.719 9.222 -46.734 1.00 31.76 380 GLU A CA 1
ATOM 2705 C C . GLU A 1 380 ? -48.190 8.310 -45.634 1.00 28.29 380 GLU A C 1
ATOM 2706 O O . GLU A 1 380 ? -47.301 8.722 -44.890 1.00 30.59 380 GLU A O 1
ATOM 2712 N N . GLU A 1 381 ? -48.707 7.086 -45.537 1.00 29.23 381 GLU A N 1
ATOM 2713 C CA . GLU A 1 381 ? -48.276 6.170 -44.480 1.00 32.13 381 GLU A CA 1
ATOM 2714 C C . GLU A 1 381 ? -46.826 5.753 -44.724 1.00 29.08 381 GLU A C 1
ATOM 2715 O O . GLU A 1 381 ? -46.030 5.662 -43.792 1.00 26.17 381 GLU A O 1
ATOM 2721 N N . THR A 1 382 ? -46.495 5.537 -45.990 1.00 24.43 382 THR A N 1
ATOM 2722 C CA . THR A 1 382 ? -45.109 5.307 -46.380 1.00 21.65 382 THR A CA 1
ATOM 2723 C C . THR A 1 382 ? -44.208 6.509 -46.095 1.00 24.19 382 THR A C 1
ATOM 2724 O O . THR A 1 382 ? -43.113 6.354 -45.533 1.00 22.32 382 THR A O 1
ATOM 2728 N N . LYS A 1 383 ? -44.629 7.705 -46.478 1.00 24.47 383 LYS A N 1
ATOM 2729 C CA . LYS A 1 383 ? -43.790 8.887 -46.261 1.00 27.43 383 LYS A CA 1
ATOM 2730 C C . LYS A 1 383 ? -43.453 9.049 -44.779 1.00 26.42 383 LYS A C 1
ATOM 2731 O O . LYS A 1 383 ? -42.312 9.351 -44.426 1.00 25.95 383 LYS A O 1
ATOM 2737 N N . LYS A 1 384 ? -44.421 8.795 -43.908 1.00 25.81 384 LYS A N 1
ATOM 2738 C CA . LYS A 1 384 ? -44.192 8.902 -42.473 1.00 28.26 384 LYS A CA 1
ATOM 2739 C C . LYS A 1 384 ? -43.126 7.901 -41.956 1.00 26.88 384 LYS A C 1
ATOM 2740 O O . LYS A 1 384 ? -42.194 8.297 -41.251 1.00 27.03 384 LYS A O 1
ATOM 2746 N N . THR A 1 385 ? -43.276 6.633 -42.283 1.00 24.18 385 THR A N 1
ATOM 2747 C CA . THR A 1 385 ? -42.282 5.635 -41.954 1.00 24.21 385 THR A CA 1
ATOM 2748 C C . THR A 1 385 ? -40.921 5.991 -42.560 1.00 21.56 385 THR A C 1
ATOM 2749 O O . THR A 1 385 ? -39.891 5.934 -41.885 1.00 22.01 385 THR A O 1
ATOM 2753 N N . PHE A 1 386 ? -40.938 6.324 -43.843 1.00 21.10 386 PHE A N 1
ATOM 2754 C CA . PHE A 1 386 ? -39.708 6.479 -44.620 1.00 21.63 386 PHE A CA 1
ATOM 2755 C C . PHE A 1 386 ? -38.917 7.709 -44.174 1.00 22.53 386 PHE A C 1
ATOM 2756 O O . PHE A 1 386 ? -37.692 7.646 -44.113 1.00 21.73 386 PHE A O 1
ATOM 2764 N N . THR A 1 387 ? -39.622 8.808 -43.894 1.00 23.78 387 THR A N 1
ATOM 2765 C CA . THR A 1 387 ? -39.024 10.027 -43.354 1.00 25.44 387 THR A CA 1
ATOM 2766 C C . THR A 1 387 ? -38.417 9.778 -41.979 1.00 24.35 387 THR A C 1
ATOM 2767 O O . THR A 1 387 ? -37.312 10.227 -41.719 1.00 24.13 387 THR A O 1
ATOM 2771 N N . ARG A 1 388 ? -39.084 9.001 -41.136 1.00 23.88 388 ARG A N 1
ATOM 2772 C CA . ARG A 1 388 ? -38.573 8.676 -39.828 1.00 24.38 388 ARG A CA 1
ATOM 2773 C C . ARG A 1 388 ? -37.275 7.856 -39.955 1.00 23.82 388 ARG A C 1
ATOM 2774 O O . ARG A 1 388 ? -36.285 8.150 -39.252 1.00 23.32 388 ARG A O 1
ATOM 2782 N N . LEU A 1 389 ? -37.304 6.804 -40.783 1.00 22.36 389 LEU A N 1
ATOM 2783 C CA . LEU A 1 389 ? -36.123 5.984 -40.923 1.00 21.75 389 LEU A CA 1
ATOM 2784 C C . LEU A 1 389 ? -34.958 6.777 -41.516 1.00 21.10 389 LEU A C 1
ATOM 2785 O O . LEU A 1 389 ? -33.802 6.625 -41.071 1.00 20.68 389 LEU A O 1
ATOM 2790 N N . GLY A 1 390 ? -35.243 7.597 -42.515 1.00 19.32 390 GLY A N 1
ATOM 2791 C CA . GLY A 1 390 ? -34.222 8.392 -43.169 1.00 21.48 390 GLY A CA 1
ATOM 2792 C C . GLY A 1 390 ? -33.547 9.410 -42.278 1.00 22.75 390 GLY A C 1
ATOM 2793 O O . GLY A 1 390 ? -32.387 9.748 -42.505 1.00 23.06 390 GLY A O 1
ATOM 2794 N N . GLY A 1 391 ? -34.253 9.841 -41.234 1.00 23.08 391 GLY A N 1
ATOM 2795 C CA . GLY A 1 391 ? -33.733 10.845 -40.296 1.00 23.91 391 GLY A CA 1
ATOM 2796 C C . GLY A 1 391 ? -33.055 10.318 -39.063 1.00 25.56 391 GLY A C 1
ATOM 2797 O O . GLY A 1 391 ? -32.471 11.102 -38.322 1.00 27.73 391 GLY A O 1
ATOM 2798 N N . ASP A 1 392 ? -33.134 9.016 -38.797 1.00 22.76 392 ASP A N 1
ATOM 2799 C CA . ASP A 1 392 ? -32.629 8.427 -37.557 1.00 23.26 392 ASP A CA 1
ATOM 2800 C C . ASP A 1 392 ? -31.591 7.406 -37.916 1.00 23.05 392 ASP A C 1
ATOM 2801 O O . ASP A 1 392 ? -31.906 6.267 -38.265 1.00 21.61 392 ASP A O 1
ATOM 2806 N N . LYS A 1 393 ? -30.344 7.845 -37.793 1.00 22.19 393 LYS A N 1
ATOM 2807 C CA . LYS A 1 393 ? -29.172 7.014 -38.024 1.00 21.49 393 LYS A CA 1
ATOM 2808 C C . LYS A 1 393 ? -29.259 5.618 -37.401 1.00 20.71 393 LYS A C 1
ATOM 2809 O O . LYS A 1 393 ? -28.948 4.608 -38.020 1.00 18.85 393 LYS A O 1
ATOM 2815 N N . GLN A 1 394 ? -29.655 5.518 -36.134 1.00 20.04 394 GLN A N 1
ATOM 2816 C CA . GLN A 1 394 ? -29.596 4.223 -35.447 1.00 20.91 394 GLN A CA 1
ATOM 2817 C C . GLN A 1 394 ? -30.721 3.301 -35.870 1.00 20.66 394 GLN A C 1
ATOM 2818 O O . GLN A 1 394 ? -30.504 2.094 -36.013 1.00 20.21 394 GLN A O 1
ATOM 2824 N N . GLU A 1 395 ? -31.904 3.863 -36.015 1.00 22.54 395 GLU A N 1
ATOM 2825 C CA . GLU A 1 395 ? -33.031 3.038 -36.427 1.00 21.70 395 GLU A CA 1
ATOM 2826 C C . GLU A 1 395 ? -32.808 2.556 -37.888 1.00 20.35 395 GLU A C 1
ATOM 2827 O O . GLU A 1 395 ? -33.081 1.399 -38.203 1.00 20.24 395 GLU A O 1
ATOM 2833 N N . PHE A 1 396 ? -32.294 3.421 -38.744 1.00 18.75 396 PHE A N 1
ATOM 2834 C CA . PHE A 1 396 ? -31.853 3.009 -40.103 1.00 17.89 396 PHE A CA 1
ATOM 2835 C C . PHE A 1 396 ? -30.882 1.850 -40.098 1.00 18.77 396 PHE A C 1
ATOM 2836 O O . PHE A 1 396 ? -31.033 0.879 -40.844 1.00 17.74 396 PHE A O 1
ATOM 2844 N N . ALA A 1 397 ? -29.872 1.905 -39.235 1.00 16.84 397 ALA A N 1
ATOM 2845 C CA . ALA A 1 397 ? -28.926 0.829 -39.132 1.00 18.42 397 ALA A CA 1
ATOM 2846 C C . ALA A 1 397 ? -29.595 -0.489 -38.700 1.00 17.01 397 ALA A C 1
ATOM 2847 O O . ALA A 1 397 ? -29.291 -1.562 -39.212 1.00 18.18 397 ALA A O 1
ATOM 2849 N N . THR A 1 398 ? -30.497 -0.403 -37.718 1.00 18.03 398 THR A N 1
ATOM 2850 C CA . THR A 1 398 ? -31.191 -1.599 -37.227 1.00 18.10 398 THR A CA 1
ATOM 2851 C C . THR A 1 398 ? -32.216 -2.171 -38.208 1.00 17.37 398 THR A C 1
ATOM 2852 O O . THR A 1 398 ? -32.273 -3.393 -38.384 1.00 19.66 398 THR A O 1
ATOM 2856 N N . LYS A 1 399 ? -32.970 -1.291 -38.849 1.00 16.65 399 LYS A N 1
ATOM 2857 C CA . LYS A 1 399 ? -34.094 -1.737 -39.666 1.00 18.03 399 LYS A CA 1
ATOM 2858 C C . LYS A 1 399 ? -33.755 -1.943 -41.115 1.00 16.70 399 LYS A C 1
ATOM 2859 O O . LYS A 1 399 ? -34.481 -2.642 -41.809 1.00 18.98 399 LYS A O 1
ATOM 2865 N N . VAL A 1 400 ? -32.617 -1.415 -41.567 1.00 15.75 400 VAL A N 1
ATOM 2866 C CA . VAL A 1 400 ? -32.238 -1.533 -43.008 1.00 15.50 400 VAL A CA 1
ATOM 2867 C C . VAL A 1 400 ? -30.836 -2.177 -43.126 1.00 14.66 400 VAL A C 1
ATOM 2868 O O . VAL A 1 400 ? -30.691 -3.276 -43.641 1.00 17.04 400 VAL A O 1
ATOM 2872 N N . THR A 1 401 ? -29.791 -1.513 -42.620 1.00 15.91 401 THR A N 1
ATOM 2873 C CA . THR A 1 401 ? -28.421 -1.939 -42.836 1.00 15.65 401 THR A CA 1
ATOM 2874 C C . THR A 1 401 ? -28.158 -3.338 -42.307 1.00 17.13 401 THR A C 1
ATOM 2875 O O . THR A 1 401 ? -27.623 -4.199 -43.026 1.00 16.20 401 THR A O 1
ATOM 2879 N N . ARG A 1 402 ? -28.566 -3.619 -41.066 1.00 17.71 402 ARG A N 1
ATOM 2880 C CA . ARG A 1 402 ? -28.142 -4.900 -40.527 1.00 20.37 402 ARG A CA 1
ATOM 2881 C C . ARG A 1 402 ? -28.999 -6.032 -41.048 1.00 19.29 402 ARG A C 1
ATOM 2882 O O . ARG A 1 402 ? -28.564 -7.195 -40.941 1.00 21.02 402 ARG A O 1
ATOM 2890 N N . ARG A 1 403 ? -30.121 -5.714 -41.711 1.00 18.28 403 ARG A N 1
ATOM 2891 C CA . ARG A 1 403 ? -30.901 -6.745 -42.448 1.00 18.42 403 ARG A CA 1
ATOM 2892 C C . ARG A 1 403 ? -30.307 -7.075 -43.831 1.00 17.03 403 ARG A C 1
ATOM 2893 O O . ARG A 1 403 ? -30.778 -7.997 -44.476 1.00 17.75 403 ARG A O 1
ATOM 2901 N N . LYS A 1 404 ? -29.301 -6.306 -44.245 1.00 16.22 404 LYS A N 1
ATOM 2902 C CA . LYS A 1 404 ? -28.674 -6.464 -45.565 1.00 17.62 404 LYS A CA 1
ATOM 2903 C C . LYS A 1 404 ? -29.712 -6.345 -46.684 1.00 17.66 404 LYS A C 1
ATOM 2904 O O . LYS A 1 404 ? -29.696 -7.074 -47.667 1.00 17.62 404 LYS A O 1
ATOM 2910 N N . PHE A 1 405 ? -30.660 -5.420 -46.495 1.00 17.06 405 PHE A N 1
ATOM 2911 C CA . PHE A 1 405 ? -31.570 -5.054 -47.551 1.00 16.45 405 PHE A CA 1
ATOM 2912 C C . PHE A 1 405 ? -30.813 -4.402 -48.706 1.00 16.11 405 PHE A C 1
ATOM 2913 O O . PHE A 1 405 ? -29.918 -3.602 -48.503 1.00 15.88 405 PHE A O 1
ATOM 2921 N N . ASN A 1 406 ? -31.233 -4.721 -49.904 1.00 16.51 406 ASN A N 1
ATOM 2922 C CA . ASN A 1 406 ? -30.916 -3.877 -51.078 1.00 15.85 406 ASN A CA 1
ATOM 2923 C C . ASN A 1 406 ? -31.939 -2.768 -51.160 1.00 16.12 406 ASN A C 1
ATOM 2924 O O . ASN A 1 406 ? -32.945 -2.784 -50.405 1.00 16.74 406 ASN A O 1
ATOM 2929 N N . ILE A 1 407 ? -31.687 -1.811 -52.064 1.00 15.52 407 ILE A N 1
ATOM 2930 C CA . ILE A 1 407 ? -32.633 -0.695 -52.267 1.00 16.43 407 ILE A CA 1
ATOM 2931 C C . ILE A 1 407 ? -34.037 -1.193 -52.360 1.00 17.44 407 ILE A C 1
ATOM 2932 O O . ILE A 1 407 ? -34.940 -0.714 -51.661 1.00 17.12 407 ILE A O 1
ATOM 2937 N N . ALA A 1 408 ? -34.240 -2.175 -53.231 1.00 15.78 408 ALA A N 1
ATOM 2938 C CA . ALA A 1 408 ? -35.606 -2.618 -53.536 1.00 16.42 408 ALA A CA 1
ATOM 2939 C C . ALA A 1 408 ? -36.295 -3.127 -52.282 1.00 18.07 408 ALA A C 1
ATOM 2940 O O . ALA A 1 408 ? -37.462 -2.793 -52.001 1.00 18.57 408 ALA A O 1
ATOM 2942 N N . ASP A 1 409 ? -35.579 -3.920 -51.504 1.00 16.58 409 ASP A N 1
ATOM 2943 C CA . ASP A 1 409 ? -36.140 -4.509 -50.291 1.00 18.22 409 ASP A CA 1
ATOM 2944 C C . ASP A 1 409 ? -36.418 -3.451 -49.224 1.00 17.10 409 ASP A C 1
ATOM 2945 O O . ASP A 1 409 ? -37.419 -3.536 -48.455 1.00 17.92 409 ASP A O 1
ATOM 2950 N N . ALA A 1 410 ? -35.540 -2.460 -49.126 1.00 16.05 410 ALA A N 1
ATOM 2951 C CA . ALA A 1 410 ? -35.686 -1.433 -48.092 1.00 16.92 410 ALA A CA 1
ATOM 2952 C C . ALA A 1 410 ? -36.887 -0.555 -48.420 1.00 18.00 410 ALA A C 1
ATOM 2953 O O . ALA A 1 410 ? -37.652 -0.174 -47.521 1.00 17.64 410 ALA A O 1
ATOM 2955 N N . LEU A 1 411 ? -37.051 -0.211 -49.689 1.00 16.81 411 LEU A N 1
ATOM 2956 C CA . LEU A 1 411 ? -38.183 0.637 -50.050 1.00 18.41 411 LEU A CA 1
ATOM 2957 C C . LEU A 1 411 ? -39.502 -0.113 -49.925 1.00 18.04 411 LEU A C 1
ATOM 2958 O O . LEU A 1 411 ? -40.482 0.462 -49.439 1.00 19.38 411 LEU A O 1
ATOM 2963 N N . LEU A 1 412 ? -39.549 -1.392 -50.311 1.00 17.53 412 LEU A N 1
ATOM 2964 C CA . LEU A 1 412 ? -40.792 -2.183 -50.195 1.00 18.78 412 LEU A CA 1
ATOM 2965 C C . LEU A 1 412 ? -41.152 -2.476 -48.738 1.00 19.08 412 LEU A C 1
ATOM 2966 O O . LEU A 1 412 ? -42.313 -2.559 -48.394 1.00 19.48 412 LEU A O 1
ATOM 2971 N N . TYR A 1 413 ? -40.153 -2.621 -47.869 1.00 19.29 413 TYR A N 1
ATOM 2972 C CA . TYR A 1 413 ? -40.413 -2.703 -46.429 1.00 20.20 413 TYR A CA 1
ATOM 2973 C C . TYR A 1 413 ? -41.157 -1.469 -45.969 1.00 20.53 413 TYR A C 1
ATOM 2974 O O . TYR A 1 413 ? -42.173 -1.580 -45.277 1.00 21.85 413 TYR A O 1
ATOM 2983 N N . SER A 1 414 ? -40.641 -0.311 -46.353 1.00 19.68 414 SER A N 1
ATOM 2984 C CA . SER A 1 414 ? -41.145 0.977 -45.920 1.00 20.49 414 SER A CA 1
ATOM 2985 C C . SER A 1 414 ? -42.526 1.246 -46.460 1.00 21.07 414 SER A C 1
ATOM 2986 O O . SER A 1 414 ? -43.310 1.895 -45.777 1.00 22.01 414 SER A O 1
ATOM 2989 N N . SER A 1 415 ? -42.827 0.736 -47.657 1.00 20.72 415 SER A N 1
ATOM 2990 C CA . SER A 1 415 ? -44.154 0.989 -48.286 1.00 21.30 415 SER A CA 1
ATOM 2991 C C . SER A 1 415 ? -45.125 -0.151 -48.165 1.00 21.30 415 SER A C 1
ATOM 2992 O O . SER A 1 415 ? -46.199 -0.103 -48.810 1.00 21.71 415 SER A O 1
ATOM 2995 N N . ASN A 1 416 ? -44.822 -1.168 -47.349 1.00 22.50 416 ASN A N 1
ATOM 2996 C CA . ASN A 1 416 ? -45.678 -2.339 -47.182 1.00 23.65 416 ASN A CA 1
ATOM 2997 C C . ASN A 1 416 ? -46.010 -2.974 -48.540 1.00 22.14 416 ASN A C 1
ATOM 2998 O O . ASN A 1 416 ? -47.158 -3.304 -48.850 1.00 23.11 416 ASN A O 1
ATOM 3003 N N . ASN A 1 417 ? -44.980 -3.056 -49.379 1.00 21.91 417 ASN A N 1
ATOM 3004 C CA . ASN A 1 417 ? -45.047 -3.657 -50.684 1.00 21.48 417 ASN A CA 1
ATOM 3005 C C . ASN A 1 417 ? -45.797 -2.875 -51.768 1.00 22.51 417 ASN A C 1
ATOM 3006 O O . ASN A 1 417 ? -45.949 -3.398 -52.886 1.00 22.77 417 ASN A O 1
ATOM 3011 N N . THR A 1 418 ? -46.181 -1.635 -51.495 1.00 21.89 418 THR A N 1
ATOM 3012 C CA . THR A 1 418 ? -46.712 -0.756 -52.525 1.00 22.01 418 THR A CA 1
ATOM 3013 C C . THR A 1 418 ? -45.558 -0.285 -53.419 1.00 21.40 418 THR A C 1
ATOM 3014 O O . THR A 1 418 ? -44.581 0.247 -52.925 1.00 19.64 418 THR A O 1
ATOM 3018 N N . PRO A 1 419 ? -45.669 -0.471 -54.741 1.00 20.55 419 PRO A N 1
ATOM 3019 C CA . PRO A 1 419 ? -44.592 0.009 -55.620 1.00 20.55 419 PRO A CA 1
ATOM 3020 C C . PRO A 1 419 ? -44.378 1.517 -55.575 1.00 21.06 419 PRO A C 1
ATOM 3021 O O . PRO A 1 419 ? -45.340 2.297 -55.350 1.00 21.73 419 PRO A O 1
ATOM 3025 N N . TRP A 1 420 ? -43.133 1.916 -55.766 1.00 19.22 420 TRP A N 1
ATOM 3026 C CA . TRP A 1 420 ? -42.716 3.301 -55.833 1.00 20.13 420 TRP A CA 1
ATOM 3027 C C . TRP A 1 420 ? -42.737 3.770 -57.296 1.00 20.54 420 TRP A C 1
ATOM 3028 O O . TRP A 1 420 ? -41.704 4.124 -57.884 1.00 22.38 420 TRP A O 1
ATOM 3039 N N . SER A 1 421 ? -43.942 3.800 -57.851 1.00 21.49 421 SER A N 1
ATOM 3040 C CA . SER A 1 421 ? -44.157 4.029 -59.272 1.00 25.92 421 SER A CA 1
ATOM 3041 C C . SER A 1 421 ? -44.028 5.485 -59.652 1.00 26.54 421 SER A C 1
ATOM 3042 O O . SER A 1 421 ? -44.011 5.797 -60.828 1.00 31.55 421 SER A O 1
ATOM 3045 N N . ASP A 1 422 ? -43.938 6.377 -58.673 1.00 26.68 422 ASP A N 1
ATOM 3046 C CA . ASP A 1 422 ? -43.754 7.798 -58.940 1.00 27.74 422 ASP A CA 1
ATOM 3047 C C . ASP A 1 422 ? -42.302 8.222 -59.054 1.00 25.38 422 ASP A C 1
ATOM 3048 O O . ASP A 1 422 ? -42.017 9.382 -59.354 1.00 26.31 422 ASP A O 1
ATOM 3053 N N . VAL A 1 423 ? -41.369 7.297 -58.803 1.00 21.77 423 VAL A N 1
ATOM 3054 C CA . VAL A 1 423 ? -39.976 7.626 -58.922 1.00 21.52 423 VAL A CA 1
ATOM 3055 C C . VAL A 1 423 ? -39.594 7.693 -60.395 1.00 21.20 423 VAL A C 1
ATOM 3056 O O . VAL A 1 423 ? -39.772 6.728 -61.106 1.00 21.70 423 VAL A O 1
ATOM 3060 N N . PRO A 1 424 ? -39.116 8.865 -60.853 1.00 22.55 424 PRO A N 1
ATOM 3061 C CA . PRO A 1 424 ? -38.642 8.995 -62.235 1.00 23.41 424 PRO A CA 1
ATOM 3062 C C . PRO A 1 424 ? -37.435 8.097 -62.459 1.00 19.93 424 PRO A C 1
ATOM 3063 O O . PRO A 1 424 ? -36.510 8.095 -61.639 1.00 22.31 424 PRO A O 1
ATOM 3067 N N . PHE A 1 425 ? -37.393 7.349 -63.541 1.00 19.63 425 PHE A N 1
ATOM 3068 C CA . PHE A 1 425 ? -36.216 6.485 -63.752 1.00 18.72 425 PHE A CA 1
ATOM 3069 C C . PHE A 1 425 ? -34.910 7.305 -63.850 1.00 18.88 425 PHE A C 1
ATOM 3070 O O . PHE A 1 425 ? -33.824 6.802 -63.462 1.00 19.54 425 PHE A O 1
ATOM 3078 N N . GLU A 1 426 ? -34.974 8.566 -64.299 1.00 21.12 426 GLU A N 1
ATOM 3079 C CA . GLU A 1 426 ? -33.811 9.469 -64.292 1.00 22.50 426 GLU A CA 1
ATOM 3080 C C . GLU A 1 426 ? -33.238 9.629 -62.896 1.00 18.73 426 GLU A C 1
ATOM 3081 O O . GLU A 1 426 ? -32.045 9.743 -62.730 1.00 20.41 426 GLU A O 1
ATOM 3087 N N . PHE A 1 427 ? -34.109 9.620 -61.889 1.00 19.06 427 PHE A N 1
ATOM 3088 C CA . PHE A 1 427 ? -33.657 9.782 -60.520 1.00 19.19 427 PHE A CA 1
ATOM 3089 C C . PHE A 1 427 ? -32.790 8.607 -60.155 1.00 18.39 427 PHE A C 1
ATOM 3090 O O . PHE A 1 427 ? -31.728 8.772 -59.536 1.00 20.01 427 PHE A O 1
ATOM 3098 N N . LEU A 1 428 ? -33.214 7.418 -60.563 1.00 17.94 428 LEU A N 1
ATOM 3099 C CA . LEU A 1 428 ? -32.420 6.193 -60.283 1.00 16.83 428 LEU A CA 1
ATOM 3100 C C . LEU A 1 428 ? -31.095 6.159 -61.022 1.00 17.73 428 LEU A C 1
ATOM 3101 O O . LEU A 1 428 ? -30.075 5.730 -60.468 1.00 19.36 428 LEU A O 1
ATOM 3106 N N . ILE A 1 429 ? -31.084 6.610 -62.280 1.00 16.09 429 ILE A N 1
ATOM 3107 C CA . ILE A 1 429 ? -29.840 6.724 -63.042 1.00 18.14 429 ILE A CA 1
ATOM 3108 C C . ILE A 1 429 ? -28.845 7.619 -62.318 1.00 18.48 429 ILE A C 1
ATOM 3109 O O . ILE A 1 429 ? -27.673 7.311 -62.256 1.00 20.99 429 ILE A O 1
ATOM 3114 N N . GLU A 1 430 ? -29.308 8.735 -61.765 1.00 18.84 430 GLU A N 1
ATOM 3115 C CA . GLU A 1 430 ? -28.403 9.641 -61.046 1.00 18.40 430 GLU A CA 1
ATOM 3116 C C . GLU A 1 430 ? -28.039 9.243 -59.625 1.00 19.41 430 GLU A C 1
ATOM 3117 O O . GLU A 1 430 ? -26.937 9.519 -59.198 1.00 22.06 430 GLU A O 1
ATOM 3123 N N . ASN A 1 431 ? -28.917 8.562 -58.932 1.00 17.61 431 ASN A N 1
ATOM 3124 C CA . ASN A 1 431 ? -28.756 8.330 -57.501 1.00 17.83 431 ASN A CA 1
ATOM 3125 C C . ASN A 1 431 ? -28.292 6.937 -57.142 1.00 17.85 431 ASN A C 1
ATOM 3126 O O . ASN A 1 431 ? -28.113 6.636 -55.981 1.00 19.41 431 ASN A O 1
ATOM 3131 N N . ILE A 1 432 ? -28.129 6.063 -58.124 1.00 18.83 432 ILE A N 1
ATOM 3132 C CA . ILE A 1 432 ? -27.546 4.743 -57.837 1.00 17.78 432 ILE A CA 1
ATOM 3133 C C . ILE A 1 432 ? -26.256 4.692 -58.552 1.00 17.87 432 ILE A C 1
ATOM 3134 O O . ILE A 1 432 ? -26.186 5.075 -59.760 1.00 18.56 432 ILE A O 1
ATOM 3139 N N . GLN A 1 433 ? -25.220 4.226 -57.864 1.00 18.65 433 GLN A N 1
ATOM 3140 C CA . GLN A 1 433 ? -23.921 4.232 -58.460 1.00 20.21 433 GLN A CA 1
ATOM 3141 C C . GLN A 1 433 ? -23.810 3.266 -59.660 1.00 17.50 433 GLN A C 1
ATOM 3142 O O . GLN A 1 433 ? -24.540 2.280 -59.747 1.00 16.53 433 GLN A O 1
ATOM 3148 N N . HIS A 1 434 ? -22.910 3.610 -60.575 1.00 19.01 434 HIS A N 1
ATOM 3149 C CA A HIS A 1 434 ? -22.691 2.727 -61.743 0.52 19.51 434 HIS A CA 1
ATOM 3150 C CA B HIS A 1 434 ? -22.469 2.802 -61.719 0.48 20.29 434 HIS A CA 1
ATOM 3151 C C . HIS A 1 434 ? -22.082 1.392 -61.240 1.00 19.21 434 HIS A C 1
ATOM 3152 O O . HIS A 1 434 ? -21.378 1.283 -60.233 1.00 18.54 434 HIS A O 1
ATOM 3165 N N . LEU A 1 435 ? -22.471 0.336 -61.939 1.00 17.23 435 LEU A N 1
ATOM 3166 C CA . LEU A 1 435 ? -22.041 -1.024 -61.621 1.00 18.30 435 LEU A CA 1
ATOM 3167 C C . LEU A 1 435 ? -20.572 -1.131 -61.948 1.00 21.39 435 LEU A C 1
ATOM 3168 O O . LEU A 1 435 ? -20.227 -0.956 -63.110 1.00 25.73 435 LEU A O 1
ATOM 3173 N N . THR A 1 436 ? -19.690 -1.371 -60.964 1.00 18.34 436 THR A N 1
ATOM 3174 C CA . THR A 1 436 ? -18.269 -1.169 -61.126 1.00 19.22 436 THR A CA 1
ATOM 3175 C C . THR A 1 436 ? -17.519 -2.524 -61.165 1.00 17.12 436 THR A C 1
ATOM 3176 O O . THR A 1 436 ? -17.974 -3.506 -60.557 1.00 16.53 436 THR A O 1
ATOM 3180 N N . PRO A 1 437 ? -16.432 -2.611 -61.925 1.00 16.55 437 PRO A N 1
ATOM 3181 C CA . PRO A 1 437 ? -15.676 -3.876 -61.930 1.00 16.21 437 PRO A CA 1
ATOM 3182 C C . PRO A 1 437 ? -15.138 -4.243 -60.565 1.00 16.55 437 PRO A C 1
ATOM 3183 O O . PRO A 1 437 ? -14.796 -3.361 -59.803 1.00 19.04 437 PRO A O 1
ATOM 3187 N N . ARG A 1 438 ? -15.019 -5.532 -60.315 1.00 14.59 438 ARG A N 1
ATOM 3188 C CA . ARG A 1 438 ? -14.343 -6.082 -59.149 1.00 15.08 438 ARG A CA 1
ATOM 3189 C C . ARG A 1 438 ? -12.975 -6.582 -59.561 1.00 15.11 438 ARG A C 1
ATOM 3190 O O . ARG A 1 438 ? -12.823 -7.181 -60.632 1.00 14.34 438 ARG A O 1
ATOM 3198 N N . TYR A 1 439 ? -11.983 -6.366 -58.707 1.00 15.01 439 TYR A N 1
ATOM 3199 C CA . TYR A 1 439 ? -10.637 -6.797 -58.957 1.00 15.27 439 TYR A CA 1
ATOM 3200 C C . TYR A 1 439 ? -10.310 -8.148 -58.351 1.00 14.25 439 TYR A C 1
ATOM 3201 O O . TYR A 1 439 ? -10.735 -8.499 -57.218 1.00 14.16 439 TYR A O 1
ATOM 3210 N N . TYR A 1 440 ? -9.498 -8.915 -59.080 1.00 13.36 440 TYR A N 1
ATOM 3211 C CA . TYR A 1 440 ? -9.038 -10.224 -58.642 1.00 13.08 440 TYR A CA 1
ATOM 3212 C C . TYR A 1 440 ? -7.531 -10.290 -58.854 1.00 14.58 440 TYR A C 1
ATOM 3213 O O . TYR A 1 440 ? -7.008 -9.885 -59.901 1.00 14.63 440 TYR A O 1
ATOM 3222 N N . SER A 1 441 ? -6.849 -10.884 -57.908 1.00 14.95 441 SER A N 1
ATOM 3223 C CA . SER A 1 441 ? -5.434 -11.105 -58.037 1.00 15.76 441 SER A CA 1
ATOM 3224 C C . SER A 1 441 ? -5.135 -12.208 -59.020 1.00 16.55 441 SER A C 1
ATOM 3225 O O . SER A 1 441 ? -5.456 -13.355 -58.760 1.00 19.75 441 SER A O 1
ATOM 3228 N N . ILE A 1 442 ? -4.433 -11.916 -60.109 1.00 16.25 442 ILE A N 1
ATOM 3229 C CA . ILE A 1 442 ? -4.240 -12.948 -61.101 1.00 15.86 442 ILE A CA 1
ATOM 3230 C C . ILE A 1 442 ? -3.393 -14.066 -60.501 1.00 15.36 442 ILE A C 1
ATOM 3231 O O . ILE A 1 442 ? -2.352 -13.786 -59.886 1.00 16.63 442 ILE A O 1
ATOM 3236 N N . SER A 1 443 ? -3.815 -15.292 -60.726 1.00 14.04 443 SER A N 1
ATOM 3237 C CA . SER A 1 443 ? -3.213 -16.485 -60.137 1.00 13.86 443 SER A CA 1
ATOM 3238 C C . SER A 1 443 ? -2.430 -17.337 -61.115 1.00 14.66 443 SER A C 1
ATOM 3239 O O . SER A 1 443 ? -1.985 -18.408 -60.735 1.00 16.18 443 SER A O 1
ATOM 3242 N N . SER A 1 444 ? -2.318 -16.860 -62.348 1.00 15.03 444 SER A N 1
ATOM 3243 C CA . SER A 1 444 ? -1.445 -17.457 -63.343 1.00 16.17 444 SER A CA 1
ATOM 3244 C C . SER A 1 444 ? -0.149 -16.633 -63.460 1.00 16.39 444 SER A C 1
ATOM 3245 O O . SER A 1 444 ? -0.038 -15.478 -63.014 1.00 16.64 444 SER A O 1
ATOM 3248 N N . SER A 1 445 ? 0.832 -17.230 -64.143 1.00 17.88 445 SER A N 1
ATOM 3249 C CA . SER A 1 445 ? 2.099 -16.561 -64.415 1.00 18.08 445 SER A CA 1
ATOM 3250 C C . SER A 1 445 ? 2.221 -16.197 -65.856 1.00 17.70 445 SER A C 1
ATOM 3251 O O . SER A 1 445 ? 2.008 -17.065 -66.702 1.00 19.50 445 SER A O 1
ATOM 3254 N N . SER A 1 446 ? 2.576 -14.952 -66.129 1.00 18.11 446 SER A N 1
ATOM 3255 C CA . SER A 1 446 ? 2.680 -14.433 -67.510 1.00 19.13 446 SER A CA 1
ATOM 3256 C C . SER A 1 446 ? 3.862 -15.068 -68.229 1.00 22.63 446 SER A C 1
ATOM 3257 O O . SER A 1 446 ? 3.820 -15.217 -69.451 1.00 22.31 446 SER A O 1
ATOM 3260 N N . LEU A 1 447 ? 4.904 -15.432 -67.491 1.00 21.08 447 LEU A N 1
ATOM 3261 C CA . LEU A 1 447 ? 6.012 -16.207 -68.071 1.00 24.24 447 LEU A CA 1
ATOM 3262 C C . LEU A 1 447 ? 5.587 -17.621 -68.488 1.00 23.76 447 LEU A C 1
ATOM 3263 O O . LEU A 1 447 ? 5.929 -18.122 -69.572 1.00 24.14 447 LEU A O 1
ATOM 3268 N N . SER A 1 448 ? 4.855 -18.280 -67.623 1.00 23.80 448 SER A N 1
ATOM 3269 C CA . SER A 1 448 ? 4.426 -19.638 -67.767 1.00 23.69 448 SER A CA 1
ATOM 3270 C C . SER A 1 448 ? 3.263 -19.813 -68.782 1.00 24.12 448 SER A C 1
ATOM 3271 O O . SER A 1 448 ? 3.240 -20.775 -69.574 1.00 26.09 448 SER A O 1
ATOM 3274 N N . GLU A 1 449 ? 2.316 -18.877 -68.742 1.00 23.67 449 GLU A N 1
ATOM 3275 C CA . GLU A 1 449 ? 1.119 -18.939 -69.595 1.00 23.21 449 GLU A CA 1
ATOM 3276 C C . GLU A 1 449 ? 0.684 -17.535 -69.923 1.00 23.64 449 GLU A C 1
ATOM 3277 O O . GLU A 1 449 ? -0.310 -17.046 -69.416 1.00 21.11 449 GLU A O 1
ATOM 3283 N N . LYS A 1 450 ? 1.410 -16.897 -70.839 1.00 22.19 450 LYS A N 1
ATOM 3284 C CA . LYS A 1 450 ? 1.102 -15.554 -71.306 1.00 23.07 450 LYS A CA 1
ATOM 3285 C C . LYS A 1 450 ? -0.295 -15.447 -71.932 1.00 22.46 450 LYS A C 1
ATOM 3286 O O . LYS A 1 450 ? -0.821 -14.350 -71.961 1.00 26.26 450 LYS A O 1
ATOM 3292 N N . GLN A 1 451 ? -0.831 -16.573 -72.410 1.00 22.67 451 GLN A N 1
ATOM 3293 C CA . GLN A 1 451 ? -2.074 -16.663 -73.196 1.00 25.73 451 GLN A CA 1
ATOM 3294 C C . GLN A 1 451 ? -3.343 -16.936 -72.385 1.00 23.18 451 GLN A C 1
ATOM 3295 O O . GLN A 1 451 ? -4.429 -17.006 -72.985 1.00 21.27 451 GLN A O 1
ATOM 3301 N N . LEU A 1 452 ? -3.177 -17.078 -71.065 1.00 20.23 452 LEU A N 1
ATOM 3302 C CA . LEU A 1 452 ? -4.269 -17.402 -70.172 1.00 21.46 452 LEU A CA 1
ATOM 3303 C C . LEU A 1 452 ? -4.168 -16.507 -68.950 1.00 19.70 452 LEU A C 1
ATOM 3304 O O . LEU A 1 452 ? -3.069 -16.138 -68.526 1.00 19.27 452 LEU A O 1
ATOM 3309 N N . ILE A 1 453 ? -5.337 -16.153 -68.412 1.00 17.26 453 ILE A N 1
ATOM 3310 C CA . ILE A 1 453 ? -5.379 -15.508 -67.101 1.00 17.79 453 ILE A CA 1
ATOM 3311 C C . ILE A 1 453 ? -6.223 -16.369 -66.191 1.00 18.47 453 ILE A C 1
ATOM 3312 O O . ILE A 1 453 ? -7.358 -16.769 -66.533 1.00 17.82 453 ILE A O 1
ATOM 3317 N N . ASN A 1 454 ? -5.694 -16.674 -65.017 1.00 14.95 454 ASN A N 1
ATOM 3318 C CA . ASN A 1 454 ? -6.410 -17.344 -64.000 1.00 15.31 454 ASN A CA 1
ATOM 3319 C C . ASN A 1 454 ? -6.793 -16.362 -62.901 1.00 15.62 454 ASN A C 1
ATOM 3320 O O . ASN A 1 454 ? -6.024 -15.482 -62.561 1.00 15.99 454 ASN A O 1
ATOM 3325 N N . VAL A 1 455 ? -7.953 -16.585 -62.317 1.00 16.02 455 VAL A N 1
ATOM 3326 C CA . VAL A 1 455 ? -8.322 -15.963 -61.038 1.00 15.54 455 VAL A CA 1
ATOM 3327 C C . VAL A 1 455 ? -8.920 -17.043 -60.146 1.00 16.07 455 VAL A C 1
ATOM 3328 O O . VAL A 1 455 ? -9.316 -18.118 -60.592 1.00 14.34 455 VAL A O 1
ATOM 3332 N N . THR A 1 456 ? -8.987 -16.720 -58.869 1.00 14.26 456 THR A N 1
ATOM 3333 C CA . THR A 1 456 ? -9.318 -17.638 -57.804 1.00 15.06 456 THR A CA 1
ATOM 3334 C C . THR A 1 456 ? -10.256 -16.865 -56.883 1.00 15.37 456 THR A C 1
ATOM 3335 O O . THR A 1 456 ? -9.798 -16.003 -56.159 1.00 17.35 456 THR A O 1
ATOM 3339 N N . ALA A 1 457 ? -11.559 -17.170 -56.926 1.00 14.98 457 ALA A N 1
ATOM 3340 C CA . ALA A 1 457 ? -12.576 -16.298 -56.300 1.00 16.30 457 ALA A CA 1
ATOM 3341 C C . ALA A 1 457 ? -13.464 -17.019 -55.322 1.00 14.83 457 ALA A C 1
ATOM 3342 O O . ALA A 1 457 ? -14.207 -17.945 -55.705 1.00 14.54 457 ALA A O 1
ATOM 3344 N N . VAL A 1 458 ? -13.446 -16.619 -54.069 1.00 14.59 458 VAL A N 1
ATOM 3345 C CA . VAL A 1 458 ? -14.310 -17.222 -53.067 1.00 15.28 458 VAL A CA 1
ATOM 3346 C C . VAL A 1 458 ? -15.702 -16.625 -53.211 1.00 15.17 458 VAL A C 1
ATOM 3347 O O . VAL A 1 458 ? -15.854 -15.387 -53.365 1.00 14.55 458 VAL A O 1
ATOM 3351 N N . VAL A 1 459 ? -16.713 -17.479 -53.205 1.00 14.39 459 VAL A N 1
ATOM 3352 C CA . VAL A 1 459 ? -18.058 -17.040 -53.486 1.00 14.31 459 VAL A CA 1
ATOM 3353 C C . VAL A 1 459 ? -18.711 -16.516 -52.226 1.00 16.46 459 VAL A C 1
ATOM 3354 O O . VAL A 1 459 ? -18.692 -17.186 -51.194 1.00 18.96 459 VAL A O 1
ATOM 3358 N N . GLU A 1 460 ? -19.285 -15.324 -52.319 1.00 16.24 460 GLU A N 1
ATOM 3359 C CA . GLU A 1 460 ? -19.972 -14.700 -51.163 1.00 17.17 460 GLU A CA 1
ATOM 3360 C C . GLU A 1 460 ? -21.472 -14.873 -51.317 1.00 18.12 460 GLU A C 1
ATOM 3361 O O . GLU A 1 460 ? -22.054 -14.350 -52.280 1.00 16.75 460 GLU A O 1
ATOM 3367 N N . ALA A 1 461 ? -22.120 -15.643 -50.443 1.00 19.14 461 ALA A N 1
ATOM 3368 C CA . ALA A 1 461 ? -23.579 -15.874 -50.567 1.00 20.10 461 ALA A CA 1
ATOM 3369 C C . ALA A 1 461 ? -24.139 -16.359 -49.257 1.00 25.12 461 ALA A C 1
ATOM 3370 O O . ALA A 1 461 ? -23.522 -17.193 -48.578 1.00 23.96 461 ALA A O 1
ATOM 3372 N N . GLU A 1 462 ? -25.299 -15.840 -48.910 1.00 21.27 462 GLU A N 1
ATOM 3373 C CA . GLU A 1 462 ? -26.046 -16.378 -47.788 1.00 24.78 462 GLU A CA 1
ATOM 3374 C C . GLU A 1 462 ? -27.519 -16.137 -48.004 1.00 24.23 462 GLU A C 1
ATOM 3375 O O . GLU A 1 462 ? -27.879 -15.349 -48.893 1.00 20.95 462 GLU A O 1
ATOM 3381 N N . GLU A 1 463 ? -28.343 -16.817 -47.199 1.00 23.24 463 GLU A N 1
ATOM 3382 C CA . GLU A 1 463 ? -29.787 -16.610 -47.219 1.00 24.87 463 GLU A CA 1
ATOM 3383 C C . GLU A 1 463 ? -30.228 -16.146 -45.850 1.00 25.12 463 GLU A C 1
ATOM 3384 O O . GLU A 1 463 ? -29.807 -16.671 -44.832 1.00 24.70 463 GLU A O 1
ATOM 3390 N N . GLU A 1 464 ? -31.096 -15.162 -45.837 1.00 23.31 464 GLU A N 1
ATOM 3391 C CA . GLU A 1 464 ? -31.558 -14.599 -44.571 1.00 23.17 464 GLU A CA 1
ATOM 3392 C C . GLU A 1 464 ? -32.706 -15.424 -44.060 1.00 24.13 464 GLU A C 1
ATOM 3393 O O . GLU A 1 464 ? -33.245 -16.282 -44.767 1.00 22.46 464 GLU A O 1
ATOM 3399 N N . ALA A 1 465 ? -33.090 -15.197 -42.808 1.00 24.02 465 ALA A N 1
ATOM 3400 C CA . ALA A 1 465 ? -34.172 -16.016 -42.214 1.00 24.63 465 ALA A CA 1
ATOM 3401 C C . ALA A 1 465 ? -35.517 -15.821 -42.952 1.00 24.80 465 ALA A C 1
ATOM 3402 O O . ALA A 1 465 ? -36.334 -16.734 -43.061 1.00 25.59 465 ALA A O 1
ATOM 3404 N N . ASP A 1 466 ? -35.711 -14.626 -43.508 1.00 24.53 466 ASP A N 1
ATOM 3405 C CA . ASP A 1 466 ? -36.922 -14.310 -44.264 1.00 24.72 466 ASP A CA 1
ATOM 3406 C C . ASP A 1 466 ? -36.866 -14.835 -45.719 1.00 26.83 466 ASP A C 1
ATOM 3407 O O . ASP A 1 466 ? -37.776 -14.584 -46.507 1.00 28.20 466 ASP A O 1
ATOM 3412 N N . GLY A 1 467 ? -35.779 -15.523 -46.083 1.00 23.84 467 GLY A N 1
ATOM 3413 C CA . GLY A 1 467 ? -35.634 -16.188 -47.386 1.00 25.15 467 GLY A CA 1
ATOM 3414 C C . GLY A 1 467 ? -34.875 -15.390 -48.428 1.00 25.05 467 GLY A C 1
ATOM 3415 O O . GLY A 1 467 ? -34.609 -15.914 -49.514 1.00 25.55 467 GLY A O 1
ATOM 3416 N N . ARG A 1 468 ? -34.494 -14.159 -48.106 1.00 21.83 468 ARG A N 1
ATOM 3417 C CA . ARG A 1 468 ? -33.795 -13.304 -49.073 1.00 21.97 468 ARG A CA 1
ATOM 3418 C C . ARG A 1 468 ? -32.377 -13.806 -49.324 1.00 21.13 468 ARG A C 1
ATOM 3419 O O . ARG A 1 468 ? -31.646 -14.050 -48.399 1.00 20.99 468 ARG A O 1
ATOM 3427 N N . PRO A 1 469 ? -31.959 -13.864 -50.591 1.00 20.34 469 PRO A N 1
ATOM 3428 C CA . PRO A 1 469 ? -30.556 -14.136 -50.866 1.00 20.86 469 PRO A CA 1
ATOM 3429 C C . PRO A 1 469 ? -29.728 -12.844 -50.811 1.00 19.59 469 PRO A C 1
ATOM 3430 O O . PRO A 1 469 ? -30.084 -11.834 -51.440 1.00 21.18 469 PRO A O 1
ATOM 3434 N N . VAL A 1 470 ? -28.608 -12.897 -50.103 1.00 17.65 470 VAL A N 1
ATOM 3435 C CA . VAL A 1 470 ? -27.677 -11.770 -50.017 1.00 16.47 470 VAL A CA 1
ATOM 3436 C C . VAL A 1 470 ? -26.385 -12.285 -50.697 1.00 15.95 470 VAL A C 1
ATOM 3437 O O . VAL A 1 470 ? -25.744 -13.210 -50.199 1.00 16.00 470 VAL A O 1
ATOM 3441 N N . THR A 1 471 ? -26.072 -11.725 -51.852 1.00 14.92 471 THR A N 1
ATOM 3442 C CA . THR A 1 471 ? -25.047 -12.308 -52.732 1.00 16.57 471 THR A CA 1
ATOM 3443 C C . THR A 1 471 ? -24.026 -11.322 -53.226 1.00 14.79 471 THR A C 1
ATOM 3444 O O . THR A 1 471 ? -24.327 -10.150 -53.481 1.00 14.77 471 THR A O 1
ATOM 3448 N N . GLY A 1 472 ? -22.791 -11.810 -53.391 1.00 14.96 472 GLY A N 1
ATOM 3449 C CA . GLY A 1 472 ? -21.791 -11.065 -54.105 1.00 13.87 472 GLY A CA 1
ATOM 3450 C C . GLY A 1 472 ? -22.057 -11.125 -55.584 1.00 14.62 472 GLY A C 1
ATOM 3451 O O . GLY A 1 472 ? -22.225 -12.220 -56.127 1.00 15.06 472 GLY A O 1
ATOM 3452 N N . VAL A 1 473 ? -22.067 -9.993 -56.273 1.00 14.35 473 VAL A N 1
ATOM 3453 C CA . VAL A 1 473 ? -22.502 -9.977 -57.667 1.00 13.96 473 VAL A CA 1
ATOM 3454 C C . VAL A 1 473 ? -21.555 -10.799 -58.570 1.00 14.29 473 VAL A C 1
ATOM 3455 O O . VAL A 1 473 ? -22.002 -11.738 -59.271 1.00 13.56 473 VAL A O 1
ATOM 3459 N N . VAL A 1 474 ? -20.267 -10.469 -58.590 1.00 13.29 474 VAL A N 1
ATOM 3460 C CA . VAL A 1 474 ? -19.359 -11.130 -59.502 1.00 13.14 474 VAL A CA 1
ATOM 3461 C C . VAL A 1 474 ? -19.166 -12.568 -59.094 1.00 12.94 474 VAL A C 1
ATOM 3462 O O . VAL A 1 474 ? -19.131 -13.497 -59.923 1.00 13.73 474 VAL A O 1
ATOM 3466 N N . THR A 1 475 ? -19.022 -12.824 -57.800 1.00 13.04 475 THR A N 1
ATOM 3467 C CA . THR A 1 475 ? -18.653 -14.176 -57.415 1.00 13.75 475 THR A CA 1
ATOM 3468 C C . THR A 1 475 ? -19.794 -15.143 -57.678 1.00 13.56 475 THR A C 1
ATOM 3469 O O . THR A 1 475 ? -19.524 -16.315 -58.005 1.00 14.70 475 THR A O 1
ATOM 3473 N N . ASN A 1 476 ? -21.049 -14.685 -57.586 1.00 13.45 476 ASN A N 1
ATOM 3474 C CA . ASN A 1 476 ? -22.171 -15.615 -57.896 1.00 13.48 476 ASN A CA 1
ATOM 3475 C C . ASN A 1 476 ? -22.341 -15.758 -59.377 1.00 14.48 476 ASN A C 1
ATOM 3476 O O . ASN A 1 476 ? -22.778 -16.817 -59.823 1.00 14.05 476 ASN A O 1
ATOM 3481 N N . LEU A 1 477 ? -21.930 -14.738 -60.120 1.00 13.53 477 LEU A N 1
ATOM 3482 C CA . LEU A 1 477 ? -21.851 -14.858 -61.567 1.00 14.00 477 LEU A CA 1
ATOM 3483 C C . LEU A 1 477 ? -20.828 -15.944 -61.953 1.00 13.96 477 LEU A C 1
ATOM 3484 O O . LEU A 1 477 ? -21.148 -16.833 -62.770 1.00 14.33 477 LEU A O 1
ATOM 3489 N N . LEU A 1 478 ? -19.620 -15.892 -61.380 1.00 12.85 478 LEU A N 1
ATOM 3490 C CA . LEU A 1 478 ? -18.627 -16.931 -61.648 1.00 13.80 478 LEU A CA 1
ATOM 3491 C C . LEU A 1 478 ? -19.086 -18.313 -61.214 1.00 13.82 478 LEU A C 1
ATOM 3492 O O . LEU A 1 478 ? -18.859 -19.273 -61.962 1.00 15.30 478 LEU A O 1
ATOM 3497 N N . LYS A 1 479 ? -19.752 -18.430 -60.071 1.00 13.62 479 LYS A N 1
ATOM 3498 C CA . LYS A 1 479 ? -20.271 -19.729 -59.649 1.00 14.38 479 LYS A CA 1
ATOM 3499 C C . LYS A 1 479 ? -21.322 -20.214 -60.651 1.00 15.33 479 LYS A C 1
ATOM 3500 O O . LYS A 1 479 ? -21.324 -21.415 -60.974 1.00 15.49 479 LYS A O 1
ATOM 3506 N N . ASN A 1 480 ? -22.206 -19.352 -61.126 1.00 15.81 480 ASN A N 1
ATOM 3507 C CA . ASN A 1 480 ? -23.206 -19.758 -62.117 1.00 16.21 480 ASN A CA 1
ATOM 3508 C C . ASN A 1 480 ? -22.506 -20.281 -63.355 1.00 16.67 480 ASN A C 1
ATOM 3509 O O . ASN A 1 480 ? -22.960 -21.294 -63.940 1.00 16.41 480 ASN A O 1
ATOM 3514 N N . ILE A 1 481 ? -21.455 -19.612 -63.806 1.00 14.12 481 ILE A N 1
ATOM 3515 C CA . ILE A 1 481 ? -20.719 -20.057 -65.010 1.00 15.49 481 ILE A CA 1
ATOM 3516 C C . ILE A 1 481 ? -20.125 -21.441 -64.753 1.00 15.78 481 ILE A C 1
ATOM 3517 O O . ILE A 1 481 ? -20.192 -22.356 -65.597 1.00 16.63 481 ILE A O 1
ATOM 3522 N N . GLU A 1 482 ? -19.487 -21.642 -63.598 1.00 16.15 482 GLU A N 1
ATOM 3523 C CA . GLU A 1 482 ? -18.892 -22.934 -63.282 1.00 16.63 482 GLU A CA 1
ATOM 3524 C C . GLU A 1 482 ? -19.921 -24.065 -63.240 1.00 16.03 482 GLU A C 1
ATOM 3525 O O . GLU A 1 482 ? -19.701 -25.180 -63.744 1.00 17.38 482 GLU A O 1
ATOM 3531 N N . ILE A 1 483 ? -21.080 -23.781 -62.666 1.00 15.64 483 ILE A N 1
ATOM 3532 C CA . ILE A 1 483 ? -22.171 -24.760 -62.595 1.00 16.43 483 ILE A CA 1
ATOM 3533 C C . ILE A 1 483 ? -22.627 -25.137 -64.021 1.00 18.42 483 ILE A C 1
ATOM 3534 O O . ILE A 1 483 ? -22.817 -26.319 -64.323 1.00 19.27 483 ILE A O 1
ATOM 3539 N N . ALA A 1 484 ? -22.867 -24.135 -64.844 1.00 17.11 484 ALA A N 1
ATOM 3540 C CA . ALA A 1 484 ? -23.347 -24.359 -66.213 1.00 18.50 484 ALA A CA 1
ATOM 3541 C C . ALA A 1 484 ? -22.290 -24.996 -67.079 1.00 20.10 484 ALA A C 1
ATOM 3542 O O . ALA A 1 484 ? -22.582 -25.963 -67.817 1.00 22.44 484 ALA A O 1
ATOM 3544 N N . GLN A 1 485 ? -21.045 -24.537 -66.967 1.00 17.58 485 GLN A N 1
ATOM 3545 C CA . GLN A 1 485 ? -19.979 -25.009 -67.853 1.00 18.65 485 GLN A CA 1
ATOM 3546 C C . GLN A 1 485 ? -19.637 -26.470 -67.580 1.00 18.24 485 GLN A C 1
ATOM 3547 O O . GLN A 1 485 ? -19.357 -27.252 -68.537 1.00 19.59 485 GLN A O 1
ATOM 3553 N N . ASN A 1 486 ? -19.704 -26.890 -66.314 1.00 19.43 486 ASN A N 1
ATOM 3554 C CA . ASN A 1 486 ? -19.361 -28.252 -65.902 1.00 21.30 486 ASN A CA 1
ATOM 3555 C C . ASN A 1 486 ? -20.553 -29.170 -65.652 1.00 20.94 486 ASN A C 1
ATOM 3556 O O . ASN A 1 486 ? -20.377 -30.316 -65.177 1.00 21.66 486 ASN A O 1
ATOM 3561 N N . LYS A 1 487 ? -21.763 -28.672 -65.919 1.00 21.89 487 LYS A N 1
ATOM 3562 C CA . LYS A 1 487 ? -22.997 -29.475 -65.780 1.00 23.48 487 LYS A CA 1
ATOM 3563 C C . LYS A 1 487 ? -23.068 -30.165 -64.425 1.00 25.68 487 LYS A C 1
ATOM 3564 O O . 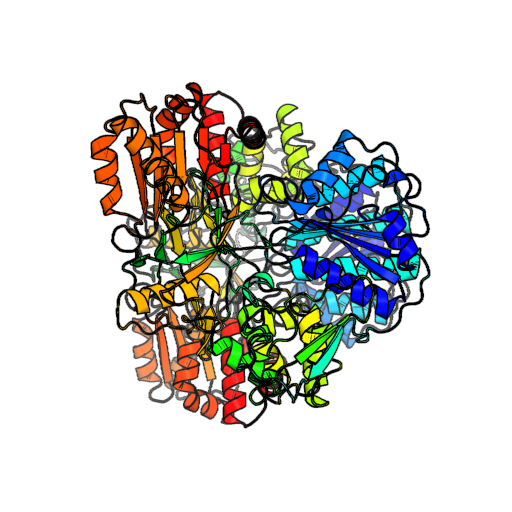LYS A 1 487 ? -23.222 -31.405 -64.313 1.00 24.23 487 LYS A O 1
ATOM 3570 N N . THR A 1 488 ? -22.860 -29.391 -63.357 1.00 23.13 488 THR A N 1
ATOM 3571 C CA . THR A 1 488 ? -22.558 -30.021 -62.084 1.00 22.74 488 THR A CA 1
ATOM 3572 C C . THR A 1 488 ? -23.769 -30.560 -61.367 1.00 25.93 488 THR A C 1
ATOM 3573 O O . THR A 1 488 ? -23.622 -31.366 -60.465 1.00 27.68 488 THR A O 1
ATOM 3577 N N . GLY A 1 489 ? -24.949 -30.103 -61.738 1.00 23.45 489 GLY A N 1
ATOM 3578 C CA . GLY A 1 489 ? -26.144 -30.464 -61.005 1.00 25.92 489 GLY A CA 1
ATOM 3579 C C . GLY A 1 489 ? -26.394 -29.707 -59.734 1.00 23.47 489 GLY A C 1
ATOM 3580 O O . GLY A 1 489 ? -27.353 -30.003 -59.015 1.00 24.31 489 GLY A O 1
ATOM 3581 N N . GLU A 1 490 ? -25.546 -28.704 -59.422 1.00 20.35 490 GLU A N 1
ATOM 3582 C CA . GLU A 1 490 ? -25.872 -27.819 -58.334 1.00 20.00 490 GLU A CA 1
ATOM 3583 C C . GLU A 1 490 ? -26.956 -26.838 -58.739 1.00 20.85 490 GLU A C 1
ATOM 3584 O O . GLU A 1 490 ? -27.030 -26.454 -59.877 1.00 21.20 490 GLU A O 1
ATOM 3590 N N . LYS A 1 491 ? -27.747 -26.404 -57.777 1.00 21.99 491 LYS A N 1
ATOM 3591 C CA . LYS A 1 491 ? -28.786 -25.437 -58.020 1.00 26.61 491 LYS A CA 1
ATOM 3592 C C . LYS A 1 491 ? -28.212 -24.071 -57.642 1.00 24.54 491 LYS A C 1
ATOM 3593 O O . LYS A 1 491 ? -27.873 -23.867 -56.485 1.00 25.23 491 LYS A O 1
ATOM 3599 N N . PRO A 1 492 ? -28.072 -23.152 -58.613 1.00 21.46 492 PRO A N 1
ATOM 3600 C CA . PRO A 1 492 ? -27.553 -21.828 -58.259 1.00 22.33 492 PRO A CA 1
ATOM 3601 C C . PRO A 1 492 ? -28.505 -21.079 -57.323 1.00 20.54 492 PRO A C 1
ATOM 3602 O O . PRO A 1 492 ? -29.698 -21.140 -57.527 1.00 21.66 492 PRO A O 1
ATOM 3606 N N . LEU A 1 493 ? -27.964 -20.347 -56.338 1.00 20.01 493 LEU A N 1
ATOM 3607 C CA . LEU A 1 493 ? -28.777 -19.519 -55.444 1.00 20.36 493 LEU A CA 1
ATOM 3608 C C . LEU A 1 493 ? -29.425 -18.345 -56.183 1.00 19.58 493 LEU A C 1
ATOM 3609 O O . LEU A 1 493 ? -30.599 -18.070 -55.964 1.00 20.21 493 LEU A O 1
ATOM 3614 N N . VAL A 1 494 ? -28.663 -17.662 -57.038 1.00 18.46 494 VAL A N 1
ATOM 3615 C CA . VAL A 1 494 ? -29.204 -16.661 -57.925 1.00 18.04 494 VAL A CA 1
ATOM 3616 C C . VAL A 1 494 ? -28.689 -16.974 -59.311 1.00 17.01 494 VAL A C 1
ATOM 3617 O O . VAL A 1 494 ? -27.689 -17.683 -59.460 1.00 20.06 494 VAL A O 1
ATOM 3621 N N . HIS A 1 495 ? -29.317 -16.399 -60.325 1.00 15.48 495 HIS A N 1
ATOM 3622 C CA . HIS A 1 495 ? -29.035 -16.719 -61.696 1.00 16.54 495 HIS A CA 1
ATOM 3623 C C . HIS A 1 495 ? -28.692 -15.470 -62.446 1.00 16.14 495 HIS A C 1
ATOM 3624 O O . HIS A 1 495 ? -29.133 -14.376 -62.078 1.00 16.02 495 HIS A O 1
ATOM 3631 N N . TYR A 1 496 ? -27.967 -15.628 -63.558 1.00 15.59 496 TYR A N 1
ATOM 3632 C CA . TYR A 1 496 ? -27.533 -14.514 -64.398 1.00 15.37 496 TYR A CA 1
ATOM 3633 C C . TYR A 1 496 ? -27.782 -14.819 -65.879 1.00 17.47 496 TYR A C 1
ATOM 3634 O O . TYR A 1 496 ? -28.015 -16.004 -66.243 1.00 17.83 496 TYR A O 1
ATOM 3643 N N . ASP A 1 497 ? -27.695 -13.766 -66.704 1.00 15.73 497 ASP A N 1
ATOM 3644 C CA . ASP A 1 497 ? -27.752 -13.923 -68.153 1.00 17.41 497 ASP A CA 1
ATOM 3645 C C . ASP A 1 497 ? -26.368 -14.278 -68.622 1.00 17.35 497 ASP A C 1
ATOM 3646 O O . ASP A 1 497 ? -25.496 -13.379 -68.808 1.00 17.56 497 ASP A O 1
ATOM 3651 N N . LEU A 1 498 ? -26.157 -15.567 -68.863 1.00 16.62 498 LEU A N 1
ATOM 3652 C CA . LEU A 1 498 ? -24.860 -16.031 -69.344 1.00 17.11 498 LEU A CA 1
ATOM 3653 C C . LEU A 1 498 ? -24.622 -15.768 -70.830 1.00 17.26 498 LEU A C 1
ATOM 3654 O O . LEU A 1 498 ? -23.477 -15.899 -71.322 1.00 19.04 498 LEU A O 1
ATOM 3659 N N . SER A 1 499 ? -25.675 -15.405 -71.587 1.00 18.12 499 SER A N 1
ATOM 3660 C CA . SER A 1 499 ? -25.480 -15.133 -73.001 1.00 18.97 499 SER A CA 1
ATOM 3661 C C . SER A 1 499 ? -25.108 -13.692 -73.272 1.00 18.87 499 SER A C 1
ATOM 3662 O O . SER A 1 499 ? -24.460 -13.366 -74.264 1.00 17.23 499 SER A O 1
ATOM 3665 N N . GLY A 1 500 ? -25.545 -12.813 -72.398 1.00 18.11 500 GLY A N 1
ATOM 3666 C CA . GLY A 1 500 ? -25.279 -11.405 -72.551 1.00 19.60 500 GLY A CA 1
ATOM 3667 C C . GLY A 1 500 ? -26.029 -10.663 -73.640 1.00 19.58 500 GLY A C 1
ATOM 3668 O O . GLY A 1 500 ? -26.856 -11.232 -74.331 1.00 20.14 500 GLY A O 1
ATOM 3669 N N . PRO A 1 501 ? -25.692 -9.392 -73.826 1.00 20.32 501 PRO A N 1
ATOM 3670 C CA . PRO A 1 501 ? -26.379 -8.535 -74.808 1.00 20.60 501 PRO A CA 1
ATOM 3671 C C . PRO A 1 501 ? -26.209 -9.061 -76.220 1.00 22.68 501 PRO A C 1
ATOM 3672 O O . PRO A 1 501 ? -25.087 -9.219 -76.699 1.00 21.72 501 PRO A O 1
ATOM 3676 N N . ARG A 1 502 ? -27.337 -9.352 -76.860 1.00 22.12 502 ARG A N 1
ATOM 3677 C CA . ARG A 1 502 ? -27.330 -9.926 -78.209 1.00 23.24 502 ARG A CA 1
ATOM 3678 C C . ARG A 1 502 ? -26.515 -11.177 -78.339 1.00 22.18 502 ARG A C 1
ATOM 3679 O O . ARG A 1 502 ? -25.937 -11.439 -79.392 1.00 24.01 502 ARG A O 1
ATOM 3687 N N . GLY A 1 503 ? -26.427 -11.965 -77.275 1.00 20.08 503 GLY A N 1
ATOM 3688 C CA . GLY A 1 503 ? -25.569 -13.144 -77.330 1.00 18.89 503 GLY A CA 1
ATOM 3689 C C . GLY A 1 503 ? -24.083 -12.902 -77.356 1.00 19.08 503 GLY A C 1
ATOM 3690 O O . GLY A 1 503 ? -23.311 -13.847 -77.579 1.00 20.09 503 GLY A O 1
ATOM 3691 N N . LYS A 1 504 ? -23.638 -11.669 -77.117 1.00 18.79 504 LYS A N 1
ATOM 3692 C CA . LYS A 1 504 ? -22.229 -11.334 -77.233 1.00 19.60 504 LYS A CA 1
ATOM 3693 C C . LYS A 1 504 ? -21.332 -11.916 -76.121 1.00 19.35 504 LYS A C 1
ATOM 3694 O O . LYS A 1 504 ? -20.126 -11.916 -76.290 1.00 21.12 504 LYS A O 1
ATOM 3700 N N . PHE A 1 505 ? -21.902 -12.433 -75.040 1.00 19.02 505 PHE A N 1
ATOM 3701 C CA . PHE A 1 505 ? -21.123 -13.075 -74.013 1.00 19.15 505 PHE A CA 1
ATOM 3702 C C . PHE A 1 505 ? -21.164 -14.596 -74.164 1.00 19.73 505 PHE A C 1
ATOM 3703 O O . PHE A 1 505 ? -20.739 -15.348 -73.267 1.00 18.78 505 PHE A O 1
ATOM 3711 N N . ASN A 1 506 ? -21.725 -15.079 -75.272 1.00 20.69 506 ASN A N 1
ATOM 3712 C CA . ASN A 1 506 ? -21.713 -16.502 -75.489 1.00 22.64 506 ASN A CA 1
ATOM 3713 C C . ASN A 1 506 ? -20.366 -17.161 -75.616 1.00 26.26 506 ASN A C 1
ATOM 3714 O O . ASN A 1 506 ? -19.455 -16.629 -76.222 1.00 33.92 506 ASN A O 1
ATOM 3719 N N . LYS A 1 507 ? -20.440 -18.407 -75.123 1.00 27.85 507 LYS A N 1
ATOM 3720 C CA . LYS A 1 507 ? -19.454 -19.338 -74.746 1.00 28.94 507 LYS A CA 1
ATOM 3721 C C . LYS A 1 507 ? -18.737 -18.758 -73.525 1.00 21.71 507 LYS A C 1
ATOM 3722 O O . LYS A 1 507 ? -17.535 -18.694 -73.488 1.00 22.69 507 LYS A O 1
ATOM 3728 N N . PHE A 1 508 ? -19.541 -18.334 -72.547 1.00 19.61 508 PHE A N 1
ATOM 3729 C CA . PHE A 1 508 ? -19.038 -17.959 -71.219 1.00 17.70 508 PHE A CA 1
ATOM 3730 C C . PHE A 1 508 ? -17.956 -16.901 -71.309 1.00 17.54 508 PHE A C 1
ATOM 3731 O O . PHE A 1 508 ? -16.895 -17.023 -70.674 1.00 18.09 508 PHE A O 1
ATOM 3739 N N . LYS A 1 509 ? -18.237 -15.814 -72.016 1.00 17.24 509 LYS A N 1
ATOM 3740 C CA . LYS A 1 509 ? -17.350 -14.654 -72.019 1.00 15.83 509 LYS A CA 1
ATOM 3741 C C . LYS A 1 509 ? -17.794 -13.669 -70.936 1.00 16.38 509 LYS A C 1
ATOM 3742 O O . LYS A 1 509 ? -18.970 -13.618 -70.601 1.00 15.75 509 LYS A O 1
ATOM 3748 N N . LEU A 1 510 ? -16.837 -12.922 -70.373 1.00 15.61 510 LEU A N 1
ATOM 3749 C CA . LEU A 1 510 ? -17.150 -11.750 -69.553 1.00 16.19 510 LEU A CA 1
ATOM 3750 C C . LEU A 1 510 ? -16.259 -10.597 -69.995 1.00 15.41 510 LEU A C 1
ATOM 3751 O O . LEU A 1 510 ? -15.125 -10.832 -70.434 1.00 15.10 510 LEU A O 1
ATOM 3756 N N . PRO A 1 511 ? -16.703 -9.342 -69.825 1.00 16.00 511 PRO A N 1
ATOM 3757 C CA . PRO A 1 511 ? -15.828 -8.224 -70.095 1.00 15.31 511 PRO A CA 1
ATOM 3758 C C . PRO A 1 511 ? -14.778 -8.101 -68.976 1.00 16.66 511 PRO A C 1
ATOM 3759 O O . PRO A 1 511 ? -15.133 -8.169 -67.795 1.00 15.22 511 PRO A O 1
ATOM 3763 N N . VAL A 1 512 ? -13.521 -7.986 -69.345 1.00 15.40 512 VAL A N 1
ATOM 3764 C CA . VAL A 1 512 ? -12.440 -7.822 -68.375 1.00 16.05 512 VAL A CA 1
ATOM 3765 C C . VAL A 1 512 ? -11.465 -6.756 -68.842 1.00 15.78 512 VAL A C 1
ATOM 3766 O O . VAL A 1 512 ? -11.359 -6.481 -70.039 1.00 16.59 512 VAL A O 1
ATOM 3770 N N . HIS A 1 513 ? -10.680 -6.236 -67.912 1.00 15.36 513 HIS A N 1
ATOM 3771 C CA . HIS A 1 513 ? -9.447 -5.515 -68.281 1.00 16.16 513 HIS A CA 1
ATOM 3772 C C . HIS A 1 513 ? -8.390 -5.809 -67.221 1.00 17.29 513 HIS A C 1
ATOM 3773 O O . HIS A 1 513 ? -8.717 -6.343 -66.147 1.00 17.86 513 HIS A O 1
ATOM 3780 N N . VAL A 1 514 ? -7.136 -5.522 -67.526 1.00 16.74 514 VAL A N 1
ATOM 3781 C CA . VAL A 1 514 ? -6.041 -5.776 -66.564 1.00 16.65 514 VAL A CA 1
ATOM 3782 C C . VAL A 1 514 ? -5.591 -4.464 -65.997 1.00 18.37 514 VAL A C 1
ATOM 3783 O O . VAL A 1 514 ? -5.439 -3.488 -66.711 1.00 18.76 514 VAL A O 1
ATOM 3787 N N . ARG A 1 515 ? -5.402 -4.445 -64.675 1.00 17.66 515 ARG A N 1
ATOM 3788 C CA . ARG A 1 515 ? -4.785 -3.303 -64.039 1.00 19.09 515 ARG A CA 1
ATOM 3789 C C . ARG A 1 515 ? -3.408 -3.693 -63.598 1.00 20.54 515 ARG A C 1
ATOM 3790 O O . ARG A 1 515 ? -3.226 -4.664 -62.885 1.00 20.08 515 ARG A O 1
ATOM 3798 N N . ARG A 1 516 ? -2.447 -2.869 -63.952 1.00 21.50 516 ARG A N 1
ATOM 3799 C CA . ARG A 1 516 ? -1.070 -3.176 -63.618 1.00 24.17 516 ARG A CA 1
ATOM 3800 C C . ARG A 1 516 ? -0.916 -2.866 -62.148 1.00 23.77 516 ARG A C 1
ATOM 3801 O O . ARG A 1 516 ? -1.409 -1.842 -61.688 1.00 24.26 516 ARG A O 1
ATOM 3809 N N . SER A 1 517 ? -0.283 -3.787 -61.401 1.00 22.54 517 SER A N 1
ATOM 3810 C CA . SER A 1 517 ? -0.034 -3.561 -59.962 1.00 24.66 517 SER A CA 1
ATOM 3811 C C . SER A 1 517 ? 1.456 -3.443 -59.729 1.00 25.24 517 SER A C 1
ATOM 3812 O O . SER A 1 517 ? 2.259 -3.859 -60.554 1.00 27.65 517 SER A O 1
ATOM 3815 N N A ASN A 1 518 ? 1.837 -2.923 -58.579 0.50 25.58 518 ASN A N 1
ATOM 3816 N N B ASN A 1 518 ? 1.815 -2.880 -58.583 0.50 25.60 518 ASN A N 1
ATOM 3817 C CA A ASN A 1 518 ? 3.246 -2.933 -58.199 0.50 26.30 518 ASN A CA 1
ATOM 3818 C CA B ASN A 1 518 ? 3.211 -2.859 -58.149 0.50 26.37 518 ASN A CA 1
ATOM 3819 C C A ASN A 1 518 ? 3.615 -4.105 -57.284 0.50 25.33 518 ASN A C 1
ATOM 3820 C C B ASN A 1 518 ? 3.660 -4.157 -57.442 0.50 24.90 518 ASN A C 1
ATOM 3821 O O A ASN A 1 518 ? 4.674 -4.114 -56.672 0.50 27.40 518 ASN A O 1
ATOM 3822 O O B ASN A 1 518 ? 4.851 -4.316 -57.180 0.50 25.00 518 ASN A O 1
ATOM 3831 N N . PHE A 1 519 ? 2.726 -5.089 -57.204 1.00 23.05 519 PHE A N 1
ATOM 3832 C CA . PHE A 1 519 ? 2.974 -6.353 -56.535 1.00 19.99 519 PHE A CA 1
ATOM 3833 C C . PHE A 1 519 ? 3.735 -7.280 -57.472 1.00 21.14 519 PHE A C 1
ATOM 3834 O O . PHE A 1 519 ? 3.149 -7.928 -58.354 1.00 21.30 519 PHE A O 1
ATOM 3842 N N . LYS A 1 520 ? 5.055 -7.290 -57.342 1.00 18.62 520 LYS A N 1
ATOM 3843 C CA . LYS A 1 520 ? 5.898 -7.846 -58.368 1.00 19.04 520 LYS A CA 1
ATOM 3844 C C . LYS A 1 520 ? 7.038 -8.581 -57.726 1.00 19.03 520 LYS A C 1
ATOM 3845 O O . LYS A 1 520 ? 7.607 -8.113 -56.739 1.00 18.37 520 LYS A O 1
ATOM 3851 N N . LEU A 1 521 ? 7.383 -9.710 -58.297 1.00 17.75 521 LEU A N 1
ATOM 3852 C CA . LEU A 1 521 ? 8.615 -10.394 -57.973 1.00 19.12 521 LEU A CA 1
ATOM 3853 C C . LEU A 1 521 ? 9.852 -9.518 -58.132 1.00 19.74 521 LEU A C 1
ATOM 3854 O O . LEU A 1 521 ? 9.827 -8.527 -58.841 1.00 22.13 521 LEU A O 1
ATOM 3859 N N . PRO A 1 522 ? 10.922 -9.864 -57.391 1.00 21.06 522 PRO A N 1
ATOM 3860 C CA . PRO A 1 522 ? 12.126 -9.058 -57.461 1.00 24.01 522 PRO A CA 1
ATOM 3861 C C . PRO A 1 522 ? 12.733 -9.106 -58.865 1.00 24.92 522 PRO A C 1
ATOM 3862 O O . PRO A 1 522 ? 12.617 -10.105 -59.512 1.00 24.25 522 PRO A O 1
ATOM 3866 N N . LYS A 1 523 ? 13.341 -8.021 -59.302 1.00 28.49 523 LYS A N 1
ATOM 3867 C CA . LYS A 1 523 ? 14.051 -7.982 -60.601 1.00 33.06 523 LYS A CA 1
ATOM 3868 C C . LYS A 1 523 ? 15.113 -9.075 -60.624 1.00 29.68 523 LYS A C 1
ATOM 3869 O O . LYS A 1 523 ? 15.266 -9.788 -61.608 1.00 31.06 523 LYS A O 1
ATOM 3875 N N . ASN A 1 524 ? 15.803 -9.240 -59.513 1.00 29.27 524 ASN A N 1
ATOM 3876 C CA . ASN A 1 524 ? 16.825 -10.263 -59.387 1.00 31.37 524 ASN A CA 1
ATOM 3877 C C . ASN A 1 524 ? 16.198 -11.575 -58.965 1.00 31.34 524 ASN A C 1
ATOM 3878 O O . ASN A 1 524 ? 15.730 -11.705 -57.832 1.00 29.37 524 ASN A O 1
ATOM 3883 N N . SER A 1 525 ? 16.229 -12.572 -59.845 1.00 30.08 525 SER A N 1
ATOM 3884 C CA . SER A 1 525 ? 15.614 -13.876 -59.548 1.00 30.88 525 SER A CA 1
ATOM 3885 C C . SER A 1 525 ? 16.321 -14.669 -58.452 1.00 28.56 525 SER A C 1
ATOM 3886 O O . SER A 1 525 ? 15.711 -15.561 -57.896 1.00 28.58 525 SER A O 1
ATOM 3889 N N . THR A 1 526 ? 17.574 -14.341 -58.100 1.00 28.01 526 THR A N 1
ATOM 3890 C CA . THR A 1 526 ? 18.257 -15.051 -57.018 1.00 26.26 526 THR A CA 1
ATOM 3891 C C . THR A 1 526 ? 17.842 -14.524 -55.621 1.00 23.96 526 THR A C 1
ATOM 3892 O O . THR A 1 526 ? 18.204 -15.115 -54.620 1.00 25.36 526 THR A O 1
ATOM 3896 N N . THR A 1 527 ? 17.140 -13.402 -55.578 1.00 22.45 527 THR A N 1
ATOM 3897 C CA . THR A 1 527 ? 16.703 -12.837 -54.294 1.00 23.11 527 THR A CA 1
ATOM 3898 C C . THR A 1 527 ? 15.678 -13.792 -53.679 1.00 21.89 527 THR A C 1
ATOM 3899 O O . THR A 1 527 ? 14.710 -14.155 -54.353 1.00 21.25 527 THR A O 1
ATOM 3903 N N . PRO A 1 528 ? 15.863 -14.203 -52.420 1.00 22.55 528 PRO A N 1
ATOM 3904 C CA . PRO A 1 528 ? 14.845 -15.025 -51.768 1.00 21.11 528 PRO A CA 1
ATOM 3905 C C . PRO A 1 528 ? 13.525 -14.258 -51.513 1.00 17.58 528 PRO A C 1
ATOM 3906 O O . PRO A 1 528 ? 13.533 -13.044 -51.424 1.00 17.94 528 PRO A O 1
ATOM 3910 N N . VAL A 1 529 ? 12.432 -15.005 -51.466 1.00 17.28 529 VAL A N 1
ATOM 3911 C CA . VAL A 1 529 ? 11.145 -14.395 -51.142 1.00 17.25 529 VAL A CA 1
ATOM 3912 C C . VAL A 1 529 ? 10.418 -15.181 -50.068 1.00 16.23 529 VAL A C 1
ATOM 3913 O O . VAL A 1 529 ? 10.502 -16.399 -49.985 1.00 17.04 529 VAL A O 1
ATOM 3917 N N . ILE A 1 530 ? 9.638 -14.469 -49.242 1.00 15.39 530 ILE A N 1
ATOM 3918 C CA . ILE A 1 530 ? 8.787 -15.044 -48.242 1.00 16.12 530 ILE A CA 1
ATOM 3919 C C . ILE A 1 530 ? 7.365 -14.658 -48.613 1.00 15.78 530 ILE A C 1
ATOM 3920 O O . ILE A 1 530 ? 7.046 -13.463 -48.671 1.00 16.09 530 ILE A O 1
ATOM 3925 N N . LEU A 1 531 ? 6.560 -15.677 -48.875 1.00 15.60 531 LEU A N 1
ATOM 3926 C CA . LEU A 1 531 ? 5.199 -15.492 -49.432 1.00 15.95 531 LEU A CA 1
ATOM 3927 C C . LEU A 1 531 ? 4.190 -15.969 -48.406 1.00 15.41 531 LEU A C 1
ATOM 3928 O O . LEU A 1 531 ? 4.290 -17.083 -47.909 1.00 15.51 531 LEU A O 1
ATOM 3933 N N . ILE A 1 532 ? 3.287 -15.093 -47.971 1.00 14.32 532 ILE A N 1
ATOM 3934 C CA . ILE A 1 532 ? 2.337 -15.385 -46.929 1.00 15.30 532 ILE A CA 1
ATOM 3935 C C . ILE A 1 532 ? 0.921 -15.054 -47.475 1.00 14.77 532 ILE A C 1
ATOM 3936 O O . ILE A 1 532 ? 0.636 -13.904 -47.799 1.00 14.12 532 ILE A O 1
ATOM 3941 N N . GLY A 1 533 ? 0.056 -16.068 -47.606 1.00 14.53 533 GLY A N 1
ATOM 3942 C CA . GLY A 1 533 ? -1.256 -15.805 -48.195 1.00 15.19 533 GLY A CA 1
ATOM 3943 C C . GLY A 1 533 ? -2.192 -16.932 -47.915 1.00 15.05 533 GLY A C 1
ATOM 3944 O O . GLY A 1 533 ? -2.299 -17.821 -48.739 1.00 16.55 533 GLY A O 1
ATOM 3945 N N . PRO A 1 534 ? -2.857 -16.913 -46.761 1.00 15.57 534 PRO A N 1
ATOM 3946 C CA . PRO A 1 534 ? -3.912 -17.900 -46.533 1.00 15.13 534 PRO A CA 1
ATOM 3947 C C . PRO A 1 534 ? -5.196 -17.639 -47.297 1.00 16.28 534 PRO A C 1
ATOM 3948 O O . PRO A 1 534 ? -5.452 -16.529 -47.754 1.00 15.57 534 PRO A O 1
ATOM 3952 N N . GLY A 1 535 ? -6.020 -18.683 -47.468 1.00 15.95 535 GLY A N 1
ATOM 3953 C CA . GLY A 1 535 ? -7.219 -18.553 -48.252 1.00 15.46 535 GLY A CA 1
ATOM 3954 C C . GLY A 1 535 ? -6.980 -18.032 -49.639 1.00 15.91 535 GLY A C 1
ATOM 3955 O O . GLY A 1 535 ? -5.966 -18.369 -50.253 1.00 15.30 535 GLY A O 1
ATOM 3956 N N . THR A 1 536 ? -7.852 -17.139 -50.119 1.00 16.95 536 THR A N 1
ATOM 3957 C CA . THR A 1 536 ? -7.619 -16.564 -51.434 1.00 16.71 536 THR A CA 1
ATOM 3958 C C . THR A 1 536 ? -6.412 -15.644 -51.528 1.00 15.70 536 THR A C 1
ATOM 3959 O O . THR A 1 536 ? -6.012 -15.267 -52.628 1.00 15.65 536 THR A O 1
ATOM 3963 N N . GLY A 1 537 ? -5.775 -15.331 -50.405 1.00 15.24 537 GLY A N 1
ATOM 3964 C CA . GLY A 1 537 ? -4.473 -14.689 -50.425 1.00 15.06 537 GLY A CA 1
ATOM 3965 C C . GLY A 1 537 ? -3.427 -15.475 -51.192 1.00 14.79 537 GLY A C 1
ATOM 3966 O O . GLY A 1 537 ? -2.415 -14.949 -51.648 1.00 15.66 537 GLY A O 1
ATOM 3967 N N . VAL A 1 538 ? -3.652 -16.773 -51.347 1.00 15.63 538 VAL A N 1
ATOM 3968 C CA . VAL A 1 538 ? -2.713 -17.575 -52.094 1.00 15.39 538 VAL A CA 1
ATOM 3969 C C . VAL A 1 538 ? -2.717 -17.278 -53.597 1.00 16.44 538 VAL A C 1
ATOM 3970 O O . VAL A 1 538 ? -1.778 -17.663 -54.298 1.00 17.32 538 VAL A O 1
ATOM 3974 N N . ALA A 1 539 ? -3.738 -16.576 -54.086 1.00 16.14 539 ALA A N 1
ATOM 3975 C CA . ALA A 1 539 ? -3.883 -16.410 -55.530 1.00 16.14 539 ALA A CA 1
ATOM 3976 C C . ALA A 1 539 ? -2.688 -15.804 -56.246 1.00 16.17 539 ALA A C 1
ATOM 3977 O O . ALA A 1 539 ? -2.143 -16.427 -57.132 1.00 17.04 539 ALA A O 1
ATOM 3979 N N . PRO A 1 540 ? -2.239 -14.600 -55.874 1.00 16.84 540 PRO A N 1
ATOM 3980 C CA . PRO A 1 540 ? -1.054 -14.084 -56.562 1.00 17.35 540 PRO A CA 1
ATOM 3981 C C . PRO A 1 540 ? 0.184 -14.901 -56.258 1.00 16.71 540 PRO A C 1
ATOM 3982 O O . PRO A 1 540 ? 1.116 -14.899 -57.063 1.00 17.97 540 PRO A O 1
ATOM 3986 N N . LEU A 1 541 ? 0.203 -15.547 -55.092 1.00 16.10 541 LEU A N 1
ATOM 3987 C CA . LEU A 1 541 ? 1.339 -16.362 -54.710 1.00 16.78 541 LEU A CA 1
ATOM 3988 C C . LEU A 1 541 ? 1.457 -17.623 -55.577 1.00 16.86 541 LEU A C 1
ATOM 3989 O O . LEU A 1 541 ? 2.580 -18.025 -55.911 1.00 17.19 541 LEU A O 1
ATOM 3994 N N . ARG A 1 542 ? 0.327 -18.198 -55.973 1.00 17.07 542 ARG A N 1
ATOM 3995 C CA . ARG A 1 542 ? 0.360 -19.247 -57.028 1.00 17.61 542 ARG A CA 1
ATOM 3996 C C . ARG A 1 542 ? 1.000 -18.702 -58.301 1.00 16.11 542 ARG A C 1
ATOM 3997 O O . ARG A 1 542 ? 1.858 -19.378 -58.927 1.00 18.61 542 ARG A O 1
ATOM 4005 N N . GLY A 1 543 ? 0.650 -17.500 -58.708 1.00 15.13 543 GLY A N 1
ATOM 4006 C CA . GLY A 1 543 ? 1.279 -16.876 -59.849 1.00 16.83 543 GLY A CA 1
ATOM 4007 C C . GLY A 1 543 ? 2.791 -16.736 -59.700 1.00 17.64 543 GLY A C 1
ATOM 4008 O O . GLY A 1 543 ? 3.570 -17.055 -60.602 1.00 17.70 543 GLY A O 1
ATOM 4009 N N . PHE A 1 544 ? 3.228 -16.294 -58.540 1.00 15.43 544 PHE A N 1
ATOM 4010 C CA . PHE A 1 544 ? 4.637 -16.148 -58.261 1.00 16.78 544 PHE A CA 1
ATOM 4011 C C . PHE A 1 544 ? 5.363 -17.475 -58.303 1.00 17.90 544 PHE A C 1
ATOM 4012 O O . PHE A 1 544 ? 6.485 -17.541 -58.879 1.00 18.20 544 PHE A O 1
ATOM 4020 N N . VAL A 1 545 ? 4.780 -18.481 -57.684 1.00 17.45 545 VAL A N 1
ATOM 4021 C CA . VAL A 1 545 ? 5.405 -19.818 -57.596 1.00 17.94 545 VAL A CA 1
ATOM 4022 C C . VAL A 1 545 ? 5.449 -20.361 -59.041 1.00 20.57 545 VAL A C 1
ATOM 4023 O O . VAL A 1 545 ? 6.488 -20.872 -59.459 1.00 20.85 545 VAL A O 1
ATOM 4027 N N . ARG A 1 546 ? 4.357 -20.220 -59.798 1.00 18.95 546 ARG A N 1
ATOM 4028 C CA . ARG A 1 546 ? 4.367 -20.745 -61.174 1.00 20.80 546 ARG A CA 1
ATOM 4029 C C . ARG A 1 546 ? 5.433 -20.057 -62.006 1.00 20.05 546 ARG A C 1
ATOM 4030 O O . ARG A 1 546 ? 6.057 -20.711 -62.877 1.00 21.86 546 ARG A O 1
ATOM 4038 N N . GLU A 1 547 ? 5.679 -18.769 -61.778 1.00 19.01 547 GLU A N 1
ATOM 4039 C CA . GLU A 1 547 ? 6.684 -18.007 -62.505 1.00 20.43 547 GLU A CA 1
ATOM 4040 C C . GLU A 1 547 ? 8.090 -18.566 -62.201 1.00 22.63 547 GLU A C 1
ATOM 4041 O O . GLU A 1 547 ? 8.907 -18.784 -63.112 1.00 22.55 547 GLU A O 1
ATOM 4047 N N . ARG A 1 548 ? 8.351 -18.778 -60.929 1.00 21.60 548 ARG A N 1
ATOM 4048 C CA . ARG A 1 548 ? 9.667 -19.298 -60.490 1.00 21.79 548 ARG A CA 1
ATOM 4049 C C . ARG A 1 548 ? 9.914 -20.715 -60.956 1.00 25.10 548 ARG A C 1
ATOM 4050 O O . ARG A 1 548 ? 11.070 -21.047 -61.353 1.00 25.34 548 ARG A O 1
ATOM 4058 N N . VAL A 1 549 ? 8.863 -21.517 -60.972 1.00 23.05 549 VAL A N 1
ATOM 4059 C CA . VAL A 1 549 ? 8.934 -22.872 -61.553 1.00 25.58 549 VAL A CA 1
ATOM 4060 C C . VAL A 1 549 ? 9.384 -22.756 -63.010 1.00 26.65 549 VAL A C 1
ATOM 4061 O O . VAL A 1 549 ? 10.325 -23.485 -63.421 1.00 27.33 549 VAL A O 1
ATOM 4065 N N . GLN A 1 550 ? 8.779 -21.850 -63.772 1.00 25.64 550 GLN A N 1
ATOM 4066 C CA . GLN A 1 550 ? 9.111 -21.725 -65.214 1.00 27.27 550 GLN A CA 1
ATOM 4067 C C . GLN A 1 550 ? 10.521 -21.198 -65.395 1.00 28.91 550 GLN A C 1
ATOM 4068 O O . GLN A 1 550 ? 11.286 -21.618 -66.300 1.00 30.46 550 GLN A O 1
ATOM 4074 N N . GLN A 1 551 ? 10.878 -20.254 -64.550 1.00 26.50 551 GLN A N 1
ATOM 4075 C CA . GLN A 1 551 ? 12.224 -19.728 -64.543 1.00 27.12 551 GLN A CA 1
ATOM 4076 C C . GLN A 1 551 ? 13.264 -20.827 -64.352 1.00 28.95 551 GLN A C 1
ATOM 4077 O O . GLN A 1 551 ? 14.270 -20.849 -65.106 1.00 31.10 551 GLN A O 1
ATOM 4083 N N . VAL A 1 552 ? 13.046 -21.732 -63.407 1.00 25.86 552 VAL A N 1
ATOM 4084 C CA . VAL A 1 552 ? 13.956 -22.883 -63.160 1.00 31.54 552 VAL A CA 1
ATOM 4085 C C . VAL A 1 552 ? 14.029 -23.757 -64.416 1.00 35.75 552 VAL A C 1
ATOM 4086 O O . VAL A 1 552 ? 15.132 -24.201 -64.801 1.00 35.03 552 VAL A O 1
ATOM 4090 N N . LYS A 1 553 ? 12.880 -23.997 -65.049 1.00 32.62 553 LYS A N 1
ATOM 4091 C CA . LYS A 1 553 ? 12.863 -24.695 -66.348 1.00 34.99 553 LYS A CA 1
ATOM 4092 C C . LYS A 1 553 ? 13.596 -23.955 -67.450 1.00 38.11 553 LYS A C 1
ATOM 4093 O O . LYS A 1 553 ? 14.170 -24.590 -68.342 1.00 41.71 553 LYS A O 1
ATOM 4099 N N . ASN A 1 554 ? 13.571 -22.624 -67.443 1.00 37.98 554 ASN A N 1
ATOM 4100 C CA . ASN A 1 554 ? 14.338 -21.848 -68.413 1.00 38.54 554 ASN A CA 1
ATOM 4101 C C . ASN A 1 554 ? 15.850 -21.779 -68.043 1.00 41.30 554 ASN A C 1
ATOM 4102 O O . ASN A 1 554 ? 16.585 -20.975 -68.615 1.00 43.67 554 ASN A O 1
ATOM 4107 N N . GLY A 1 555 ? 16.292 -22.629 -67.106 1.00 43.63 555 GLY A N 1
ATOM 4108 C CA . GLY A 1 555 ? 17.651 -22.632 -66.574 1.00 45.47 555 GLY A CA 1
ATOM 4109 C C . GLY A 1 555 ? 18.067 -21.406 -65.787 1.00 46.95 555 GLY A C 1
ATOM 4110 O O . GLY A 1 555 ? 19.258 -21.130 -65.680 1.00 44.67 555 GLY A O 1
ATOM 4111 N N . VAL A 1 556 ? 17.104 -20.669 -65.219 1.00 42.32 556 VAL A N 1
ATOM 4112 C CA . VAL A 1 556 ? 17.414 -19.472 -64.431 1.00 40.32 556 VAL A CA 1
ATOM 4113 C C . VAL A 1 556 ? 17.763 -19.900 -63.000 1.00 37.49 556 VAL A C 1
ATOM 4114 O O . VAL A 1 556 ? 17.185 -20.848 -62.456 1.00 39.24 556 VAL A O 1
ATOM 4118 N N . ASN A 1 557 ? 18.755 -19.224 -62.424 1.00 35.67 557 ASN A N 1
ATOM 4119 C CA . ASN A 1 557 ? 19.109 -19.378 -61.030 1.00 36.98 557 ASN A CA 1
ATOM 4120 C C . ASN A 1 557 ? 18.060 -18.592 -60.236 1.00 32.92 557 ASN A C 1
ATOM 4121 O O . ASN A 1 557 ? 17.943 -17.363 -60.363 1.00 39.23 557 ASN A O 1
ATOM 4126 N N . VAL A 1 558 ? 17.280 -19.322 -59.482 1.00 30.20 558 VAL A N 1
ATOM 4127 C CA . VAL A 1 558 ? 16.205 -18.747 -58.677 1.00 29.77 558 VAL A CA 1
ATOM 4128 C C . VAL A 1 558 ? 16.525 -18.940 -57.202 1.00 28.90 558 VAL A C 1
ATOM 4129 O O . VAL A 1 558 ? 16.891 -20.053 -56.782 1.00 31.02 558 VAL A O 1
ATOM 4133 N N . GLY A 1 559 ? 16.311 -17.885 -56.407 1.00 28.19 559 GLY A N 1
ATOM 4134 C CA . GLY A 1 559 ? 16.476 -17.947 -54.967 1.00 28.12 559 GLY A CA 1
ATOM 4135 C C . GLY A 1 559 ? 15.376 -18.727 -54.252 1.00 28.01 559 GLY A C 1
ATOM 4136 O O . GLY A 1 559 ? 14.414 -19.191 -54.855 1.00 29.13 559 GLY A O 1
ATOM 4137 N N . LYS A 1 560 ? 15.535 -18.873 -52.958 1.00 25.08 560 LYS A N 1
ATOM 4138 C CA . LYS A 1 560 ? 14.650 -19.651 -52.135 1.00 27.42 560 LYS A CA 1
ATOM 4139 C C . LYS A 1 560 ? 13.290 -18.957 -52.104 1.00 22.78 560 LYS A C 1
ATOM 4140 O O . LYS A 1 560 ? 13.210 -17.723 -52.207 1.00 24.01 560 LYS A O 1
ATOM 4146 N N . THR A 1 561 ? 12.275 -19.796 -52.008 1.00 21.92 561 THR A N 1
ATOM 4147 C CA . THR A 1 561 ? 10.868 -19.395 -51.972 1.00 21.47 561 THR A CA 1
ATOM 4148 C C . THR A 1 561 ? 10.245 -20.076 -50.792 1.00 22.14 561 THR A C 1
ATOM 4149 O O . THR A 1 561 ? 10.164 -21.292 -50.722 1.00 23.43 561 THR A O 1
ATOM 4153 N N . LEU A 1 562 ? 9.779 -19.303 -49.818 1.00 20.12 562 LEU A N 1
ATOM 4154 C CA . LEU A 1 562 ? 9.090 -19.850 -48.686 1.00 20.42 562 LEU A CA 1
ATOM 4155 C C . LEU A 1 562 ? 7.606 -19.448 -48.762 1.00 20.96 562 LEU A C 1
ATOM 4156 O O . LEU A 1 562 ? 7.335 -18.283 -48.930 1.00 23.17 562 LEU A O 1
ATOM 4161 N N . LEU A 1 563 ? 6.684 -20.392 -48.660 1.00 18.40 563 LEU A N 1
ATOM 4162 C CA . LEU A 1 563 ? 5.256 -20.097 -48.789 1.00 18.35 563 LEU A CA 1
ATOM 4163 C C . LEU A 1 563 ? 4.536 -20.548 -47.523 1.00 18.24 563 LEU A C 1
ATOM 4164 O O . LEU A 1 563 ? 4.613 -21.713 -47.085 1.00 18.51 563 LEU A O 1
ATOM 4169 N N . PHE A 1 564 ? 3.816 -19.617 -46.916 1.00 15.79 564 PHE A N 1
ATOM 4170 C CA . PHE A 1 564 ? 2.960 -19.871 -45.777 1.00 15.89 564 PHE A CA 1
ATOM 4171 C C . PHE A 1 564 ? 1.524 -19.765 -46.227 1.00 16.39 564 PHE A C 1
ATOM 4172 O O . PHE A 1 564 ? 1.086 -18.690 -46.682 1.00 15.99 564 PHE A O 1
ATOM 4180 N N . TYR A 1 565 ? 0.815 -20.882 -46.117 1.00 17.19 565 TYR A N 1
ATOM 4181 C CA . TYR A 1 565 ? -0.584 -20.990 -46.566 1.00 17.13 565 TYR A CA 1
ATOM 4182 C C . TYR A 1 565 ? -1.464 -21.389 -45.383 1.00 18.57 565 TYR A C 1
ATOM 4183 O O . TYR A 1 565 ? -0.964 -21.937 -44.400 1.00 19.04 565 TYR A O 1
ATOM 4192 N N . GLY A 1 566 ? -2.766 -21.110 -45.470 1.00 17.25 566 GLY A N 1
ATOM 4193 C CA . GLY A 1 566 ? -3.689 -21.577 -44.462 1.00 17.35 566 GLY A CA 1
ATOM 4194 C C . GLY A 1 566 ? -5.063 -21.725 -45.043 1.00 17.71 566 GLY A C 1
ATOM 4195 O O . GLY A 1 566 ? -5.458 -20.999 -45.976 1.00 17.16 566 GLY A O 1
ATOM 4196 N N . CYS A 1 567 ? -5.808 -22.615 -44.403 1.00 18.12 567 CYS A N 1
ATOM 4197 C CA . CYS A 1 567 ? -7.225 -22.820 -44.725 1.00 18.10 567 CYS A CA 1
ATOM 4198 C C . CYS A 1 567 ? -7.859 -23.508 -43.541 1.00 18.15 567 CYS A C 1
ATOM 4199 O O . CYS A 1 567 ? -7.187 -23.746 -42.550 1.00 18.79 567 CYS A O 1
ATOM 4202 N N . ARG A 1 568 ? -9.162 -23.790 -43.597 1.00 18.72 568 ARG A N 1
ATOM 4203 C CA . ARG A 1 568 ? -9.851 -24.481 -42.515 1.00 19.39 568 ARG A CA 1
ATOM 4204 C C . ARG A 1 568 ? -9.403 -25.895 -42.279 1.00 21.30 568 ARG A C 1
ATOM 4205 O O . ARG A 1 568 ? -9.185 -26.288 -41.144 1.00 23.89 568 ARG A O 1
ATOM 4213 N N . ASN A 1 569 ? -9.281 -26.671 -43.337 1.00 22.59 569 ASN A N 1
ATOM 4214 C CA . ASN A 1 569 ? -9.164 -28.139 -43.185 1.00 22.53 569 ASN A CA 1
ATOM 4215 C C . ASN A 1 569 ? -8.579 -28.631 -44.495 1.00 21.80 569 ASN A C 1
ATOM 4216 O O . ASN A 1 569 ? -9.036 -28.264 -45.580 1.00 21.00 569 ASN A O 1
ATOM 4221 N N A SER A 1 570 ? -7.533 -29.450 -44.419 0.50 21.05 570 SER A N 1
ATOM 4222 N N B SER A 1 570 ? -7.545 -29.453 -44.404 0.50 21.69 570 SER A N 1
ATOM 4223 C CA A SER A 1 570 ? -6.845 -29.966 -45.595 0.50 21.25 570 SER A CA 1
ATOM 4224 C CA B SER A 1 570 ? -6.843 -29.975 -45.552 0.50 22.39 570 SER A CA 1
ATOM 4225 C C A SER A 1 570 ? -7.733 -30.731 -46.589 0.50 20.69 570 SER A C 1
ATOM 4226 C C B SER A 1 570 ? -7.707 -30.759 -46.565 0.50 21.44 570 SER A C 1
ATOM 4227 O O A SER A 1 570 ? -7.393 -30.820 -47.752 0.50 21.49 570 SER A O 1
ATOM 4228 O O B SER A 1 570 ? -7.317 -30.898 -47.713 0.50 22.29 570 SER A O 1
ATOM 4233 N N . ASN A 1 571 ? -8.844 -31.271 -46.105 1.00 22.36 571 ASN A N 1
ATOM 4234 C CA . ASN A 1 571 ? -9.790 -32.016 -46.946 1.00 22.57 571 ASN A CA 1
ATOM 4235 C C . ASN A 1 571 ? -11.015 -31.217 -47.326 1.00 26.65 571 ASN A C 1
ATOM 4236 O O . ASN A 1 571 ? -11.945 -31.779 -47.907 1.00 27.69 571 ASN A O 1
ATOM 4241 N N . GLU A 1 572 ? -11.043 -29.913 -47.021 1.00 22.90 572 GLU A N 1
ATOM 4242 C CA . GLU A 1 572 ? -12.240 -29.092 -47.302 1.00 23.64 572 GLU A CA 1
ATOM 4243 C C . GLU A 1 572 ? -11.932 -27.963 -48.268 1.00 22.40 572 GLU A C 1
ATOM 4244 O O . GLU A 1 572 ? -12.603 -27.784 -49.291 1.00 22.51 572 GLU A O 1
ATOM 4250 N N . ASP A 1 573 ? -10.941 -27.157 -47.916 1.00 20.78 573 ASP A N 1
ATOM 4251 C CA . ASP A 1 573 ? -10.731 -25.891 -48.604 1.00 19.59 573 ASP A CA 1
ATOM 4252 C C . ASP A 1 573 ? -9.275 -25.562 -48.891 1.00 19.47 573 ASP A C 1
ATOM 4253 O O . ASP A 1 573 ? -8.918 -24.384 -48.950 1.00 19.23 573 ASP A O 1
ATOM 4258 N N . PHE A 1 574 ? -8.457 -26.579 -49.173 1.00 18.06 574 PHE A N 1
ATOM 4259 C CA . PHE A 1 574 ? -7.044 -26.432 -49.456 1.00 17.93 574 PHE A CA 1
ATOM 4260 C C . PHE A 1 574 ? -6.921 -26.100 -50.926 1.00 17.37 574 PHE A C 1
ATOM 4261 O O . PHE A 1 574 ? -6.999 -26.968 -51.813 1.00 18.64 574 PHE A O 1
ATOM 4269 N N . LEU A 1 575 ? -6.698 -24.818 -51.203 1.00 16.55 575 LEU A N 1
ATOM 4270 C CA . LEU A 1 575 ? -6.581 -24.356 -52.574 1.00 16.96 575 LEU A CA 1
ATOM 4271 C C . LEU A 1 575 ? -5.397 -24.957 -53.316 1.00 17.32 575 LEU A C 1
ATOM 4272 O O . LEU A 1 575 ? -4.272 -24.926 -52.822 1.00 18.36 575 LEU A O 1
ATOM 4277 N N . TYR A 1 576 ? -5.681 -25.511 -54.493 1.00 17.68 576 TYR A N 1
ATOM 4278 C CA . TYR A 1 576 ? -4.696 -25.988 -55.457 1.00 17.83 576 TYR A CA 1
ATOM 4279 C C . TYR A 1 576 ? -3.834 -27.088 -54.832 1.00 19.70 576 TYR A C 1
ATOM 4280 O O . TYR A 1 576 ? -2.646 -27.210 -55.141 1.00 20.11 576 TYR A O 1
ATOM 4289 N N . LYS A 1 577 ? -4.458 -27.874 -53.965 1.00 21.15 577 LYS A N 1
ATOM 4290 C CA . LYS A 1 577 ? -3.724 -28.823 -53.111 1.00 22.31 577 LYS A CA 1
ATOM 4291 C C . LYS A 1 577 ? -2.716 -29.683 -53.861 1.00 22.56 577 LYS A C 1
ATOM 4292 O O . LYS A 1 577 ? -1.546 -29.778 -53.446 1.00 22.37 577 LYS A O 1
ATOM 4298 N N . GLN A 1 578 ? -3.146 -30.245 -54.979 1.00 25.00 578 GLN A N 1
ATOM 4299 C CA . GLN A 1 578 ? -2.269 -31.093 -55.845 1.00 28.10 578 GLN A CA 1
ATOM 4300 C C . GLN A 1 578 ? -1.055 -30.407 -56.438 1.00 28.69 578 GLN A C 1
ATOM 4301 O O . GLN A 1 578 ? -0.002 -31.037 -56.629 1.00 29.56 578 GLN A O 1
ATOM 4307 N N . GLU A 1 579 ? -1.163 -29.113 -56.742 1.00 22.98 579 GLU A N 1
ATOM 4308 C CA . GLU A 1 579 ? -0.159 -28.446 -57.517 1.00 22.20 579 GLU A CA 1
ATOM 4309 C C . GLU A 1 579 ? 1.144 -28.252 -56.720 1.00 20.93 579 GLU A C 1
ATOM 4310 O O . GLU A 1 579 ? 2.211 -28.196 -57.317 1.00 22.04 579 GLU A O 1
ATOM 4316 N N . TRP A 1 580 ? 1.035 -28.077 -55.402 1.00 20.42 580 TRP A N 1
ATOM 4317 C CA . TRP A 1 580 ? 2.208 -27.586 -54.666 1.00 20.90 580 TRP A CA 1
ATOM 4318 C C . TRP A 1 580 ? 3.377 -28.587 -54.679 1.00 22.79 580 TRP A C 1
ATOM 4319 O O . TRP A 1 580 ? 4.500 -28.184 -54.869 1.00 24.56 580 TRP A O 1
ATOM 4330 N N . ALA A 1 581 ? 3.058 -29.861 -54.552 1.00 27.33 581 ALA A N 1
ATOM 4331 C CA . ALA A 1 581 ? 4.130 -30.900 -54.695 1.00 28.79 581 ALA A CA 1
ATOM 4332 C C . ALA A 1 581 ? 4.774 -30.937 -56.077 1.00 28.97 581 ALA A C 1
ATOM 4333 O O . ALA A 1 581 ? 5.975 -31.215 -56.206 1.00 29.96 581 ALA A O 1
ATOM 4335 N N . GLU A 1 582 ? 4.012 -30.593 -57.112 1.00 29.02 582 GLU A N 1
ATOM 4336 C CA . GLU A 1 582 ? 4.523 -30.525 -58.479 1.00 28.69 582 GLU A CA 1
ATOM 4337 C C . GLU A 1 582 ? 5.497 -29.343 -58.604 1.00 29.90 582 GLU A C 1
ATOM 4338 O O . GLU A 1 582 ? 6.568 -29.425 -59.224 1.00 29.40 582 GLU A O 1
ATOM 4344 N N . TYR A 1 583 ? 5.150 -28.217 -57.970 1.00 25.33 583 TYR A N 1
ATOM 4345 C CA . TYR A 1 583 ? 6.049 -27.110 -57.975 1.00 24.22 583 TYR A CA 1
ATOM 4346 C C . TYR A 1 583 ? 7.333 -27.414 -57.200 1.00 23.68 583 TYR A C 1
ATOM 4347 O O . TYR A 1 583 ? 8.406 -27.030 -57.677 1.00 26.34 583 TYR A O 1
ATOM 4356 N N . ALA A 1 584 ? 7.167 -28.063 -56.049 1.00 24.79 584 ALA A N 1
ATOM 4357 C CA . ALA A 1 584 ? 8.266 -28.495 -55.125 1.00 25.37 584 ALA A CA 1
ATOM 4358 C C . ALA A 1 584 ? 9.265 -29.392 -55.849 1.00 31.81 584 ALA A C 1
ATOM 4359 O O . ALA A 1 584 ? 10.480 -29.255 -55.677 1.00 31.92 584 ALA A O 1
ATOM 4361 N N . SER A 1 585 ? 8.733 -30.284 -56.672 1.00 33.96 585 SER A N 1
ATOM 4362 C CA . SER A 1 585 ? 9.570 -31.176 -57.474 1.00 37.51 585 SER A CA 1
ATOM 4363 C C . SER A 1 585 ? 10.515 -30.419 -58.398 1.00 36.19 585 SER A C 1
ATOM 4364 O O . SER A 1 585 ? 11.706 -30.742 -58.461 1.00 42.57 585 SER A O 1
ATOM 4367 N N . VAL A 1 586 ? 10.022 -29.380 -59.061 1.00 30.60 586 VAL A N 1
ATOM 4368 C CA . VAL A 1 586 ? 10.830 -28.505 -59.898 1.00 29.64 586 VAL A CA 1
ATOM 4369 C C . VAL A 1 586 ? 11.773 -27.607 -59.102 1.00 32.60 586 VAL A C 1
ATOM 4370 O O . VAL A 1 586 ? 12.948 -27.461 -59.451 1.00 31.85 586 VAL A O 1
ATOM 4374 N N . LEU A 1 587 ? 11.243 -26.939 -58.074 1.00 30.21 587 LEU A N 1
ATOM 4375 C CA . LEU A 1 587 ? 12.063 -25.947 -57.374 1.00 28.78 587 LEU A CA 1
ATOM 4376 C C . LEU A 1 587 ? 13.059 -26.562 -56.413 1.00 28.21 587 LEU A C 1
ATOM 4377 O O . LEU A 1 587 ? 14.052 -25.916 -56.068 1.00 28.13 587 LEU A O 1
ATOM 4382 N N . GLY A 1 588 ? 12.772 -27.781 -55.975 1.00 29.42 588 GLY A N 1
ATOM 4383 C CA . GLY A 1 588 ? 13.655 -28.540 -55.093 1.00 32.43 588 GLY A CA 1
ATOM 4384 C C . GLY A 1 588 ? 13.783 -27.911 -53.720 1.00 35.88 588 GLY A C 1
ATOM 4385 O O . GLY A 1 588 ? 12.814 -27.381 -53.186 1.00 33.32 588 GLY A O 1
ATOM 4386 N N . GLU A 1 589 ? 14.985 -27.928 -53.160 1.00 35.78 589 GLU A N 1
ATOM 4387 C CA . GLU A 1 589 ? 15.180 -27.379 -51.816 1.00 41.32 589 GLU A CA 1
ATOM 4388 C C . GLU A 1 589 ? 15.054 -25.848 -51.736 1.00 37.45 589 GLU A C 1
ATOM 4389 O O . GLU A 1 589 ? 14.942 -25.327 -50.639 1.00 42.86 589 GLU A O 1
ATOM 4395 N N . ASN A 1 590 ? 15.046 -25.153 -52.870 1.00 34.87 590 ASN A N 1
ATOM 4396 C CA . ASN A 1 590 ? 14.649 -23.737 -52.939 1.00 35.88 590 ASN A CA 1
ATOM 4397 C C . ASN A 1 590 ? 13.132 -23.442 -52.764 1.00 34.95 590 ASN A C 1
ATOM 4398 O O . ASN A 1 590 ? 12.678 -22.350 -53.142 1.00 39.07 590 ASN A O 1
ATOM 4403 N N . PHE A 1 591 ? 12.339 -24.399 -52.300 1.00 29.93 591 PHE A N 1
ATOM 4404 C CA . PHE A 1 591 ? 10.936 -24.142 -51.985 1.00 26.66 591 PHE A CA 1
ATOM 4405 C C . PHE A 1 591 ? 10.539 -24.922 -50.782 1.00 25.70 591 PHE A C 1
ATOM 4406 O O . PHE A 1 591 ? 10.806 -26.124 -50.694 1.00 27.87 591 PHE A O 1
ATOM 4414 N N . GLU A 1 592 ? 9.912 -24.248 -49.808 1.00 22.58 592 GLU A N 1
ATOM 4415 C CA . GLU A 1 592 ? 9.317 -24.893 -48.699 1.00 22.76 592 GLU A CA 1
ATOM 4416 C C . GLU A 1 592 ? 7.959 -24.249 -48.458 1.00 23.52 592 GLU A C 1
ATOM 4417 O O . GLU A 1 592 ? 7.867 -23.022 -48.541 1.00 23.39 592 GLU A O 1
ATOM 4423 N N . MET A 1 593 ? 6.981 -25.065 -48.112 1.00 20.53 593 MET A N 1
ATOM 4424 C CA . MET A 1 593 ? 5.637 -24.619 -47.859 1.00 20.97 593 MET A CA 1
ATOM 4425 C C . MET A 1 593 ? 5.195 -25.109 -46.505 1.00 21.65 593 MET A C 1
ATOM 4426 O O . MET A 1 593 ? 5.349 -26.278 -46.196 1.00 24.74 593 MET A O 1
ATOM 4431 N N . PHE A 1 594 ? 4.572 -24.247 -45.709 1.00 20.25 594 PHE A N 1
ATOM 4432 C CA . PHE A 1 594 ? 4.012 -24.610 -44.445 1.00 22.78 594 PHE A CA 1
ATOM 4433 C C . PHE A 1 594 ? 2.570 -24.203 -44.430 1.00 21.24 594 PHE A C 1
ATOM 4434 O O . PHE A 1 594 ? 2.244 -23.067 -44.825 1.00 20.69 594 PHE A O 1
ATOM 4442 N N . ASN A 1 595 ? 1.724 -25.112 -43.959 1.00 21.94 595 ASN A N 1
ATOM 4443 C CA . ASN A 1 595 ? 0.283 -24.971 -43.966 1.00 20.93 595 ASN A CA 1
ATOM 4444 C C . ASN A 1 595 ? -0.303 -24.919 -42.582 1.00 22.78 595 ASN A C 1
ATOM 4445 O O . ASN A 1 595 ? 0.081 -25.667 -41.671 1.00 23.90 595 ASN A O 1
ATOM 4450 N N . ALA A 1 596 ? -1.216 -24.001 -42.398 1.00 18.55 596 ALA A N 1
ATOM 4451 C CA . ALA A 1 596 ? -1.883 -23.817 -41.146 1.00 20.07 596 ALA A CA 1
ATOM 4452 C C . ALA A 1 596 ? -3.364 -24.156 -41.306 1.00 21.33 596 ALA A C 1
ATOM 4453 O O . ALA A 1 596 ? -4.052 -23.509 -42.091 1.00 20.65 596 ALA A O 1
ATOM 4455 N N . PHE A 1 597 ? -3.867 -25.115 -40.544 1.00 21.47 597 PHE A N 1
ATOM 4456 C CA . PHE A 1 597 ? -5.260 -25.489 -40.613 1.00 20.71 597 PHE A CA 1
ATOM 4457 C C . PHE A 1 597 ? -5.997 -24.981 -39.388 1.00 23.15 597 PHE A C 1
ATOM 4458 O O . PHE A 1 597 ? -5.676 -25.350 -38.267 1.00 25.00 597 PHE A O 1
ATOM 4466 N N . SER A 1 598 ? -6.964 -24.090 -39.603 1.00 20.74 598 SER A N 1
ATOM 4467 C CA . SER A 1 598 ? -7.623 -23.382 -38.521 1.00 21.43 598 SER A CA 1
ATOM 4468 C C . SER A 1 598 ? -8.701 -24.201 -37.842 1.00 24.80 598 SER A C 1
ATOM 4469 O O . SER A 1 598 ? -9.019 -23.948 -36.686 1.00 27.65 598 SER A O 1
ATOM 4472 N N . ARG A 1 599 ? -9.258 -25.180 -38.557 1.00 24.08 599 ARG A N 1
ATOM 4473 C CA . ARG A 1 599 ? -10.384 -25.997 -38.040 1.00 27.54 599 ARG A CA 1
ATOM 4474 C C . ARG A 1 599 ? -10.147 -27.507 -37.942 1.00 33.41 599 ARG A C 1
ATOM 4475 O O . ARG A 1 599 ? -10.978 -28.186 -37.380 1.00 41.48 599 ARG A O 1
ATOM 4483 N N . GLN A 1 600 ? -9.011 -28.013 -38.416 1.00 37.67 600 GLN A N 1
ATOM 4484 C CA . GLN A 1 600 ? -8.692 -29.454 -38.390 1.00 42.49 600 GLN A CA 1
ATOM 4485 C C . GLN A 1 600 ? -8.763 -30.026 -36.963 1.00 47.25 600 GLN A C 1
ATOM 4486 O O . GLN A 1 600 ? -9.285 -31.118 -36.745 1.00 49.55 600 GLN A O 1
ATOM 4492 N N . ASP A 1 601 ? -8.214 -29.290 -36.008 1.00 46.29 601 ASP A N 1
ATOM 4493 C CA . ASP A 1 601 ? -8.299 -29.639 -34.595 1.00 49.98 601 ASP A CA 1
ATOM 4494 C C . ASP A 1 601 ? -8.852 -28.434 -33.783 1.00 52.80 601 ASP A C 1
ATOM 4495 O O . ASP A 1 601 ? -8.186 -27.400 -33.681 1.00 52.84 601 ASP A O 1
ATOM 4500 N N . PRO A 1 602 ? -10.061 -28.581 -33.188 1.00 58.96 602 PRO A N 1
ATOM 4501 C CA . PRO A 1 602 ? -10.673 -27.532 -32.341 1.00 60.48 602 PRO A CA 1
ATOM 4502 C C . PRO A 1 602 ? -9.852 -27.046 -31.137 1.00 59.68 602 PRO A C 1
ATOM 4503 O O . PRO A 1 602 ? -9.932 -25.876 -30.783 1.00 54.77 602 PRO A O 1
ATOM 4507 N N . SER A 1 603 ? -9.089 -27.938 -30.511 1.00 61.67 603 SER A N 1
ATOM 4508 C CA . SER A 1 603 ? -8.232 -27.563 -29.375 1.00 61.06 603 SER A CA 1
ATOM 4509 C C . SER A 1 603 ? -7.058 -26.655 -29.779 1.00 60.48 603 SER A C 1
ATOM 4510 O O . SER A 1 603 ? -6.616 -25.830 -28.978 1.00 61.81 603 SER A O 1
ATOM 4513 N N . LYS A 1 604 ? -6.557 -26.810 -31.006 1.00 55.27 604 LYS A N 1
ATOM 4514 C CA . LYS A 1 604 ? -5.457 -25.969 -31.523 1.00 53.36 604 LYS A CA 1
ATOM 4515 C C . LYS A 1 604 ? -5.798 -25.387 -32.907 1.00 43.08 604 LYS A C 1
ATOM 4516 O O . LYS A 1 604 ? -5.472 -25.968 -33.938 1.00 47.15 604 LYS A O 1
ATOM 4522 N N . LYS A 1 605 ? -6.470 -24.242 -32.892 1.00 38.53 605 LYS A N 1
ATOM 4523 C CA . LYS A 1 605 ? -6.694 -23.430 -34.101 1.00 36.67 605 LYS A CA 1
ATOM 4524 C C . LYS A 1 605 ? -5.366 -22.778 -34.536 1.00 30.42 605 LYS A C 1
ATOM 4525 O O . LYS A 1 605 ? -4.782 -22.053 -33.756 1.00 28.29 605 LYS A O 1
ATOM 4531 N N . VAL A 1 606 ? -4.900 -23.081 -35.750 1.00 26.49 606 VAL A N 1
ATOM 4532 C CA . VAL A 1 606 ? -3.615 -22.645 -36.267 1.00 25.21 606 VAL A CA 1
ATOM 4533 C C . VAL A 1 606 ? -3.798 -21.732 -37.483 1.00 24.19 606 VAL A C 1
ATOM 4534 O O . VAL A 1 606 ? -4.567 -22.023 -38.409 1.00 22.60 606 VAL A O 1
ATOM 4538 N N . TYR A 1 607 ? -3.044 -20.660 -37.489 1.00 20.91 607 TYR A N 1
ATOM 4539 C CA . TYR A 1 607 ? -3.059 -19.679 -38.578 1.00 19.59 607 TYR A CA 1
ATOM 4540 C C . TYR A 1 607 ? -1.652 -19.498 -39.126 1.00 18.94 607 TYR A C 1
ATOM 4541 O O . TYR A 1 607 ? -0.658 -19.912 -38.523 1.00 20.09 607 TYR A O 1
ATOM 4550 N N . VAL A 1 608 ? -1.534 -18.837 -40.271 1.00 19.37 608 VAL A N 1
ATOM 4551 C CA . VAL A 1 608 ? -0.225 -18.591 -40.874 1.00 19.30 608 VAL A CA 1
ATOM 4552 C C . VAL A 1 608 ? 0.791 -17.960 -39.891 1.00 19.59 608 VAL A C 1
ATOM 4553 O O . VAL A 1 608 ? 1.913 -18.373 -39.874 1.00 20.03 608 VAL A O 1
ATOM 4557 N N . GLN A 1 609 ? 0.382 -16.993 -39.057 1.00 19.38 609 GLN A N 1
ATOM 4558 C CA . GLN A 1 609 ? 1.324 -16.398 -38.126 1.00 19.28 609 GLN A CA 1
ATOM 4559 C C . GLN A 1 609 ? 1.895 -17.414 -37.111 1.00 22.22 609 GLN A C 1
ATOM 4560 O O . GLN A 1 609 ? 3.036 -17.239 -36.682 1.00 22.23 609 GLN A O 1
ATOM 4566 N N . ASP A 1 610 ? 1.136 -18.452 -36.762 1.00 22.81 610 ASP A N 1
ATOM 4567 C CA . ASP A 1 610 ? 1.662 -19.501 -35.905 1.00 22.42 610 ASP A CA 1
ATOM 4568 C C . ASP A 1 610 ? 2.741 -20.278 -36.615 1.00 20.91 610 ASP A C 1
ATOM 4569 O O . ASP A 1 610 ? 3.791 -20.642 -36.009 1.00 21.16 610 ASP A O 1
ATOM 4574 N N . LYS A 1 611 ? 2.551 -20.563 -37.900 1.00 20.59 611 LYS A N 1
ATOM 4575 C CA . LYS A 1 611 ? 3.581 -21.274 -38.678 1.00 20.82 611 LYS A CA 1
ATOM 4576 C C . LYS A 1 611 ? 4.833 -20.436 -38.954 1.00 22.11 611 LYS A C 1
ATOM 4577 O O . LYS A 1 611 ? 5.950 -20.958 -39.032 1.00 21.35 611 LYS A O 1
ATOM 4583 N N . ILE A 1 612 ? 4.644 -19.128 -39.166 1.00 20.45 612 ILE A N 1
ATOM 4584 C CA . ILE A 1 612 ? 5.776 -18.234 -39.294 1.00 20.22 612 ILE A CA 1
ATOM 4585 C C . ILE A 1 612 ? 6.614 -18.272 -37.977 1.00 19.55 612 ILE A C 1
ATOM 4586 O O . ILE A 1 612 ? 7.801 -18.390 -38.041 1.00 21.90 612 ILE A O 1
ATOM 4591 N N . LEU A 1 613 ? 5.965 -18.208 -36.838 1.00 18.99 613 LEU A N 1
ATOM 4592 C CA . LEU A 1 613 ? 6.673 -18.242 -35.541 1.00 21.65 613 LEU A CA 1
ATOM 4593 C C . LEU A 1 613 ? 7.399 -19.581 -35.351 1.00 23.95 613 LEU A C 1
ATOM 4594 O O . LEU A 1 613 ? 8.577 -19.615 -34.930 1.00 24.44 613 LEU A O 1
ATOM 4599 N N . GLU A 1 614 ? 6.731 -20.680 -35.707 1.00 23.05 614 GLU A N 1
ATOM 4600 C CA . GLU A 1 614 ? 7.314 -22.026 -35.577 1.00 23.64 614 GLU A CA 1
ATOM 4601 C C . GLU A 1 614 ? 8.580 -22.137 -36.423 1.00 23.69 614 GLU A C 1
ATOM 4602 O O . GLU A 1 614 ? 9.541 -22.834 -36.039 1.00 24.86 614 GLU A O 1
ATOM 4608 N N . ASN A 1 615 ? 8.613 -21.430 -37.554 1.00 21.68 615 ASN A N 1
ATOM 4609 C CA . ASN A 1 615 ? 9.702 -21.466 -38.484 1.00 21.83 615 ASN A CA 1
ATOM 4610 C C . ASN A 1 615 ? 10.539 -20.185 -38.467 1.00 20.74 615 ASN A C 1
ATOM 4611 O O . ASN A 1 615 ? 11.158 -19.828 -39.463 1.00 21.04 615 ASN A O 1
ATOM 4616 N N . SER A 1 616 ? 10.595 -19.542 -37.317 1.00 20.20 616 SER A N 1
ATOM 4617 C CA . SER A 1 616 ? 11.202 -18.228 -37.231 1.00 21.37 616 SER A CA 1
ATOM 4618 C C . SER A 1 616 ? 12.674 -18.175 -37.607 1.00 20.43 616 SER A C 1
ATOM 4619 O O . SER A 1 616 ? 13.121 -17.173 -38.130 1.00 21.49 616 SER A O 1
ATOM 4622 N N . GLN A 1 617 ? 13.433 -19.230 -37.306 1.00 23.80 617 GLN A N 1
ATOM 4623 C CA . GLN A 1 617 ? 14.860 -19.264 -37.661 1.00 25.15 617 GLN A CA 1
ATOM 4624 C C . GLN A 1 617 ? 15.110 -19.189 -39.149 1.00 23.37 617 GLN A C 1
ATOM 4625 O O . GLN A 1 617 ? 15.923 -18.399 -39.597 1.00 21.43 617 GLN A O 1
ATOM 4631 N N . LEU A 1 618 ? 14.346 -19.972 -39.903 1.00 21.40 618 LEU A N 1
ATOM 4632 C CA . LEU A 1 618 ? 14.405 -19.952 -41.332 1.00 21.73 618 LEU A CA 1
ATOM 4633 C C . LEU A 1 618 ? 13.953 -18.605 -41.896 1.00 19.16 618 LEU A C 1
ATOM 4634 O O . LEU A 1 618 ? 14.581 -18.046 -42.818 1.00 20.23 618 LEU A O 1
ATOM 4639 N N . VAL A 1 619 ? 12.833 -18.111 -41.376 1.00 20.43 619 VAL A N 1
ATOM 4640 C CA . VAL A 1 619 ? 12.305 -16.844 -41.858 1.00 20.15 619 VAL A CA 1
ATOM 4641 C C . VAL A 1 619 ? 13.344 -15.738 -41.673 1.00 18.39 619 VAL A C 1
ATOM 4642 O O . VAL A 1 619 ? 13.659 -14.942 -42.608 1.00 17.87 619 VAL A O 1
ATOM 4646 N N . HIS A 1 620 ? 13.906 -15.651 -40.461 1.00 19.36 620 HIS A N 1
ATOM 4647 C CA . HIS A 1 620 ? 14.887 -14.628 -40.242 1.00 19.17 620 HIS A CA 1
ATOM 4648 C C . HIS A 1 620 ? 16.183 -14.786 -41.034 1.00 18.87 620 HIS A C 1
ATOM 4649 O O . HIS A 1 620 ? 16.707 -13.788 -41.505 1.00 20.35 620 HIS A O 1
ATOM 4656 N N . GLU A 1 621 ? 16.629 -16.032 -41.216 1.00 20.87 621 GLU A N 1
ATOM 4657 C CA . GLU A 1 621 ? 17.790 -16.310 -42.045 1.00 22.40 621 GLU A CA 1
ATOM 4658 C C . GLU A 1 621 ? 17.579 -15.725 -43.444 1.00 20.61 621 GLU A C 1
ATOM 4659 O O . GLU A 1 621 ? 18.416 -15.011 -43.994 1.00 19.93 621 GLU A O 1
ATOM 4665 N N . LEU A 1 622 ? 16.402 -15.989 -44.021 1.00 19.32 622 LEU A N 1
ATOM 4666 C CA . LEU A 1 622 ? 16.122 -15.405 -45.313 1.00 20.16 622 LEU A CA 1
ATOM 4667 C C . LEU A 1 622 ? 16.061 -13.887 -45.321 1.00 17.81 622 LEU A C 1
ATOM 4668 O O . LEU A 1 622 ? 16.522 -13.232 -46.265 1.00 18.58 622 LEU A O 1
ATOM 4673 N N . LEU A 1 623 ? 15.515 -13.285 -44.261 1.00 17.77 623 LEU A N 1
ATOM 4674 C CA . LEU A 1 623 ? 15.563 -11.834 -44.138 1.00 18.31 623 LEU A CA 1
ATOM 4675 C C . LEU A 1 623 ? 17.018 -11.321 -44.146 1.00 18.53 623 LEU A C 1
ATOM 4676 O O . LEU A 1 623 ? 17.316 -10.338 -44.801 1.00 19.54 623 LEU A O 1
ATOM 4681 N N . THR A 1 624 ? 17.931 -12.072 -43.535 1.00 19.62 624 THR A N 1
ATOM 4682 C CA . THR A 1 624 ? 19.317 -11.582 -43.524 1.00 20.86 624 THR A CA 1
ATOM 4683 C C . THR A 1 624 ? 19.967 -11.651 -44.888 1.00 22.57 624 THR A C 1
ATOM 4684 O O . THR A 1 624 ? 20.936 -10.931 -45.143 1.00 22.31 624 THR A O 1
ATOM 4688 N N . GLU A 1 625 ? 19.395 -12.477 -45.768 1.00 21.54 625 GLU A N 1
ATOM 4689 C CA . GLU A 1 625 ? 19.807 -12.586 -47.167 1.00 22.34 625 GLU A CA 1
ATOM 4690 C C . GLU A 1 625 ? 19.033 -11.614 -48.091 1.00 22.34 625 GLU A C 1
ATOM 4691 O O . GLU A 1 625 ? 19.151 -11.689 -49.322 1.00 26.81 625 GLU A O 1
ATOM 4697 N N . GLY A 1 626 ? 18.306 -10.667 -47.514 1.00 20.74 626 GLY A N 1
ATOM 4698 C CA . GLY A 1 626 ? 17.621 -9.641 -48.253 1.00 19.57 626 GLY A CA 1
ATOM 4699 C C . GLY A 1 626 ? 16.276 -10.104 -48.777 1.00 20.59 626 GLY A C 1
ATOM 4700 O O . GLY A 1 626 ? 15.760 -9.481 -49.713 1.00 20.73 626 GLY A O 1
ATOM 4701 N N . ALA A 1 627 ? 15.697 -11.133 -48.167 1.00 19.05 627 ALA A N 1
ATOM 4702 C CA . ALA A 1 627 ? 14.382 -11.649 -48.740 1.00 18.44 627 ALA A CA 1
ATOM 4703 C C . ALA A 1 627 ? 13.340 -10.568 -48.786 1.00 19.09 627 ALA A C 1
ATOM 4704 O O . ALA A 1 627 ? 13.300 -9.708 -47.926 1.00 20.05 627 ALA A O 1
ATOM 4706 N N . ILE A 1 628 ? 12.493 -10.599 -49.821 1.00 16.28 628 ILE A N 1
ATOM 4707 C CA . ILE A 1 628 ? 11.389 -9.678 -49.953 1.00 16.65 628 ILE A CA 1
ATOM 4708 C C . ILE A 1 628 ? 10.177 -10.428 -49.384 1.00 15.61 628 ILE A C 1
ATOM 4709 O O . ILE A 1 628 ? 9.978 -11.618 -49.643 1.00 16.28 628 ILE A O 1
ATOM 4714 N N . ILE A 1 629 ? 9.382 -9.726 -48.572 1.00 16.35 629 ILE A N 1
ATOM 4715 C CA . ILE A 1 629 ? 8.167 -10.288 -47.976 1.00 16.40 629 ILE A CA 1
ATOM 4716 C C . ILE A 1 629 ? 6.956 -9.860 -48.777 1.00 14.12 629 ILE A C 1
ATOM 4717 O O . ILE A 1 629 ? 6.803 -8.703 -49.135 1.00 15.09 629 ILE A O 1
ATOM 4722 N N . TYR A 1 630 ? 6.074 -10.803 -49.037 1.00 13.70 630 TYR A N 1
ATOM 4723 C CA . TYR A 1 630 ? 4.803 -10.544 -49.748 1.00 14.55 630 TYR A CA 1
ATOM 4724 C C . TYR A 1 630 ? 3.679 -11.148 -48.878 1.00 14.49 630 TYR A C 1
ATOM 4725 O O . TYR A 1 630 ? 3.675 -12.363 -48.606 1.00 15.94 630 TYR A O 1
ATOM 4734 N N . VAL A 1 631 ? 2.726 -10.302 -48.483 1.00 14.21 631 VAL A N 1
ATOM 4735 C CA . VAL A 1 631 ? 1.555 -10.732 -47.729 1.00 15.08 631 VAL A CA 1
ATOM 4736 C C . VAL A 1 631 ? 0.288 -10.440 -48.507 1.00 14.28 631 VAL A C 1
ATOM 4737 O O . VAL A 1 631 ? 0.111 -9.334 -48.985 1.00 14.48 631 VAL A O 1
ATOM 4741 N N . CYS A 1 632 ? -0.579 -11.450 -48.649 1.00 15.82 632 CYS A N 1
ATOM 4742 C CA A CYS A 1 632 ? -1.724 -11.374 -49.519 0.53 15.91 632 CYS A CA 1
ATOM 4743 C CA B CYS A 1 632 ? -1.754 -11.314 -49.516 0.47 15.94 632 CYS A CA 1
ATOM 4744 C C . CYS A 1 632 ? -2.943 -11.946 -48.842 1.00 14.48 632 CYS A C 1
ATOM 4745 O O . CYS A 1 632 ? -2.824 -12.969 -48.168 1.00 14.83 632 CYS A O 1
ATOM 4750 N N . GLY A 1 633 ? -4.097 -11.335 -49.075 1.00 14.46 633 GLY A N 1
ATOM 4751 C CA . GLY A 1 633 ? -5.365 -11.844 -48.570 1.00 14.86 633 GLY A CA 1
ATOM 4752 C C . GLY A 1 633 ? -6.073 -10.865 -47.679 1.00 15.19 633 GLY A C 1
ATOM 4753 O O . GLY A 1 633 ? -6.220 -9.702 -48.008 1.00 16.04 633 GLY A O 1
ATOM 4754 N N . ASP A 1 634 ? -6.522 -11.361 -46.536 1.00 14.99 634 ASP A N 1
ATOM 4755 C CA . ASP A 1 634 ? -7.374 -10.603 -45.637 1.00 15.77 634 ASP A CA 1
ATOM 4756 C C . ASP A 1 634 ? -6.675 -9.445 -44.970 1.00 15.58 634 ASP A C 1
ATOM 4757 O O . ASP A 1 634 ? -5.819 -9.658 -44.145 1.00 15.06 634 ASP A O 1
ATOM 4762 N N . ALA A 1 635 ? -7.113 -8.234 -45.243 1.00 15.77 635 ALA A N 1
ATOM 4763 C CA . ALA A 1 635 ? -6.582 -7.032 -44.608 1.00 16.30 635 ALA A CA 1
ATOM 4764 C C . ALA A 1 635 ? -7.063 -6.897 -43.192 1.00 16.72 635 ALA A C 1
ATOM 4765 O O . ALA A 1 635 ? -6.343 -6.327 -42.360 1.00 19.06 635 ALA A O 1
ATOM 4767 N N . SER A 1 636 ? -8.265 -7.388 -42.913 1.00 16.81 636 SER A N 1
ATOM 4768 C CA . SER A 1 636 ? -8.930 -6.993 -41.659 1.00 20.12 636 SER A CA 1
ATOM 4769 C C . SER A 1 636 ? -8.284 -7.514 -40.408 1.00 22.25 636 SER A C 1
ATOM 4770 O O . SER A 1 636 ? -8.227 -6.801 -39.380 1.00 24.76 636 SER A O 1
ATOM 4773 N N . ARG A 1 637 ? -7.833 -8.758 -40.457 1.00 20.66 637 ARG A N 1
ATOM 4774 C CA . ARG A 1 637 ? -7.168 -9.389 -39.330 1.00 22.06 637 ARG A CA 1
ATOM 4775 C C . ARG A 1 637 ? -5.835 -9.986 -39.687 1.00 20.65 637 ARG A C 1
ATOM 4776 O O . ARG A 1 637 ? -4.860 -9.719 -38.979 1.00 20.75 637 ARG A O 1
ATOM 4784 N N . MET A 1 638 ? -5.792 -10.806 -40.745 1.00 18.91 638 MET A N 1
ATOM 4785 C CA . MET A 1 638 ? -4.600 -11.578 -41.043 1.00 16.51 638 MET A CA 1
ATOM 4786 C C . MET A 1 638 ? -3.393 -10.682 -41.222 1.00 16.40 638 MET A C 1
ATOM 4787 O O . MET A 1 638 ? -2.331 -10.952 -40.609 1.00 15.49 638 MET A O 1
ATOM 4792 N N . ALA A 1 639 ? -3.510 -9.670 -42.070 1.00 14.62 639 ALA A N 1
ATOM 4793 C CA . ALA A 1 639 ? -2.319 -8.851 -42.446 1.00 15.50 639 ALA A CA 1
ATOM 4794 C C . ALA A 1 639 ? -1.665 -8.237 -41.224 1.00 15.44 639 ALA A C 1
ATOM 4795 O O . ALA A 1 639 ? -0.455 -8.200 -41.101 1.00 15.74 639 ALA A O 1
ATOM 4797 N N . ARG A 1 640 ? -2.489 -7.775 -40.284 1.00 15.79 640 ARG A N 1
ATOM 4798 C CA . ARG A 1 640 ? -2.003 -7.109 -39.075 1.00 17.01 640 ARG A CA 1
ATOM 4799 C C . ARG A 1 640 ? -1.391 -8.121 -38.122 1.00 15.73 640 ARG A C 1
ATOM 4800 O O . ARG A 1 640 ? -0.331 -7.867 -37.513 1.00 15.58 640 ARG A O 1
ATOM 4808 N N . ASP A 1 641 ? -2.007 -9.283 -37.977 1.00 15.90 641 ASP A N 1
ATOM 4809 C CA . ASP A 1 641 ? -1.416 -10.325 -37.123 1.00 14.84 641 ASP A CA 1
ATOM 4810 C C . ASP A 1 641 ? -0.058 -10.806 -37.705 1.00 15.07 641 ASP A C 1
ATOM 4811 O O . ASP A 1 641 ? 0.910 -11.023 -36.980 1.00 15.47 641 ASP A O 1
ATOM 4816 N N . VAL A 1 642 ? 0.024 -10.966 -39.006 1.00 13.90 642 VAL A N 1
ATOM 4817 C CA . VAL A 1 642 ? 1.280 -11.366 -39.618 1.00 14.39 642 VAL A CA 1
ATOM 4818 C C . VAL A 1 642 ? 2.351 -10.313 -39.408 1.00 14.64 642 VAL A C 1
ATOM 4819 O O . VAL A 1 642 ? 3.497 -10.647 -39.073 1.00 14.91 642 VAL A O 1
ATOM 4823 N N . GLN A 1 643 ? 2.016 -9.049 -39.557 1.00 15.50 643 GLN A N 1
ATOM 4824 C CA . GLN A 1 643 ? 3.016 -7.977 -39.438 1.00 15.46 643 GLN A CA 1
ATOM 4825 C C . GLN A 1 643 ? 3.554 -7.981 -38.009 1.00 15.74 643 GLN A C 1
ATOM 4826 O O . GLN A 1 643 ? 4.742 -7.833 -37.799 1.00 15.64 643 GLN A O 1
ATOM 4832 N N . THR A 1 644 ? 2.665 -8.111 -37.040 1.00 14.83 644 THR A N 1
ATOM 4833 C CA . THR A 1 644 ? 3.094 -8.172 -35.633 1.00 15.88 644 THR A CA 1
ATOM 4834 C C . THR A 1 644 ? 4.029 -9.341 -35.382 1.00 14.96 644 THR A C 1
ATOM 4835 O O . THR A 1 644 ? 5.051 -9.188 -34.666 1.00 15.70 644 THR A O 1
ATOM 4839 N N . THR A 1 645 ? 3.698 -10.486 -35.935 1.00 14.39 645 THR A N 1
ATOM 4840 C CA . THR A 1 645 ? 4.524 -11.674 -35.752 1.00 15.61 645 THR A CA 1
ATOM 4841 C C . THR A 1 645 ? 5.914 -11.486 -36.381 1.00 16.09 645 THR A C 1
ATOM 4842 O O . THR A 1 645 ? 6.955 -11.866 -35.750 1.00 17.78 645 THR A O 1
ATOM 4846 N N . ILE A 1 646 ? 5.977 -10.934 -37.587 1.00 14.44 646 ILE A N 1
ATOM 4847 C CA . ILE A 1 646 ? 7.266 -10.654 -38.223 1.00 16.06 646 ILE A CA 1
ATOM 4848 C C . ILE A 1 646 ? 8.081 -9.671 -37.381 1.00 15.98 646 ILE A C 1
ATOM 4849 O O . ILE A 1 646 ? 9.290 -9.923 -37.148 1.00 15.95 646 ILE A O 1
ATOM 4854 N N . SER A 1 647 ? 7.441 -8.623 -36.859 1.00 16.06 647 SER A N 1
ATOM 4855 C CA . SER A 1 647 ? 8.118 -7.658 -36.013 1.00 17.07 647 SER A CA 1
ATOM 4856 C C . SER A 1 647 ? 8.708 -8.334 -34.784 1.00 16.31 647 SER A C 1
ATOM 4857 O O . SER A 1 647 ? 9.861 -8.017 -34.394 1.00 16.24 647 SER A O 1
ATOM 4860 N N . LYS A 1 648 ? 7.958 -9.237 -34.170 1.00 15.37 648 LYS A N 1
ATOM 4861 C CA . LYS A 1 648 ? 8.477 -9.955 -32.982 1.00 16.92 648 LYS A CA 1
ATOM 4862 C C . LYS A 1 648 ? 9.667 -10.824 -33.326 1.00 18.37 648 LYS A C 1
ATOM 4863 O O . LYS A 1 648 ? 10.616 -10.932 -32.505 1.00 18.18 648 LYS A O 1
ATOM 4869 N N . ILE A 1 649 ? 9.637 -11.457 -34.496 1.00 16.79 649 ILE A N 1
ATOM 4870 C CA . ILE A 1 649 ? 10.766 -12.275 -34.909 1.00 17.45 649 ILE A CA 1
ATOM 4871 C C . ILE A 1 649 ? 12.002 -11.394 -35.079 1.00 17.32 649 ILE A C 1
ATOM 4872 O O . ILE A 1 649 ? 13.106 -11.791 -34.599 1.00 17.95 649 ILE A O 1
ATOM 4877 N N . VAL A 1 650 ? 11.845 -10.237 -35.726 1.00 16.31 650 VAL A N 1
ATOM 4878 C CA . VAL A 1 650 ? 12.942 -9.319 -35.976 1.00 16.39 650 VAL A CA 1
ATOM 4879 C C . VAL A 1 650 ? 13.504 -8.845 -34.623 1.00 17.94 650 VAL A C 1
ATOM 4880 O O . VAL A 1 650 ? 14.729 -8.754 -34.433 1.00 18.60 650 VAL A O 1
ATOM 4884 N N . ALA A 1 651 ? 12.623 -8.588 -33.664 1.00 16.88 651 ALA A N 1
ATOM 4885 C CA . ALA A 1 651 ? 13.047 -8.0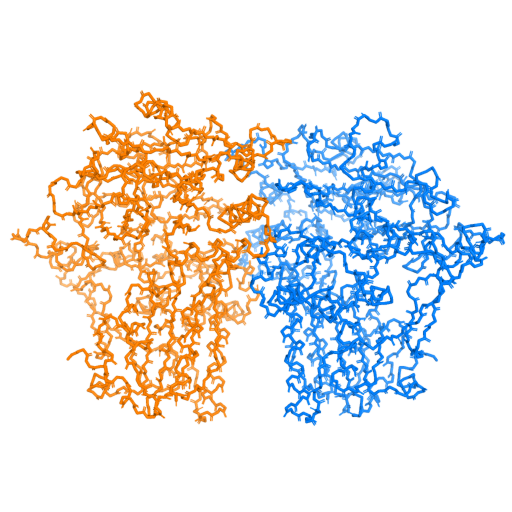38 -32.361 1.00 16.63 651 ALA A CA 1
ATOM 4886 C C . ALA A 1 651 ? 13.921 -9.077 -31.661 1.00 18.35 651 ALA A C 1
ATOM 4887 O O . ALA A 1 651 ? 14.989 -8.712 -31.130 1.00 19.01 651 ALA A O 1
ATOM 4889 N N . LYS A 1 652 ? 13.479 -10.323 -31.630 1.00 17.97 652 LYS A N 1
ATOM 4890 C CA . LYS A 1 652 ? 14.208 -11.385 -30.912 1.00 20.13 652 LYS A CA 1
ATOM 4891 C C . LYS A 1 652 ? 15.520 -11.648 -31.637 1.00 22.12 652 LYS A C 1
ATOM 4892 O O . LYS A 1 652 ? 16.587 -11.662 -30.983 1.00 23.49 652 LYS A O 1
ATOM 4898 N N . SER A 1 653 ? 15.454 -11.798 -32.958 1.00 19.87 653 SER A N 1
ATOM 4899 C CA . SER A 1 653 ? 16.626 -12.188 -33.752 1.00 21.60 653 SER A CA 1
ATOM 4900 C C . SER A 1 653 ? 17.720 -11.125 -33.834 1.00 22.76 653 SER A C 1
ATOM 4901 O O . SER A 1 653 ? 18.866 -11.444 -34.157 1.00 24.02 653 SER A O 1
ATOM 4904 N N . ARG A 1 654 ? 17.356 -9.869 -33.642 1.00 20.71 654 ARG A N 1
ATOM 4905 C CA . ARG A 1 654 ? 18.292 -8.740 -33.730 1.00 20.11 654 ARG A CA 1
ATOM 4906 C C . ARG A 1 654 ? 18.554 -8.049 -32.412 1.00 22.24 654 ARG A C 1
ATOM 4907 O O . ARG A 1 654 ? 19.255 -7.049 -32.400 1.00 23.05 654 ARG A O 1
ATOM 4915 N N . GLU A 1 655 ? 17.959 -8.526 -31.314 1.00 21.92 655 GLU A N 1
ATOM 4916 C CA . GLU A 1 655 ? 18.172 -7.923 -29.991 1.00 24.47 655 GLU A CA 1
ATOM 4917 C C . GLU A 1 655 ? 17.801 -6.475 -29.935 1.00 22.22 655 GLU A C 1
ATOM 4918 O O . GLU A 1 655 ? 18.543 -5.621 -29.411 1.00 23.61 655 GLU A O 1
ATOM 4924 N N . ILE A 1 656 ? 16.622 -6.159 -30.484 1.00 19.12 656 ILE A N 1
ATOM 4925 C CA . ILE A 1 656 ? 16.091 -4.838 -30.449 1.00 18.80 656 ILE A CA 1
ATOM 4926 C C . ILE A 1 656 ? 14.687 -4.886 -29.811 1.00 18.24 656 ILE A C 1
ATOM 4927 O O . ILE A 1 656 ? 14.059 -5.978 -29.722 1.00 19.13 656 ILE A O 1
ATOM 4932 N N . SER A 1 657 ? 14.212 -3.741 -29.321 1.00 19.58 657 SER A N 1
ATOM 4933 C CA . SER A 1 657 ? 12.877 -3.696 -28.730 1.00 17.82 657 SER A CA 1
ATOM 4934 C C . SER A 1 657 ? 11.817 -4.044 -29.759 1.00 18.78 657 SER A C 1
ATOM 4935 O O . SER A 1 657 ? 11.994 -3.861 -30.956 1.00 18.27 657 SER A O 1
ATOM 4938 N N . GLU A 1 658 ? 10.706 -4.522 -29.248 1.00 19.28 658 GLU A N 1
ATOM 4939 C CA . GLU A 1 658 ? 9.553 -4.769 -30.108 1.00 21.28 658 GLU A CA 1
ATOM 4940 C C . GLU A 1 658 ? 9.095 -3.541 -30.863 1.00 19.37 658 GLU A C 1
ATOM 4941 O O . GLU A 1 658 ? 8.784 -3.606 -32.058 1.00 19.48 658 GLU A O 1
ATOM 4947 N N . ASP A 1 659 ? 9.054 -2.400 -30.236 1.00 19.02 659 ASP A N 1
ATOM 4948 C CA . ASP A 1 659 ? 8.656 -1.207 -30.969 1.00 19.17 659 ASP A CA 1
ATOM 4949 C C . ASP A 1 659 ? 9.693 -0.779 -32.005 1.00 20.39 659 ASP A C 1
ATOM 4950 O O . ASP A 1 659 ? 9.323 -0.350 -33.093 1.00 19.70 659 ASP A O 1
ATOM 4955 N N . LYS A 1 660 ? 10.992 -0.875 -31.697 1.00 20.00 660 LYS A N 1
ATOM 4956 C CA . LYS A 1 660 ? 11.987 -0.584 -32.723 1.00 19.65 660 LYS A CA 1
ATOM 4957 C C . LYS A 1 660 ? 11.859 -1.541 -33.922 1.00 17.33 660 LYS A C 1
ATOM 4958 O O . LYS A 1 660 ? 12.028 -1.143 -35.086 1.00 17.50 660 LYS A O 1
ATOM 4964 N N . ALA A 1 661 ? 11.628 -2.795 -33.640 1.00 17.61 661 ALA A N 1
ATOM 4965 C CA . ALA A 1 661 ? 11.424 -3.791 -34.704 1.00 16.51 661 ALA A CA 1
ATOM 4966 C C . ALA A 1 661 ? 10.183 -3.488 -35.509 1.00 16.97 661 ALA A C 1
ATOM 4967 O O . ALA A 1 661 ? 10.201 -3.621 -36.724 1.00 18.01 661 ALA A O 1
ATOM 4969 N N . ALA A 1 662 ? 9.106 -3.114 -34.852 1.00 15.51 662 ALA A N 1
ATOM 4970 C CA . ALA A 1 662 ? 7.899 -2.706 -35.579 1.00 16.19 662 ALA A CA 1
ATOM 4971 C C . ALA A 1 662 ? 8.153 -1.533 -36.485 1.00 17.54 662 ALA A C 1
ATOM 4972 O O . ALA A 1 662 ? 7.656 -1.465 -37.609 1.00 17.35 662 ALA A O 1
ATOM 4974 N N . GLU A 1 663 ? 8.900 -0.552 -36.007 1.00 17.60 663 GLU A N 1
ATOM 4975 C CA . GLU A 1 663 ? 9.214 0.610 -36.820 1.00 18.97 663 GLU A CA 1
ATOM 4976 C C . GLU A 1 663 ? 10.095 0.227 -38.014 1.00 18.45 663 GLU A C 1
ATOM 4977 O O . GLU A 1 663 ? 9.937 0.803 -39.098 1.00 18.79 663 GLU A O 1
ATOM 4983 N N . LEU A 1 664 ? 11.012 -0.710 -37.815 1.00 18.43 664 LEU A N 1
ATOM 4984 C CA . LEU A 1 664 ? 11.849 -1.213 -38.908 1.00 18.01 664 LEU A CA 1
ATOM 4985 C C . LEU A 1 664 ? 10.973 -1.895 -40.010 1.00 16.98 664 LEU A C 1
ATOM 4986 O O . LEU A 1 664 ? 11.144 -1.651 -41.235 1.00 18.03 664 LEU A O 1
ATOM 4991 N N . VAL A 1 665 ? 10.059 -2.723 -39.548 1.00 16.67 665 VAL A N 1
ATOM 4992 C CA . VAL A 1 665 ? 9.156 -3.461 -40.464 1.00 16.28 665 VAL A CA 1
ATOM 4993 C C . VAL A 1 665 ? 8.283 -2.463 -41.241 1.00 17.38 665 VAL A C 1
ATOM 4994 O O . VAL A 1 665 ? 8.118 -2.620 -42.460 1.00 17.53 665 VAL A O 1
ATOM 4998 N N . LYS A 1 666 ? 7.768 -1.418 -40.574 1.00 17.19 666 LYS A N 1
ATOM 4999 C CA . LYS A 1 666 ? 7.085 -0.326 -41.264 1.00 19.50 666 LYS A CA 1
ATOM 5000 C C . LYS A 1 666 ? 7.961 0.317 -42.303 1.00 19.86 666 LYS A C 1
ATOM 5001 O O . LYS A 1 666 ? 7.498 0.531 -43.434 1.00 19.75 666 LYS A O 1
ATOM 5007 N N . SER A 1 667 ? 9.248 0.551 -42.015 1.00 19.04 667 SER A N 1
ATOM 5008 C CA . SER A 1 667 ? 10.129 1.123 -43.043 1.00 19.44 667 SER A CA 1
ATOM 5009 C C . SER A 1 667 ? 10.290 0.194 -44.241 1.00 19.60 667 SER A C 1
ATOM 5010 O O . SER A 1 667 ? 10.424 0.665 -45.367 1.00 21.42 667 SER A O 1
ATOM 5013 N N . TRP A 1 668 ? 10.266 -1.128 -44.022 1.00 17.32 668 TRP A N 1
ATOM 5014 C CA . TRP A 1 668 ? 10.369 -2.067 -45.144 1.00 17.67 668 TRP A CA 1
ATOM 5015 C C . TRP A 1 668 ? 9.155 -1.922 -46.067 1.00 18.55 668 TRP A C 1
ATOM 5016 O O . TRP A 1 668 ? 9.305 -2.116 -47.268 1.00 19.26 668 TRP A O 1
ATOM 5027 N N . LYS A 1 669 ? 7.979 -1.596 -45.518 1.00 18.61 669 LYS A N 1
ATOM 5028 C CA . LYS A 1 669 ? 6.773 -1.356 -46.318 1.00 19.85 669 LYS A CA 1
ATOM 5029 C C . LYS A 1 669 ? 6.959 -0.137 -47.152 1.00 22.93 669 LYS A C 1
ATOM 5030 O O . LYS A 1 669 ? 6.738 -0.190 -48.355 1.00 23.94 669 LYS A O 1
ATOM 5036 N N . VAL A 1 670 ? 7.457 0.939 -46.535 1.00 24.44 670 VAL A N 1
ATOM 5037 C CA . VAL A 1 670 ? 7.668 2.198 -47.248 1.00 25.75 670 VAL A CA 1
ATOM 5038 C C . VAL A 1 670 ? 8.665 1.980 -48.387 1.00 26.20 670 VAL A C 1
ATOM 5039 O O . VAL A 1 670 ? 8.493 2.514 -49.467 1.00 31.08 670 VAL A O 1
ATOM 5043 N N . GLN A 1 671 ? 9.676 1.148 -48.178 1.00 24.92 671 GLN A N 1
ATOM 5044 C CA . GLN A 1 671 ? 10.707 0.868 -49.149 1.00 27.54 671 GLN A CA 1
ATOM 5045 C C . GLN A 1 671 ? 10.373 -0.258 -50.128 1.00 27.08 671 GLN A C 1
ATOM 5046 O O . GLN A 1 671 ? 11.243 -0.666 -50.926 1.00 26.04 671 GLN A O 1
ATOM 5052 N N . ASN A 1 672 ? 9.155 -0.781 -50.051 1.00 25.83 672 ASN A N 1
ATOM 5053 C CA . ASN A 1 672 ? 8.760 -1.885 -50.923 1.00 27.09 672 ASN A CA 1
ATOM 5054 C C . ASN A 1 672 ? 9.547 -3.211 -50.768 1.00 24.58 672 ASN A C 1
ATOM 5055 O O . ASN A 1 672 ? 9.549 -4.067 -51.638 1.00 24.82 672 ASN A O 1
ATOM 5060 N N . ARG A 1 673 ? 10.177 -3.414 -49.603 1.00 21.56 673 ARG A N 1
ATOM 5061 C CA . ARG A 1 673 ? 10.792 -4.670 -49.229 1.00 20.27 673 ARG A CA 1
ATOM 5062 C C . ARG A 1 673 ? 9.724 -5.614 -48.564 1.00 18.19 673 ARG A C 1
ATOM 5063 O O . ARG A 1 673 ? 9.932 -6.809 -48.454 1.00 19.26 673 ARG A O 1
ATOM 5071 N N . TYR A 1 674 ? 8.640 -5.034 -48.086 1.00 17.25 674 TYR A N 1
ATOM 5072 C CA . TYR A 1 674 ? 7.522 -5.778 -47.517 1.00 17.29 674 TYR A CA 1
ATOM 5073 C C . TYR A 1 674 ? 6.324 -5.279 -48.324 1.00 16.25 674 TYR A C 1
ATOM 5074 O O . TYR A 1 674 ? 5.918 -4.107 -48.227 1.00 16.71 674 TYR A O 1
ATOM 5083 N N . GLN A 1 675 ? 5.753 -6.176 -49.143 1.00 15.13 675 GLN A N 1
ATOM 5084 C CA . GLN A 1 675 ? 4.677 -5.786 -50.064 1.00 16.15 675 GLN A CA 1
ATOM 5085 C C . GLN A 1 675 ? 3.407 -6.473 -49.647 1.00 15.88 675 GLN A C 1
ATOM 5086 O O . GLN A 1 675 ? 3.457 -7.578 -49.137 1.00 15.21 675 GLN A O 1
ATOM 5092 N N . GLU A 1 676 ? 2.280 -5.788 -49.822 1.00 16.25 676 GLU A N 1
ATOM 5093 C CA . GLU A 1 676 ? 0.976 -6.344 -49.501 1.00 17.28 676 GLU A CA 1
ATOM 5094 C C . GLU A 1 676 ? 0.030 -6.255 -50.707 1.00 18.14 676 GLU A C 1
ATOM 5095 O O . GLU A 1 676 ? 0.001 -5.278 -51.440 1.00 18.20 676 GLU A O 1
ATOM 5101 N N . ASP A 1 677 ? -0.780 -7.281 -50.842 1.00 17.15 677 ASP A N 1
ATOM 5102 C CA . ASP A 1 677 ? -1.941 -7.281 -51.746 1.00 17.72 677 ASP A CA 1
ATOM 5103 C C . ASP A 1 677 ? -3.063 -7.772 -50.829 1.00 15.16 677 ASP A C 1
ATOM 5104 O O . ASP A 1 677 ? -3.355 -8.944 -50.818 1.00 14.64 677 ASP A O 1
ATOM 5109 N N . VAL A 1 678 ? -3.630 -6.867 -50.045 1.00 15.59 678 VAL A N 1
ATOM 5110 C CA . VAL A 1 678 ? -4.652 -7.258 -49.027 1.00 15.73 678 VAL A CA 1
ATOM 5111 C C . VAL A 1 678 ? -5.901 -6.448 -49.242 1.00 16.32 678 VAL A C 1
ATOM 5112 O O . VAL A 1 678 ? -5.841 -5.239 -49.548 1.00 19.01 678 VAL A O 1
ATOM 5116 N N . TRP A 1 679 ? -7.036 -7.106 -49.014 1.00 16.53 679 TRP A N 1
ATOM 5117 C CA . TRP A 1 679 ? -8.374 -6.524 -49.317 1.00 16.74 679 TRP A CA 1
ATOM 5118 C C . TRP A 1 679 ? -9.355 -6.944 -48.254 1.00 19.10 679 TRP A C 1
ATOM 5119 O O . TRP A 1 679 ? -9.073 -7.835 -47.430 1.00 19.31 679 TRP A O 1
ATOM 5131 N N . SER B 1 45 ? -27.274 17.207 4.386 1.00 33.35 45 SER B N 1
ATOM 5132 C CA . SER B 1 45 ? -26.209 16.332 3.802 1.00 30.97 45 SER B CA 1
ATOM 5133 C C . SER B 1 45 ? -26.595 15.834 2.421 1.00 26.76 45 SER B C 1
ATOM 5134 O O . SER B 1 45 ? -25.724 15.481 1.642 1.00 29.07 45 SER B O 1
ATOM 5137 N N . ARG B 1 46 ? -27.879 15.787 2.113 1.00 24.82 46 ARG B N 1
ATOM 5138 C CA . ARG B 1 46 ? -28.319 15.421 0.779 1.00 21.85 46 ARG B CA 1
ATOM 5139 C C . ARG B 1 46 ? -28.647 16.642 -0.120 1.00 21.93 46 ARG B C 1
ATOM 5140 O O . ARG B 1 46 ? -29.307 16.487 -1.147 1.00 20.28 46 ARG B O 1
ATOM 5148 N N . ASP B 1 47 ? -28.205 17.835 0.295 1.00 20.98 47 ASP B N 1
ATOM 5149 C CA . ASP B 1 47 ? -28.427 19.056 -0.436 1.00 22.16 47 ASP B CA 1
ATOM 5150 C C . ASP B 1 47 ? -27.191 19.308 -1.256 1.00 21.88 47 ASP B C 1
ATOM 5151 O O . ASP B 1 47 ? -26.175 19.716 -0.736 1.00 20.79 47 ASP B O 1
ATOM 5156 N N . VAL B 1 48 ? -27.290 19.109 -2.578 1.00 20.63 48 VAL B N 1
ATOM 5157 C CA . VAL B 1 48 ? -26.066 19.180 -3.391 1.00 21.32 48 VAL B CA 1
ATOM 5158 C C . VAL B 1 48 ? -25.544 20.630 -3.467 1.00 19.68 48 VAL B C 1
ATOM 5159 O O . VAL B 1 48 ? -24.336 20.847 -3.590 1.00 20.12 48 VAL B O 1
ATOM 5163 N N . LEU B 1 49 ? -26.476 21.590 -3.387 1.00 21.18 49 LEU B N 1
ATOM 5164 C CA . LEU B 1 49 ? -26.069 22.998 -3.483 1.00 23.31 49 LEU B CA 1
ATOM 5165 C C . LEU B 1 49 ? -25.302 23.440 -2.252 1.00 23.77 49 LEU B C 1
ATOM 5166 O O . LEU B 1 49 ? -24.243 24.068 -2.346 1.00 21.01 49 LEU B O 1
ATOM 5171 N N . SER B 1 50 ? -25.837 23.081 -1.094 1.00 23.20 50 SER B N 1
ATOM 5172 C CA . SER B 1 50 ? -25.139 23.337 0.157 1.00 24.55 50 SER B CA 1
ATOM 5173 C C . SER B 1 50 ? -23.783 22.608 0.229 1.00 22.01 50 SER B C 1
ATOM 5174 O O . SER B 1 50 ? -22.780 23.122 0.740 1.00 21.43 50 SER B O 1
ATOM 5177 N N . THR B 1 51 ? -23.747 21.384 -0.272 1.00 21.02 51 THR B N 1
ATOM 5178 C CA . THR B 1 51 ? -22.503 20.623 -0.307 1.00 18.88 51 THR B CA 1
ATOM 5179 C C . THR B 1 51 ? -21.429 21.304 -1.172 1.00 19.03 51 THR B C 1
ATOM 5180 O O . THR B 1 51 ? -20.270 21.457 -0.774 1.00 19.92 51 THR B O 1
ATOM 5184 N N . LEU B 1 52 ? -21.836 21.788 -2.338 1.00 20.01 52 LEU B N 1
ATOM 5185 C CA . LEU B 1 52 ? -20.924 22.543 -3.189 1.00 20.05 52 LEU B CA 1
ATOM 5186 C C . LEU B 1 52 ? -20.371 23.773 -2.469 1.00 20.04 52 LEU B C 1
ATOM 5187 O O . LEU B 1 52 ? -19.176 24.017 -2.479 1.00 19.74 52 LEU B O 1
ATOM 5192 N N . LYS B 1 53 ? -21.268 24.537 -1.847 1.00 20.75 53 LYS B N 1
ATOM 5193 C CA . LYS B 1 53 ? -20.823 25.740 -1.138 1.00 23.59 53 LYS B CA 1
ATOM 5194 C C . LYS B 1 53 ? -19.891 25.421 0.029 1.00 23.25 53 LYS B C 1
ATOM 5195 O O . LYS B 1 53 ? -18.815 26.030 0.142 1.00 23.16 53 LYS B O 1
ATOM 5201 N N . LYS B 1 54 ? -20.279 24.436 0.840 1.00 23.47 54 LYS B N 1
ATOM 5202 C CA . LYS B 1 54 ? -19.473 24.026 2.022 1.00 25.70 54 LYS B CA 1
ATOM 5203 C C . LYS B 1 54 ? -18.075 23.590 1.633 1.00 27.94 54 LYS B C 1
ATOM 5204 O O . LYS B 1 54 ? -17.145 23.832 2.379 1.00 25.27 54 LYS B O 1
ATOM 5210 N N . ASN B 1 55 ? -17.917 22.975 0.454 1.00 24.09 55 ASN B N 1
ATOM 5211 C CA . ASN B 1 55 ? -16.622 22.429 0.042 1.00 21.55 55 ASN B CA 1
ATOM 5212 C C . ASN B 1 55 ? -15.910 23.320 -0.951 1.00 21.61 55 ASN B C 1
ATOM 5213 O O . ASN B 1 55 ? -14.890 22.943 -1.507 1.00 23.90 55 ASN B O 1
ATOM 5218 N N . ASN B 1 56 ? -16.442 24.532 -1.132 1.00 23.11 56 ASN B N 1
ATOM 5219 C CA . ASN B 1 56 ? -15.886 25.523 -2.038 1.00 24.95 56 ASN B CA 1
ATOM 5220 C C . ASN B 1 56 ? -15.641 24.968 -3.443 1.00 22.21 56 ASN B C 1
ATOM 5221 O O . ASN B 1 56 ? -14.535 25.061 -3.985 1.00 21.95 56 ASN B O 1
ATOM 5226 N N . LYS B 1 57 ? -16.702 24.364 -3.977 1.00 20.88 57 LYS B N 1
ATOM 5227 C CA . LYS B 1 57 ? -16.654 23.774 -5.314 1.00 18.44 57 LYS B CA 1
ATOM 5228 C C . LYS B 1 57 ? -17.513 24.580 -6.253 1.00 19.30 57 LYS B C 1
ATOM 5229 O O . LYS B 1 57 ? -18.579 25.102 -5.868 1.00 20.76 57 LYS B O 1
ATOM 5235 N N . ASN B 1 58 ? -17.059 24.725 -7.504 1.00 17.58 58 AS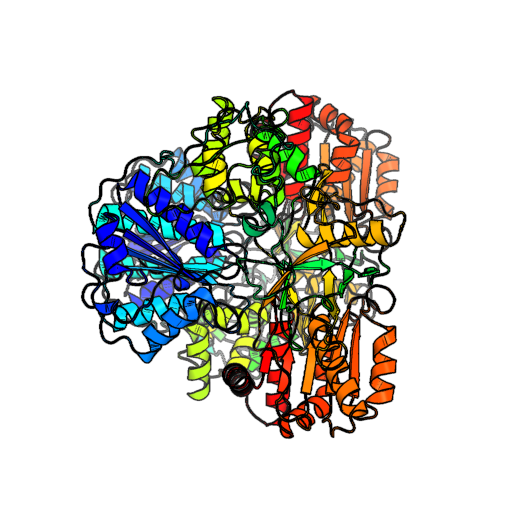N B N 1
ATOM 5236 C CA . ASN B 1 58 ? -17.806 25.419 -8.515 1.00 17.52 58 ASN B CA 1
ATOM 5237 C C . ASN B 1 58 ? -18.157 24.597 -9.700 1.00 17.67 58 ASN B C 1
ATOM 5238 O O . ASN B 1 58 ? -18.691 25.112 -10.660 1.00 18.63 58 ASN B O 1
ATOM 5243 N N . THR B 1 59 ? -17.865 23.286 -9.659 1.00 16.68 59 THR B N 1
ATOM 5244 C CA . THR B 1 59 ? -18.056 22.442 -10.815 1.00 16.31 59 THR B CA 1
ATOM 5245 C C . THR B 1 59 ? -18.577 21.104 -10.312 1.00 15.95 59 THR B C 1
ATOM 5246 O O . THR B 1 59 ? -18.004 20.538 -9.397 1.00 17.48 59 THR B O 1
ATOM 5250 N N . LEU B 1 60 ? -19.707 20.670 -10.816 1.00 14.74 60 LEU B N 1
ATOM 5251 C CA . LEU B 1 60 ? -20.405 19.504 -10.336 1.00 14.47 60 LEU B CA 1
ATOM 5252 C C . LEU B 1 60 ? -20.454 18.470 -11.454 1.00 15.28 60 LEU B C 1
ATOM 5253 O O . LEU B 1 60 ? -20.902 18.795 -12.544 1.00 16.40 60 LEU B O 1
ATOM 5258 N N . LEU B 1 61 ? -19.937 17.275 -11.215 1.00 15.03 61 LEU B N 1
ATOM 5259 C CA . LEU B 1 61 ? -19.997 16.197 -12.209 1.00 14.64 61 LEU B CA 1
ATOM 5260 C C . LEU B 1 61 ? -20.882 15.108 -11.636 1.00 16.12 61 LEU B C 1
ATOM 5261 O O . LEU B 1 61 ? -20.591 14.585 -10.562 1.00 18.25 61 LEU B O 1
ATOM 5266 N N . LEU B 1 62 ? -21.968 14.790 -12.313 1.00 14.84 62 LEU B N 1
ATOM 5267 C CA . LEU B 1 62 ? -22.929 13.827 -11.877 1.00 14.89 62 LEU B CA 1
ATOM 5268 C C . LEU B 1 62 ? -22.841 12.582 -12.749 1.00 15.40 62 LEU B C 1
ATOM 5269 O O . LEU B 1 62 ? -22.865 12.708 -13.968 1.00 17.14 62 LEU B O 1
ATOM 5274 N N . PHE B 1 63 ? -22.795 11.392 -12.165 1.00 15.01 63 PHE B N 1
ATOM 5275 C CA . PHE B 1 63 ? -22.767 10.166 -12.919 1.00 14.53 63 PHE B CA 1
ATOM 5276 C C . PHE B 1 63 ? -24.006 9.295 -12.719 1.00 15.21 63 PHE B C 1
ATOM 5277 O O . PHE B 1 63 ? -24.438 9.100 -11.607 1.00 16.13 63 PHE B O 1
ATOM 5285 N N . GLY B 1 64 ? -24.516 8.767 -13.825 1.00 15.16 64 GLY B N 1
ATOM 5286 C CA . GLY B 1 64 ? -25.590 7.781 -13.815 1.00 15.90 64 GLY B CA 1
ATOM 5287 C C . GLY B 1 64 ? -24.943 6.517 -14.327 1.00 15.64 64 GLY B C 1
ATOM 5288 O O . GLY B 1 64 ? -24.618 6.427 -15.531 1.00 15.81 64 GLY B O 1
ATOM 5289 N N . SER B 1 65 ? -24.645 5.577 -13.424 1.00 15.33 65 SER B N 1
ATOM 5290 C CA . SER B 1 65 ? -23.824 4.428 -13.749 1.00 14.84 65 SER B CA 1
ATOM 5291 C C . SER B 1 65 ? -24.335 3.151 -13.094 1.00 15.05 65 SER B C 1
ATOM 5292 O O . SER B 1 65 ? -24.758 3.234 -11.941 1.00 16.83 65 SER B O 1
ATOM 5295 N N . GLN B 1 66 ? -24.408 2.055 -13.838 1.00 15.71 66 GLN B N 1
ATOM 5296 C CA . GLN B 1 66 ? -24.768 0.740 -13.272 1.00 17.56 66 GLN B CA 1
ATOM 5297 C C . GLN B 1 66 ? -23.543 -0.124 -13.020 1.00 19.27 66 GLN B C 1
ATOM 5298 O O . GLN B 1 66 ? -23.400 -0.741 -11.962 1.00 21.98 66 GLN B O 1
ATOM 5304 N N . THR B 1 67 ? -22.644 -0.204 -13.998 1.00 16.60 67 THR B N 1
ATOM 5305 C CA . THR B 1 67 ? -21.454 -1.015 -13.874 1.00 18.61 67 THR B CA 1
ATOM 5306 C C . THR B 1 67 ? -20.175 -0.196 -13.860 1.00 17.30 67 THR B C 1
ATOM 5307 O O . THR B 1 67 ? -19.103 -0.726 -14.147 1.00 19.49 67 THR B O 1
ATOM 5311 N N . GLY B 1 68 ? -20.273 1.077 -13.523 1.00 15.96 68 GLY B N 1
ATOM 5312 C CA . GLY B 1 68 ? -19.093 1.839 -13.194 1.00 15.38 68 GLY B CA 1
ATOM 5313 C C . GLY B 1 68 ? -18.418 2.667 -14.297 1.00 15.08 68 GLY B C 1
ATOM 5314 O O . GLY B 1 68 ? -17.551 3.460 -13.963 1.00 14.92 68 GLY B O 1
ATOM 5315 N N . THR B 1 69 ? -18.805 2.513 -15.557 1.00 14.75 69 THR B N 1
ATOM 5316 C CA . THR B 1 69 ? -18.109 3.200 -16.637 1.00 15.37 69 THR B CA 1
ATOM 5317 C C . THR B 1 69 ? -18.355 4.699 -16.555 1.00 15.08 69 THR B C 1
ATOM 5318 O O . THR B 1 69 ? -17.384 5.479 -16.599 1.00 14.95 69 THR B O 1
ATOM 5322 N N . ALA B 1 70 ? -19.631 5.083 -16.378 1.00 14.14 70 ALA B N 1
ATOM 5323 C CA . ALA B 1 70 ? -19.941 6.521 -16.292 1.00 14.32 70 ALA B CA 1
ATOM 5324 C C . ALA B 1 70 ? -19.270 7.159 -15.100 1.00 14.62 70 ALA B C 1
ATOM 5325 O O . ALA B 1 70 ? -18.837 8.302 -15.174 1.00 15.03 70 ALA B O 1
ATOM 5327 N N . GLU B 1 71 ? -19.197 6.431 -13.981 1.00 14.23 71 GLU B N 1
ATOM 5328 C CA . GLU B 1 71 ? -18.506 6.937 -12.812 1.00 15.43 71 GLU B CA 1
ATOM 5329 C C . GLU B 1 71 ? -17.014 7.162 -13.097 1.00 14.63 71 GLU B C 1
ATOM 5330 O O . GLU B 1 71 ? -16.449 8.163 -12.711 1.00 15.11 71 GLU 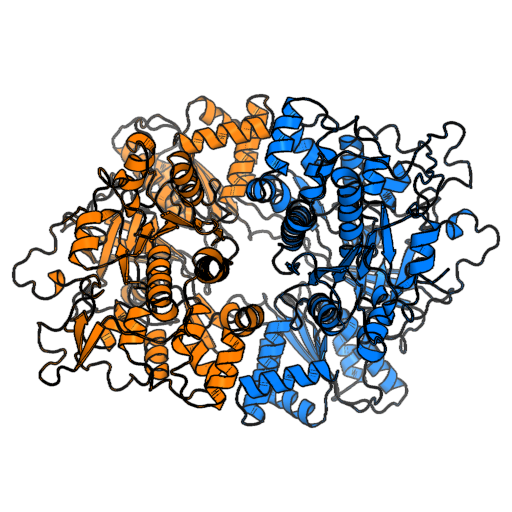B O 1
ATOM 5336 N N . ASP B 1 72 ? -16.379 6.185 -13.752 1.00 14.15 72 ASP B N 1
ATOM 5337 C CA . ASP B 1 72 ? -14.964 6.299 -14.072 1.00 16.24 72 ASP B CA 1
ATOM 5338 C C . ASP B 1 72 ? -14.740 7.508 -14.991 1.00 15.44 72 ASP B C 1
ATOM 5339 O O . ASP B 1 72 ? -13.791 8.284 -14.793 1.00 16.53 72 ASP B O 1
ATOM 5344 N N . TYR B 1 73 ? -15.610 7.674 -15.965 1.00 15.08 73 TYR B N 1
ATOM 5345 C CA . TYR B 1 73 ? -15.526 8.830 -16.885 1.00 14.41 73 TYR B CA 1
ATOM 5346 C C . TYR B 1 73 ? -15.702 10.135 -16.168 1.00 14.69 73 TYR B C 1
ATOM 5347 O O . TYR B 1 73 ? -14.954 11.113 -16.427 1.00 14.02 73 TYR B O 1
ATOM 5356 N N . ALA B 1 74 ? -16.640 10.207 -15.231 1.00 14.01 74 ALA B N 1
ATOM 5357 C CA . ALA B 1 74 ? -16.804 11.417 -14.461 1.00 14.92 74 ALA B CA 1
ATOM 5358 C C . ALA B 1 74 ? -15.547 11.726 -13.648 1.00 16.48 74 ALA B C 1
ATOM 5359 O O . ALA B 1 74 ? -15.119 12.883 -13.588 1.00 16.59 74 ALA B O 1
ATOM 5361 N N . ASN B 1 75 ? -14.941 10.701 -13.034 1.00 15.52 75 ASN B N 1
ATOM 5362 C CA . ASN B 1 75 ? -13.713 10.903 -12.300 1.00 16.25 75 ASN B CA 1
ATOM 5363 C C . ASN B 1 75 ? -12.571 11.354 -13.221 1.00 15.19 75 ASN B C 1
ATOM 5364 O O . ASN B 1 75 ? -11.838 12.275 -12.832 1.00 15.53 75 ASN B O 1
ATOM 5369 N N . LYS B 1 76 ? -12.440 10.776 -14.410 1.00 16.25 76 LYS B N 1
ATOM 5370 C CA . LYS B 1 76 ? -11.352 11.130 -15.371 1.00 17.55 76 LYS B CA 1
ATOM 5371 C C . LYS B 1 76 ? -11.537 12.620 -15.753 1.00 17.38 76 LYS B C 1
ATOM 5372 O O . LYS B 1 76 ? -10.612 13.438 -15.655 1.00 18.25 76 LYS B O 1
ATOM 5378 N N . LEU B 1 77 ? -12.761 12.964 -16.109 1.00 16.44 77 LEU B N 1
ATOM 5379 C CA . LEU B 1 77 ? -13.021 14.340 -16.524 1.00 15.74 77 LEU B CA 1
ATOM 5380 C C . LEU B 1 77 ? -12.806 15.327 -15.387 1.00 15.46 77 LEU B C 1
ATOM 5381 O O . LEU B 1 77 ? -12.218 16.425 -15.608 1.00 15.84 77 LEU B O 1
ATOM 5386 N N . SER B 1 78 ? -13.202 14.964 -14.172 1.00 13.83 78 SER B N 1
ATOM 5387 C CA . SER B 1 78 ? -13.052 15.858 -13.044 1.00 16.18 78 SER B CA 1
ATOM 5388 C C . SER B 1 78 ? -11.572 16.182 -12.825 1.00 15.71 78 SER B C 1
ATOM 5389 O O . SER B 1 78 ? -11.213 17.332 -12.617 1.00 16.81 78 SER B O 1
ATOM 5392 N N . ARG B 1 79 ? -10.706 15.185 -12.854 1.00 15.55 79 ARG B N 1
ATOM 5393 C CA . ARG B 1 79 ? -9.288 15.440 -12.664 1.00 15.92 79 ARG B CA 1
ATOM 5394 C C . ARG B 1 79 ? -8.702 16.314 -13.760 1.00 15.73 79 ARG B C 1
ATOM 5395 O O . ARG B 1 79 ? -7.873 17.162 -13.497 1.00 16.07 79 ARG B O 1
ATOM 5403 N N . GLU B 1 80 ? -9.132 16.099 -14.994 1.00 15.55 80 GLU B N 1
ATOM 5404 C CA . GLU B 1 80 ? -8.623 16.879 -16.105 1.00 16.40 80 GLU B CA 1
ATOM 5405 C C . GLU B 1 80 ? -9.115 18.304 -16.022 1.00 15.85 80 GLU B C 1
ATOM 5406 O O . GLU B 1 80 ? -8.333 19.225 -16.255 1.00 15.53 80 GLU B O 1
ATOM 5412 N N . LEU B 1 81 ? -10.383 18.504 -15.655 1.00 13.90 81 LEU B N 1
ATOM 5413 C CA . LEU B 1 81 ? -10.906 19.843 -15.518 1.00 14.46 81 LEU B CA 1
ATOM 5414 C C . LEU B 1 81 ? -10.162 20.615 -14.423 1.00 15.70 81 LEU B C 1
ATOM 5415 O O . LEU B 1 81 ? -9.872 21.811 -14.548 1.00 16.51 81 LEU B O 1
ATOM 5420 N N . HIS B 1 82 ? -9.890 19.939 -13.333 1.00 14.96 82 HIS B N 1
ATOM 5421 C CA . HIS B 1 82 ? -9.185 20.560 -12.210 1.00 16.68 82 HIS B CA 1
ATOM 5422 C C . HIS B 1 82 ? -7.756 20.947 -12.591 1.00 17.66 82 HIS B C 1
ATOM 5423 O O . HIS B 1 82 ? -7.329 22.097 -12.361 1.00 17.50 82 HIS B O 1
ATOM 5430 N N . SER B 1 83 ? -7.045 20.049 -13.280 1.00 14.80 83 SER B N 1
ATOM 5431 C CA . SER B 1 83 ? -5.655 20.303 -13.626 1.00 16.98 83 SER B CA 1
ATOM 5432 C C . SER B 1 83 ? -5.509 21.304 -14.762 1.00 17.70 83 SER B C 1
ATOM 5433 O O . SER B 1 83 ? -4.753 22.281 -14.656 1.00 18.69 83 SER B O 1
ATOM 5436 N N . ARG B 1 84 ? -6.279 21.148 -15.826 1.00 15.84 84 ARG B N 1
ATOM 5437 C CA . ARG B 1 84 ? -6.101 21.931 -17.031 1.00 16.70 84 ARG B CA 1
ATOM 5438 C C . ARG B 1 84 ? -6.806 23.267 -16.933 1.00 17.07 84 ARG B C 1
ATOM 5439 O O . ARG B 1 84 ? -6.337 24.239 -17.553 1.00 18.87 84 ARG B O 1
ATOM 5447 N N . PHE B 1 85 ? -7.899 23.361 -16.182 1.00 16.49 85 PHE B N 1
ATOM 5448 C CA . PHE B 1 85 ? -8.644 24.622 -16.096 1.00 16.78 85 PHE B CA 1
ATOM 5449 C C . PHE B 1 85 ? -8.732 25.232 -14.713 1.00 18.91 85 PHE B C 1
ATOM 5450 O O . PHE B 1 85 ? -9.295 26.342 -14.578 1.00 20.35 85 PHE B O 1
ATOM 5458 N N . GLY B 1 86 ? -8.228 24.553 -13.690 1.00 17.79 86 GLY B N 1
ATOM 5459 C CA . GLY B 1 86 ? -8.310 25.082 -12.354 1.00 18.10 86 GLY B CA 1
ATOM 5460 C C . GLY B 1 86 ? -9.693 25.076 -11.763 1.00 17.46 86 GLY B C 1
ATOM 5461 O O . GLY B 1 86 ? -9.948 25.751 -10.753 1.00 19.21 86 GLY B O 1
ATOM 5462 N N . LEU B 1 87 ? -10.632 24.315 -12.340 1.00 17.03 87 LEU B N 1
ATOM 5463 C CA . LEU B 1 87 ? -11.951 24.214 -11.792 1.00 17.71 87 LEU B CA 1
ATOM 5464 C C . LEU B 1 87 ? -11.944 23.468 -10.491 1.00 17.03 87 LEU B C 1
ATOM 5465 O O . LEU B 1 87 ? -11.136 22.595 -10.289 1.00 17.91 87 LEU B O 1
ATOM 5470 N N . LYS B 1 88 ? -12.845 23.844 -9.579 1.00 17.15 88 LYS B N 1
ATOM 5471 C CA . LYS B 1 88 ? -12.941 23.242 -8.255 1.00 17.64 88 LYS B CA 1
ATOM 5472 C C . LYS B 1 88 ? -14.080 22.247 -8.320 1.00 17.45 88 LYS B C 1
ATOM 5473 O O . LYS B 1 88 ? -15.266 22.562 -8.190 1.00 15.14 88 LYS B O 1
ATOM 5479 N N . THR B 1 89 ? -13.695 21.012 -8.609 1.00 16.11 89 THR B N 1
ATOM 5480 C CA . THR B 1 89 ? -14.635 19.968 -8.996 1.00 15.48 89 THR B CA 1
ATOM 5481 C C . THR B 1 89 ? -15.083 19.022 -7.905 1.00 16.02 89 THR B C 1
ATOM 5482 O O . THR B 1 89 ? -14.296 18.654 -7.030 1.00 18.11 89 THR B O 1
ATOM 5486 N N . MET B 1 90 ? -16.321 18.549 -8.018 1.00 15.34 90 MET B N 1
ATOM 5487 C CA . MET B 1 90 ? -16.901 17.598 -7.104 1.00 17.21 90 MET B CA 1
ATOM 5488 C C . MET B 1 90 ? -17.614 16.562 -7.977 1.00 17.10 90 MET B C 1
ATOM 5489 O O . MET B 1 90 ? -18.500 16.951 -8.776 1.00 16.21 90 MET B O 1
ATOM 5494 N N . VAL B 1 91 ? -17.259 15.275 -7.848 1.00 15.88 91 VAL B N 1
ATOM 5495 C CA . VAL B 1 91 ? -17.957 14.185 -8.542 1.00 17.00 91 VAL B CA 1
ATOM 5496 C C . VAL B 1 91 ? -19.010 13.637 -7.623 1.00 17.97 91 VAL B C 1
ATOM 5497 O O . VAL B 1 91 ? -18.700 13.310 -6.458 1.00 21.44 91 VAL B O 1
ATOM 5501 N N . ALA B 1 92 ? -20.232 13.520 -8.124 1.00 16.35 92 ALA B N 1
ATOM 5502 C CA . ALA B 1 92 ? -21.355 13.167 -7.263 1.00 16.86 92 ALA B CA 1
ATOM 5503 C C . ALA B 1 92 ? -22.189 12.078 -7.880 1.00 17.04 92 ALA B C 1
ATOM 5504 O O . ALA B 1 92 ? -22.481 12.058 -9.051 1.00 17.63 92 ALA B O 1
ATOM 5506 N N . ASP B 1 93 ? -22.544 11.111 -7.049 1.00 16.56 93 ASP B N 1
ATOM 5507 C CA . ASP B 1 93 ? -23.532 10.098 -7.373 1.00 16.89 93 ASP B CA 1
ATOM 5508 C C . ASP B 1 93 ? -24.947 10.685 -7.178 1.00 17.08 93 ASP B C 1
ATOM 5509 O O . ASP B 1 93 ? -25.242 11.200 -6.069 1.00 16.94 93 ASP B O 1
ATOM 5514 N N . PHE B 1 94 ? -25.837 10.627 -8.155 1.00 15.60 94 PHE B N 1
ATOM 5515 C CA . PHE B 1 94 ? -27.209 11.172 -8.010 1.00 16.36 94 PHE B CA 1
ATOM 5516 C C . PHE B 1 94 ? -27.877 10.643 -6.706 1.00 18.35 94 PHE B C 1
ATOM 5517 O O . PHE B 1 94 ? -28.612 11.374 -6.058 1.00 19.27 94 PHE B O 1
ATOM 5525 N N . ALA B 1 95 ? -27.611 9.380 -6.387 1.00 18.55 95 ALA B N 1
ATOM 5526 C CA . ALA B 1 95 ? -28.309 8.711 -5.301 1.00 18.89 95 ALA B CA 1
ATOM 5527 C C . ALA B 1 95 ? -27.942 9.284 -3.960 1.00 21.09 95 ALA B C 1
ATOM 5528 O O . ALA B 1 95 ? -28.704 9.086 -2.989 1.00 21.03 95 ALA B O 1
ATOM 5530 N N . ASP B 1 96 ? -26.805 9.976 -3.860 1.00 19.81 96 ASP B N 1
ATOM 5531 C CA . ASP B 1 96 ? -26.395 10.605 -2.580 1.00 20.70 96 ASP B CA 1
ATOM 5532 C C . ASP B 1 96 ? -27.050 11.962 -2.282 1.00 20.02 96 ASP B C 1
ATOM 5533 O O . ASP B 1 96 ? -26.823 12.519 -1.195 1.00 21.26 96 ASP B O 1
ATOM 5538 N N . TYR B 1 97 ? -27.909 12.448 -3.179 1.00 18.12 97 TYR B N 1
ATOM 5539 C CA . TYR B 1 97 ? -28.547 13.739 -3.052 1.00 18.22 97 TYR B CA 1
ATOM 5540 C C . TYR B 1 97 ? -30.004 13.684 -3.399 1.00 19.94 97 TYR B C 1
ATOM 5541 O O . TYR B 1 97 ? -30.444 12.800 -4.148 1.00 19.15 97 TYR B O 1
ATOM 5550 N N . ASP B 1 98 ? -30.751 14.649 -2.848 1.00 19.96 98 ASP B N 1
ATOM 5551 C CA . ASP B 1 98 ? -32.113 14.903 -3.247 1.00 22.41 98 ASP B CA 1
ATOM 5552 C C . ASP B 1 98 ? -32.115 16.058 -4.198 1.00 20.44 98 ASP B C 1
ATOM 5553 O O . ASP B 1 98 ? -31.239 16.915 -4.155 1.00 23.66 98 ASP B O 1
ATOM 5558 N N . TRP B 1 99 ? -33.076 16.068 -5.106 1.00 21.92 99 TRP B N 1
ATOM 5559 C CA . TRP B 1 99 ? -33.007 16.980 -6.276 1.00 21.76 99 TRP B CA 1
ATOM 5560 C C . TRP B 1 99 ? -34.058 18.062 -6.274 1.00 25.23 99 TRP B C 1
ATOM 5561 O O . TRP B 1 99 ? -34.093 18.903 -7.167 1.00 25.26 99 TRP B O 1
ATOM 5572 N N . ASP B 1 100 ? -34.857 18.117 -5.203 1.00 26.38 100 ASP B N 1
ATOM 5573 C CA . ASP B 1 100 ? -36.041 18.986 -5.195 1.00 29.78 100 ASP B CA 1
ATOM 5574 C C . ASP B 1 100 ? -35.714 20.487 -5.297 1.00 26.87 100 ASP B C 1
ATOM 5575 O O . ASP B 1 100 ? -36.526 21.270 -5.796 1.00 30.82 100 ASP B O 1
ATOM 5580 N N . ASN B 1 101 ? -34.537 20.876 -4.829 1.00 25.47 101 ASN B N 1
ATOM 5581 C CA . ASN B 1 101 ? -34.056 22.266 -4.900 1.00 24.92 101 ASN B CA 1
ATOM 5582 C C . ASN B 1 101 ? -33.049 22.543 -6.035 1.00 24.08 101 ASN B C 1
ATOM 5583 O O . ASN B 1 101 ? -32.406 23.611 -6.065 1.00 21.91 101 ASN B O 1
ATOM 5588 N N . PHE B 1 102 ? -32.881 21.601 -6.944 1.00 22.45 102 PHE B N 1
ATOM 5589 C CA . PHE B 1 102 ? -31.836 21.766 -7.966 1.00 22.38 102 PHE B CA 1
ATOM 5590 C C . PHE B 1 102 ? -32.078 22.959 -8.891 1.00 22.40 102 PHE B C 1
ATOM 5591 O O . PHE B 1 102 ? -31.123 23.553 -9.389 1.00 22.96 102 PHE B O 1
ATOM 5599 N N . GLY B 1 103 ? -33.345 23.310 -9.100 1.00 21.55 103 GLY B N 1
ATOM 5600 C CA . GLY B 1 103 ? -33.683 24.486 -9.855 1.00 23.41 103 GLY B CA 1
ATOM 5601 C C . GLY B 1 103 ? -33.142 25.779 -9.277 1.00 25.81 103 GLY B C 1
ATOM 5602 O O . GLY B 1 103 ? -33.132 26.785 -9.973 1.00 28.20 103 GLY B O 1
ATOM 5603 N N . ASP B 1 104 ? -32.737 25.784 -8.009 1.00 23.98 104 ASP B N 1
ATOM 5604 C CA . ASP B 1 104 ? -32.091 26.931 -7.398 1.00 23.91 104 ASP B CA 1
ATOM 5605 C C . ASP B 1 104 ? -30.601 27.046 -7.740 1.00 25.02 104 ASP B C 1
ATOM 5606 O O . ASP B 1 104 ? -29.941 27.932 -7.239 1.00 25.26 104 ASP B O 1
ATOM 5611 N N . ILE B 1 105 ? -30.042 26.114 -8.517 1.00 23.43 105 ILE B N 1
ATOM 5612 C CA . ILE B 1 105 ? -28.611 26.172 -8.779 1.00 23.58 105 ILE B CA 1
ATOM 5613 C C . ILE B 1 105 ? -28.253 27.447 -9.506 1.00 24.02 105 ILE B C 1
ATOM 5614 O O . ILE B 1 105 ? -29.012 27.876 -10.384 1.00 28.11 105 ILE B O 1
ATOM 5619 N N . THR B 1 106 ? -27.097 28.013 -9.217 1.00 21.55 106 THR B N 1
ATOM 5620 C CA . THR B 1 106 ? -26.724 29.317 -9.766 1.00 22.52 106 THR B CA 1
ATOM 5621 C C . THR B 1 106 ? -25.759 29.207 -10.960 1.00 20.86 106 THR B C 1
ATOM 5622 O O . THR B 1 106 ? -25.104 28.167 -11.151 1.00 18.71 106 THR B O 1
ATOM 5626 N N . GLU B 1 107 ? -25.603 30.323 -11.700 1.00 20.95 107 GLU B N 1
ATOM 5627 C CA . GLU B 1 107 ? -24.857 30.351 -12.967 1.00 23.33 107 GLU B CA 1
ATOM 5628 C C . GLU B 1 107 ? -23.372 30.167 -12.816 1.00 21.93 107 GLU B C 1
ATOM 5629 O O . GLU B 1 107 ? -22.680 29.848 -13.786 1.00 22.88 107 GLU B O 1
ATOM 5635 N N . ASP B 1 108 ? -22.863 30.330 -11.596 1.00 21.43 108 ASP B N 1
ATOM 5636 C CA . ASP B 1 108 ? -21.451 30.188 -11.349 1.00 22.32 108 ASP B CA 1
ATOM 5637 C C . ASP B 1 108 ? -21.015 28.713 -11.298 1.00 20.83 108 ASP B C 1
ATOM 5638 O O . ASP B 1 108 ? -19.826 28.456 -11.296 1.00 22.69 108 ASP B O 1
ATOM 5643 N N . ILE B 1 109 ? -21.964 27.784 -11.218 1.00 17.95 109 ILE B N 1
ATOM 5644 C CA . ILE B 1 109 ? -21.631 26.358 -11.173 1.00 17.63 109 ILE B CA 1
ATOM 5645 C C . ILE B 1 109 ? -21.706 25.816 -12.606 1.00 17.61 109 ILE B C 1
ATOM 5646 O O . ILE B 1 109 ? -22.705 26.045 -13.314 1.00 19.36 109 ILE B O 1
ATOM 5651 N N . LEU B 1 110 ? -20.671 25.116 -13.041 1.00 16.97 110 LEU B N 1
ATOM 5652 C CA . LEU B 1 110 ? -20.757 24.351 -14.295 1.00 16.73 110 LEU B CA 1
ATOM 5653 C C . LEU B 1 110 ? -21.144 22.902 -13.959 1.00 15.55 110 LEU B C 1
ATOM 5654 O O . LEU B 1 110 ? -20.458 22.280 -13.126 1.00 15.80 110 LEU B O 1
ATOM 5659 N N . VAL B 1 111 ? -22.199 22.372 -14.577 1.00 14.63 111 VAL B N 1
ATOM 5660 C CA . VAL B 1 111 ? -22.600 21.001 -14.279 1.00 14.19 111 VAL B CA 1
ATOM 5661 C C . VAL B 1 111 ? -22.357 20.109 -15.501 1.00 15.37 111 VAL B C 1
ATOM 5662 O O . VAL B 1 111 ? -22.753 20.459 -16.604 1.00 15.14 111 VAL B O 1
ATOM 5666 N N . PHE B 1 112 ? -21.770 18.941 -15.283 1.00 14.66 112 PHE B N 1
ATOM 5667 C CA . PHE B 1 112 ? -21.484 17.952 -16.315 1.00 14.60 112 PHE B CA 1
ATOM 5668 C C . PHE B 1 112 ? -22.288 16.717 -15.930 1.00 15.37 112 PHE B C 1
ATOM 5669 O O . PHE B 1 112 ? -22.127 16.217 -14.788 1.00 16.36 112 PHE B O 1
ATOM 5677 N N . PHE B 1 113 ? -23.111 16.181 -16.820 1.00 14.89 113 PHE B N 1
ATOM 5678 C CA . PHE B 1 113 ? -23.898 14.972 -16.618 1.00 14.77 113 PHE B CA 1
ATOM 5679 C C . PHE B 1 113 ? -23.290 13.880 -17.478 1.00 16.13 113 PHE B C 1
ATOM 5680 O O . PHE B 1 113 ? -23.156 14.061 -18.670 1.00 15.45 113 PHE B O 1
ATOM 5688 N N . ILE B 1 114 ? -22.861 12.780 -16.837 1.00 15.03 114 ILE B N 1
ATOM 5689 C CA . ILE B 1 114 ? -22.246 11.642 -17.513 1.00 14.61 114 ILE B CA 1
ATOM 5690 C C . ILE B 1 114 ? -23.151 10.453 -17.231 1.00 14.33 114 ILE B C 1
ATOM 5691 O O . ILE B 1 114 ? -23.118 9.930 -16.114 1.00 15.41 114 ILE B O 1
ATOM 5696 N N . VAL B 1 115 ? -24.027 10.109 -18.164 1.00 13.54 115 VAL B N 1
ATOM 5697 C CA . VAL B 1 115 ? -25.187 9.247 -17.864 1.00 14.18 115 VAL B CA 1
ATOM 5698 C C . VAL B 1 115 ? -25.372 8.103 -18.808 1.00 14.16 115 VAL B C 1
ATOM 5699 O O . VAL B 1 115 ? -25.538 8.283 -20.020 1.00 14.11 115 VAL B O 1
ATOM 5703 N N . ALA B 1 116 ? -25.390 6.887 -18.245 1.00 13.65 116 ALA B N 1
ATOM 5704 C CA . ALA B 1 116 ? -25.695 5.681 -19.021 1.00 14.79 116 ALA B CA 1
ATOM 5705 C C . ALA B 1 116 ? -27.184 5.404 -19.084 1.00 14.63 116 ALA B C 1
ATOM 5706 O O . ALA B 1 116 ? -27.958 5.779 -18.206 1.00 15.84 116 ALA B O 1
ATOM 5708 N N . THR B 1 117 ? -27.578 4.678 -20.131 1.00 16.51 117 THR B N 1
ATOM 5709 C CA . THR B 1 117 ? -28.947 4.201 -20.319 1.00 17.73 117 THR B CA 1
ATOM 5710 C C . THR B 1 117 ? -28.933 2.722 -19.985 1.00 22.47 117 THR B C 1
ATOM 5711 O O . THR B 1 117 ? -27.967 2.013 -20.287 1.00 24.16 117 THR B O 1
ATOM 5715 N N . TYR B 1 118 ? -29.957 2.250 -19.284 1.00 20.40 118 TYR B N 1
ATOM 5716 C CA A TYR B 1 118 ? -29.992 0.811 -18.858 0.58 23.24 118 TYR B CA 1
ATOM 5717 C CA B TYR B 1 118 ? -30.032 0.839 -18.889 0.42 23.41 118 TYR B CA 1
ATOM 5718 C C . TYR B 1 118 ? -31.384 0.260 -19.169 1.00 24.11 118 TYR B C 1
ATOM 5719 O O . TYR B 1 118 ? -32.194 0.918 -19.764 1.00 29.24 118 TYR B O 1
ATOM 5736 N N . GLY B 1 119 ? -31.599 -1.012 -18.809 1.00 27.13 119 GLY B N 1
ATOM 5737 C CA . GLY B 1 119 ? -32.870 -1.646 -19.023 1.00 30.30 119 GLY B CA 1
ATOM 5738 C C . GLY B 1 119 ? -33.367 -1.384 -20.408 1.00 27.87 119 GLY B C 1
ATOM 5739 O O . GLY B 1 119 ? -32.681 -1.715 -21.369 1.00 29.75 119 GLY B O 1
ATOM 5740 N N . GLU B 1 120 ? -34.525 -0.735 -20.521 1.00 27.53 120 GLU B N 1
ATOM 5741 C CA . GLU B 1 120 ? -35.185 -0.539 -21.796 1.00 27.56 120 GLU B CA 1
ATOM 5742 C C . GLU B 1 120 ? -35.371 0.986 -21.949 1.00 28.39 120 GLU B C 1
ATOM 5743 O O . GLU B 1 120 ? -36.456 1.543 -21.895 1.00 27.56 120 GLU B O 1
ATOM 5749 N N . GLY B 1 121 ? -34.253 1.700 -22.151 1.00 23.30 121 GLY B N 1
ATOM 5750 C CA . GLY B 1 121 ? -34.298 3.141 -22.224 1.00 21.51 121 GLY B CA 1
ATOM 5751 C C . GLY B 1 121 ? -34.538 3.813 -20.868 1.00 21.68 121 GLY B C 1
ATOM 5752 O O . GLY B 1 121 ? -34.978 4.950 -20.814 1.00 25.94 121 GLY B O 1
ATOM 5753 N N . GLU B 1 122 ? -34.199 3.117 -19.805 1.00 21.79 122 GLU B N 1
ATOM 5754 C CA . GLU B 1 122 ? -34.451 3.571 -18.450 1.00 21.26 122 GLU B CA 1
ATOM 5755 C C . GLU B 1 122 ? -33.184 4.115 -17.799 1.00 17.68 122 GLU B C 1
ATOM 5756 O O . GLU B 1 122 ? -32.064 3.804 -18.211 1.00 17.15 122 GLU B O 1
ATOM 5762 N N . PRO B 1 123 ? -33.336 4.944 -16.757 1.00 18.69 123 PRO B N 1
ATOM 5763 C CA . PRO B 1 123 ? -32.168 5.381 -16.032 1.00 17.34 123 PRO B CA 1
ATOM 5764 C C . PRO B 1 123 ? -31.476 4.222 -15.306 1.00 17.89 123 PRO B C 1
ATOM 5765 O O . PRO B 1 123 ? -32.111 3.166 -14.980 1.00 18.21 123 PRO B O 1
ATOM 5769 N N . THR B 1 124 ? -30.187 4.400 -15.034 1.00 16.73 124 THR B N 1
ATOM 5770 C CA . THR B 1 124 ? -29.478 3.566 -14.118 1.00 16.05 124 THR B CA 1
ATOM 5771 C C . THR B 1 124 ? -30.178 3.659 -12.745 1.00 17.47 124 THR B C 1
ATOM 5772 O O . THR B 1 124 ? -30.866 4.674 -12.465 1.00 18.03 124 THR B O 1
ATOM 5776 N N . ASP B 1 125 ? -29.997 2.626 -11.903 1.00 17.98 125 ASP B N 1
ATOM 5777 C CA . ASP B 1 125 ? -30.675 2.625 -10.614 1.00 19.94 125 ASP B CA 1
ATOM 5778 C C . ASP B 1 125 ? -30.356 3.910 -9.831 1.00 18.31 125 ASP B C 1
ATOM 5779 O O . ASP B 1 125 ? -31.248 4.541 -9.224 1.00 19.72 125 ASP B O 1
ATOM 5784 N N . ASN B 1 126 ? -29.094 4.305 -9.842 1.00 17.83 126 ASN B N 1
ATOM 5785 C CA . ASN B 1 126 ? -28.659 5.410 -9.011 1.00 17.92 126 ASN B CA 1
ATOM 5786 C C . ASN B 1 126 ? -29.252 6.741 -9.457 1.00 18.65 126 ASN B C 1
ATOM 5787 O O . ASN B 1 126 ? -29.420 7.637 -8.655 1.00 20.22 126 ASN B O 1
ATOM 5792 N N . ALA B 1 127 ? -29.620 6.843 -10.735 1.00 18.35 127 ALA B N 1
ATOM 5793 C CA . ALA B 1 127 ? -30.218 8.030 -11.294 1.00 17.95 127 ALA B CA 1
ATOM 5794 C C . ALA B 1 127 ? -31.741 8.062 -11.338 1.00 18.10 127 ALA B C 1
ATOM 5795 O O . ALA B 1 127 ? -32.337 9.004 -11.856 1.00 17.85 127 ALA B O 1
ATOM 5797 N N . ASP B 1 128 ? -32.398 7.017 -10.814 1.00 19.85 128 ASP B N 1
ATOM 5798 C CA . ASP B 1 128 ? -33.839 6.896 -11.006 1.00 21.98 128 ASP B CA 1
ATOM 5799 C C . ASP B 1 128 ? -34.568 8.040 -10.335 1.00 20.54 128 ASP B C 1
ATOM 5800 O O . ASP B 1 128 ? -35.454 8.630 -10.922 1.00 20.90 128 ASP B O 1
ATOM 5805 N N . GLU B 1 129 ? -34.202 8.369 -9.112 1.00 20.92 129 GLU B N 1
ATOM 5806 C CA . GLU B 1 129 ? -34.915 9.454 -8.428 1.00 20.91 129 GLU B CA 1
ATOM 5807 C C . GLU B 1 129 ? -34.713 10.806 -9.096 1.00 20.96 129 GLU B C 1
ATOM 5808 O O . GLU B 1 129 ? -35.669 11.585 -9.219 1.00 20.81 129 GLU B O 1
ATOM 5814 N N . PHE B 1 130 ? -33.489 11.080 -9.573 1.00 19.47 130 PHE B N 1
ATOM 5815 C CA . PHE B 1 130 ? -33.260 12.295 -10.334 1.00 18.29 130 PHE B CA 1
ATOM 5816 C C . PHE B 1 130 ? -34.130 12.329 -11.599 1.00 17.16 130 PHE B C 1
ATOM 5817 O O . PHE B 1 130 ? -34.681 13.366 -11.946 1.00 17.73 130 PHE B O 1
ATOM 5825 N N . HIS B 1 131 ? -34.159 11.204 -12.317 1.00 18.32 131 HIS B N 1
ATOM 5826 C CA . HIS B 1 131 ? -34.973 11.047 -13.517 1.00 18.72 131 HIS B CA 1
ATOM 5827 C C . HIS B 1 131 ? -36.462 11.361 -13.204 1.00 20.06 131 HIS B C 1
ATOM 5828 O O . HIS B 1 131 ? -37.085 12.109 -13.932 1.00 20.33 131 HIS B O 1
ATOM 5835 N N . THR B 1 132 ? -36.981 10.825 -12.099 1.00 20.72 132 THR B N 1
ATOM 5836 C CA . THR B 1 132 ? -38.373 11.144 -11.696 1.00 22.24 132 THR B CA 1
ATOM 5837 C C . THR B 1 132 ? -38.525 12.622 -11.394 1.00 21.71 132 THR B C 1
ATOM 5838 O O . THR B 1 132 ? -39.456 13.269 -11.900 1.00 22.81 132 THR B O 1
ATOM 5842 N N . TRP B 1 133 ? -37.591 13.180 -10.637 1.00 20.76 133 TRP B N 1
ATOM 5843 C CA . TRP B 1 133 ? -37.631 14.629 -10.381 1.00 21.42 133 TRP B CA 1
ATOM 5844 C C . TRP B 1 133 ? -37.645 15.489 -11.662 1.00 23.13 133 TRP B C 1
ATOM 5845 O O . TRP B 1 133 ? -38.490 16.357 -11.866 1.00 21.57 133 TRP B O 1
ATOM 5856 N N . LEU B 1 134 ? -36.704 15.249 -12.569 1.00 20.34 134 LEU B N 1
ATOM 5857 C CA . LEU B 1 134 ? -36.590 16.087 -13.724 1.00 19.57 134 LEU B CA 1
ATOM 5858 C C . LEU B 1 134 ? -37.828 15.973 -14.635 1.00 20.71 134 LEU B C 1
ATOM 5859 O O . LEU B 1 134 ? -38.285 16.981 -15.137 1.00 22.00 134 LEU B O 1
ATOM 5864 N N . THR B 1 135 ? -38.323 14.742 -14.816 1.00 21.95 135 THR B N 1
ATOM 5865 C CA . THR B 1 135 ? -39.395 14.468 -15.765 1.00 22.52 135 THR B CA 1
ATOM 5866 C C . THR B 1 135 ? -40.744 14.870 -15.200 1.00 24.80 135 THR B C 1
ATOM 5867 O O . THR B 1 135 ? -41.609 15.240 -15.973 1.00 28.68 135 THR B O 1
ATOM 5871 N N . GLU B 1 136 ? -40.904 14.859 -13.884 1.00 25.12 136 GLU B N 1
ATOM 5872 C CA . GLU B 1 136 ? -42.226 15.082 -13.257 1.00 28.40 136 GLU B CA 1
ATOM 5873 C C . GLU B 1 136 ? -42.355 16.283 -12.355 1.00 30.79 136 GLU B C 1
ATOM 5874 O O . GLU B 1 136 ? -43.446 16.819 -12.263 1.00 30.97 136 GLU B O 1
ATOM 5880 N N . GLU B 1 137 ? -41.300 16.693 -11.649 1.00 29.53 137 GLU B N 1
ATOM 5881 C CA . GLU B 1 137 ? -41.433 17.744 -10.618 1.00 29.59 137 GLU B CA 1
ATOM 5882 C C . GLU B 1 137 ? -40.710 19.003 -10.906 1.00 28.53 137 GLU B C 1
ATOM 5883 O O . GLU B 1 137 ? -41.131 20.057 -10.477 1.00 27.56 137 GLU B O 1
ATOM 5889 N N . ALA B 1 138 ? -39.574 18.925 -11.605 1.00 27.70 138 ALA B N 1
ATOM 5890 C CA . ALA B 1 138 ? -38.841 20.128 -11.943 1.00 26.58 138 ALA B CA 1
ATOM 5891 C C . ALA B 1 138 ? -39.720 21.128 -12.682 1.00 28.10 138 ALA B C 1
ATOM 5892 O O . ALA B 1 138 ? -40.510 20.765 -13.560 1.00 26.95 138 ALA B O 1
ATOM 5894 N N . ASP B 1 139 ? -39.530 22.398 -12.336 1.00 27.45 139 ASP B N 1
ATOM 5895 C CA . ASP B 1 139 ? -40.228 23.480 -12.972 1.00 30.06 139 ASP B CA 1
ATOM 5896 C C . ASP B 1 139 ? -39.259 24.162 -13.940 1.00 30.35 139 ASP B C 1
ATOM 5897 O O . ASP B 1 139 ? -39.184 23.752 -15.110 1.00 30.84 139 ASP B O 1
ATOM 5902 N N . THR B 1 140 ? -38.489 25.158 -13.483 1.00 28.26 140 THR B N 1
ATOM 5903 C CA . THR B 1 140 ? -37.521 25.797 -14.367 1.00 29.43 140 THR B CA 1
ATOM 5904 C C . THR B 1 140 ? -36.112 25.694 -13.790 1.00 27.23 140 THR B C 1
ATOM 5905 O O . THR B 1 140 ? -35.911 25.453 -12.607 1.00 26.52 140 THR B O 1
ATOM 5909 N N . LEU B 1 141 ? -35.145 25.821 -14.694 1.00 23.77 141 LEU B N 1
ATOM 5910 C CA . LEU B 1 141 ? -33.729 25.704 -14.376 1.00 25.04 141 LEU B CA 1
ATOM 5911 C C . LEU B 1 141 ? -33.015 26.859 -15.057 1.00 23.06 141 LEU B C 1
ATOM 5912 O O . LEU B 1 141 ? -32.025 26.652 -15.763 1.00 21.03 141 LEU B O 1
ATOM 5917 N N . SER B 1 142 ? -33.524 28.093 -14.861 1.00 22.62 142 SER B N 1
ATOM 5918 C CA . SER B 1 142 ? -33.068 29.178 -15.696 1.00 21.42 142 SER B CA 1
ATOM 5919 C C . SER B 1 142 ? -31.666 29.664 -15.386 1.00 20.37 142 SER B C 1
ATOM 5920 O O . SER B 1 142 ? -31.157 30.472 -16.136 1.00 23.62 142 SER B O 1
ATOM 5923 N N . THR B 1 143 ? -31.050 29.235 -14.289 1.00 18.12 143 THR B N 1
ATOM 5924 C CA . THR B 1 143 ? -29.668 29.622 -13.994 1.00 18.15 143 THR B CA 1
ATOM 5925 C C . THR B 1 143 ? -28.699 28.438 -13.998 1.00 17.18 143 THR B C 1
ATOM 5926 O O . THR B 1 143 ? -27.609 28.522 -13.485 1.00 18.14 143 THR B O 1
ATOM 5930 N N . LEU B 1 144 ? -29.114 27.350 -14.626 1.00 17.03 144 LEU B N 1
ATOM 5931 C CA . LEU B 1 144 ? -28.256 26.146 -14.790 1.00 16.25 144 LEU B CA 1
ATOM 5932 C C . LEU B 1 144 ? -27.385 26.315 -16.015 1.00 16.15 144 LEU B C 1
ATOM 5933 O O . LEU B 1 144 ? -27.877 26.725 -17.075 1.00 18.58 144 LEU B O 1
ATOM 5938 N N . ARG B 1 145 ? -26.105 25.966 -15.873 1.00 15.77 145 ARG B N 1
ATOM 5939 C CA . ARG B 1 145 ? -25.185 25.852 -17.000 1.00 15.23 145 ARG B CA 1
ATOM 5940 C C . ARG B 1 145 ? -24.743 24.386 -17.028 1.00 14.19 145 ARG B C 1
ATOM 5941 O O . ARG B 1 145 ? -24.227 23.875 -16.035 1.00 15.42 145 ARG B O 1
ATOM 5949 N N . TYR B 1 146 ? -24.959 23.707 -18.143 1.00 14.27 146 TYR B N 1
ATOM 5950 C CA . TYR B 1 146 ? -24.791 22.243 -18.163 1.00 13.57 146 TYR B CA 1
ATOM 5951 C C . TYR B 1 146 ? -24.228 21.749 -19.480 1.00 13.59 146 TYR B C 1
ATOM 5952 O O . TYR B 1 146 ? -24.275 22.416 -20.523 1.00 15.31 146 TYR B O 1
ATOM 5961 N N . THR B 1 147 ? -23.717 20.520 -19.424 1.00 14.00 147 THR B N 1
ATOM 5962 C CA . THR B 1 147 ? -23.444 19.739 -20.607 1.00 12.71 147 THR B CA 1
ATOM 5963 C C . THR B 1 147 ? -23.660 18.271 -20.263 1.00 13.06 147 THR B C 1
ATOM 5964 O O . THR B 1 147 ? -23.597 17.905 -19.056 1.00 12.66 147 THR B O 1
ATOM 5968 N N . VAL B 1 148 ? -23.889 17.445 -21.282 1.00 12.09 148 VAL B N 1
ATOM 5969 C CA . VAL B 1 148 ? -24.243 16.055 -21.094 1.00 12.99 148 VAL B CA 1
ATOM 5970 C C . VAL B 1 148 ? -23.427 15.168 -22.029 1.00 12.63 148 VAL B C 1
ATOM 5971 O O . VAL B 1 148 ? -23.318 15.466 -23.218 1.00 13.98 148 VAL B O 1
ATOM 5975 N N . PHE B 1 149 ? -22.918 14.050 -21.506 1.00 12.92 149 PHE B N 1
ATOM 5976 C CA . PHE B 1 149 ? -22.414 12.941 -22.329 1.00 11.66 149 PHE B CA 1
ATOM 5977 C C . PHE B 1 149 ? -23.218 11.708 -22.004 1.00 12.93 149 PHE B C 1
ATOM 5978 O O . PHE B 1 149 ? -23.258 11.287 -20.822 1.00 12.78 149 PHE B O 1
ATOM 5986 N N . GLY B 1 150 ? -23.802 11.102 -23.016 1.00 12.73 150 GLY B N 1
ATOM 5987 C CA . GLY B 1 150 ? -24.527 9.849 -22.885 1.00 12.99 150 GLY B CA 1
ATOM 5988 C C . GLY B 1 150 ? -23.658 8.612 -23.133 1.00 13.20 150 GLY B C 1
ATOM 5989 O O . GLY B 1 150 ? -22.897 8.547 -24.116 1.00 14.23 150 GLY B O 1
ATOM 5990 N N . LEU B 1 151 ? -23.831 7.589 -22.287 1.00 14.04 151 LEU B N 1
ATOM 5991 C CA . LEU B 1 151 ? -23.244 6.253 -22.542 1.00 13.75 151 LEU B CA 1
ATOM 5992 C C . LEU B 1 151 ? -24.387 5.327 -22.926 1.00 12.87 151 LEU B C 1
ATOM 5993 O O . LEU B 1 151 ? -25.401 5.271 -22.231 1.00 13.75 151 LEU B O 1
ATOM 5998 N N . GLY B 1 152 ? -24.199 4.613 -24.031 1.00 12.75 152 GLY B N 1
ATOM 5999 C CA . GLY B 1 152 ? -25.239 3.686 -24.469 1.00 13.58 152 GLY B CA 1
ATOM 6000 C C . GLY B 1 152 ? -24.664 2.639 -25.401 1.00 13.52 152 GLY B C 1
ATOM 6001 O O . GLY B 1 152 ? -23.444 2.416 -25.414 1.00 14.70 152 GLY B O 1
ATOM 6002 N N . ASN B 1 153 ? -25.540 1.993 -26.184 1.00 14.17 153 ASN B N 1
ATOM 6003 C CA . ASN B 1 153 ? -25.134 0.858 -26.996 1.00 13.89 153 ASN B CA 1
ATOM 6004 C C . ASN B 1 153 ? -26.184 0.731 -28.097 1.00 14.00 153 ASN B C 1
ATOM 6005 O O . ASN B 1 153 ? -27.332 0.508 -27.783 1.00 14.16 153 ASN B O 1
ATOM 6010 N N . SER B 1 154 ? -25.803 0.948 -29.348 1.00 13.55 154 SER B N 1
ATOM 6011 C CA . SER B 1 154 ? -26.737 1.047 -30.449 1.00 14.78 154 SER B CA 1
ATOM 6012 C C . SER B 1 154 ? -27.343 -0.289 -30.859 1.00 16.44 154 SER B C 1
ATOM 6013 O O . SER B 1 154 ? -28.207 -0.303 -31.750 1.00 18.82 154 SER B O 1
ATOM 6016 N N . THR B 1 155 ? -26.930 -1.387 -30.247 1.00 15.98 155 THR B N 1
ATOM 6017 C CA . THR B 1 155 ? -27.683 -2.629 -30.436 1.00 17.15 155 THR B CA 1
ATOM 6018 C C . THR B 1 155 ? -28.988 -2.634 -29.649 1.00 15.74 155 THR B C 1
ATOM 6019 O O . THR B 1 155 ? -29.836 -3.488 -29.900 1.00 17.56 155 THR B O 1
ATOM 6023 N N . TYR B 1 156 ? -29.163 -1.731 -28.688 1.00 14.80 156 TYR B N 1
ATOM 6024 C CA . TYR B 1 156 ? -30.404 -1.552 -27.947 1.00 14.91 156 TYR B CA 1
ATOM 6025 C C . TYR B 1 156 ? -31.275 -0.547 -28.660 1.00 17.26 156 TYR B C 1
ATOM 6026 O O . TYR B 1 156 ? -30.792 0.451 -29.225 1.00 19.20 156 TYR B O 1
ATOM 6035 N N . GLU B 1 157 ? -32.573 -0.782 -28.571 1.00 18.29 157 GLU B N 1
ATOM 6036 C CA . GLU B 1 157 ? -33.501 0.062 -29.300 1.00 21.66 157 GLU B CA 1
ATOM 6037 C C . GLU B 1 157 ? -33.573 1.518 -28.860 1.00 24.02 157 GLU B C 1
ATOM 6038 O O . GLU B 1 157 ? -33.667 2.409 -29.695 1.00 28.13 157 GLU B O 1
ATOM 6044 N N . PHE B 1 158 ? -33.528 1.765 -27.579 1.00 21.44 158 PHE B N 1
ATOM 6045 C CA . PHE B 1 158 ? -33.649 3.149 -27.046 1.00 19.77 158 PHE B CA 1
ATOM 6046 C C . PHE B 1 158 ? -32.224 3.649 -26.788 1.00 17.63 158 PHE B C 1
ATOM 6047 O O . PHE B 1 158 ? -31.790 3.843 -25.650 1.00 17.80 158 PHE B O 1
ATOM 6055 N N . PHE B 1 159 ? -31.518 3.866 -27.870 1.00 15.65 159 PHE B N 1
ATOM 6056 C CA . PHE B 1 159 ? -30.094 4.246 -27.841 1.00 15.24 159 PHE B CA 1
ATOM 6057 C C . PHE B 1 159 ? -29.842 5.583 -27.140 1.00 15.22 159 PHE B C 1
ATOM 6058 O O . PHE B 1 159 ? -30.365 6.626 -27.565 1.00 16.19 159 PHE B O 1
ATOM 6066 N N . ASN B 1 160 ? -29.096 5.512 -26.040 1.00 14.61 160 ASN B N 1
ATOM 6067 C CA . ASN B 1 160 ? -28.787 6.717 -25.244 1.00 15.56 160 ASN B CA 1
ATOM 6068 C C . ASN B 1 160 ? -30.000 7.537 -24.918 1.00 16.49 160 ASN B C 1
ATOM 6069 O O . ASN B 1 160 ? -29.935 8.752 -24.916 1.00 16.05 160 ASN B O 1
ATOM 6074 N N . ALA B 1 161 ? -31.106 6.853 -24.661 1.00 15.56 161 ALA B N 1
ATOM 6075 C CA . ALA B 1 161 ? -32.323 7.558 -24.299 1.00 16.59 161 ALA B CA 1
ATOM 6076 C C . ALA B 1 161 ? -32.128 8.527 -23.128 1.00 15.41 161 ALA B C 1
ATOM 6077 O O . ALA B 1 161 ? -32.703 9.615 -23.170 1.00 16.27 161 ALA B O 1
ATOM 6079 N N . ILE B 1 162 ? -31.352 8.140 -22.122 1.00 15.69 162 ILE B N 1
ATOM 6080 C CA . ILE B 1 162 ? -31.227 8.948 -20.920 1.00 15.71 162 ILE B CA 1
ATOM 6081 C C . ILE B 1 162 ? -30.351 10.168 -21.200 1.00 15.94 162 ILE B C 1
ATOM 6082 O O . ILE B 1 162 ? -30.764 11.292 -20.834 1.00 15.71 162 ILE B O 1
ATOM 6087 N N . GLY B 1 163 ? -29.166 10.008 -21.821 1.00 14.74 163 GLY B N 1
ATOM 6088 C CA . GLY B 1 163 ? -28.395 11.222 -22.141 1.00 14.44 163 GLY B CA 1
ATOM 6089 C C . GLY B 1 163 ? -29.190 12.189 -23.004 1.00 15.50 163 GLY B C 1
ATOM 6090 O O . GLY B 1 163 ? -29.199 13.404 -22.760 1.00 14.65 163 GLY B O 1
ATOM 6091 N N . ARG B 1 164 ? -29.889 11.646 -23.994 1.00 14.37 164 ARG B N 1
ATOM 6092 C CA . ARG B 1 164 ? -30.638 12.509 -24.928 1.00 15.53 164 ARG B CA 1
ATOM 6093 C C . ARG B 1 164 ? -31.785 13.223 -24.220 1.00 16.59 164 ARG B C 1
ATOM 6094 O O . ARG B 1 164 ? -31.991 14.426 -24.408 1.00 16.45 164 ARG B O 1
ATOM 6102 N N . LYS B 1 165 ? -32.481 12.509 -23.355 1.00 15.51 165 LYS B N 1
ATOM 6103 C CA . LYS B 1 165 ? -33.605 13.063 -22.610 1.00 16.92 165 LYS B CA 1
ATOM 6104 C C . LYS B 1 165 ? -33.150 14.130 -21.634 1.00 17.04 165 LYS B C 1
ATOM 6105 O O . LYS B 1 165 ? -33.726 15.213 -21.565 1.00 17.40 165 LYS B O 1
ATOM 6111 N N . PHE B 1 166 ? -32.087 13.846 -20.871 1.00 15.32 166 PHE B N 1
ATOM 6112 C CA . PHE B 1 166 ? -31.551 14.865 -19.937 1.00 16.33 166 PHE B CA 1
ATOM 6113 C C . PHE B 1 166 ? -31.085 16.086 -20.698 1.00 16.52 166 PHE B C 1
ATOM 6114 O O . PHE B 1 166 ? -31.441 17.212 -20.355 1.00 15.83 166 PHE B O 1
ATOM 6122 N N . ASP B 1 167 ? -30.333 15.900 -21.775 1.00 16.22 167 ASP B N 1
ATOM 6123 C CA . ASP B 1 167 ? -29.853 17.026 -22.496 1.00 16.27 167 ASP B CA 1
ATOM 6124 C C . ASP B 1 167 ? -31.008 17.898 -23.039 1.00 16.98 167 ASP B C 1
ATOM 6125 O O . ASP B 1 167 ? -30.940 19.133 -23.019 1.00 15.86 167 ASP B O 1
ATOM 6130 N N . ARG B 1 168 ? -32.060 17.239 -23.525 1.00 15.99 168 ARG B N 1
ATOM 6131 C CA . ARG B 1 168 ? -33.232 17.936 -24.042 1.00 17.31 168 ARG B CA 1
ATOM 6132 C C . ARG B 1 168 ? -34.000 18.638 -22.921 1.00 16.86 168 ARG B C 1
ATOM 6133 O O . ARG B 1 168 ? -34.334 19.824 -23.081 1.00 17.86 168 ARG B O 1
ATOM 6141 N N . LEU B 1 169 ? -34.347 17.914 -21.864 1.00 14.73 169 LEU B N 1
ATOM 6142 C CA . LEU B 1 169 ? -35.176 18.499 -20.801 1.00 17.31 169 LEU B CA 1
ATOM 6143 C C . LEU B 1 169 ? -34.492 19.649 -20.095 1.00 17.91 169 LEU B C 1
ATOM 6144 O O . LEU B 1 169 ? -35.145 20.640 -19.795 1.00 18.04 169 LEU B O 1
ATOM 6149 N N . LEU B 1 170 ? -33.191 19.566 -19.875 1.00 16.74 170 LEU B N 1
ATOM 6150 C CA . LEU B 1 170 ? -32.486 20.640 -19.188 1.00 16.16 170 LEU B CA 1
ATOM 6151 C C . LEU B 1 170 ? -32.576 21.914 -19.992 1.00 19.34 170 LEU B C 1
ATOM 6152 O O . LEU B 1 170 ? -32.685 22.979 -19.420 1.00 20.19 170 LEU B O 1
ATOM 6157 N N . SER B 1 171 ? -32.530 21.816 -21.300 1.00 18.65 171 SER B N 1
ATOM 6158 C CA . SER B 1 171 ? -32.630 23.000 -22.168 1.00 19.42 171 SER B CA 1
ATOM 6159 C C . SER B 1 171 ? -34.066 23.498 -22.217 1.00 19.97 171 SER B C 1
ATOM 6160 O O . SER B 1 171 ? -34.320 24.716 -22.144 1.00 22.84 171 SER B O 1
ATOM 6163 N N . GLU B 1 172 ? -34.997 22.583 -22.371 1.00 18.50 172 GLU B N 1
ATOM 6164 C CA . GLU B 1 172 ? -36.426 22.947 -22.422 1.00 20.42 172 GLU B CA 1
ATOM 6165 C C . GLU B 1 172 ? -36.829 23.741 -21.225 1.00 22.38 172 GLU B C 1
ATOM 6166 O O . GLU B 1 172 ? -37.620 24.714 -21.369 1.00 23.42 172 GLU B O 1
ATOM 6172 N N . LYS B 1 173 ? -36.300 23.380 -20.053 1.00 19.62 173 LYS B N 1
ATOM 6173 C CA . LYS B 1 173 ? -36.655 24.045 -18.817 1.00 21.24 173 LYS B CA 1
ATOM 6174 C C . LYS B 1 173 ? -35.775 25.246 -18.460 1.00 20.37 173 LYS B C 1
ATOM 6175 O O . LYS B 1 173 ? -35.890 25.762 -17.346 1.00 23.43 173 LYS B O 1
ATOM 6181 N N . GLY B 1 174 ? -34.970 25.719 -19.413 1.00 19.63 174 GLY B N 1
ATOM 6182 C CA . GLY B 1 174 ? -34.266 26.997 -19.298 1.00 21.27 174 GLY B CA 1
ATOM 6183 C C . GLY B 1 174 ? -32.785 26.965 -19.034 1.00 21.64 174 GLY B C 1
ATOM 6184 O O . GLY B 1 174 ? -32.147 28.024 -18.925 1.00 21.48 174 GLY B O 1
ATOM 6185 N N . GLY B 1 175 ? -32.205 25.766 -18.951 1.00 20.50 175 GLY B N 1
ATOM 6186 C CA . GLY B 1 175 ? -30.770 25.644 -18.812 1.00 19.42 175 GLY B CA 1
ATOM 6187 C C . GLY B 1 175 ? -29.974 26.101 -20.018 1.00 18.83 175 GLY B C 1
ATOM 6188 O O . GLY B 1 175 ? -30.460 26.080 -21.189 1.00 22.34 175 GLY B O 1
ATOM 6189 N N . ASP B 1 176 ? -28.756 26.530 -19.734 1.00 18.11 176 ASP B N 1
ATOM 6190 C CA . ASP B 1 176 ? -27.782 26.972 -20.713 1.00 17.99 176 ASP B CA 1
ATOM 6191 C C . ASP B 1 176 ? -26.822 25.803 -21.012 1.00 16.69 176 ASP B C 1
ATOM 6192 O O . ASP B 1 176 ? -25.995 25.469 -20.188 1.00 16.67 176 ASP B O 1
ATOM 6197 N N . ARG B 1 177 ? -26.874 25.300 -22.232 1.00 16.31 177 ARG B N 1
ATOM 6198 C CA . ARG B 1 177 ? -25.991 24.188 -22.637 1.00 15.74 177 ARG B CA 1
ATOM 6199 C C . ARG B 1 177 ? -24.674 24.808 -23.056 1.00 16.63 177 ARG B C 1
ATOM 6200 O O . ARG B 1 177 ? -24.606 25.399 -24.148 1.00 19.45 177 ARG B O 1
ATOM 6208 N N . PHE B 1 178 ? -23.626 24.666 -22.235 1.00 15.71 178 PHE B N 1
ATOM 6209 C CA . PHE B 1 178 ? -22.365 25.379 -22.515 1.00 15.50 178 PHE B CA 1
ATOM 6210 C C . PHE B 1 178 ? -21.408 24.593 -23.420 1.00 16.32 178 PHE B C 1
ATOM 6211 O O . PHE B 1 178 ? -20.413 25.129 -23.926 1.00 18.61 178 PHE B O 1
ATOM 6219 N N . ALA B 1 179 ? -21.689 23.311 -23.583 1.00 16.44 179 ALA B N 1
ATOM 6220 C CA . ALA B 1 179 ? -20.940 22.473 -24.519 1.00 15.73 179 ALA B CA 1
ATOM 6221 C C . ALA B 1 179 ? -21.848 21.424 -25.152 1.00 15.28 179 ALA B C 1
ATOM 6222 O O . ALA B 1 179 ? -22.822 20.995 -24.534 1.00 14.50 179 ALA B O 1
ATOM 6224 N N . GLU B 1 180 ? -21.611 21.140 -26.450 1.00 16.24 180 GLU B N 1
ATOM 6225 C CA . GLU B 1 180 ? -22.480 20.271 -27.191 1.00 17.41 180 GLU B CA 1
ATOM 6226 C C . GLU B 1 180 ? -22.654 18.883 -26.563 1.00 14.86 180 GLU B C 1
ATOM 6227 O O . GLU B 1 180 ? -21.711 18.324 -26.007 1.00 14.91 180 GLU B O 1
ATOM 6233 N N . TYR B 1 181 ? -23.869 18.348 -26.662 1.00 14.45 181 TYR B N 1
ATOM 6234 C CA . TYR B 1 181 ? -24.167 16.980 -26.333 1.00 14.50 181 TYR B CA 1
ATOM 6235 C C . TYR B 1 181 ? -23.365 16.047 -27.236 1.00 14.76 181 TYR B C 1
ATOM 6236 O O . TYR B 1 181 ? -23.222 16.279 -28.448 1.00 16.82 181 TYR B O 1
ATOM 6245 N N . ALA B 1 182 ? -22.889 14.956 -26.678 1.00 13.80 182 ALA B N 1
ATOM 6246 C CA . ALA B 1 182 ? -22.390 13.832 -27.466 1.00 13.61 182 ALA B CA 1
ATOM 6247 C C . ALA B 1 182 ? -22.675 12.550 -26.704 1.00 13.67 182 ALA B C 1
ATOM 6248 O O . ALA B 1 182 ? -23.086 12.550 -25.544 1.00 12.71 182 ALA B O 1
ATOM 6250 N N . GLU B 1 183 ? -22.466 11.455 -27.388 1.00 14.07 183 GLU B N 1
ATOM 6251 C CA . GLU B 1 183 ? -22.763 10.164 -26.785 1.00 14.96 183 GLU B CA 1
ATOM 6252 C C . GLU B 1 183 ? -21.866 9.086 -27.315 1.00 16.32 183 GLU B C 1
ATOM 6253 O O . GLU B 1 183 ? -21.282 9.213 -28.395 1.00 18.29 183 GLU B O 1
ATOM 6259 N N . GLY B 1 184 ? -21.721 8.059 -26.514 1.00 15.40 184 GLY B N 1
ATOM 6260 C CA . GLY B 1 184 ? -20.853 6.969 -26.861 1.00 15.51 184 GLY B CA 1
ATOM 6261 C C . GLY B 1 184 ? -21.593 5.680 -27.083 1.00 15.94 184 GLY B C 1
ATOM 6262 O O . GLY B 1 184 ? -22.706 5.478 -26.595 1.00 14.70 184 GLY B O 1
ATOM 6263 N N . ASP B 1 185 ? -20.950 4.800 -27.851 1.00 15.73 185 ASP B N 1
ATOM 6264 C CA . ASP B 1 185 ? -21.561 3.534 -28.315 1.00 15.58 185 ASP B CA 1
ATOM 6265 C C . ASP B 1 185 ? -20.706 2.334 -27.910 1.00 16.39 185 ASP B C 1
ATOM 6266 O O . ASP B 1 185 ? -19.717 2.002 -28.579 1.00 15.66 185 ASP B O 1
ATOM 6271 N N . ASP B 1 186 ? -21.114 1.647 -26.834 1.00 16.27 186 ASP B N 1
ATOM 6272 C CA . ASP B 1 186 ? -20.454 0.461 -26.407 1.00 20.04 186 ASP B CA 1
ATOM 6273 C C . ASP B 1 186 ? -20.775 -0.754 -27.280 1.00 21.01 186 ASP B C 1
ATOM 6274 O O . ASP B 1 186 ? -20.136 -1.819 -27.089 1.00 22.95 186 ASP B O 1
ATOM 6279 N N . GLY B 1 187 ? -21.748 -0.644 -28.178 1.00 17.64 187 GLY B N 1
ATOM 6280 C CA . GLY B 1 187 ? -22.127 -1.739 -29.070 1.00 19.04 187 GLY B CA 1
ATOM 6281 C C . GLY B 1 187 ? -21.209 -1.864 -30.262 1.00 20.40 187 GLY B C 1
ATOM 6282 O O . GLY B 1 187 ? -21.078 -2.980 -30.805 1.00 25.63 187 GLY B O 1
ATOM 6283 N N . THR B 1 188 ? -20.561 -0.765 -30.679 1.00 19.16 188 THR B N 1
ATOM 6284 C CA . THR B 1 188 ? -19.646 -0.760 -31.820 1.00 20.97 188 THR B CA 1
ATOM 6285 C C . THR B 1 188 ? -18.182 -0.634 -31.378 1.00 22.47 188 THR B C 1
ATOM 6286 O O . THR B 1 188 ? -17.276 -0.535 -32.218 1.00 24.33 188 THR B O 1
ATOM 6290 N N . GLY B 1 189 ? -17.980 -0.531 -30.082 1.00 19.12 189 GLY B N 1
ATOM 6291 C CA . GLY B 1 189 ? -16.679 -0.444 -29.495 1.00 20.60 189 GLY B CA 1
ATOM 6292 C C . GLY B 1 189 ? -16.035 0.939 -29.612 1.00 19.73 189 GLY B C 1
ATOM 6293 O O . GLY B 1 189 ? -14.807 1.084 -29.430 1.00 21.97 189 GLY B O 1
ATOM 6294 N N . THR B 1 190 ? -16.835 1.974 -29.805 1.00 17.32 190 THR B N 1
ATOM 6295 C CA . THR B 1 190 ? -16.248 3.319 -29.902 1.00 16.13 190 THR B CA 1
ATOM 6296 C C . THR B 1 190 ? -16.404 4.149 -28.647 1.00 15.70 190 THR B C 1
ATOM 6297 O O . THR B 1 190 ? -15.946 5.291 -28.657 1.00 15.20 190 THR B O 1
ATOM 6301 N N . LEU B 1 191 ? -17.039 3.605 -27.587 1.00 15.16 191 LEU B N 1
ATOM 6302 C CA . LEU B 1 191 ? -17.378 4.393 -26.414 1.00 15.70 191 LEU B CA 1
ATOM 6303 C C . LEU B 1 191 ? -16.244 5.248 -25.885 1.00 14.80 191 LEU B C 1
ATOM 6304 O O . LEU B 1 191 ? -16.409 6.453 -25.626 1.00 14.41 191 LEU B O 1
ATOM 6309 N N . ASP B 1 192 ? -15.071 4.643 -25.698 1.00 14.06 192 ASP B N 1
ATOM 6310 C CA . ASP B 1 192 ? -13.985 5.387 -25.059 1.00 15.25 192 ASP B CA 1
ATOM 6311 C C . ASP B 1 192 ? -13.495 6.510 -25.930 1.00 14.39 192 ASP B C 1
ATOM 6312 O O . ASP B 1 192 ? -13.294 7.595 -25.445 1.00 14.66 192 ASP B O 1
ATOM 6317 N N . GLU B 1 193 ? -13.309 6.268 -27.214 1.00 13.53 193 GLU B N 1
ATOM 6318 C CA . GLU B 1 193 ? -12.899 7.321 -28.119 1.00 14.37 193 GLU B CA 1
ATOM 6319 C C . GLU B 1 193 ? -14.056 8.354 -28.297 1.00 14.52 193 GLU B C 1
ATOM 6320 O O . GLU B 1 193 ? -13.752 9.559 -28.452 1.00 15.93 193 GLU B O 1
ATOM 6326 N N . ASP B 1 194 ? -15.318 7.936 -28.189 1.00 13.72 194 ASP B N 1
ATOM 6327 C CA . ASP B 1 194 ? -16.429 8.893 -28.263 1.00 13.11 194 ASP B CA 1
ATOM 6328 C C . ASP B 1 194 ? -16.328 9.835 -27.065 1.00 13.87 194 ASP B C 1
ATOM 6329 O O . ASP B 1 194 ? -16.495 11.039 -27.236 1.00 13.74 194 ASP B O 1
ATOM 6334 N N . PHE B 1 195 ? -16.018 9.298 -25.890 1.00 13.89 195 PHE B N 1
ATOM 6335 C CA . PHE B 1 195 ? -15.857 10.130 -24.710 1.00 14.47 195 PHE B CA 1
ATOM 6336 C C . PHE B 1 195 ? -14.673 11.079 -24.873 1.00 14.64 195 PHE B C 1
ATOM 6337 O O . PHE B 1 195 ? -14.769 12.246 -24.551 1.00 15.00 195 PHE B O 1
ATOM 6345 N N . MET B 1 196 ? -13.525 10.565 -25.307 1.00 14.95 196 MET B N 1
ATOM 6346 C CA . MET B 1 196 ? -12.354 11.410 -25.509 1.00 16.22 196 MET B CA 1
ATOM 6347 C C . MET B 1 196 ? -12.634 12.550 -26.499 1.00 15.95 196 MET B C 1
ATOM 6348 O O . MET B 1 196 ? -12.194 13.686 -26.240 1.00 16.40 196 MET B O 1
ATOM 6353 N N . ALA B 1 197 ? -13.380 12.311 -27.572 1.00 14.56 197 ALA B N 1
ATOM 6354 C CA . ALA B 1 197 ? -13.718 13.354 -28.541 1.00 15.61 197 ALA B CA 1
ATOM 6355 C C . ALA B 1 197 ? -14.646 14.402 -27.945 1.00 16.32 197 ALA B C 1
ATOM 6356 O O . ALA B 1 197 ? -14.449 15.604 -28.142 1.00 17.88 197 ALA B O 1
ATOM 6358 N N . TRP B 1 198 ? -15.623 13.944 -27.169 1.00 14.33 198 TRP B N 1
ATOM 6359 C CA . TRP B 1 198 ? -16.529 14.871 -26.513 1.00 14.08 198 TRP B CA 1
ATOM 6360 C C . TRP B 1 198 ? -15.750 15.701 -25.544 1.00 14.37 198 TRP B C 1
ATOM 6361 O O . TRP B 1 198 ? -15.975 16.956 -25.506 1.00 15.69 198 TRP B O 1
ATOM 6372 N N . LYS B 1 199 ? -14.860 15.092 -24.726 1.00 14.00 199 LYS B N 1
ATOM 6373 C CA . LYS B 1 199 ? -14.041 15.862 -23.768 1.00 17.18 199 LYS B CA 1
ATOM 6374 C C . LYS B 1 199 ? -13.183 16.913 -24.474 1.00 16.36 199 LYS B C 1
ATOM 6375 O O . LYS B 1 199 ? -13.071 18.058 -23.998 1.00 17.26 199 LYS B O 1
ATOM 6381 N N . ASP B 1 200 ? -12.629 16.550 -25.623 1.00 17.05 200 ASP B N 1
ATOM 6382 C CA . ASP B 1 200 ? -11.839 17.505 -26.389 1.00 19.26 200 ASP B CA 1
ATOM 6383 C C . ASP B 1 200 ? -12.696 18.717 -26.794 1.00 18.47 200 ASP B C 1
ATOM 6384 O O . ASP B 1 200 ? -12.222 19.873 -26.756 1.00 17.53 200 ASP B O 1
ATOM 6389 N N . ASN B 1 201 ? -13.930 18.465 -27.220 1.00 16.25 201 ASN B N 1
ATOM 6390 C CA . ASN B 1 201 ? -14.855 19.532 -27.575 1.00 17.35 201 ASN B CA 1
ATOM 6391 C C . ASN B 1 201 ? -15.293 20.341 -26.358 1.00 17.46 201 ASN B C 1
ATOM 6392 O O . ASN B 1 201 ? -15.485 21.561 -26.504 1.00 17.01 201 ASN B O 1
ATOM 6397 N N . VAL B 1 202 ? -15.508 19.690 -25.221 1.00 15.52 202 VAL B N 1
ATOM 6398 C CA . VAL B 1 202 ? -15.788 20.432 -23.983 1.00 16.68 202 VAL B CA 1
ATOM 6399 C C . VAL B 1 202 ? -14.619 21.388 -23.680 1.00 17.26 202 VAL B C 1
ATOM 6400 O O . VAL B 1 202 ? -14.829 22.576 -23.367 1.00 16.02 202 VAL B O 1
ATOM 6404 N N . PHE B 1 203 ? -13.391 20.901 -23.806 1.00 15.12 203 PHE B N 1
ATOM 6405 C CA . PHE B 1 203 ? -12.236 21.760 -23.494 1.00 15.85 203 PHE B CA 1
ATOM 6406 C C . PHE B 1 203 ? -12.142 22.944 -24.506 1.00 16.80 203 PHE B C 1
ATOM 6407 O O . PHE B 1 203 ? -11.819 24.066 -24.094 1.00 16.92 203 PHE B O 1
ATOM 6415 N N . ASP B 1 204 ? -12.450 22.684 -25.765 1.00 17.23 204 ASP B N 1
ATOM 6416 C CA . ASP B 1 204 ? -12.540 23.777 -26.744 1.00 18.71 204 ASP B CA 1
ATOM 6417 C C . ASP B 1 204 ? -13.573 24.792 -26.347 1.00 18.28 204 ASP B C 1
ATOM 6418 O O . ASP B 1 204 ? -13.328 26.007 -26.475 1.00 18.32 204 ASP B O 1
ATOM 6423 N N . ALA B 1 205 ? -14.751 24.367 -25.875 1.00 16.42 205 ALA B N 1
ATOM 6424 C CA . ALA B 1 205 ? -15.771 25.288 -25.413 1.00 15.71 205 ALA B CA 1
ATOM 6425 C C . ALA B 1 205 ? -15.272 26.117 -24.229 1.00 17.00 205 ALA B C 1
ATOM 6426 O O . ALA B 1 205 ? -15.489 27.338 -24.168 1.00 18.34 205 ALA B O 1
ATOM 6428 N N . LEU B 1 206 ? -14.655 25.465 -23.246 1.00 15.78 206 LEU B N 1
ATOM 6429 C CA . LEU B 1 206 ? -14.201 26.178 -22.062 1.00 16.25 206 LEU B CA 1
ATOM 6430 C C . LEU B 1 206 ? -13.136 27.211 -22.443 1.00 17.62 206 LEU B C 1
ATOM 6431 O O . LEU B 1 206 ? -13.156 28.320 -21.926 1.00 16.45 206 LEU B O 1
ATOM 6436 N N . LYS B 1 207 ? -12.236 26.864 -23.352 1.00 17.09 207 LYS B N 1
ATOM 6437 C CA . LYS B 1 207 ? -11.221 27.823 -23.793 1.00 20.43 207 LYS B CA 1
ATOM 6438 C C . LYS B 1 207 ? -11.736 28.905 -24.674 1.00 20.90 207 LYS B C 1
ATOM 6439 O O . LYS B 1 207 ? -11.436 30.099 -24.410 1.00 21.49 207 LYS B O 1
ATOM 6445 N N . ASN B 1 208 ? -12.492 28.536 -25.701 1.00 20.26 208 ASN B N 1
ATOM 6446 C CA . ASN B 1 208 ? -12.811 29.467 -26.774 1.00 23.61 208 ASN B CA 1
ATOM 6447 C C . ASN B 1 208 ? -14.104 30.209 -26.525 1.00 23.78 208 ASN B C 1
ATOM 6448 O O . ASN B 1 208 ? -14.237 31.374 -26.947 1.00 28.39 208 ASN B O 1
ATOM 6453 N N . ASP B 1 209 ? -15.070 29.595 -25.842 1.00 19.97 209 ASP B N 1
ATOM 6454 C CA . ASP B 1 209 ? -16.356 30.213 -25.569 1.00 21.60 209 ASP B CA 1
ATOM 6455 C C . ASP B 1 209 ? -16.432 30.830 -24.196 1.00 22.90 209 ASP B C 1
ATOM 6456 O O . ASP B 1 209 ? -16.899 31.960 -24.072 1.00 25.25 209 ASP B O 1
ATOM 6461 N N . LEU B 1 210 ? -15.939 30.127 -23.159 1.00 19.11 210 LEU B N 1
ATOM 6462 C CA . LEU B 1 210 ? -15.943 30.620 -21.794 1.00 19.45 210 LEU B CA 1
ATOM 6463 C C . LEU B 1 210 ? -14.665 31.350 -21.411 1.00 17.84 210 LEU B C 1
ATOM 6464 O O . LEU B 1 210 ? -14.615 31.920 -20.348 1.00 19.99 210 LEU B O 1
ATOM 6469 N N . ASN B 1 211 ? -13.665 31.324 -22.282 1.00 17.03 211 ASN B N 1
ATOM 6470 C CA . ASN B 1 211 ? -12.443 32.125 -22.168 1.00 19.64 211 ASN B CA 1
ATOM 6471 C C . ASN B 1 211 ? -11.573 31.724 -21.014 1.00 20.09 211 ASN B C 1
ATOM 6472 O O . ASN B 1 211 ? -10.832 32.545 -20.433 1.00 20.49 211 ASN B O 1
ATOM 6477 N N . PHE B 1 212 ? -11.598 30.429 -20.666 1.00 18.74 212 PHE B N 1
ATOM 6478 C CA . PHE B 1 212 ? -10.722 29.939 -19.624 1.00 19.01 212 PHE B CA 1
ATOM 6479 C C . PHE B 1 212 ? -9.357 29.659 -20.191 1.00 20.45 212 PHE B C 1
ATOM 6480 O O . PHE B 1 212 ? -9.226 29.178 -21.315 1.00 21.53 212 PHE B O 1
ATOM 6488 N N . GLU B 1 213 ? -8.308 29.980 -19.425 1.00 20.91 213 GLU B N 1
ATOM 6489 C CA . GLU B 1 213 ? -6.973 29.552 -19.771 1.00 23.03 213 GLU B CA 1
ATOM 6490 C C . GLU B 1 213 ? -6.834 28.041 -19.539 1.00 22.45 213 GLU B C 1
ATOM 6491 O O . GLU B 1 213 ? -7.252 27.514 -18.490 1.00 20.15 213 GLU B O 1
ATOM 6497 N N . GLU B 1 214 ? -6.256 27.362 -20.524 1.00 20.38 214 GLU B N 1
ATOM 6498 C CA . GLU B 1 214 ? -6.026 25.921 -20.456 1.00 22.46 214 GLU B CA 1
ATOM 6499 C C . GLU B 1 214 ? -4.547 25.645 -20.257 1.00 22.82 214 GLU B C 1
ATOM 6500 O O . GLU B 1 214 ? -3.710 26.130 -21.040 1.00 23.56 214 GLU B O 1
ATOM 6506 N N . LYS B 1 215 ? -4.229 24.872 -19.229 1.00 19.16 215 LYS B N 1
ATOM 6507 C CA . LYS B 1 215 ? -2.852 24.436 -18.938 1.00 21.69 215 LYS B CA 1
ATOM 6508 C C . LYS B 1 215 ? -2.695 22.972 -19.291 1.00 21.90 215 LYS B C 1
ATOM 6509 O O . LYS B 1 215 ? -3.696 22.276 -19.522 1.00 21.85 215 LYS B O 1
ATOM 6515 N N . GLU B 1 216 ? -1.448 22.509 -19.322 1.00 25.87 216 GLU B N 1
ATOM 6516 C CA . GLU B 1 216 ? -1.169 21.097 -19.593 1.00 25.95 216 GLU B CA 1
ATOM 6517 C C . GLU B 1 216 ? -1.671 20.225 -18.457 1.00 23.40 216 GLU B C 1
ATOM 6518 O O . GLU B 1 216 ? -1.758 20.661 -17.323 1.00 22.97 216 GLU B O 1
ATOM 6524 N N . LEU B 1 217 ? -2.006 18.989 -18.796 1.00 20.65 217 LEU B N 1
ATOM 6525 C CA . LEU B 1 217 ? -2.392 18.021 -17.790 1.00 22.16 217 LEU B CA 1
ATOM 6526 C C . LEU B 1 217 ? -1.225 17.654 -16.901 1.00 22.47 217 LEU B C 1
ATOM 6527 O O . LEU B 1 217 ? -0.172 17.283 -17.389 1.00 22.87 217 LEU B O 1
ATOM 6532 N N . LYS B 1 218 ? -1.438 17.719 -15.603 1.00 21.19 218 LYS B N 1
ATOM 6533 C CA . LYS B 1 218 ? -0.488 17.241 -14.609 1.00 23.70 218 LYS B CA 1
ATOM 6534 C C . LYS B 1 218 ? -1.218 16.423 -13.590 1.00 21.69 218 LYS B C 1
ATOM 6535 O O . LYS B 1 218 ? -2.396 16.678 -13.351 1.00 21.29 218 LYS B O 1
ATOM 6541 N N . TYR B 1 219 ? -0.536 15.418 -12.971 1.00 24.24 219 TYR B N 1
ATOM 6542 C CA . TYR B 1 219 ? -1.146 14.632 -11.872 1.00 21.99 219 TYR B CA 1
ATOM 6543 C C . TYR B 1 219 ? -1.200 15.456 -10.593 1.00 20.99 219 TYR B C 1
ATOM 6544 O O . TYR B 1 219 ? -0.185 15.908 -10.109 1.00 24.93 219 TYR B O 1
ATOM 6553 N N . GLU B 1 220 ? -2.403 15.642 -10.086 1.00 18.35 220 GLU B N 1
ATOM 6554 C CA . GLU B 1 220 ? -2.600 16.344 -8.828 1.00 19.94 220 GLU B CA 1
ATOM 6555 C C . GLU B 1 220 ? -3.326 15.373 -7.944 1.00 18.47 220 GLU B C 1
ATOM 6556 O O . GLU B 1 220 ? -4.543 15.183 -8.099 1.00 19.37 220 GLU B O 1
ATOM 6562 N N . PRO B 1 221 ? -2.596 14.710 -7.018 1.00 17.84 221 PRO B N 1
ATOM 6563 C CA . PRO B 1 221 ? -3.333 13.667 -6.243 1.00 18.06 221 PRO B CA 1
ATOM 6564 C C . PRO B 1 221 ? -4.458 14.112 -5.350 1.00 18.84 221 PRO B C 1
ATOM 6565 O O . PRO B 1 221 ? -4.396 15.206 -4.778 1.00 19.25 221 PRO B O 1
ATOM 6569 N N . ASN B 1 222 ? -5.499 13.274 -5.229 1.00 17.32 222 ASN B N 1
ATOM 6570 C CA . ASN B 1 222 ? -6.606 13.459 -4.326 1.00 19.18 222 ASN B CA 1
ATOM 6571 C C . ASN B 1 222 ? -6.493 12.602 -3.091 1.00 16.65 222 ASN B C 1
ATOM 6572 O O . ASN B 1 222 ? -7.344 12.716 -2.215 1.00 16.74 222 ASN B O 1
ATOM 6577 N N . VAL B 1 223 ? -5.454 11.785 -3.032 1.00 18.54 223 VAL B N 1
ATOM 6578 C CA . VAL B 1 223 ? -5.259 10.851 -1.932 1.00 18.17 223 VAL B CA 1
ATOM 6579 C C . VAL B 1 223 ? -3.752 10.725 -1.700 1.00 18.87 223 VAL B C 1
ATOM 6580 O O . VAL B 1 223 ? -2.936 10.859 -2.619 1.00 19.90 223 VAL B O 1
ATOM 6584 N N . LYS B 1 224 ? -3.402 10.536 -0.428 1.00 19.40 224 LYS B N 1
ATOM 6585 C CA . LYS B 1 224 ? -2.044 10.324 -0.026 1.00 23.30 224 LYS B CA 1
ATOM 6586 C C . LYS B 1 224 ? -1.947 9.000 0.704 1.00 19.03 224 LYS B C 1
ATOM 6587 O O . LYS B 1 224 ? -2.781 8.688 1.542 1.00 20.21 224 LYS B O 1
ATOM 6593 N N . LEU B 1 225 ? -0.911 8.260 0.354 1.00 19.60 225 LEU B N 1
ATOM 6594 C CA . LEU B 1 225 ? -0.601 6.976 0.917 1.00 18.71 225 LEU B CA 1
ATOM 6595 C C . LEU B 1 225 ? 0.564 7.101 1.884 1.00 18.29 225 LEU B C 1
ATOM 6596 O O . LEU B 1 225 ? 1.563 7.784 1.591 1.00 17.84 225 LEU B O 1
ATOM 6601 N N . THR B 1 226 ? 0.450 6.422 3.038 1.00 16.91 226 THR B N 1
ATOM 6602 C CA . THR B 1 226 ? 1.552 6.332 3.974 1.00 17.87 226 THR B CA 1
ATOM 6603 C C . THR B 1 226 ? 1.748 4.821 4.234 1.00 17.43 226 THR B C 1
ATOM 6604 O O . THR B 1 226 ? 0.795 4.128 4.558 1.00 17.74 226 THR B O 1
ATOM 6608 N N . GLU B 1 227 ? 2.970 4.340 4.146 1.00 17.08 227 GLU B N 1
ATOM 6609 C CA . GLU B 1 227 ? 3.258 2.938 4.546 1.00 18.16 227 GLU B CA 1
ATOM 6610 C C . GLU B 1 227 ? 3.312 2.802 6.045 1.00 17.66 227 GLU B C 1
ATOM 6611 O O . GLU B 1 227 ? 3.899 3.667 6.745 1.00 21.00 227 GLU B O 1
ATOM 6617 N N . ARG B 1 228 ? 2.665 1.761 6.562 1.00 17.12 228 ARG B N 1
ATOM 6618 C CA . ARG B 1 228 ? 2.582 1.516 7.984 1.00 17.78 228 ARG B CA 1
ATOM 6619 C C . ARG B 1 228 ? 3.508 0.391 8.299 1.00 19.08 228 ARG B C 1
ATOM 6620 O O . ARG B 1 228 ? 3.145 -0.790 8.287 1.00 18.59 228 ARG B O 1
ATOM 6628 N N . ASP B 1 229 ? 4.751 0.746 8.666 1.00 17.63 229 ASP B N 1
ATOM 6629 C CA . ASP B 1 229 ? 5.757 -0.252 8.915 1.00 18.22 229 ASP B CA 1
ATOM 6630 C C . ASP B 1 229 ? 5.543 -0.974 10.252 1.00 19.05 229 ASP B C 1
ATOM 6631 O O . ASP B 1 229 ? 6.108 -2.014 10.442 1.00 23.68 229 ASP B O 1
ATOM 6636 N N . ASP B 1 230 ? 4.718 -0.412 11.095 1.00 20.50 230 ASP B N 1
ATOM 6637 C CA . ASP B 1 230 ? 4.320 -1.045 12.361 1.00 22.81 230 ASP B CA 1
ATOM 6638 C C . ASP B 1 230 ? 3.228 -2.122 12.186 1.00 25.27 230 ASP B C 1
ATOM 6639 O O . ASP B 1 230 ? 2.949 -2.856 13.139 1.00 25.49 230 ASP B O 1
ATOM 6644 N N . LEU B 1 231 ? 2.572 -2.157 11.019 1.00 22.61 231 LEU B N 1
ATOM 6645 C CA . LEU B 1 231 ? 1.502 -3.116 10.735 1.00 22.28 231 LEU B CA 1
ATOM 6646 C C . LEU B 1 231 ? 1.906 -4.164 9.743 1.00 21.34 231 LEU B C 1
ATOM 6647 O O . LEU B 1 231 ? 2.809 -3.973 8.883 1.00 21.82 231 LEU B O 1
ATOM 6652 N N . SER B 1 232 ? 1.249 -5.307 9.847 1.00 21.23 232 SER B N 1
ATOM 6653 C CA . SER B 1 232 ? 1.371 -6.371 8.873 1.00 21.21 232 SER B CA 1
ATOM 6654 C C . SER B 1 232 ? -0.002 -6.999 8.624 1.00 19.65 232 SER B C 1
ATOM 6655 O O . SER B 1 232 ? -0.966 -6.673 9.319 1.00 20.04 232 SER B O 1
ATOM 6658 N N . ALA B 1 233 ? -0.062 -7.892 7.622 1.00 25.47 233 ALA B N 1
ATOM 6659 C CA . ALA B 1 233 ? -1.238 -8.759 7.377 1.00 26.85 233 ALA B CA 1
ATOM 6660 C C . ALA B 1 233 ? -1.750 -9.472 8.591 1.00 27.58 233 ALA B C 1
ATOM 6661 O O . ALA B 1 233 ? -2.908 -9.827 8.675 1.00 28.08 233 ALA B O 1
ATOM 6663 N N . ALA B 1 234 ? -0.876 -9.757 9.533 1.00 27.72 234 ALA B N 1
ATOM 6664 C CA . ALA B 1 234 ? -1.298 -10.398 10.791 1.00 28.18 234 ALA B CA 1
ATOM 6665 C C . ALA B 1 234 ? -2.184 -9.553 11.698 1.00 28.56 234 ALA B C 1
ATOM 6666 O O . ALA B 1 234 ? -2.947 -10.097 12.481 1.00 32.90 234 ALA B O 1
ATOM 6668 N N . ASP B 1 235 ? -2.116 -8.224 11.577 1.00 26.43 235 ASP B N 1
ATOM 6669 C CA . ASP B 1 235 ? -2.882 -7.337 12.388 1.00 23.54 235 ASP B CA 1
ATOM 6670 C C . ASP B 1 235 ? -4.310 -7.319 11.853 1.00 26.03 235 ASP B C 1
ATOM 6671 O O . ASP B 1 235 ? -4.532 -7.053 10.669 1.00 22.22 235 ASP B O 1
ATOM 6676 N N . SER B 1 236 ? -5.290 -7.591 12.714 1.00 26.87 236 SER B N 1
ATOM 6677 C CA . SER B 1 236 ? -6.647 -7.807 12.216 1.00 26.38 236 SER B CA 1
ATOM 6678 C C . SER B 1 236 ? -7.327 -6.519 11.705 1.00 25.35 236 SER B C 1
ATOM 6679 O O . SER B 1 236 ? -8.302 -6.622 10.953 1.00 26.39 236 SER B O 1
ATOM 6682 N N . GLN B 1 237 ? -6.848 -5.331 12.100 1.00 24.19 237 GLN B N 1
ATOM 6683 C CA . GLN B 1 237 ? -7.365 -4.055 11.584 1.00 23.08 237 GLN B CA 1
ATOM 6684 C C . GLN B 1 237 ? -7.004 -3.840 10.114 1.00 19.14 237 GLN B C 1
ATOM 6685 O O . GLN B 1 237 ? -7.647 -2.983 9.487 1.00 21.50 237 GLN B O 1
ATOM 6691 N N . VAL B 1 238 ? -6.029 -4.584 9.583 1.00 18.61 238 VAL B N 1
ATOM 6692 C CA . VAL B 1 238 ? -5.558 -4.396 8.193 1.00 16.43 238 VAL B CA 1
ATOM 6693 C C . VAL B 1 238 ? -6.458 -5.227 7.298 1.00 16.67 238 VAL B C 1
ATOM 6694 O O . VAL B 1 238 ? -6.677 -6.433 7.516 1.00 17.31 238 VAL B O 1
ATOM 6698 N N . SER B 1 239 ? -6.960 -4.584 6.237 1.00 15.34 239 SER B N 1
ATOM 6699 C CA . SER B 1 239 ? -7.718 -5.323 5.234 1.00 14.88 239 SER B CA 1
ATOM 6700 C C . SER B 1 239 ? -6.830 -6.138 4.370 1.00 14.30 239 SER B C 1
ATOM 6701 O O . SER B 1 239 ? -5.779 -5.660 3.935 1.00 14.88 239 SER B O 1
ATOM 6704 N N . LEU B 1 240 ? -7.271 -7.382 4.069 1.00 14.99 240 LEU B N 1
ATOM 6705 C CA . LEU B 1 240 ? -6.628 -8.223 3.082 1.00 16.66 240 LEU B CA 1
ATOM 6706 C C . LEU B 1 240 ? -7.538 -8.434 1.871 1.00 15.72 240 LEU B C 1
ATOM 6707 O O . LEU B 1 240 ? -7.335 -9.372 1.079 1.00 16.73 240 LEU B O 1
ATOM 6712 N N . GLY B 1 241 ? -8.473 -7.503 1.687 1.00 14.71 241 GLY B N 1
ATOM 6713 C CA . GLY B 1 241 ? -9.328 -7.496 0.536 1.00 16.25 241 GLY B CA 1
ATOM 6714 C C . GLY B 1 241 ? -10.750 -7.860 0.829 1.00 16.13 241 GLY B C 1
ATOM 6715 O O . GLY B 1 241 ? -11.493 -8.197 -0.090 1.00 16.59 241 GLY B O 1
ATOM 6716 N N . GLU B 1 242 ? -11.148 -7.836 2.094 1.00 15.50 242 GLU B N 1
ATOM 6717 C CA . GLU B 1 242 ? -12.555 -7.979 2.430 1.00 17.03 242 GLU B CA 1
ATOM 6718 C C . GLU B 1 242 ? -13.442 -6.978 1.666 1.00 16.82 242 GLU B C 1
ATOM 6719 O O . GLU B 1 242 ? -13.012 -5.874 1.367 1.00 16.27 242 GLU B O 1
ATOM 6725 N N . PRO B 1 243 ? -14.672 -7.346 1.348 1.00 16.09 243 PRO B N 1
ATOM 6726 C CA . PRO B 1 243 ? -15.508 -6.457 0.546 1.00 17.04 243 PRO B CA 1
ATOM 6727 C C . PRO B 1 243 ? -15.707 -5.057 1.057 1.00 18.16 243 PRO B C 1
ATOM 6728 O O . PRO B 1 243 ? -15.796 -4.102 0.272 1.00 18.40 243 PRO B O 1
ATOM 6732 N N . ASN B 1 244 ? -15.778 -4.907 2.376 1.00 18.01 244 ASN B N 1
ATOM 6733 C CA . ASN B 1 244 ? -15.912 -3.588 2.978 1.00 18.83 244 ASN B CA 1
ATOM 6734 C C . ASN B 1 244 ? -15.540 -3.663 4.448 1.00 19.95 244 ASN B C 1
ATOM 6735 O O . ASN B 1 244 ? -15.148 -4.743 4.932 1.00 18.35 244 ASN B O 1
ATOM 6740 N N . LYS B 1 245 ? -15.617 -2.538 5.152 1.00 20.61 245 LYS B N 1
ATOM 6741 C CA . LYS B 1 245 ? -15.054 -2.526 6.490 1.00 22.62 245 LYS B CA 1
ATOM 6742 C C . LYS B 1 245 ? -15.871 -3.329 7.486 1.00 21.74 245 LYS B C 1
ATOM 6743 O O . LYS B 1 245 ? -15.348 -3.801 8.480 1.00 22.18 245 LYS B O 1
ATOM 6749 N N . LYS B 1 246 ? -17.147 -3.568 7.172 1.00 20.94 246 LYS B N 1
ATOM 6750 C CA . LYS B 1 246 ? -17.989 -4.427 8.016 1.00 22.83 246 LYS B CA 1
ATOM 6751 C C . LYS B 1 246 ? -17.447 -5.840 8.143 1.00 21.63 246 LYS B C 1
ATOM 6752 O O . LYS B 1 246 ? -17.642 -6.501 9.149 1.00 21.06 246 LYS B O 1
ATOM 6758 N N . TYR B 1 247 ? -16.716 -6.296 7.124 1.00 20.20 247 TYR B N 1
ATOM 6759 C CA . TYR B 1 247 ? -16.139 -7.631 7.102 1.00 19.54 247 TYR B CA 1
ATOM 6760 C C . TYR B 1 247 ? -14.796 -7.703 7.807 1.00 21.09 247 TYR B C 1
ATOM 6761 O O . TYR B 1 247 ? -14.245 -8.802 7.891 1.00 24.02 247 TYR B O 1
ATOM 6770 N N . ILE B 1 248 ? -14.293 -6.562 8.286 1.00 22.23 248 ILE B N 1
ATOM 6771 C CA . ILE B 1 248 ? -12.941 -6.473 8.862 1.00 25.48 248 ILE B CA 1
ATOM 6772 C C . ILE B 1 248 ? -12.958 -6.521 10.388 1.00 31.05 248 ILE B C 1
ATOM 6773 O O . ILE B 1 248 ? -12.204 -7.302 10.983 1.00 35.67 248 ILE B O 1
ATOM 6778 N N . ASN B 1 249 ? -13.789 -5.772 11.065 1.00 34.99 249 ASN B N 1
ATOM 6779 C CA . ASN B 1 249 ? -13.790 -6.083 12.512 1.00 53.43 249 ASN B CA 1
ATOM 6780 C C . ASN B 1 249 ? -15.161 -6.520 12.991 1.00 58.16 249 ASN B C 1
ATOM 6781 O O . ASN B 1 249 ? -15.966 -5.724 13.475 1.00 60.28 249 ASN B O 1
ATOM 6786 N N . SER B 1 250 ? -15.387 -7.827 12.778 1.00 62.70 250 SER B N 1
ATOM 6787 C CA . SER B 1 250 ? -16.702 -8.458 12.848 1.00 67.37 250 SER B CA 1
ATOM 6788 C C . SER B 1 250 ? -17.048 -8.821 14.292 1.00 77.32 250 SER B C 1
ATOM 6789 O O . SER B 1 250 ? -18.050 -8.339 14.828 1.00 76.58 250 SER B O 1
ATOM 6792 N N . GLU B 1 251 ? -16.195 -9.644 14.915 1.00 82.98 251 GLU B N 1
ATOM 6793 C CA . GLU B 1 251 ? -16.360 -10.103 16.313 1.00 83.85 251 GLU B CA 1
ATOM 6794 C C . GLU B 1 251 ? -17.681 -10.881 16.515 1.00 80.20 251 GLU B C 1
ATOM 6795 O O . GLU B 1 251 ? -17.712 -12.102 16.334 1.00 81.22 251 GLU B O 1
ATOM 6801 N N . GLY B 1 252 ? -18.755 -10.173 16.873 1.00 76.05 252 GLY B N 1
ATOM 6802 C CA . GLY B 1 252 ? -20.095 -10.736 16.979 1.00 77.00 252 GLY B CA 1
ATOM 6803 C C . GLY B 1 252 ? -21.084 -9.819 16.271 1.00 78.67 252 GLY B C 1
ATOM 6804 O O . GLY B 1 252 ? -22.104 -9.430 16.852 1.00 72.77 252 GLY B O 1
ATOM 6805 N N . ILE B 1 253 ? -20.745 -9.444 15.030 1.00 75.80 253 ILE B N 1
ATOM 6806 C CA . ILE B 1 253 ? -21.672 -8.789 14.097 1.00 68.92 253 ILE B CA 1
ATOM 6807 C C . ILE B 1 253 ? -22.172 -9.921 13.208 1.00 59.79 253 ILE B C 1
ATOM 6808 O O . ILE B 1 253 ? -21.372 -10.761 12.753 1.00 58.32 253 ILE B O 1
ATOM 6813 N N . ASP B 1 254 ? -23.490 -9.976 12.996 1.00 50.42 254 ASP B N 1
ATOM 6814 C CA . ASP B 1 254 ? -24.070 -11.100 12.271 1.00 46.56 254 ASP B CA 1
ATOM 6815 C C . ASP B 1 254 ? -23.973 -10.778 10.806 1.00 42.66 254 ASP B C 1
ATOM 6816 O O . ASP B 1 254 ? -24.748 -9.978 10.260 1.00 44.44 254 ASP B O 1
ATOM 6821 N N . LEU B 1 255 ? -23.026 -11.428 10.148 1.00 35.78 255 LEU B N 1
ATOM 6822 C CA . LEU B 1 255 ? -22.819 -11.139 8.752 1.00 30.88 255 LEU B CA 1
ATOM 6823 C C . LEU B 1 255 ? -23.797 -11.922 7.874 1.00 29.12 255 LEU B C 1
ATOM 6824 O O . LEU B 1 255 ? -23.656 -11.869 6.655 1.00 30.27 255 LEU B O 1
ATOM 6829 N N . THR B 1 256 ? -24.747 -12.660 8.460 1.00 28.27 256 THR B N 1
ATOM 6830 C CA . THR B 1 256 ? -25.730 -13.425 7.669 1.00 28.56 256 THR B CA 1
ATOM 6831 C C . THR B 1 256 ? -27.057 -12.681 7.594 1.00 31.72 256 THR B C 1
ATOM 6832 O O . THR B 1 256 ? -27.959 -13.114 6.877 1.00 27.13 256 THR B O 1
ATOM 6836 N N . LYS B 1 257 ? -27.181 -11.606 8.379 1.00 35.15 257 LYS B N 1
ATOM 6837 C CA . LYS B 1 257 ? -28.278 -10.625 8.274 1.00 41.76 257 LYS B CA 1
ATOM 6838 C C . LYS B 1 257 ? -28.011 -9.515 7.251 1.00 38.75 257 LYS B C 1
ATOM 6839 O O . LYS B 1 257 ? -26.941 -8.940 7.172 1.00 43.34 257 LYS B O 1
ATOM 6845 N N . GLY B 1 258 ? -29.051 -9.130 6.548 1.00 49.89 258 GLY B N 1
ATOM 6846 C CA . GLY B 1 258 ? -28.949 -8.104 5.543 1.00 48.75 258 GLY B CA 1
ATOM 6847 C C . GLY B 1 258 ? -29.196 -6.755 6.206 1.00 47.72 258 GLY B C 1
ATOM 6848 O O . GLY B 1 258 ? -28.972 -6.622 7.414 1.00 47.39 258 GLY B O 1
ATOM 6849 N N . PRO B 1 259 ? -29.631 -5.757 5.432 1.00 48.35 259 PRO B N 1
ATOM 6850 C CA . PRO B 1 259 ? -29.787 -5.887 3.968 1.00 44.86 259 PRO B CA 1
ATOM 6851 C C . PRO B 1 259 ? -28.471 -6.203 3.266 1.00 36.46 259 PRO B C 1
ATOM 6852 O O . PRO B 1 259 ? -27.420 -5.680 3.635 1.00 32.04 259 PRO B O 1
ATOM 6856 N N . PHE B 1 260 ? -28.541 -7.080 2.271 1.00 30.89 260 PHE B N 1
ATOM 6857 C CA . PHE B 1 260 ? -27.463 -7.200 1.327 1.00 28.29 260 PHE B CA 1
ATOM 6858 C C . PHE B 1 260 ? -27.805 -6.416 0.085 1.00 29.22 260 PHE B C 1
ATOM 6859 O O . PHE B 1 260 ? -28.964 -6.461 -0.362 1.00 32.22 260 PHE B O 1
ATOM 6867 N N . ASP B 1 261 ? -26.818 -5.713 -0.446 1.00 28.23 261 ASP B N 1
ATOM 6868 C CA . ASP B 1 261 ? -26.913 -4.889 -1.646 1.00 29.19 261 ASP B CA 1
ATOM 6869 C C . ASP B 1 261 ? -25.558 -4.571 -2.263 1.00 26.61 261 ASP B C 1
ATOM 6870 O O . ASP B 1 261 ? -24.527 -5.091 -1.856 1.00 25.88 261 ASP B O 1
ATOM 6875 N N . HIS B 1 262 ? -25.491 -3.673 -3.248 1.00 26.26 262 HIS B N 1
ATOM 6876 C CA . HIS B 1 262 ? -24.231 -3.309 -3.910 1.00 29.46 262 HIS B CA 1
ATOM 6877 C C . HIS B 1 262 ? -23.132 -2.677 -3.034 1.00 28.34 262 HIS B C 1
ATOM 6878 O O . HIS B 1 262 ? -21.988 -2.530 -3.462 1.00 28.59 262 HIS B O 1
ATOM 6885 N N . THR B 1 263 ? -23.481 -2.272 -1.805 1.00 26.14 263 THR B N 1
ATOM 6886 C CA . THR B 1 263 ? -22.445 -1.809 -0.864 1.00 25.84 263 THR B CA 1
ATOM 6887 C C . THR B 1 263 ? -22.060 -2.889 0.159 1.00 24.93 263 THR B C 1
ATOM 6888 O O . THR B 1 263 ? -21.132 -2.707 0.922 1.00 27.15 263 THR B O 1
ATOM 6892 N N . HIS B 1 264 ? -22.799 -3.985 0.186 1.00 22.71 264 HIS B N 1
ATOM 6893 C CA . HIS B 1 264 ? -22.676 -4.969 1.237 1.00 21.71 264 HIS B CA 1
ATOM 6894 C C . HIS B 1 264 ? -23.151 -6.371 0.812 1.00 18.79 264 HIS B C 1
ATOM 6895 O O . HIS B 1 264 ? -24.341 -6.695 0.825 1.00 21.45 264 HIS B O 1
ATOM 6902 N N . PRO B 1 265 ? -22.195 -7.181 0.426 1.00 19.58 265 PRO B N 1
ATOM 6903 C CA . PRO B 1 265 ? -22.554 -8.472 -0.103 1.00 17.13 265 PRO B CA 1
ATOM 6904 C C . PRO B 1 265 ? -22.640 -9.517 0.974 1.00 16.76 265 PRO B C 1
ATOM 6905 O O . PRO B 1 265 ? -22.187 -9.273 2.087 1.00 18.00 265 PRO B O 1
ATOM 6909 N N . TYR B 1 266 ? -23.253 -10.632 0.650 1.00 14.64 266 TYR B N 1
ATOM 6910 C CA . TYR B 1 266 ? -23.277 -11.846 1.459 1.00 14.71 266 TYR B CA 1
ATOM 6911 C C . TYR B 1 266 ? -22.196 -12.798 0.961 1.00 15.42 266 TYR B C 1
ATOM 6912 O O . TYR B 1 266 ? -22.023 -12.896 -0.254 1.00 15.20 266 TYR B O 1
ATOM 6921 N N . LEU B 1 267 ? -21.444 -13.483 1.823 1.00 15.00 267 LEU B N 1
ATOM 6922 C CA . LEU B 1 267 ? -20.463 -14.480 1.385 1.00 15.46 267 LEU B CA 1
ATOM 6923 C C . LEU B 1 267 ? -21.166 -15.824 1.221 1.00 16.09 267 LEU B C 1
ATOM 6924 O O . LEU B 1 267 ? -21.426 -16.566 2.204 1.00 16.68 267 LEU B O 1
ATOM 6929 N N . ALA B 1 268 ? -21.564 -16.105 -0.012 1.00 15.10 268 ALA B N 1
ATOM 6930 C CA . ALA B 1 268 ? -22.369 -17.281 -0.323 1.00 15.61 268 ALA B CA 1
ATOM 6931 C C . ALA B 1 268 ? -21.503 -18.485 -0.687 1.00 16.39 268 ALA B C 1
ATOM 6932 O O . ALA B 1 268 ? -20.671 -18.393 -1.607 1.00 15.22 268 ALA B O 1
ATOM 6934 N N . ARG B 1 269 ? -21.746 -19.615 -0.020 1.00 16.77 269 ARG B N 1
ATOM 6935 C CA . ARG B 1 269 ? -21.040 -20.848 -0.301 1.00 16.49 269 ARG B CA 1
ATOM 6936 C C . ARG B 1 269 ? -21.525 -21.500 -1.585 1.00 15.84 269 ARG B C 1
ATOM 6937 O O . ARG B 1 269 ? -22.719 -21.707 -1.752 1.00 15.76 269 ARG B O 1
ATOM 6945 N N . ILE B 1 270 ? -20.579 -21.849 -2.487 1.00 15.41 270 ILE B N 1
ATOM 6946 C CA . ILE B 1 270 ? -20.906 -22.656 -3.665 1.00 14.93 270 ILE B CA 1
ATOM 6947 C C . ILE B 1 270 ? -20.914 -24.144 -3.264 1.00 15.27 270 ILE B C 1
ATOM 6948 O O . ILE B 1 270 ? -19.855 -24.739 -2.958 1.00 15.58 270 ILE B O 1
ATOM 6953 N N . THR B 1 271 ? -22.100 -24.733 -3.264 1.00 15.47 271 THR B N 1
ATOM 6954 C CA . THR B 1 271 ? -22.236 -26.107 -2.760 1.00 17.85 271 THR B CA 1
ATOM 6955 C C . THR B 1 271 ? -22.118 -27.130 -3.867 1.00 17.90 271 THR B C 1
ATOM 6956 O O . THR B 1 271 ? -21.823 -28.307 -3.598 1.00 18.63 271 THR B O 1
ATOM 6960 N N . GLU B 1 272 ? -22.316 -26.714 -5.118 1.00 16.42 272 GLU B N 1
ATOM 6961 C CA . GLU B 1 272 ? -22.180 -27.594 -6.251 1.00 18.01 272 GLU B CA 1
ATOM 6962 C C . GLU B 1 272 ? -21.851 -26.789 -7.478 1.00 16.10 272 GLU B C 1
ATOM 6963 O O . GLU B 1 272 ? -22.286 -25.662 -7.629 1.00 16.00 272 GLU B O 1
ATOM 6969 N N . THR B 1 273 ? -21.101 -27.407 -8.363 1.00 15.42 273 THR B N 1
ATOM 6970 C CA . THR B 1 273 ? -20.801 -26.897 -9.678 1.00 15.58 273 THR B CA 1
ATOM 6971 C C . THR B 1 273 ? -20.743 -28.026 -10.696 1.00 17.18 273 THR B C 1
ATOM 6972 O O . THR B 1 273 ? -20.408 -29.174 -10.355 1.00 16.99 273 THR B O 1
ATOM 6976 N N . ARG B 1 274 ? -21.005 -27.695 -11.963 1.00 15.15 274 ARG B N 1
ATOM 6977 C CA . ARG B 1 274 ? -20.989 -28.676 -13.053 1.00 17.91 274 ARG B CA 1
ATOM 6978 C C . ARG B 1 274 ? -20.554 -27.972 -14.309 1.00 17.09 274 ARG B C 1
ATOM 6979 O O . ARG B 1 274 ? -20.971 -26.865 -14.586 1.00 17.75 274 ARG B O 1
ATOM 6987 N N . GLU B 1 275 ? -19.681 -28.612 -15.064 1.00 15.36 275 GLU B N 1
ATOM 6988 C CA . GLU B 1 275 ? -19.368 -28.189 -16.460 1.00 16.78 275 GLU B CA 1
ATOM 6989 C C . GLU B 1 275 ? -20.476 -28.658 -17.381 1.00 16.87 275 GLU B C 1
ATOM 6990 O O . GLU B 1 275 ? -20.837 -29.861 -17.412 1.00 16.69 275 GLU B O 1
ATOM 6996 N N . LEU B 1 276 ? -21.038 -27.728 -18.143 1.00 14.57 276 LEU B N 1
ATOM 6997 C CA . LEU B 1 276 ? -22.216 -27.999 -18.941 1.00 15.05 276 LEU B CA 1
ATOM 6998 C C . LEU B 1 276 ? -21.934 -28.303 -20.409 1.00 14.92 276 LEU B C 1
ATOM 6999 O O . LEU B 1 276 ? -22.817 -28.824 -21.091 1.00 16.35 276 LEU B O 1
ATOM 7004 N N . PHE B 1 277 ? -20.763 -27.981 -20.913 1.00 14.84 277 PHE B N 1
ATOM 7005 C CA . PHE B 1 277 ? -20.430 -28.245 -22.271 1.00 16.17 277 PHE B CA 1
ATOM 7006 C C . PHE B 1 277 ? -19.451 -29.422 -22.353 1.00 17.41 277 PHE B C 1
ATOM 7007 O O . PHE B 1 277 ? -18.610 -29.610 -21.474 1.00 19.09 277 PHE B O 1
ATOM 7015 N N . SER B 1 278 ? -19.523 -30.143 -23.459 1.00 16.69 278 SER B N 1
ATOM 7016 C CA . SER B 1 278 ? -18.562 -31.247 -23.677 1.00 18.73 278 SER B CA 1
ATOM 7017 C C . SER B 1 278 ? -17.430 -30.850 -24.621 1.00 21.00 278 SER B C 1
ATOM 7018 O O . SER B 1 278 ? -16.561 -31.663 -24.941 1.00 19.65 278 SER B O 1
ATOM 7021 N N . SER B 1 279 ? -17.386 -29.599 -25.058 1.00 19.78 279 SER B N 1
ATOM 7022 C CA . SER B 1 279 ? -16.283 -29.102 -25.847 1.00 20.70 279 SER B CA 1
ATOM 7023 C C . SER B 1 279 ? -15.022 -28.965 -24.974 1.00 22.34 279 SER B C 1
ATOM 7024 O O . SER B 1 279 ? -15.080 -28.560 -23.817 1.00 23.61 279 SER B O 1
ATOM 7027 N N . LYS B 1 280 ? -13.856 -29.356 -25.502 1.00 21.80 280 LYS B N 1
ATOM 7028 C CA . LYS B 1 280 ? -12.598 -29.215 -24.760 1.00 23.67 280 LYS B CA 1
ATOM 7029 C C . LYS B 1 280 ? -12.172 -27.766 -24.565 1.00 21.65 280 LYS B C 1
ATOM 7030 O O . LYS B 1 280 ? -11.490 -27.444 -23.606 1.00 24.19 280 LYS B O 1
ATOM 7036 N N . GLU B 1 281 ? -12.510 -26.943 -25.547 1.00 22.14 281 GLU B N 1
ATOM 7037 C CA . GLU B 1 281 ? -11.983 -25.600 -25.689 1.00 24.57 281 GLU B CA 1
ATOM 7038 C C . GLU B 1 281 ? -12.989 -24.520 -25.277 1.00 23.46 281 GLU B C 1
ATOM 7039 O O . GLU B 1 281 ? -12.619 -23.360 -25.296 1.00 23.80 281 GLU B O 1
ATOM 7045 N N . ARG B 1 282 ? -14.244 -24.888 -24.970 1.00 17.86 282 ARG B N 1
ATOM 7046 C CA . ARG B 1 282 ? -15.243 -23.886 -24.614 1.00 17.67 282 ARG B CA 1
ATOM 7047 C C . ARG B 1 282 ? -16.021 -24.456 -23.449 1.00 16.49 282 ARG B C 1
ATOM 7048 O O . ARG B 1 282 ? -16.453 -25.612 -23.506 1.00 16.82 282 ARG B O 1
ATOM 7056 N N . HIS B 1 283 ? -16.214 -23.651 -22.406 1.00 13.72 283 HIS B N 1
ATOM 7057 C CA . HIS B 1 283 ? -16.752 -24.124 -21.157 1.00 14.06 283 HIS B CA 1
ATOM 7058 C C . HIS B 1 283 ? -17.909 -23.300 -20.700 1.00 13.67 283 HIS B C 1
ATOM 7059 O O . HIS B 1 283 ? -17.985 -22.111 -20.990 1.00 13.82 283 HIS B O 1
ATOM 7066 N N . CYS B 1 284 ? -18.785 -23.911 -19.921 1.00 13.76 284 CYS B N 1
ATOM 7067 C CA . CYS B 1 284 ? -19.916 -23.197 -19.297 1.00 13.82 284 CYS B CA 1
ATOM 7068 C C . CYS B 1 284 ? -20.188 -23.829 -17.962 1.00 13.54 284 CYS B C 1
ATOM 7069 O O . CYS B 1 284 ? -20.300 -25.047 -17.894 1.00 15.31 284 CYS B O 1
ATOM 7072 N N . ILE B 1 285 ? -20.314 -23.032 -16.918 1.00 14.46 285 ILE B N 1
ATOM 7073 C CA . ILE B 1 285 ? -20.400 -23.556 -15.576 1.00 16.77 285 ILE B CA 1
ATOM 7074 C C . ILE B 1 285 ? -21.780 -23.318 -14.980 1.00 15.85 285 ILE B C 1
ATOM 7075 O O . ILE B 1 285 ? -22.264 -22.201 -14.994 1.00 15.75 285 ILE B O 1
ATOM 7080 N N . HIS B 1 286 ? -22.377 -24.387 -14.448 1.00 14.87 286 HIS B N 1
ATOM 7081 C CA . HIS B 1 286 ? -23.528 -24.312 -13.582 1.00 14.05 286 HIS B CA 1
ATOM 7082 C C . HIS B 1 286 ? -23.053 -24.175 -12.173 1.00 13.86 286 HIS B C 1
ATOM 7083 O O . HIS B 1 286 ? -22.204 -24.979 -11.724 1.00 14.22 286 HIS B O 1
ATOM 7090 N N . VAL B 1 287 ? -23.532 -23.178 -11.463 1.00 13.77 287 VAL B N 1
ATOM 7091 C CA . VAL B 1 287 ? -23.084 -22.931 -10.115 1.00 13.63 287 VAL B CA 1
ATOM 7092 C C . VAL B 1 287 ? -24.295 -22.922 -9.202 1.00 14.53 287 VAL B C 1
ATOM 7093 O O . VAL B 1 287 ? -25.329 -22.309 -9.539 1.00 15.65 287 VAL B O 1
ATOM 7097 N N . GLU B 1 288 ? -24.200 -23.592 -8.064 1.00 14.18 288 GLU B N 1
ATOM 7098 C CA . GLU B 1 288 ? -25.248 -23.547 -7.009 1.00 14.96 288 GLU B CA 1
ATOM 7099 C C . GLU B 1 288 ? -24.705 -22.877 -5.746 1.00 14.49 288 GLU B C 1
ATOM 7100 O O . GLU B 1 288 ? -23.747 -23.355 -5.174 1.00 14.60 288 GLU B O 1
ATOM 7106 N N . PHE B 1 289 ? -25.312 -21.765 -5.361 1.00 14.28 289 PHE B N 1
ATOM 7107 C CA . PHE B 1 289 ? -25.028 -21.036 -4.125 1.00 15.21 289 PHE B CA 1
ATOM 7108 C C . PHE B 1 289 ? -26.089 -21.399 -3.099 1.00 18.48 289 PHE B C 1
ATOM 7109 O O . PHE B 1 289 ? -27.302 -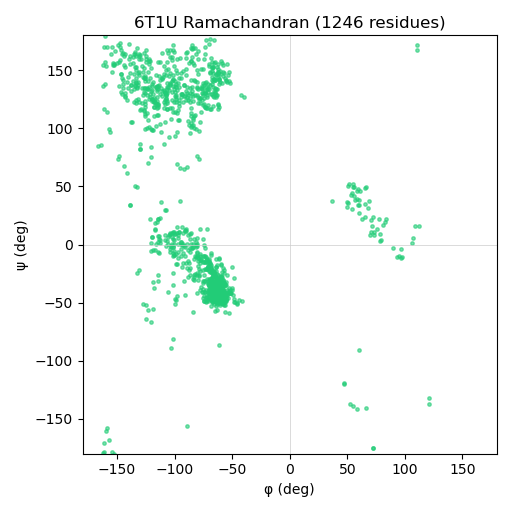21.337 -3.383 1.00 17.73 289 PHE B O 1
ATOM 7117 N N . ASP B 1 290 ? -25.637 -21.746 -1.902 1.00 17.89 290 ASP B N 1
ATOM 7118 C CA . ASP B 1 290 ? -26.546 -22.012 -0.827 1.00 20.59 290 ASP B CA 1
ATOM 7119 C C . ASP B 1 290 ? -26.733 -20.723 -0.048 1.00 21.92 290 ASP B C 1
ATOM 7120 O O . ASP B 1 290 ? -25.773 -20.144 0.445 1.00 23.59 290 ASP B O 1
ATOM 7125 N N . ILE B 1 291 ? -27.977 -20.269 0.075 1.00 18.38 291 ILE B N 1
ATOM 7126 C CA . ILE B 1 291 ? -28.294 -19.050 0.778 1.00 19.07 291 ILE B CA 1
ATOM 7127 C C . ILE B 1 291 ? -29.181 -19.325 1.988 1.00 20.74 291 ILE B C 1
ATOM 7128 O O . ILE B 1 291 ? -29.672 -18.389 2.602 1.00 21.14 291 ILE B O 1
ATOM 7133 N N . SER B 1 292 ? -29.286 -20.592 2.361 1.00 21.08 292 SER B N 1
ATOM 7134 C CA . SER B 1 292 ? -30.197 -21.008 3.456 1.00 24.32 292 SER B CA 1
ATOM 7135 C C . SER B 1 292 ? -29.861 -20.375 4.787 1.00 27.62 292 SER B C 1
ATOM 7136 O O . SER B 1 292 ? -30.778 -20.001 5.550 1.00 33.87 292 SER B O 1
ATOM 7139 N N . GLU B 1 293 ? -28.610 -20.167 5.092 1.00 26.49 293 GLU B N 1
ATOM 7140 C CA . GLU B 1 293 ? -28.347 -19.616 6.440 1.00 35.92 293 GLU B CA 1
ATOM 7141 C C . GLU B 1 293 ? -28.207 -18.100 6.463 1.00 32.81 293 GLU B C 1
ATOM 7142 O O . GLU B 1 293 ? -27.443 -17.568 7.233 1.00 33.43 293 GLU B O 1
ATOM 7148 N N . SER B 1 294 ? -29.003 -17.393 5.645 1.00 28.50 294 SER B N 1
ATOM 7149 C CA . SER B 1 294 ? -28.905 -15.940 5.519 1.00 25.91 294 SER B CA 1
ATOM 7150 C C . SER B 1 294 ? -30.248 -15.325 5.238 1.00 22.93 294 SER B C 1
ATOM 7151 O O . SER B 1 294 ? -31.184 -16.029 4.950 1.00 26.53 294 SER B O 1
ATOM 7154 N N . ASN B 1 295 ? -30.330 -14.013 5.239 1.00 22.27 295 ASN B N 1
ATOM 7155 C CA . ASN B 1 295 ? -31.545 -13.420 4.730 1.00 26.11 295 ASN B CA 1
ATOM 7156 C C . ASN B 1 295 ? -31.332 -12.740 3.351 1.00 24.11 295 ASN B C 1
ATOM 7157 O O . ASN B 1 295 ? -32.067 -11.826 2.969 1.00 27.20 295 ASN B O 1
ATOM 7162 N N . LEU B 1 296 ? -30.384 -13.256 2.581 1.00 22.09 296 LEU B N 1
ATOM 7163 C CA . LEU B 1 296 ? -30.362 -12.940 1.151 1.00 20.62 296 LEU B CA 1
ATOM 7164 C C . LEU B 1 296 ? -31.625 -13.577 0.524 1.00 22.62 296 LEU B C 1
ATOM 7165 O O . LEU B 1 296 ? -31.965 -14.727 0.813 1.00 26.65 296 LEU B O 1
ATOM 7170 N N . LYS B 1 297 ? -32.305 -12.815 -0.321 1.00 22.38 297 LYS B N 1
ATOM 7171 C CA . LYS B 1 297 ? -33.604 -13.190 -0.917 1.00 23.22 297 LYS B CA 1
ATOM 7172 C C . LYS B 1 297 ? -33.475 -13.022 -2.427 1.00 20.22 297 LYS B C 1
ATOM 7173 O O . LYS B 1 297 ? -32.869 -12.056 -2.869 1.00 19.47 297 LYS B O 1
ATOM 7179 N N . TYR B 1 298 ? -34.111 -13.902 -3.186 1.00 18.45 298 TYR B N 1
ATOM 7180 C CA . TYR B 1 298 ? -34.345 -13.635 -4.590 1.00 17.37 298 TYR B CA 1
ATOM 7181 C C . TYR B 1 298 ? -35.744 -14.071 -5.031 1.00 16.30 298 TYR B C 1
ATOM 7182 O O . TYR B 1 298 ? -36.377 -14.924 -4.399 1.00 17.86 298 TYR B O 1
ATOM 7191 N N . THR B 1 299 ? -36.158 -13.538 -6.177 1.00 16.34 299 THR B N 1
ATOM 7192 C CA . THR B 1 299 ? -37.348 -13.981 -6.897 1.00 16.42 299 THR B CA 1
ATOM 7193 C C . THR B 1 299 ? -36.900 -14.411 -8.271 1.00 16.43 299 THR B C 1
ATOM 7194 O O . THR B 1 299 ? -36.033 -13.774 -8.863 1.00 17.13 299 THR B O 1
ATOM 7198 N N . THR B 1 300 ? -37.544 -15.461 -8.783 1.00 16.44 300 THR B N 1
ATOM 7199 C CA . THR B 1 300 ? -37.329 -15.930 -10.144 1.00 16.43 300 THR B CA 1
ATOM 7200 C C . THR B 1 300 ? -37.248 -14.757 -11.118 1.00 14.99 300 THR B C 1
ATOM 7201 O O . THR B 1 300 ? -38.105 -13.876 -11.114 1.00 15.75 300 THR B O 1
ATOM 7205 N N . GLY B 1 301 ? -36.194 -14.746 -11.913 1.00 15.32 301 GLY B N 1
ATOM 7206 C CA . GLY B 1 301 ? -35.938 -13.694 -12.875 1.00 15.25 301 GLY B CA 1
ATOM 7207 C C . GLY B 1 301 ? -34.973 -12.605 -12.449 1.00 15.34 301 GLY B C 1
ATOM 7208 O O . GLY B 1 301 ? -34.558 -11.784 -13.275 1.00 16.32 301 GLY B O 1
ATOM 7209 N N . ASP B 1 302 ? -34.620 -12.588 -11.162 1.00 15.42 302 ASP B N 1
ATOM 7210 C CA . ASP B 1 302 ? -33.698 -11.575 -10.621 1.00 14.78 302 ASP B CA 1
ATOM 7211 C C . ASP B 1 302 ? -32.273 -11.891 -11.081 1.00 15.76 302 ASP B C 1
ATOM 7212 O O . ASP B 1 302 ? -32.037 -12.944 -11.707 1.00 15.77 302 ASP B O 1
ATOM 7217 N N . HIS B 1 303 ? -31.375 -10.951 -10.846 1.00 15.61 303 HIS B N 1
ATOM 7218 C CA . HIS B 1 303 ? -29.978 -11.114 -11.200 1.00 16.20 303 HIS B CA 1
ATOM 7219 C C . HIS B 1 303 ? -29.138 -11.270 -9.945 1.00 14.85 303 HIS B C 1
ATOM 7220 O O . HIS B 1 303 ? -29.413 -10.688 -8.903 1.00 16.41 303 HIS B O 1
ATOM 7227 N N . LEU B 1 304 ? -28.119 -12.095 -10.044 1.00 13.66 304 LEU B N 1
ATOM 7228 C CA . LEU B 1 304 ? -27.095 -12.225 -9.031 1.00 13.64 304 LEU B CA 1
ATOM 7229 C C . LEU B 1 304 ? -25.882 -11.437 -9.453 1.00 13.78 304 LEU B C 1
ATOM 7230 O O . LEU B 1 304 ? -25.357 -11.679 -10.528 1.00 14.79 304 LEU B O 1
ATOM 7235 N N . ALA B 1 305 ? -25.396 -10.581 -8.587 1.00 12.53 305 ALA B N 1
ATOM 7236 C CA . ALA B 1 305 ? -24.148 -9.826 -8.750 1.00 13.13 305 ALA B CA 1
ATOM 7237 C C . ALA B 1 305 ? -23.026 -10.554 -8.025 1.00 13.92 305 ALA B C 1
ATOM 7238 O O . ALA B 1 305 ? -23.107 -10.745 -6.819 1.00 14.26 305 ALA B O 1
ATOM 7240 N N . ILE B 1 306 ? -22.012 -10.966 -8.765 1.00 12.12 306 ILE B N 1
ATOM 7241 C CA . ILE B 1 306 ? -20.902 -11.702 -8.196 1.00 11.42 306 ILE B CA 1
ATOM 7242 C C . ILE B 1 306 ? -19.708 -10.744 -8.166 1.00 12.41 306 ILE B C 1
ATOM 7243 O O . ILE B 1 306 ? -19.329 -10.169 -9.176 1.00 12.98 306 ILE B O 1
ATOM 7248 N N . TRP B 1 307 ? -19.123 -10.591 -6.973 1.00 12.53 307 TRP B N 1
ATOM 7249 C CA . TRP B 1 307 ? -18.044 -9.646 -6.743 1.00 12.33 307 TRP B CA 1
ATOM 7250 C C . TRP B 1 307 ? -16.711 -10.360 -7.051 1.00 13.82 307 TRP B C 1
ATOM 7251 O O . TRP B 1 307 ? -16.452 -11.431 -6.481 1.00 13.97 307 TRP B O 1
ATOM 7262 N N . PRO B 1 308 ? -15.896 -9.802 -7.956 1.00 13.54 308 PRO B N 1
ATOM 7263 C CA . PRO B 1 308 ? -14.733 -10.528 -8.396 1.00 13.26 308 PRO B CA 1
ATOM 7264 C C . PRO B 1 308 ? -13.517 -10.350 -7.512 1.00 12.89 308 PRO B C 1
ATOM 7265 O O . PRO B 1 308 ? -13.437 -9.433 -6.674 1.00 14.24 308 PRO B O 1
ATOM 7269 N N . SER B 1 309 ? -12.536 -11.195 -7.784 1.00 12.65 309 SER B N 1
ATOM 7270 C CA . SER B 1 309 ? -11.115 -10.939 -7.461 1.00 12.10 309 SER B CA 1
ATOM 7271 C C . SER B 1 309 ? -10.304 -11.187 -8.711 1.00 12.09 309 SER B C 1
ATOM 7272 O O . SER B 1 309 ? -10.784 -11.868 -9.607 1.00 12.68 309 SER B O 1
ATOM 7275 N N . ASN B 1 310 ? -9.104 -10.642 -8.787 1.00 11.66 310 ASN B N 1
ATOM 7276 C CA . ASN B 1 310 ? -8.278 -10.826 -9.990 1.00 12.37 310 ASN B CA 1
ATOM 7277 C C . ASN B 1 310 ? -7.469 -12.124 -9.962 1.00 12.53 310 ASN B C 1
ATOM 7278 O O . ASN B 1 310 ? -7.207 -12.670 -8.875 1.00 13.04 310 ASN B O 1
ATOM 7283 N N . SER B 1 311 ? -7.016 -12.542 -11.143 1.00 12.36 311 SER B N 1
ATOM 7284 C CA . SER B 1 311 ? -6.238 -13.763 -11.243 1.00 13.77 311 SER B CA 1
ATOM 7285 C C . SER B 1 311 ? -4.784 -13.515 -10.869 1.00 13.74 311 SER B C 1
ATOM 7286 O O . SER B 1 311 ? -4.224 -12.407 -11.068 1.00 14.23 311 SER B O 1
ATOM 7289 N N . ASP B 1 312 ? -4.145 -14.552 -10.332 1.00 13.77 312 ASP B N 1
ATOM 7290 C CA . ASP B 1 312 ? -2.717 -14.492 -9.984 1.00 14.20 312 ASP B CA 1
ATOM 7291 C C . ASP B 1 312 ? -1.863 -14.005 -11.151 1.00 13.75 312 ASP B C 1
ATOM 7292 O O . ASP B 1 312 ? -0.969 -13.162 -10.934 1.00 14.64 312 ASP B O 1
ATOM 7297 N N . GLU B 1 313 ? -2.146 -14.459 -12.352 1.00 13.61 313 GLU B N 1
ATOM 7298 C CA . GLU B 1 313 ? -1.312 -14.142 -13.507 1.00 15.21 313 GLU B CA 1
ATOM 7299 C C . GLU B 1 313 ? -1.434 -12.662 -13.808 1.00 15.35 313 GLU B C 1
ATOM 7300 O O . GLU B 1 313 ? -0.433 -11.977 -14.063 1.00 15.25 313 GLU B O 1
ATOM 7306 N N . ASN B 1 314 ? -2.665 -12.127 -13.786 1.00 13.77 314 ASN B N 1
ATOM 7307 C CA . ASN B 1 314 ? -2.792 -10.718 -14.066 1.00 14.05 314 ASN B CA 1
ATOM 7308 C C . ASN B 1 314 ? -2.166 -9.853 -12.985 1.00 13.80 314 ASN B C 1
ATOM 7309 O O . ASN B 1 314 ? -1.581 -8.779 -13.272 1.00 13.71 314 ASN B O 1
ATOM 7314 N N . ILE B 1 315 ? -2.287 -10.276 -11.737 1.00 13.61 315 ILE B N 1
ATOM 7315 C CA . ILE B 1 315 ? -1.707 -9.530 -10.629 1.00 14.11 315 ILE B CA 1
ATOM 7316 C C . ILE B 1 315 ? -0.172 -9.504 -10.746 1.00 15.02 315 ILE B C 1
ATOM 7317 O O . ILE B 1 315 ? 0.464 -8.472 -10.506 1.00 15.79 315 ILE B O 1
ATOM 7322 N N . LYS B 1 316 ? 0.394 -10.656 -11.057 1.00 16.07 316 LYS B N 1
ATOM 7323 C CA . LYS B 1 316 ? 1.866 -10.741 -11.222 1.00 17.69 316 LYS B CA 1
ATOM 7324 C C . LYS B 1 316 ? 2.357 -9.756 -12.291 1.00 17.16 316 LYS B C 1
ATOM 7325 O O . LYS B 1 316 ? 3.344 -9.059 -12.080 1.00 17.37 316 LYS B O 1
ATOM 7331 N N . GLN B 1 317 ? 1.653 -9.660 -13.406 1.00 17.35 317 GLN B N 1
ATOM 7332 C CA . GLN B 1 317 ? 2.086 -8.839 -14.512 1.00 17.28 317 GLN B CA 1
ATOM 7333 C C . GLN B 1 317 ? 1.953 -7.391 -14.125 1.00 16.17 317 GLN B C 1
ATOM 7334 O O . GLN B 1 317 ? 2.799 -6.581 -14.463 1.00 16.35 317 GLN B O 1
ATOM 7340 N N . PHE B 1 318 ? 0.888 -7.063 -13.403 1.00 15.26 318 PHE B N 1
ATOM 7341 C CA . PHE B 1 318 ? 0.656 -5.717 -12.921 1.00 14.74 318 PHE B CA 1
ATOM 7342 C C . PHE B 1 318 ? 1.727 -5.325 -11.926 1.00 14.70 318 PHE B C 1
ATOM 7343 O O . PHE B 1 318 ? 2.293 -4.225 -12.074 1.00 15.77 318 PHE B O 1
ATOM 7351 N N . ALA B 1 319 ? 2.015 -6.186 -10.943 1.00 14.11 319 ALA B N 1
ATOM 7352 C CA . ALA B 1 319 ? 3.037 -5.892 -9.973 1.00 15.55 319 ALA B CA 1
ATOM 7353 C C . ALA B 1 319 ? 4.411 -5.726 -10.640 1.00 16.13 319 ALA B C 1
ATOM 7354 O O . ALA B 1 319 ? 5.183 -4.807 -10.223 1.00 18.15 319 ALA B O 1
ATOM 7356 N N . LYS B 1 320 ? 4.723 -6.565 -11.618 1.00 16.56 320 LYS B N 1
ATOM 7357 C CA . LYS B 1 320 ? 5.961 -6.436 -12.357 1.00 18.42 320 LYS B CA 1
ATOM 7358 C C . LYS B 1 320 ? 6.045 -5.141 -13.089 1.00 18.17 320 LYS B C 1
ATOM 7359 O O . LYS B 1 320 ? 7.032 -4.439 -12.959 1.00 19.50 320 LYS B O 1
ATOM 7365 N N . CYS B 1 321 ? 4.958 -4.757 -13.785 1.00 17.68 321 CYS B N 1
ATOM 7366 C CA . CYS B 1 321 ? 4.933 -3.515 -14.523 1.00 17.89 321 CYS B CA 1
ATOM 7367 C C . CYS B 1 321 ? 5.281 -2.324 -13.651 1.00 17.82 321 CYS B C 1
ATOM 7368 O O . CYS B 1 321 ? 6.021 -1.448 -14.114 1.00 19.33 321 CYS B O 1
ATOM 7371 N N . PHE B 1 322 ? 4.753 -2.256 -12.434 1.00 16.79 322 PHE B N 1
ATOM 7372 C CA . PHE B 1 322 ? 4.890 -1.081 -11.587 1.00 18.42 322 PHE B CA 1
ATOM 7373 C C . PHE B 1 322 ? 5.945 -1.202 -10.478 1.00 19.30 322 PHE B C 1
ATOM 7374 O O . PHE B 1 322 ? 6.014 -0.319 -9.635 1.00 22.71 322 PHE B O 1
ATOM 7382 N N . GLY B 1 323 ? 6.702 -2.292 -10.494 1.00 20.90 323 GLY B N 1
ATOM 7383 C CA . GLY B 1 323 ? 7.793 -2.506 -9.523 1.00 20.17 323 GLY B CA 1
ATOM 7384 C C . GLY B 1 323 ? 7.269 -2.730 -8.130 1.00 21.18 323 GLY B C 1
ATOM 7385 O O . GLY B 1 323 ? 7.867 -2.304 -7.124 1.00 24.47 323 GLY B O 1
ATOM 7386 N N . LEU B 1 324 ? 6.151 -3.435 -8.025 1.00 17.96 324 LEU B N 1
ATOM 7387 C CA . LEU B 1 324 ? 5.510 -3.658 -6.740 1.00 18.26 324 LEU B CA 1
ATOM 7388 C C . LEU B 1 324 ? 5.713 -5.087 -6.221 1.00 18.76 324 LEU B C 1
ATOM 7389 O O . LEU B 1 324 ? 5.127 -5.462 -5.193 1.00 18.29 324 LEU B O 1
ATOM 7394 N N . GLU B 1 325 ? 6.528 -5.901 -6.900 1.00 20.10 325 GLU B N 1
ATOM 7395 C CA . GLU B 1 325 ? 6.609 -7.336 -6.553 1.00 24.25 325 GLU B CA 1
ATOM 7396 C C . GLU B 1 325 ? 7.076 -7.624 -5.158 1.00 23.53 325 GLU B C 1
ATOM 7397 O O . GLU B 1 325 ? 6.701 -8.662 -4.620 1.00 27.04 325 GLU B O 1
ATOM 7403 N N . ASP B 1 326 ? 7.919 -6.753 -4.617 1.00 23.90 326 ASP B N 1
ATOM 7404 C CA . ASP B 1 326 ? 8.430 -6.946 -3.254 1.00 27.82 326 ASP B CA 1
ATOM 7405 C C . ASP B 1 326 ? 7.647 -6.219 -2.204 1.00 29.39 326 ASP B C 1
ATOM 7406 O O . ASP B 1 326 ? 8.019 -6.313 -1.036 1.00 33.59 326 ASP B O 1
ATOM 7411 N N . LYS B 1 327 ? 6.568 -5.534 -2.588 1.00 24.93 327 LYS B N 1
ATOM 7412 C CA . LYS B 1 327 ? 5.776 -4.701 -1.695 1.00 25.82 327 LYS B CA 1
ATOM 7413 C C . LYS B 1 327 ? 4.376 -5.225 -1.465 1.00 20.94 327 LYS B C 1
ATOM 7414 O O . LYS B 1 327 ? 3.576 -4.554 -0.802 1.00 19.26 327 LYS B O 1
ATOM 7420 N N . LEU B 1 328 ? 4.025 -6.395 -1.984 1.00 19.10 328 LEU B N 1
ATOM 7421 C CA . LEU B 1 328 ? 2.596 -6.745 -1.959 1.00 16.93 328 LEU B CA 1
ATOM 7422 C C . LEU B 1 328 ? 2.021 -6.945 -0.556 1.00 18.52 328 LEU B C 1
ATOM 7423 O O . LEU B 1 328 ? 0.823 -6.792 -0.348 1.00 18.18 328 LEU B O 1
ATOM 7428 N N . ASP B 1 329 ? 2.876 -7.299 0.411 1.00 18.47 329 ASP B N 1
ATOM 7429 C CA . ASP B 1 329 ? 2.460 -7.471 1.755 1.00 20.45 329 ASP B CA 1
ATOM 7430 C C . ASP B 1 329 ? 2.643 -6.229 2.630 1.00 17.41 329 ASP B C 1
ATOM 7431 O O . ASP B 1 329 ? 2.284 -6.269 3.823 1.00 20.68 329 ASP B O 1
ATOM 7436 N N . THR B 1 330 ? 3.141 -5.135 2.083 1.00 16.41 330 THR B N 1
ATOM 7437 C CA . THR B 1 330 ? 3.300 -3.902 2.834 1.00 16.15 330 THR B CA 1
ATOM 7438 C C . THR B 1 330 ? 1.944 -3.276 3.064 1.00 15.56 330 THR B C 1
ATOM 7439 O O . THR B 1 330 ? 1.111 -3.230 2.135 1.00 15.56 330 THR B O 1
ATOM 7443 N N . VAL B 1 331 ? 1.708 -2.817 4.286 1.00 15.93 331 VAL B N 1
ATOM 7444 C CA . VAL B 1 331 ? 0.497 -2.152 4.645 1.00 15.26 331 VAL B CA 1
ATOM 7445 C C . VAL B 1 331 ? 0.557 -0.659 4.360 1.00 16.13 331 VAL B C 1
ATOM 7446 O O . VAL B 1 331 ? 1.558 0.008 4.634 1.00 15.58 331 VAL B O 1
ATOM 7450 N N . ILE B 1 332 ? -0.513 -0.133 3.765 1.00 15.69 332 ILE B N 1
ATOM 7451 C CA . ILE B 1 332 ? -0.655 1.289 3.458 1.00 14.98 332 ILE B CA 1
ATOM 7452 C C . ILE B 1 332 ? -1.911 1.818 4.121 1.00 16.24 332 ILE B C 1
ATOM 7453 O O . ILE B 1 332 ? -2.885 1.099 4.291 1.00 16.05 332 ILE B O 1
ATOM 7458 N N . GLU B 1 333 ? -1.865 3.096 4.505 1.00 16.48 333 GLU B N 1
ATOM 7459 C CA . GLU B 1 333 ? -3.030 3.804 4.912 1.00 18.68 333 GLU B CA 1
ATOM 7460 C C . GLU B 1 333 ? -3.234 4.934 3.913 1.00 17.49 333 GLU B C 1
ATOM 7461 O O . GLU B 1 333 ? -2.269 5.514 3.409 1.00 17.46 333 GLU B O 1
ATOM 7467 N N . LEU B 1 334 ? -4.489 5.245 3.663 1.00 17.63 334 LEU B N 1
ATOM 7468 C CA . LEU B 1 334 ? -4.819 6.289 2.684 1.00 17.84 334 LEU B CA 1
ATOM 7469 C C . LEU B 1 334 ? -5.565 7.413 3.369 1.00 19.38 334 LEU B C 1
ATOM 7470 O O . LEU B 1 334 ? -6.443 7.188 4.228 1.00 19.62 334 LEU B O 1
ATOM 7475 N N . LYS B 1 335 ? -5.223 8.627 2.978 1.00 19.04 335 LYS B N 1
ATOM 7476 C CA . LYS B 1 335 ? -5.934 9.816 3.465 1.00 23.60 335 LYS B CA 1
ATOM 7477 C C . LYS B 1 335 ? -6.365 10.651 2.272 1.00 21.89 335 LYS B C 1
ATOM 7478 O O . LYS B 1 335 ? -5.538 10.943 1.402 1.00 20.54 335 LYS B O 1
ATOM 7484 N N . ALA B 1 336 ? -7.606 11.113 2.300 1.00 21.26 336 ALA B N 1
ATOM 7485 C CA . ALA B 1 336 ? -8.108 12.034 1.284 1.00 20.44 336 ALA B CA 1
ATOM 7486 C C . ALA B 1 336 ? -7.402 13.371 1.399 1.00 20.58 336 ALA B C 1
ATOM 7487 O O . ALA B 1 336 ? -7.247 13.899 2.489 1.00 22.96 336 ALA B O 1
ATOM 7489 N N . LEU B 1 337 ? -7.051 13.934 0.260 1.00 19.69 337 LEU B N 1
ATOM 7490 C CA . LEU B 1 337 ? -6.512 15.274 0.172 1.00 20.29 337 LEU B CA 1
ATOM 7491 C C . LEU B 1 337 ? -7.548 16.291 -0.290 1.00 22.57 337 LEU B C 1
ATOM 7492 O O . LEU B 1 337 ? -7.256 17.484 -0.298 1.00 25.38 337 LEU B O 1
ATOM 7497 N N . ASP B 1 338 ? -8.721 15.827 -0.689 1.00 22.19 338 ASP B N 1
ATOM 7498 C CA . ASP B 1 338 ? -9.855 16.641 -1.105 1.00 23.90 338 ASP B CA 1
ATOM 7499 C C . ASP B 1 338 ? -11.004 16.200 -0.254 1.00 24.24 338 ASP B C 1
ATOM 7500 O O . ASP B 1 338 ? -11.336 15.003 -0.214 1.00 21.89 338 ASP B O 1
ATOM 7505 N N . SER B 1 339 ? -11.697 17.168 0.355 1.00 25.41 339 SER B N 1
ATOM 7506 C CA . SER B 1 339 ? -12.845 16.900 1.208 1.00 25.61 339 SER B CA 1
ATOM 7507 C C . SER B 1 339 ? -14.028 16.169 0.560 1.00 27.09 339 SER B C 1
ATOM 7508 O O . SER B 1 339 ? -14.876 15.658 1.277 1.00 26.74 339 SER B O 1
ATOM 7511 N N . THR B 1 340 ? -14.099 16.128 -0.777 1.00 22.41 340 THR B N 1
ATOM 7512 C CA . THR B 1 340 ? -15.189 15.448 -1.473 1.00 21.90 340 THR B CA 1
ATOM 7513 C C . THR B 1 340 ? -14.734 14.127 -2.109 1.00 20.85 340 THR B C 1
ATOM 7514 O O . THR B 1 340 ? -15.542 13.485 -2.762 1.00 23.39 340 THR B O 1
ATOM 7518 N N . TYR B 1 341 ? -13.467 13.747 -1.897 1.00 21.23 341 TYR B N 1
ATOM 7519 C CA . TYR B 1 341 ? -12.925 12.465 -2.424 1.00 20.11 341 TYR B CA 1
ATOM 7520 C C . TYR B 1 341 ? -13.188 11.328 -1.406 1.00 21.86 341 TYR B C 1
ATOM 7521 O O . TYR B 1 341 ? -12.908 11.473 -0.241 1.00 22.76 341 TYR B O 1
ATOM 7530 N N . THR B 1 342 ? -13.761 10.230 -1.873 1.00 21.73 342 THR B N 1
ATOM 7531 C CA . THR B 1 342 ? -13.987 9.048 -1.076 1.00 23.72 342 THR B CA 1
ATOM 7532 C C . THR B 1 342 ? -12.926 7.963 -1.391 1.00 21.50 342 THR B C 1
ATOM 7533 O O . THR B 1 342 ? -12.779 7.551 -2.555 1.00 22.95 342 THR B O 1
ATOM 7537 N N . ILE B 1 343 ? -12.216 7.497 -0.353 1.00 21.11 343 ILE B N 1
ATOM 7538 C CA . ILE B 1 343 ? -11.274 6.436 -0.564 1.00 21.88 343 ILE B CA 1
ATOM 7539 C C . ILE B 1 343 ? -12.082 5.178 -0.972 1.00 18.59 343 ILE B C 1
ATOM 7540 O O . ILE B 1 343 ? -13.021 4.826 -0.269 1.00 18.74 343 ILE B O 1
ATOM 7545 N N . PRO B 1 344 ? -11.737 4.533 -2.113 1.00 18.57 344 PRO B N 1
ATOM 7546 C CA . PRO B 1 344 ? -12.682 3.577 -2.623 1.00 19.52 344 PRO B CA 1
ATOM 7547 C C . PRO B 1 344 ? -12.603 2.172 -2.057 1.00 18.44 344 PRO B C 1
ATOM 7548 O O . PRO B 1 344 ? -13.261 1.272 -2.555 1.00 20.12 344 PRO B O 1
ATOM 7552 N N . PHE B 1 345 ? -11.820 1.974 -1.002 1.00 17.02 345 PHE B N 1
ATOM 7553 C CA . PHE B 1 345 ? -11.748 0.664 -0.364 1.00 16.34 345 PHE B CA 1
ATOM 7554 C C . PHE B 1 345 ? -11.342 0.884 1.069 1.00 15.95 345 PHE B C 1
ATOM 7555 O O . PHE B 1 345 ? -10.942 2.006 1.433 1.00 15.56 345 PHE B O 1
ATOM 7563 N N . PRO B 1 346 ? -11.414 -0.164 1.911 1.00 15.04 346 PRO B N 1
ATOM 7564 C CA . PRO B 1 346 ? -11.005 -0.017 3.290 1.00 15.27 346 PRO B CA 1
ATOM 7565 C C . PRO B 1 346 ? -9.529 0.332 3.461 1.00 17.27 346 PRO B C 1
ATOM 7566 O O . PRO B 1 346 ? -8.695 -0.079 2.629 1.00 15.10 346 PRO B O 1
ATOM 7570 N N . THR B 1 347 ? -9.226 1.049 4.544 1.00 15.75 347 THR B N 1
ATOM 7571 C CA . THR B 1 347 ? -7.852 1.427 4.915 1.00 16.26 347 THR B CA 1
ATOM 7572 C C . THR B 1 347 ? -7.717 1.224 6.425 1.00 17.00 347 THR B C 1
ATOM 7573 O O . THR B 1 347 ? -8.652 1.609 7.165 1.00 17.99 347 THR B O 1
ATOM 7577 N N . PRO B 1 348 ? -6.605 0.665 6.909 1.00 16.57 348 PRO B N 1
ATOM 7578 C CA . PRO B 1 348 ? -5.393 0.310 6.161 1.00 15.63 348 PRO B CA 1
ATOM 7579 C C . PRO B 1 348 ? -5.584 -1.024 5.451 1.00 15.18 348 PRO B C 1
ATOM 7580 O O . PRO B 1 348 ? -6.543 -1.739 5.738 1.00 14.29 348 PRO B O 1
ATOM 7584 N N . ILE B 1 349 ? -4.701 -1.287 4.486 1.00 13.91 349 ILE B N 1
ATOM 7585 C CA . ILE B 1 349 ? -4.853 -2.434 3.551 1.00 13.91 349 ILE B CA 1
ATOM 7586 C C . ILE B 1 349 ? -3.497 -2.710 2.957 1.00 13.58 349 ILE B C 1
ATOM 7587 O O . ILE B 1 349 ? -2.635 -1.815 2.947 1.00 15.51 349 ILE B O 1
ATOM 7592 N N . THR B 1 350 ? -3.247 -3.901 2.477 1.00 14.72 350 THR B N 1
ATOM 7593 C CA . THR B 1 350 ? -1.978 -4.147 1.772 1.00 13.42 350 THR B CA 1
ATOM 7594 C C . THR B 1 350 ? -2.034 -3.751 0.305 1.00 13.45 350 THR B C 1
ATOM 7595 O O . THR B 1 350 ? -3.125 -3.757 -0.342 1.00 14.31 350 THR B O 1
ATOM 7599 N N . TYR B 1 351 ? -0.877 -3.463 -0.289 1.00 14.16 351 TYR B N 1
ATOM 7600 C CA . TYR B 1 351 ? -0.872 -3.223 -1.711 1.00 14.03 351 TYR B CA 1
ATOM 7601 C C . TYR B 1 351 ? -1.454 -4.407 -2.483 1.00 14.58 351 TYR B C 1
ATOM 7602 O O . TYR B 1 351 ? -2.197 -4.227 -3.440 1.00 13.97 351 TYR B O 1
ATOM 7611 N N . GLY B 1 352 ? -1.077 -5.631 -2.111 1.00 14.28 352 GLY B N 1
ATOM 7612 C CA . GLY B 1 352 ? -1.560 -6.803 -2.805 1.00 14.79 352 GLY B CA 1
ATOM 7613 C C . GLY B 1 352 ? -3.077 -6.946 -2.749 1.00 14.78 352 GLY B C 1
ATOM 7614 O O . GLY B 1 352 ? -3.707 -7.374 -3.706 1.00 15.23 352 GLY B O 1
ATOM 7615 N N . ALA B 1 353 ? -3.662 -6.622 -1.617 1.00 13.87 353 ALA B N 1
ATOM 7616 C CA . ALA B 1 353 ? -5.111 -6.688 -1.476 1.00 13.73 353 ALA B CA 1
ATOM 7617 C C . ALA B 1 353 ? -5.801 -5.686 -2.371 1.00 14.22 353 ALA B C 1
ATOM 7618 O O . ALA B 1 353 ? -6.853 -5.984 -2.954 1.00 13.47 353 ALA B O 1
ATOM 7620 N N . VAL B 1 354 ? -5.220 -4.493 -2.490 1.00 13.15 354 VAL B N 1
ATOM 7621 C CA . VAL B 1 354 ? -5.794 -3.508 -3.417 1.00 13.55 354 VAL B CA 1
ATOM 7622 C C . VAL B 1 354 ? -5.827 -4.076 -4.835 1.00 13.57 354 VAL B C 1
ATOM 7623 O O . VAL B 1 354 ? -6.838 -4.005 -5.554 1.00 13.01 354 VAL B O 1
ATOM 7627 N N . ILE B 1 355 ? -4.706 -4.594 -5.280 1.00 12.36 355 ILE B N 1
ATOM 7628 C CA . ILE B 1 355 ? -4.565 -5.090 -6.632 1.00 13.02 355 ILE B CA 1
ATOM 7629 C C . ILE B 1 355 ? -5.485 -6.287 -6.901 1.00 13.13 355 ILE B C 1
ATOM 7630 O O . ILE B 1 355 ? -6.153 -6.371 -7.932 1.00 14.14 355 ILE B O 1
ATOM 7635 N N . ARG B 1 356 ? -5.529 -7.210 -5.942 1.00 12.59 356 ARG B N 1
ATOM 7636 C CA . ARG B 1 356 ? -6.302 -8.439 -6.128 1.00 12.61 356 ARG B CA 1
ATOM 7637 C C . ARG B 1 356 ? -7.809 -8.195 -5.994 1.00 13.12 356 ARG B C 1
ATOM 7638 O O . ARG B 1 356 ? -8.582 -8.797 -6.724 1.00 13.42 356 ARG B O 1
ATOM 7646 N N . HIS B 1 357 ? -8.228 -7.345 -5.080 1.00 12.44 357 HIS B N 1
ATOM 7647 C CA . HIS B 1 357 ? -9.621 -7.252 -4.704 1.00 12.56 357 HIS B CA 1
ATOM 7648 C C . HIS B 1 357 ? -10.314 -5.948 -5.037 1.00 12.95 357 HIS B C 1
ATOM 7649 O O . HIS B 1 357 ? -11.539 -5.863 -4.857 1.00 13.37 357 HIS B O 1
ATOM 7656 N N . HIS B 1 358 ? -9.580 -4.938 -5.519 1.00 12.44 358 HIS B N 1
ATOM 7657 C CA . HIS B 1 358 ? -10.202 -3.627 -5.700 1.00 12.27 358 HIS B CA 1
ATOM 7658 C C . HIS B 1 358 ? -9.980 -2.919 -7.024 1.00 13.34 358 HIS B C 1
ATOM 7659 O O . HIS B 1 358 ? -10.787 -2.046 -7.335 1.00 15.15 358 HIS B O 1
ATOM 7666 N N . LEU B 1 359 ? -8.911 -3.194 -7.758 1.00 13.50 359 LEU B N 1
ATOM 7667 C CA . LEU B 1 359 ? -8.609 -2.525 -9.034 1.00 13.48 359 LEU B CA 1
ATOM 7668 C C . LEU B 1 359 ? -8.991 -3.381 -10.219 1.00 13.40 359 LEU B C 1
ATOM 7669 O O . LEU B 1 359 ? -8.641 -4.563 -10.255 1.00 12.72 359 LEU B O 1
ATOM 7674 N N . GLU B 1 360 ? -9.659 -2.766 -11.209 1.00 11.81 360 GLU B N 1
ATOM 7675 C CA . GLU B 1 360 ? -9.954 -3.442 -12.456 1.00 11.73 360 GLU B CA 1
ATOM 7676 C C . GLU B 1 360 ? -8.679 -3.368 -13.322 1.00 11.99 360 GLU B C 1
ATOM 7677 O O . GLU B 1 360 ? -8.587 -2.628 -14.301 1.00 13.55 360 GLU B O 1
ATOM 7683 N N . ILE B 1 361 ? -7.704 -4.203 -12.962 1.00 12.47 361 ILE B N 1
ATOM 7684 C CA . ILE B 1 361 ? -6.432 -4.230 -13.674 1.00 12.82 361 ILE B CA 1
ATOM 7685 C C . ILE B 1 361 ? -6.518 -4.775 -15.067 1.00 14.04 361 ILE B C 1
ATOM 7686 O O . ILE B 1 361 ? -5.637 -4.479 -15.873 1.00 14.46 361 ILE B O 1
ATOM 7691 N N . SER B 1 362 ? -7.544 -5.584 -15.336 1.00 13.45 362 SER B N 1
ATOM 7692 C CA . SER B 1 362 ? -7.701 -6.175 -16.661 1.00 13.71 362 SER B CA 1
ATOM 7693 C C . SER B 1 362 ? -8.781 -5.496 -17.473 1.00 13.35 362 SER B C 1
ATOM 7694 O O . SER B 1 362 ? -9.628 -4.787 -16.949 1.00 15.24 362 SER B O 1
ATOM 7697 N N . GLY B 1 363 ? -8.721 -5.711 -18.766 1.00 12.69 363 GLY B N 1
ATOM 7698 C CA . GLY B 1 363 ? -9.651 -5.155 -19.724 1.00 12.33 363 GLY B CA 1
ATOM 7699 C C . GLY B 1 363 ? -9.015 -4.102 -20.629 1.00 12.75 363 GLY B C 1
ATOM 7700 O O . GLY B 1 363 ? -7.856 -3.695 -20.436 1.00 13.26 363 GLY B O 1
ATOM 7701 N N . PRO B 1 364 ? -9.752 -3.679 -21.642 1.00 12.89 364 PRO B N 1
ATOM 7702 C CA . PRO B 1 364 ? -9.205 -2.747 -22.596 1.00 13.86 364 PRO B CA 1
ATOM 7703 C C . PRO B 1 364 ? -8.650 -1.497 -21.923 1.00 13.13 364 PRO B C 1
ATOM 7704 O O . PRO B 1 364 ? -9.252 -0.965 -20.980 1.00 13.05 364 PRO B O 1
ATOM 7708 N N . VAL B 1 365 ? -7.521 -1.055 -22.443 1.00 13.71 365 VAL B N 1
ATOM 7709 C CA . VAL B 1 365 ? -6.803 0.095 -21.934 1.00 13.50 365 VAL B CA 1
ATOM 7710 C C . VAL B 1 365 ? -7.377 1.337 -22.594 1.00 13.98 365 VAL B C 1
ATOM 7711 O O . VAL B 1 365 ? -7.404 1.407 -23.814 1.00 15.90 365 VAL B O 1
ATOM 7715 N N . SER B 1 366 ? -7.799 2.330 -21.829 1.00 13.10 366 SER B N 1
ATOM 7716 C CA . SER B 1 366 ? -8.195 3.591 -22.404 1.00 14.06 366 SER B CA 1
ATOM 7717 C C . SER B 1 366 ? -7.002 4.372 -22.884 1.00 13.43 366 SER B C 1
ATOM 7718 O O . SER B 1 366 ? -5.996 4.449 -22.186 1.00 14.21 366 SER B O 1
ATOM 7721 N N . ARG B 1 367 ? -7.119 5.033 -24.041 1.00 13.78 367 ARG B N 1
ATOM 7722 C CA . ARG B 1 367 ? -6.027 5.878 -24.520 1.00 15.37 367 ARG B CA 1
ATOM 7723 C C . ARG B 1 367 ? -5.848 7.072 -23.551 1.00 15.90 367 ARG B C 1
ATOM 7724 O O . ARG B 1 367 ? -4.746 7.576 -23.426 1.00 16.34 367 ARG B O 1
ATOM 7732 N N . GLN B 1 368 ? -6.891 7.446 -22.821 1.00 15.72 368 GLN B N 1
ATOM 7733 C CA . GLN B 1 368 ? -6.771 8.480 -21.834 1.00 18.08 368 GLN B CA 1
ATOM 7734 C C . GLN B 1 368 ? -5.846 8.068 -20.678 1.00 17.24 368 GLN B C 1
ATOM 7735 O O . GLN B 1 368 ? -5.128 8.914 -20.101 1.00 16.52 368 GLN B O 1
ATOM 7741 N N . PHE B 1 369 ? -5.809 6.765 -20.342 1.00 15.68 369 PHE B N 1
ATOM 7742 C CA . PHE B 1 369 ? -4.859 6.272 -19.356 1.00 15.84 369 PHE B CA 1
ATOM 7743 C C . PHE B 1 369 ? -3.422 6.518 -19.850 1.00 15.37 369 PHE B C 1
ATOM 7744 O O . PHE B 1 369 ? -2.584 6.952 -19.085 1.00 15.44 369 PHE B O 1
ATOM 7752 N N . PHE B 1 370 ? -3.145 6.256 -21.134 1.00 15.47 370 PHE B N 1
ATOM 7753 C CA . PHE B 1 370 ? -1.803 6.528 -21.677 1.00 15.19 370 PHE B CA 1
ATOM 7754 C C . PHE B 1 370 ? -1.504 8.026 -21.517 1.00 16.37 370 PHE B C 1
ATOM 7755 O O . PHE B 1 370 ? -0.458 8.405 -21.045 1.00 16.19 370 PHE B O 1
ATOM 7763 N N . LEU B 1 371 ? -2.439 8.873 -21.889 1.00 16.13 371 LEU B N 1
ATOM 7764 C CA . LEU B 1 371 ? -2.174 10.312 -21.816 1.00 17.08 371 LEU B CA 1
ATOM 7765 C C . LEU B 1 371 ? -1.946 10.767 -20.380 1.00 16.70 371 LEU B C 1
ATOM 7766 O O . LEU B 1 371 ? -1.114 11.635 -20.148 1.00 17.41 371 LEU B O 1
ATOM 7771 N N . SER B 1 372 ? -2.710 10.212 -19.443 1.00 15.80 372 SER B N 1
ATOM 7772 C CA . SER B 1 372 ? -2.577 10.560 -18.044 1.00 16.62 372 SER B CA 1
ATOM 7773 C C . SER B 1 372 ? -1.292 10.115 -17.353 1.00 15.15 372 SER B C 1
ATOM 7774 O O . SER B 1 372 ? -0.800 10.764 -16.439 1.00 15.92 372 SER B O 1
ATOM 7777 N N . ILE B 1 373 ? -0.754 8.979 -17.774 1.00 15.22 373 ILE B N 1
ATOM 7778 C CA . ILE B 1 373 ? 0.403 8.368 -17.091 1.00 15.42 373 ILE B CA 1
ATOM 7779 C C . ILE B 1 373 ? 1.735 8.682 -17.776 1.00 16.73 373 ILE B C 1
ATOM 7780 O O . ILE B 1 373 ? 2.805 8.357 -17.258 1.00 16.52 373 ILE B O 1
ATOM 7785 N N . ALA B 1 374 ? 1.683 9.292 -18.960 1.00 15.83 374 ALA B N 1
ATOM 7786 C CA . ALA B 1 374 ? 2.889 9.459 -19.791 1.00 17.08 374 ALA B CA 1
ATOM 7787 C C . ALA B 1 374 ? 4.038 10.157 -19.098 1.00 17.55 374 ALA B C 1
ATOM 7788 O O . ALA B 1 374 ? 5.214 9.819 -19.321 1.00 19.61 374 ALA B O 1
ATOM 7790 N N . GLY B 1 375 ? 3.704 11.072 -18.212 1.00 18.88 375 GLY B N 1
ATOM 7791 C CA . GLY B 1 375 ? 4.702 11.821 -17.449 1.00 20.43 375 GLY B CA 1
ATOM 7792 C C . GLY B 1 375 ? 5.562 10.998 -16.520 1.00 20.50 375 GLY B C 1
ATOM 7793 O O . GLY B 1 375 ? 6.623 11.443 -16.054 1.00 23.81 375 GLY B O 1
ATOM 7794 N N . PHE B 1 376 ? 5.109 9.793 -16.208 1.00 18.63 376 PHE B N 1
ATOM 7795 C CA . PHE B 1 376 ? 5.796 8.850 -15.371 1.00 17.93 376 PHE B CA 1
ATOM 7796 C C . PHE B 1 376 ? 6.586 7.790 -16.147 1.00 18.17 376 PHE B C 1
ATOM 7797 O O . PHE B 1 376 ? 7.102 6.820 -15.542 1.00 19.35 376 PHE B O 1
ATOM 7805 N N . ALA B 1 377 ? 6.743 7.935 -17.470 1.00 17.87 377 ALA B N 1
ATOM 7806 C CA . ALA B 1 377 ? 7.470 6.935 -18.240 1.00 18.57 377 ALA B CA 1
ATOM 7807 C C . ALA B 1 377 ? 8.925 6.824 -17.751 1.00 19.04 377 ALA B C 1
ATOM 7808 O O . ALA B 1 377 ? 9.476 7.849 -17.314 1.00 20.99 377 ALA B O 1
ATOM 7810 N N . PRO B 1 378 ? 9.481 5.602 -17.719 1.00 18.89 378 PRO B N 1
ATOM 7811 C CA . PRO B 1 378 ? 10.742 5.388 -17.011 1.00 19.08 378 PRO B CA 1
ATOM 7812 C C . PRO B 1 378 ? 11.999 5.938 -17.697 1.00 21.83 378 PRO B C 1
ATOM 7813 O O . PRO B 1 378 ? 13.016 6.105 -17.031 1.00 23.50 378 PRO B O 1
ATOM 7817 N N . ASP B 1 379 ? 11.923 6.270 -18.965 1.00 21.45 379 ASP B N 1
ATOM 7818 C CA . ASP B 1 379 ? 13.110 6.825 -19.684 1.00 23.00 379 ASP B CA 1
ATOM 7819 C C . ASP B 1 379 ? 12.664 7.527 -20.934 1.00 26.23 379 ASP B C 1
ATOM 7820 O O . ASP B 1 379 ? 11.504 7.446 -21.312 1.00 23.63 379 ASP B O 1
ATOM 7825 N N . GLU B 1 380 ? 13.570 8.255 -21.573 1.00 28.50 380 GLU B N 1
ATOM 7826 C CA . GLU B 1 380 ? 13.202 9.031 -22.778 1.00 32.80 380 GLU B CA 1
ATOM 7827 C C . GLU B 1 380 ? 12.802 8.217 -23.988 1.00 30.72 380 GLU B C 1
ATOM 7828 O O . GLU B 1 380 ? 11.923 8.631 -24.745 1.00 34.10 380 GLU B O 1
ATOM 7834 N N . GLU B 1 381 ? 13.450 7.087 -24.188 1.00 31.16 381 GLU B N 1
ATOM 7835 C CA . GLU B 1 381 ? 13.113 6.160 -25.262 1.00 32.11 381 GLU B CA 1
ATOM 7836 C C . GLU B 1 381 ? 11.667 5.665 -25.112 1.00 31.89 381 GLU B C 1
ATOM 7837 O O . GLU B 1 381 ? 10.920 5.517 -26.088 1.00 31.07 381 GLU B O 1
ATOM 7843 N N . THR B 1 382 ? 11.282 5.374 -23.887 1.00 26.65 382 THR B N 1
ATOM 7844 C CA . THR B 1 382 ? 9.899 4.968 -23.627 1.00 27.03 382 THR B CA 1
ATOM 7845 C C . THR B 1 382 ? 8.950 6.119 -23.872 1.00 25.47 382 THR B C 1
ATOM 7846 O O . THR B 1 382 ? 7.889 5.949 -24.493 1.00 24.19 382 THR B O 1
ATOM 7850 N N . LYS B 1 383 ? 9.257 7.272 -23.309 1.00 25.17 383 LYS B N 1
ATOM 7851 C CA . LYS B 1 383 ? 8.413 8.413 -23.422 1.00 26.89 383 LYS B CA 1
ATOM 7852 C C . LYS B 1 383 ? 8.106 8.682 -24.903 1.00 30.44 383 LYS B C 1
ATOM 7853 O O . LYS B 1 383 ? 6.965 9.024 -25.235 1.00 28.29 383 LYS B O 1
ATOM 7859 N N . LYS B 1 384 ? 9.099 8.470 -25.779 1.00 28.15 384 LYS B N 1
ATOM 7860 C CA . LYS B 1 384 ? 8.894 8.643 -27.227 1.00 31.59 384 LYS B CA 1
ATOM 7861 C C . LYS B 1 384 ? 7.874 7.662 -27.824 1.00 29.47 384 LYS B C 1
ATOM 7862 O O . LYS B 1 384 ? 6.972 8.077 -28.503 1.00 28.10 384 LYS B O 1
ATOM 7868 N N . THR B 1 385 ? 8.034 6.361 -27.609 1.00 26.96 385 THR B N 1
ATOM 7869 C CA . THR B 1 385 ? 7.093 5.373 -28.113 1.00 25.21 385 THR B CA 1
ATOM 7870 C C . THR B 1 385 ? 5.709 5.621 -27.502 1.00 23.95 385 THR B C 1
ATOM 7871 O O . THR B 1 385 ? 4.687 5.507 -28.170 1.00 24.77 385 THR B O 1
ATOM 7875 N N . PHE B 1 386 ? 5.689 6.030 -26.245 1.00 23.48 386 PHE B N 1
ATOM 7876 C CA . PHE B 1 386 ? 4.418 6.090 -25.474 1.00 21.46 386 PHE B CA 1
ATOM 7877 C C . PHE B 1 386 ? 3.616 7.326 -25.782 1.00 22.08 386 PHE B C 1
ATOM 7878 O O . PHE B 1 386 ? 2.383 7.267 -25.866 1.00 20.72 386 PHE B O 1
ATOM 7886 N N . THR B 1 387 ? 4.290 8.454 -25.888 1.00 25.79 387 THR B N 1
ATOM 7887 C CA . THR B 1 387 ? 3.688 9.692 -26.355 1.00 28.14 387 THR B CA 1
ATOM 7888 C C . THR B 1 387 ? 3.132 9.500 -27.810 1.00 28.34 387 THR B C 1
ATOM 7889 O O . THR B 1 387 ? 2.017 9.954 -28.088 1.00 30.56 387 THR B O 1
ATOM 7893 N N . ARG B 1 388 ? 3.851 8.775 -28.687 1.00 28.67 388 ARG B N 1
ATOM 7894 C CA . ARG B 1 388 ? 3.393 8.501 -30.099 1.00 28.59 388 ARG B CA 1
ATOM 7895 C C . ARG B 1 388 ? 2.055 7.730 -30.067 1.00 28.64 388 ARG B C 1
ATOM 7896 O O . ARG B 1 388 ? 1.053 8.117 -30.705 1.00 26.47 388 ARG B O 1
ATOM 7904 N N . LEU B 1 389 ? 2.041 6.633 -29.307 1.00 26.94 389 LEU B N 1
ATOM 7905 C CA . LEU B 1 389 ? 0.858 5.820 -29.218 1.00 24.09 389 LEU B CA 1
ATOM 7906 C C . LEU B 1 389 ? -0.305 6.613 -28.579 1.00 24.78 389 LEU B C 1
ATOM 7907 O O . LEU B 1 389 ? -1.432 6.546 -29.091 1.00 24.32 389 LEU B O 1
ATOM 7912 N N . GLY B 1 390 ? -0.063 7.350 -27.495 1.00 21.48 390 GLY B N 1
ATOM 7913 C CA . GLY B 1 390 ? -1.139 8.030 -26.766 1.00 21.59 390 GLY B CA 1
ATOM 7914 C C . GLY B 1 390 ? -1.835 9.122 -27.549 1.00 23.53 390 GLY B C 1
ATOM 7915 O O . GLY B 1 390 ? -3.006 9.387 -27.344 1.00 22.56 390 GLY B O 1
ATOM 7916 N N . GLY B 1 391 ? -1.071 9.731 -28.470 1.00 24.90 391 GLY B N 1
ATOM 7917 C CA . GLY B 1 391 ? -1.609 10.793 -29.315 1.00 27.29 391 GLY B CA 1
ATOM 7918 C C . GLY B 1 391 ? -2.273 10.345 -30.584 1.00 27.94 391 GLY B C 1
ATOM 7919 O O . GLY B 1 391 ? -2.953 11.173 -31.183 1.00 33.27 391 GLY B O 1
ATOM 7920 N N . ASP B 1 392 ? -2.063 9.104 -31.027 1.00 25.66 392 ASP B N 1
ATOM 7921 C CA . ASP B 1 392 ? -2.529 8.600 -32.338 1.00 24.81 392 ASP B CA 1
ATOM 7922 C C . ASP B 1 392 ? -3.632 7.549 -32.090 1.00 22.04 392 ASP B C 1
ATOM 7923 O O . ASP B 1 392 ? -3.357 6.356 -31.841 1.00 21.49 392 ASP B O 1
ATOM 7928 N N . LYS B 1 393 ? -4.867 8.026 -32.174 1.00 20.83 393 LYS B N 1
ATOM 7929 C CA . LYS B 1 393 ? -6.045 7.173 -32.088 1.00 20.67 393 LYS B CA 1
ATOM 7930 C C . LYS B 1 393 ? -5.915 5.861 -32.850 1.00 20.04 393 LYS B C 1
ATOM 7931 O O . LYS B 1 393 ? -6.223 4.802 -32.332 1.00 18.36 393 LYS B O 1
ATOM 7937 N N . GLN B 1 394 ? -5.480 5.898 -34.117 1.00 21.02 394 GLN B N 1
ATOM 7938 C CA . GLN B 1 394 ? -5.476 4.666 -34.886 1.00 21.22 394 GLN B CA 1
ATOM 7939 C C . GLN B 1 394 ? -4.312 3.764 -34.543 1.00 19.66 394 GLN B C 1
ATOM 7940 O O . GLN B 1 394 ? -4.488 2.554 -34.539 1.00 20.11 394 GLN B O 1
ATOM 7946 N N . GLU B 1 395 ? -3.136 4.333 -34.319 1.00 19.78 395 GLU B N 1
ATOM 7947 C CA . GLU B 1 395 ? -2.001 3.461 -33.973 1.00 22.00 395 GLU B CA 1
ATOM 7948 C C . GLU B 1 395 ? -2.268 2.796 -32.626 1.00 18.73 395 GLU B C 1
ATOM 7949 O O . GLU B 1 395 ? -2.016 1.615 -32.487 1.00 20.34 395 GLU B O 1
ATOM 7955 N N . PHE B 1 396 ? -2.817 3.565 -31.697 1.00 20.96 396 PHE B N 1
ATOM 7956 C CA . PHE B 1 396 ? -3.254 2.965 -30.403 1.00 18.57 396 PHE B CA 1
ATOM 7957 C C . PHE B 1 396 ? -4.209 1.815 -30.577 1.00 17.03 396 PHE B C 1
ATOM 7958 O O . PHE B 1 396 ? -4.033 0.756 -29.952 1.00 17.12 396 PHE B O 1
ATOM 7966 N N . ALA B 1 397 ? -5.227 1.961 -31.409 1.00 15.73 397 ALA B N 1
ATOM 7967 C CA . ALA B 1 397 ? -6.146 0.872 -31.656 1.00 16.91 397 ALA B CA 1
ATOM 7968 C C . ALA B 1 397 ? -5.427 -0.349 -32.216 1.00 16.80 397 ALA B C 1
ATOM 7969 O O . ALA B 1 397 ? -5.667 -1.439 -31.793 1.00 18.18 397 ALA B O 1
ATOM 7971 N N . THR B 1 398 ? -4.557 -0.128 -33.206 1.00 18.53 398 THR B N 1
ATOM 7972 C CA . THR B 1 398 ? -3.846 -1.249 -33.846 1.00 18.63 398 THR B CA 1
ATOM 7973 C C . THR B 1 398 ? -2.806 -1.937 -32.954 1.00 16.84 398 THR B C 1
ATOM 7974 O O . THR B 1 398 ? -2.703 -3.165 -32.937 1.00 19.70 398 THR B O 1
ATOM 7978 N N . LYS B 1 399 ? -2.097 -1.152 -32.164 1.00 17.50 399 LYS B N 1
ATOM 7979 C CA . LYS B 1 399 ? -0.965 -1.672 -31.398 1.00 19.01 399 LYS B CA 1
ATOM 7980 C C . LYS B 1 399 ? -1.291 -2.020 -29.959 1.00 17.20 399 LYS B C 1
ATOM 7981 O O . LYS B 1 399 ? -0.515 -2.721 -29.345 1.00 17.40 399 LYS B O 1
ATOM 7987 N N . VAL B 1 400 ? -2.408 -1.535 -29.429 1.00 18.01 400 VAL B N 1
ATOM 7988 C CA . VAL B 1 400 ? -2.786 -1.792 -28.030 1.00 15.98 400 VAL B CA 1
ATOM 7989 C C . VAL B 1 400 ? -4.148 -2.503 -28.029 1.00 14.81 400 VAL B C 1
ATOM 7990 O O . VAL B 1 400 ? -4.246 -3.647 -27.670 1.00 15.85 400 VAL B O 1
ATOM 7994 N N . THR B 1 401 ? -5.218 -1.818 -28.452 1.00 14.19 401 THR B N 1
ATOM 7995 C CA . THR B 1 401 ? -6.536 -2.343 -28.323 1.00 14.50 401 THR B CA 1
ATOM 7996 C C . THR B 1 401 ? -6.734 -3.677 -29.038 1.00 15.65 401 THR B C 1
ATOM 7997 O O . THR B 1 401 ? -7.245 -4.636 -28.468 1.00 17.55 401 THR B O 1
ATOM 8001 N N . ARG B 1 402 ? -6.300 -3.692 -30.296 1.00 17.76 402 ARG B N 1
ATOM 8002 C CA . ARG B 1 402 ? -6.410 -4.890 -31.153 1.00 20.54 402 ARG B CA 1
ATOM 8003 C C . ARG B 1 402 ? -5.704 -6.108 -30.552 1.00 19.24 402 ARG B C 1
ATOM 8004 O O . ARG B 1 402 ? -6.129 -7.259 -30.758 1.00 19.60 402 ARG B O 1
ATOM 8012 N N . ARG B 1 403 ? -4.621 -5.851 -29.833 1.00 16.95 403 ARG B N 1
ATOM 8013 C CA . ARG B 1 403 ? -3.850 -6.916 -29.228 1.00 17.12 403 ARG B CA 1
ATOM 8014 C C . ARG B 1 403 ? -4.420 -7.445 -27.915 1.00 16.53 403 ARG B C 1
ATOM 8015 O O . ARG B 1 403 ? -3.966 -8.446 -27.386 1.00 17.46 403 ARG B O 1
ATOM 8023 N N . LYS B 1 404 ? -5.459 -6.781 -27.431 1.00 15.90 404 LYS B N 1
ATOM 8024 C CA . LYS B 1 404 ? -6.121 -7.140 -26.186 1.00 16.48 404 LYS B CA 1
ATOM 8025 C C . LYS B 1 404 ? -5.114 -7.100 -25.046 1.00 14.69 404 LYS B C 1
ATOM 8026 O O . LYS B 1 404 ? -5.123 -7.931 -24.158 1.00 14.87 404 LYS B O 1
ATOM 8032 N N . PHE B 1 405 ? -4.222 -6.091 -25.099 1.00 15.25 405 PHE B N 1
ATOM 8033 C CA . PHE B 1 405 ? -3.312 -5.861 -23.988 1.00 14.29 405 PHE B CA 1
ATOM 8034 C C . PHE B 1 405 ? -4.136 -5.382 -22.775 1.00 13.27 405 PHE B C 1
ATOM 8035 O O . PHE B 1 405 ? -5.039 -4.548 -22.926 1.00 15.12 405 PHE B O 1
ATOM 8043 N N . ASN B 1 406 ? -3.748 -5.850 -21.589 1.00 13.54 406 ASN B N 1
ATOM 8044 C CA . ASN B 1 406 ? -4.114 -5.170 -20.342 1.00 13.83 406 ASN B CA 1
ATOM 8045 C C . ASN B 1 406 ? -3.138 -4.028 -20.095 1.00 13.12 406 ASN B C 1
ATOM 8046 O O . ASN B 1 406 ? -2.131 -3.922 -20.785 1.00 13.88 406 ASN B O 1
ATOM 8051 N N . ILE B 1 407 ? -3.432 -3.144 -19.131 1.00 13.24 407 ILE B N 1
ATOM 8052 C CA . ILE B 1 407 ? -2.551 -2.035 -18.764 1.00 13.47 407 ILE B CA 1
ATOM 8053 C C . ILE B 1 407 ? -1.129 -2.508 -18.635 1.00 13.61 407 ILE B C 1
ATOM 8054 O O . ILE B 1 407 ? -0.210 -1.901 -19.222 1.00 13.93 407 ILE B O 1
ATOM 8059 N N . ALA B 1 408 ? -0.894 -3.568 -17.885 1.00 14.20 408 ALA B N 1
ATOM 8060 C CA . ALA B 1 408 ? 0.475 -3.965 -17.611 1.00 15.43 408 ALA B CA 1
ATOM 8061 C C . ALA B 1 408 ? 1.239 -4.330 -18.890 1.00 15.97 408 ALA B C 1
ATOM 8062 O O . ALA B 1 408 ? 2.383 -3.917 -19.067 1.00 17.34 408 ALA B O 1
ATOM 8064 N N . ASP B 1 409 ? 0.581 -5.085 -19.770 1.00 15.97 409 ASP B N 1
ATOM 8065 C CA . ASP B 1 409 ? 1.213 -5.513 -21.021 1.00 16.49 409 ASP B CA 1
ATOM 8066 C C . ASP B 1 409 ? 1.470 -4.351 -21.948 1.00 16.32 409 ASP B C 1
ATOM 8067 O O . ASP B 1 409 ? 2.488 -4.338 -22.663 1.00 17.26 409 ASP B O 1
ATOM 8072 N N . ALA B 1 410 ? 0.521 -3.399 -22.008 1.00 14.15 410 ALA B N 1
ATOM 8073 C CA . ALA B 1 410 ? 0.684 -2.264 -22.880 1.00 14.75 410 ALA B CA 1
ATOM 8074 C C . ALA B 1 410 ? 1.862 -1.378 -22.455 1.00 14.30 410 ALA B C 1
ATOM 8075 O O . ALA B 1 410 ? 2.614 -0.852 -23.314 1.00 15.43 410 ALA B O 1
ATOM 8077 N N . LEU B 1 411 ? 1.960 -1.114 -21.164 1.00 13.65 411 LEU B N 1
ATOM 8078 C CA . LEU B 1 411 ? 3.014 -0.273 -20.668 1.00 14.62 411 LEU B CA 1
ATOM 8079 C C . LEU B 1 411 ? 4.382 -0.961 -20.845 1.00 15.01 411 LEU B C 1
ATOM 8080 O O . LEU B 1 411 ? 5.336 -0.292 -21.265 1.00 17.31 411 LEU B O 1
ATOM 8085 N N . LEU B 1 412 ? 4.450 -2.266 -20.578 1.00 14.91 412 LEU B N 1
ATOM 8086 C CA . LEU B 1 412 ? 5.725 -3.004 -20.670 1.00 16.27 412 LEU B CA 1
ATOM 8087 C C . LEU B 1 412 ? 6.102 -3.144 -22.164 1.00 17.76 412 LEU B C 1
ATOM 8088 O O . LEU B 1 412 ? 7.273 -3.106 -22.527 1.00 18.00 412 LEU B O 1
ATOM 8093 N N . TYR B 1 413 ? 5.132 -3.197 -23.064 1.00 17.09 413 TYR B N 1
ATOM 8094 C CA . TYR B 1 413 ? 5.479 -3.154 -24.495 1.00 17.82 413 TYR B CA 1
ATOM 8095 C C . TYR B 1 413 ? 6.185 -1.842 -24.802 1.00 18.48 413 TYR B C 1
ATOM 8096 O O . TYR B 1 413 ? 7.236 -1.813 -25.428 1.00 20.02 413 TYR B O 1
ATOM 8105 N N . SER B 1 414 ? 5.579 -0.752 -24.382 1.00 16.70 414 SER B N 1
ATOM 8106 C CA . SER B 1 414 ? 6.089 0.568 -24.667 1.00 18.91 414 SER B CA 1
ATOM 8107 C C . SER B 1 414 ? 7.462 0.832 -24.082 1.00 18.31 414 SER B C 1
ATOM 8108 O O . SER B 1 414 ? 8.261 1.552 -24.711 1.00 19.84 414 SER B O 1
ATOM 8111 N N . SER B 1 415 ? 7.727 0.287 -22.900 1.00 16.57 415 SER B N 1
ATOM 8112 C CA . SER B 1 415 ? 9.003 0.504 -22.234 1.00 18.18 415 SER B CA 1
ATOM 8113 C C . SER B 1 415 ? 10.034 -0.600 -22.465 1.00 18.03 415 SER B C 1
ATOM 8114 O O . SER B 1 415 ? 11.042 -0.613 -21.775 1.00 18.72 415 SER B O 1
ATOM 8117 N N . ASN B 1 416 ? 9.799 -1.517 -23.383 1.00 18.18 416 ASN B N 1
ATOM 8118 C CA . ASN B 1 416 ? 10.730 -2.588 -23.663 1.00 19.35 416 ASN B CA 1
ATOM 8119 C C . ASN B 1 416 ? 11.021 -3.371 -22.379 1.00 20.50 416 ASN B C 1
ATOM 8120 O O . ASN B 1 416 ? 12.169 -3.723 -22.099 1.00 20.78 416 ASN B O 1
ATOM 8125 N N . ASN B 1 417 ? 9.973 -3.619 -21.608 1.00 18.72 417 ASN B N 1
ATOM 8126 C CA . ASN B 1 417 ? 10.029 -4.341 -20.349 1.00 19.45 417 ASN B CA 1
ATOM 8127 C C . ASN B 1 417 ? 10.712 -3.657 -19.167 1.00 20.22 417 ASN B C 1
ATOM 8128 O O . ASN B 1 417 ? 10.819 -4.262 -18.104 1.00 20.89 417 ASN B O 1
ATOM 8133 N N . THR B 1 418 ? 11.070 -2.391 -19.281 1.00 18.47 418 THR B N 1
ATOM 8134 C CA . THR B 1 418 ? 11.534 -1.599 -18.136 1.00 18.79 418 THR B CA 1
ATOM 8135 C C . THR B 1 418 ? 10.320 -1.300 -17.216 1.00 19.12 418 THR B C 1
ATOM 8136 O O . THR B 1 418 ? 9.341 -0.759 -17.710 1.00 18.98 418 THR B O 1
ATOM 8140 N N . PRO B 1 419 ? 10.396 -1.599 -15.912 1.00 18.51 419 PRO B N 1
ATOM 8141 C CA . PRO B 1 419 ? 9.304 -1.304 -15.028 1.00 18.80 419 PRO B CA 1
ATOM 8142 C C . PRO B 1 419 ? 9.005 0.187 -14.934 1.00 17.16 419 PRO B C 1
ATOM 8143 O O . PRO B 1 419 ? 9.933 1.045 -14.995 1.00 17.62 419 PRO B O 1
ATOM 8147 N N . TRP B 1 420 ? 7.720 0.510 -14.749 1.00 17.10 420 TRP B N 1
ATOM 8148 C CA . TRP B 1 420 ? 7.282 1.879 -14.517 1.00 16.41 420 TRP B CA 1
ATOM 8149 C C . TRP B 1 420 ? 7.300 2.147 -13.029 1.00 18.17 420 TRP B C 1
ATOM 8150 O O . TRP B 1 420 ? 6.270 2.436 -12.399 1.00 18.59 420 TRP B O 1
ATOM 8161 N N . SER B 1 421 ? 8.500 2.150 -12.458 1.00 17.88 421 SER B N 1
ATOM 8162 C CA . SER B 1 421 ? 8.667 2.262 -11.025 1.00 21.97 421 SER B CA 1
ATOM 8163 C C . SER B 1 421 ? 8.500 3.683 -10.468 1.00 21.80 421 SER B C 1
ATOM 8164 O O . SER B 1 421 ? 8.449 3.846 -9.265 1.00 26.90 421 SER B O 1
ATOM 8167 N N . ASP B 1 422 ? 8.396 4.692 -11.325 1.00 21.22 422 ASP B N 1
ATOM 8168 C CA . ASP B 1 422 ? 8.170 6.064 -10.958 1.00 22.34 422 ASP B CA 1
ATOM 8169 C C . ASP B 1 422 ? 6.682 6.405 -10.810 1.00 19.61 422 ASP B C 1
ATOM 8170 O O . ASP B 1 422 ? 6.336 7.520 -10.472 1.00 21.00 422 ASP B O 1
ATOM 8175 N N . VAL B 1 423 ? 5.773 5.478 -11.147 1.00 18.32 423 VAL B N 1
ATOM 8176 C CA . VAL B 1 423 ? 4.359 5.755 -11.035 1.00 17.42 423 VAL B CA 1
ATOM 8177 C C . VAL B 1 423 ? 3.950 5.637 -9.553 1.00 17.44 423 VAL B C 1
ATOM 8178 O O . VAL B 1 423 ? 4.159 4.574 -8.947 1.00 17.41 423 VAL B O 1
ATOM 8182 N N . PRO B 1 424 ? 3.402 6.715 -8.985 1.00 17.59 424 PRO B N 1
ATOM 8183 C CA . PRO B 1 424 ? 2.924 6.591 -7.628 1.00 17.83 424 PRO B CA 1
ATOM 8184 C C . PRO B 1 424 ? 1.738 5.641 -7.561 1.00 16.01 424 PRO B C 1
ATOM 8185 O O . PRO B 1 424 ? 0.843 5.689 -8.397 1.00 15.99 424 PRO B O 1
ATOM 8189 N N . PHE B 1 425 ? 1.683 4.827 -6.523 1.00 16.12 425 PHE B N 1
ATOM 8190 C CA . PHE B 1 425 ? 0.559 3.926 -6.396 1.00 15.36 425 PHE B CA 1
ATOM 8191 C C . PHE B 1 425 ? -0.773 4.695 -6.302 1.00 15.47 425 PHE B C 1
ATOM 8192 O O . PHE B 1 425 ? -1.812 4.203 -6.790 1.00 16.01 425 PHE B O 1
ATOM 8200 N N . GLU B 1 426 ? -0.789 5.898 -5.686 1.00 15.65 426 GLU B N 1
ATOM 8201 C CA . GLU B 1 426 ? -1.999 6.745 -5.635 1.00 18.33 426 GLU B CA 1
ATOM 8202 C C . GLU B 1 426 ? -2.539 7.073 -7.004 1.00 15.07 426 GLU B C 1
ATOM 8203 O O . GLU B 1 426 ? -3.750 7.165 -7.198 1.00 16.44 426 GLU B O 1
ATOM 8209 N N . PHE B 1 427 ? -1.636 7.210 -7.984 1.00 15.15 427 PHE B N 1
ATOM 8210 C CA . PHE B 1 427 ? -2.053 7.451 -9.335 1.00 15.04 427 PHE B CA 1
ATOM 8211 C C . PHE B 1 427 ? -2.915 6.296 -9.809 1.00 14.65 427 PHE B C 1
ATOM 8212 O O . PHE B 1 427 ? -3.923 6.484 -10.474 1.00 15.97 427 PHE B O 1
ATOM 8220 N N . LEU B 1 428 ? -2.445 5.080 -9.526 1.00 13.93 428 LEU B N 1
ATOM 8221 C CA . LEU B 1 428 ? -3.153 3.873 -9.980 1.00 13.53 428 LEU B CA 1
ATOM 8222 C C . LEU B 1 428 ? -4.482 3.719 -9.286 1.00 13.66 428 LEU B C 1
ATOM 8223 O O . LEU B 1 428 ? -5.475 3.347 -9.908 1.00 13.62 428 LEU B O 1
ATOM 8228 N N . ILE B 1 429 ? -4.519 4.019 -7.991 1.00 13.89 429 ILE B N 1
ATOM 8229 C CA . ILE B 1 429 ? -5.785 4.022 -7.257 1.00 15.12 429 ILE B CA 1
ATOM 8230 C C . ILE B 1 429 ? -6.807 4.978 -7.854 1.00 15.19 429 ILE B C 1
ATOM 8231 O O . ILE B 1 429 ? -8.004 4.646 -7.912 1.00 16.17 429 ILE B O 1
ATOM 8236 N N . GLU B 1 430 ? -6.371 6.154 -8.308 1.00 13.93 430 GLU B N 1
ATOM 8237 C CA . GLU B 1 430 ? -7.324 7.062 -8.929 1.00 14.02 430 GLU B CA 1
ATOM 8238 C C . GLU B 1 430 ? -7.631 6.796 -10.410 1.00 14.16 430 GLU B C 1
ATOM 8239 O O . GLU B 1 430 ? -8.758 7.036 -10.853 1.00 15.33 430 GLU B O 1
ATOM 8245 N N . ASN B 1 431 ? -6.695 6.222 -11.145 1.00 13.22 431 ASN B N 1
ATOM 8246 C CA . ASN B 1 431 ? -6.806 6.160 -12.607 1.00 15.48 431 ASN B CA 1
ATOM 8247 C C . ASN B 1 431 ? -7.217 4.807 -13.144 1.00 15.35 431 ASN B C 1
ATOM 8248 O O . ASN B 1 431 ? -7.409 4.690 -14.330 1.00 17.28 431 ASN B O 1
ATOM 8253 N N . ILE B 1 432 ? -7.404 3.832 -12.258 1.00 14.96 432 ILE B N 1
ATOM 8254 C CA . ILE B 1 432 ? -7.930 2.495 -12.653 1.00 14.03 432 ILE B CA 1
ATOM 8255 C C . ILE B 1 432 ? -9.280 2.333 -11.991 1.00 15.54 432 ILE B C 1
ATOM 8256 O O . ILE B 1 432 ? -9.356 2.566 -10.772 1.00 16.59 432 ILE B O 1
ATOM 8261 N N A GLN B 1 433 ? -10.328 1.957 -12.733 0.50 15.89 433 GLN B N 1
ATOM 8262 N N B GLN B 1 433 ? -10.306 1.935 -12.774 0.50 15.93 433 GLN B N 1
ATOM 8263 C CA A GLN B 1 433 ? -11.642 1.873 -12.124 0.50 16.48 433 GLN B CA 1
ATOM 8264 C CA B GLN B 1 433 ? -11.674 1.707 -12.302 0.50 16.69 433 GLN B CA 1
ATOM 8265 C C A GLN B 1 433 ? -11.693 0.765 -11.093 0.50 16.02 433 GLN B C 1
ATOM 8266 C C B GLN B 1 433 ? -11.705 0.741 -11.123 0.50 16.16 433 GLN B C 1
ATOM 8267 O O A GLN B 1 433 ? -10.925 -0.206 -11.130 0.50 14.25 433 GLN B O 1
ATOM 8268 O O B GLN B 1 433 ? -10.907 -0.206 -11.084 0.50 14.39 433 GLN B O 1
ATOM 8279 N N . HIS B 1 434 ? -12.643 0.918 -10.192 1.00 16.35 434 HIS B N 1
ATOM 8280 C CA A HIS B 1 434 ? -12.983 -0.038 -9.166 0.45 17.41 434 HIS B CA 1
ATOM 8281 C CA B HIS B 1 434 ? -12.827 -0.094 -9.142 0.55 17.04 434 HIS B CA 1
ATOM 8282 C C . HIS B 1 434 ? -13.380 -1.377 -9.818 1.00 15.31 434 HIS B C 1
ATOM 8283 O O . HIS B 1 434 ? -14.030 -1.373 -10.860 1.00 17.31 434 HIS B O 1
ATOM 8296 N N . LEU B 1 435 ? -13.018 -2.508 -9.238 1.00 14.80 435 LEU B N 1
ATOM 8297 C CA . LEU B 1 435 ? -13.409 -3.813 -9.703 1.00 16.07 435 LEU B CA 1
ATOM 8298 C C . LEU B 1 435 ? -14.860 -3.970 -9.361 1.00 18.54 435 LEU B C 1
ATOM 8299 O O . LEU B 1 435 ? -15.179 -3.870 -8.197 1.00 25.02 435 LEU B O 1
ATOM 8304 N N . THR B 1 436 ? -15.745 -4.126 -10.364 1.00 16.93 436 THR B N 1
ATOM 8305 C CA . THR B 1 436 ? -17.182 -4.059 -10.181 1.00 18.36 436 THR B CA 1
ATOM 8306 C C . THR B 1 436 ? -17.802 -5.452 -10.297 1.00 15.46 436 THR B C 1
ATOM 8307 O O . THR B 1 436 ? -17.308 -6.286 -11.044 1.00 15.34 436 THR B O 1
ATOM 8311 N N . PRO B 1 437 ? -18.918 -5.699 -9.593 1.00 15.24 437 PRO B N 1
ATOM 8312 C CA . PRO B 1 437 ? -19.609 -6.986 -9.770 1.00 13.85 437 PRO B CA 1
ATOM 8313 C C . PRO B 1 437 ? -20.127 -7.234 -11.169 1.00 15.27 437 PRO B C 1
ATOM 8314 O O . PRO B 1 437 ? -20.543 -6.281 -11.845 1.00 16.16 437 PRO B O 1
ATOM 8318 N N . ARG B 1 438 ? -20.146 -8.491 -11.573 1.00 13.87 438 ARG B N 1
ATOM 8319 C CA . ARG B 1 438 ? -20.755 -8.909 -12.829 1.00 13.28 438 ARG B CA 1
ATOM 8320 C C . ARG B 1 438 ? -22.110 -9.521 -12.541 1.00 13.36 438 ARG B C 1
ATOM 8321 O O . ARG B 1 438 ? -22.253 -10.215 -11.556 1.00 13.40 438 ARG B O 1
ATOM 8329 N N . TYR B 1 439 ? -23.083 -9.262 -13.415 1.00 12.65 439 TYR B N 1
ATOM 8330 C CA . TYR B 1 439 ? -24.440 -9.763 -13.209 1.00 13.76 439 TYR B CA 1
ATOM 8331 C C . TYR B 1 439 ? -24.703 -11.046 -13.952 1.00 12.89 439 TYR B C 1
ATOM 8332 O O . TYR B 1 439 ? -24.270 -11.230 -15.096 1.00 13.08 439 TYR B O 1
ATOM 8341 N N . TYR B 1 440 ? -25.480 -11.928 -13.327 1.00 11.98 440 TYR B N 1
ATOM 8342 C CA . TYR B 1 440 ? -25.878 -13.218 -13.924 1.00 13.18 440 TYR B CA 1
ATOM 8343 C C . TYR B 1 440 ? -27.371 -13.436 -13.773 1.00 14.16 440 TYR B C 1
ATOM 8344 O O . TYR B 1 440 ? -27.939 -13.138 -12.723 1.00 15.04 440 TYR B O 1
ATOM 8353 N N . SER B 1 441 ? -28.014 -13.917 -14.814 1.00 13.84 441 SER B N 1
ATOM 8354 C CA . SER B 1 441 ? -29.436 -14.225 -14.773 1.00 14.13 441 SER B CA 1
ATOM 8355 C C . SER B 1 441 ? -29.673 -15.453 -13.938 1.00 14.96 441 SER B C 1
ATOM 8356 O O . SER B 1 441 ? -29.260 -16.522 -14.301 1.00 17.50 441 SER B O 1
ATOM 8359 N N . ILE B 1 442 ? -30.398 -15.356 -12.837 1.00 13.28 442 ILE B N 1
ATOM 8360 C CA . ILE B 1 442 ? -30.567 -16.525 -11.977 1.00 13.61 442 ILE B CA 1
ATOM 8361 C C . ILE B 1 442 ? -31.352 -17.616 -12.712 1.00 13.36 442 ILE B C 1
ATOM 8362 O O . ILE B 1 442 ? -32.398 -17.333 -13.344 1.00 13.92 442 ILE B O 1
ATOM 8367 N N . SER B 1 443 ? -30.853 -18.851 -12.681 1.00 13.18 443 SER B N 1
ATOM 8368 C CA . SER B 1 443 ? -31.380 -19.949 -13.447 1.00 12.97 443 SER B CA 1
ATOM 8369 C C . SER B 1 443 ? -32.126 -20.990 -12.567 1.00 13.25 443 SER B C 1
ATOM 8370 O O . SER B 1 443 ? -32.530 -22.028 -13.065 1.00 14.33 443 SER B O 1
ATOM 8373 N N . SER B 1 444 ? -32.324 -20.640 -11.303 1.00 14.18 444 SER B N 1
ATOM 8374 C CA . SER B 1 444 ? -33.172 -21.416 -10.378 1.00 14.36 444 SER B CA 1
ATOM 8375 C C . SER B 1 444 ? -34.484 -20.691 -10.214 1.00 14.01 444 SER B C 1
ATOM 8376 O O . SER B 1 444 ? -34.621 -19.503 -10.544 1.00 13.97 444 SER B O 1
ATOM 8379 N N . SER B 1 445 ? -35.441 -21.421 -9.611 1.00 14.85 445 SER B N 1
ATOM 8380 C CA . SER B 1 445 ? -36.760 -20.896 -9.311 1.00 15.99 445 SER B CA 1
ATOM 8381 C C . SER B 1 445 ? -36.892 -20.674 -7.834 1.00 16.04 445 SER B C 1
ATOM 8382 O O . SER B 1 445 ? -36.635 -21.612 -7.072 1.00 16.79 445 SER B O 1
ATOM 8385 N N . SER B 1 446 ? -37.307 -19.484 -7.448 1.00 15.74 446 SER B N 1
ATOM 8386 C CA . SER B 1 446 ? -37.536 -19.178 -6.011 1.00 15.97 446 SER B CA 1
ATOM 8387 C C . SER B 1 446 ? -38.713 -19.979 -5.422 1.00 18.33 446 SER B C 1
ATOM 8388 O O . SER B 1 446 ? -38.740 -20.242 -4.196 1.00 20.10 446 SER B O 1
ATOM 8391 N N . LEU B 1 447 ? -39.670 -20.383 -6.228 1.00 18.06 447 LEU B N 1
ATOM 8392 C CA . LEU B 1 447 ? -40.729 -21.285 -5.735 1.00 18.64 447 LEU B CA 1
ATOM 8393 C C . LEU B 1 447 ? -40.209 -22.683 -5.498 1.00 20.25 447 LEU B C 1
ATOM 8394 O O . LEU B 1 447 ? -40.530 -23.346 -4.485 1.00 21.70 447 LEU B O 1
ATOM 8399 N N . SER B 1 448 ? -39.437 -23.195 -6.444 1.00 20.47 448 SER B N 1
ATOM 8400 C CA . SER B 1 448 ? -38.909 -24.525 -6.387 1.00 20.00 448 SER B CA 1
ATOM 8401 C C . SER B 1 448 ? -37.761 -24.685 -5.341 1.00 20.99 448 SER B C 1
ATOM 8402 O O . SER B 1 448 ? -37.646 -25.717 -4.653 1.00 21.63 448 SER B O 1
ATOM 8405 N N . GLU B 1 449 ? -36.908 -23.666 -5.246 1.00 18.27 449 GLU B N 1
ATOM 8406 C CA . GLU B 1 449 ? -35.713 -23.706 -4.401 1.00 17.53 449 GLU B CA 1
ATOM 8407 C C . GLU B 1 449 ? -35.367 -22.314 -3.887 1.00 18.88 449 GLU B C 1
ATOM 8408 O O . GLU B 1 449 ? -34.423 -21.649 -4.342 1.00 18.38 449 GLU B O 1
ATOM 8414 N N . LYS B 1 450 ? -36.150 -21.807 -2.936 1.00 18.23 450 LYS B N 1
ATOM 8415 C CA . LYS B 1 450 ? -35.929 -20.488 -2.397 1.00 20.17 450 LYS B CA 1
ATOM 8416 C C . LYS B 1 450 ? -34.553 -20.339 -1.754 1.00 19.51 450 LYS B C 1
ATOM 8417 O O . LYS B 1 450 ? -34.052 -19.231 -1.681 1.00 20.31 450 LYS B O 1
ATOM 8423 N N . GLN B 1 451 ? -34.009 -21.466 -1.275 1.00 19.00 451 GLN B N 1
ATOM 8424 C CA . GLN B 1 451 ? -32.784 -21.534 -0.505 1.00 22.41 451 GLN B CA 1
ATOM 8425 C C . GLN B 1 451 ? -31.486 -21.704 -1.314 1.00 21.38 451 GLN B C 1
ATOM 8426 O O . GLN B 1 451 ? -30.408 -21.805 -0.717 1.00 20.32 451 GLN B O 1
ATOM 8432 N N . LEU B 1 452 ? -31.617 -21.768 -2.637 1.00 18.35 452 LEU B N 1
ATOM 8433 C CA . LEU B 1 452 ? -30.507 -22.013 -3.545 1.00 18.34 452 LEU B CA 1
ATOM 8434 C C . LEU B 1 452 ? -30.605 -21.007 -4.670 1.00 16.89 452 LEU B C 1
ATOM 8435 O O . LEU B 1 452 ? -31.701 -20.779 -5.200 1.00 18.58 452 LEU B O 1
ATOM 8440 N N . ILE B 1 453 ? -29.457 -20.482 -5.073 1.00 15.27 453 ILE B N 1
ATOM 8441 C CA . ILE B 1 453 ? -29.383 -19.676 -6.299 1.00 14.37 453 ILE B CA 1
ATOM 8442 C C . ILE B 1 453 ? -28.508 -20.387 -7.305 1.00 14.52 453 ILE B C 1
ATOM 8443 O O . ILE B 1 453 ? -27.399 -20.793 -6.968 1.00 15.49 453 ILE B O 1
ATOM 8448 N N . ASN B 1 454 ? -29.023 -20.593 -8.530 1.00 12.98 454 ASN B N 1
ATOM 8449 C CA . ASN B 1 454 ? -28.196 -21.118 -9.625 1.00 13.37 454 ASN B CA 1
ATOM 8450 C C . ASN B 1 454 ? -27.835 -19.971 -10.575 1.00 13.65 454 ASN B C 1
ATOM 8451 O O . ASN B 1 454 ? -28.655 -19.095 -10.829 1.00 13.77 454 ASN B O 1
ATOM 8456 N N . VAL B 1 455 ? -26.649 -20.070 -11.163 1.00 13.33 455 VAL B N 1
ATOM 8457 C CA . VAL B 1 455 ? -26.312 -19.248 -12.330 1.00 13.98 455 VAL B CA 1
ATOM 8458 C C . VAL B 1 455 ? -25.646 -20.178 -13.343 1.00 13.26 455 VAL B C 1
ATOM 8459 O O . VAL B 1 455 ? -25.188 -21.294 -13.006 1.00 14.10 455 VAL B O 1
ATOM 8463 N N . THR B 1 456 ? -25.588 -19.693 -14.564 1.00 13.09 456 THR B N 1
ATOM 8464 C CA . THR B 1 456 ? -25.153 -20.479 -15.713 1.00 13.23 456 THR B CA 1
ATOM 8465 C C . THR B 1 456 ? -24.244 -19.570 -16.504 1.00 14.38 456 THR B C 1
ATOM 8466 O O . THR B 1 456 ? -24.740 -18.600 -17.114 1.00 14.94 456 THR B O 1
ATOM 8470 N N . ALA B 1 457 ? -22.934 -19.781 -16.457 1.00 13.27 457 ALA B N 1
ATOM 8471 C CA . ALA B 1 457 ? -22.008 -18.784 -16.902 1.00 14.02 457 ALA B CA 1
ATOM 8472 C C . ALA B 1 457 ? -21.060 -19.375 -17.940 1.00 14.52 457 ALA B C 1
ATOM 8473 O O . ALA B 1 457 ? -20.277 -20.293 -17.653 1.00 14.52 457 ALA B O 1
ATOM 8475 N N . VAL B 1 458 ? -21.075 -18.791 -19.119 1.00 14.28 458 VAL B N 1
ATOM 8476 C CA . VAL B 1 458 ? -20.160 -19.246 -20.170 1.00 14.40 458 VAL B CA 1
ATOM 8477 C C . VAL B 1 458 ? -18.780 -18.635 -19.925 1.00 13.53 458 VAL B C 1
ATOM 8478 O O . VAL B 1 458 ? -18.679 -17.439 -19.654 1.00 14.05 458 VAL B O 1
ATOM 8482 N N . VAL B 1 459 ? -17.703 -19.428 -20.039 1.00 12.38 459 VAL B N 1
ATOM 8483 C CA . VAL B 1 459 ? -16.385 -18.957 -19.698 1.00 13.61 459 VAL B CA 1
ATOM 8484 C C . VAL B 1 459 ? -15.789 -18.218 -20.880 1.00 15.12 459 VAL B C 1
ATOM 8485 O O . VAL B 1 459 ? -15.797 -18.715 -21.994 1.00 17.08 459 VAL B O 1
ATOM 8489 N N . GLU B 1 460 ? -15.312 -16.989 -20.634 1.00 13.83 460 GLU B N 1
ATOM 8490 C CA . GLU B 1 460 ? -14.656 -16.201 -21.670 1.00 15.39 460 GLU B CA 1
ATOM 8491 C C . GLU B 1 460 ? -13.130 -16.334 -21.478 1.00 15.77 460 GLU B C 1
ATOM 8492 O O . GLU B 1 460 ? -12.596 -15.847 -20.486 1.00 15.24 460 GLU B O 1
ATOM 8498 N N . ALA B 1 461 ? -12.413 -16.965 -22.419 1.00 17.85 461 ALA B N 1
ATOM 8499 C CA . ALA B 1 461 ? -10.946 -17.164 -22.237 1.00 18.50 461 ALA B CA 1
ATOM 8500 C C . ALA B 1 461 ? -10.312 -17.485 -23.564 1.00 23.38 461 ALA B C 1
ATOM 8501 O O . ALA B 1 461 ? -10.838 -18.302 -24.327 1.00 24.71 461 ALA B O 1
ATOM 8503 N N . GLU B 1 462 ? -9.183 -16.862 -23.826 1.00 22.19 462 GLU B N 1
ATOM 8504 C CA . GLU B 1 462 ? -8.399 -17.199 -24.995 1.00 24.03 462 GLU B CA 1
ATOM 8505 C C . GLU B 1 462 ? -6.936 -16.979 -24.669 1.00 24.57 462 GLU B C 1
ATOM 8506 O O . GLU B 1 462 ? -6.578 -16.209 -23.776 1.00 20.66 462 GLU B O 1
ATOM 8512 N N . GLU B 1 463 ? -6.075 -17.663 -25.414 1.00 27.63 463 GLU B N 1
ATOM 8513 C CA . GLU B 1 463 ? -4.652 -17.510 -25.224 1.00 30.08 463 GLU B CA 1
ATOM 8514 C C . GLU B 1 463 ? -4.112 -16.955 -26.541 1.00 30.22 463 GLU B C 1
ATOM 8515 O O . GLU B 1 463 ? -4.405 -17.472 -27.613 1.00 28.64 463 GLU B O 1
ATOM 8521 N N . GLU B 1 464 ? -3.426 -15.819 -26.472 1.00 28.61 464 GLU B N 1
ATOM 8522 C CA . GLU B 1 464 ? -2.919 -15.148 -27.681 1.00 31.76 464 GLU B CA 1
ATOM 8523 C C . GLU B 1 464 ? -1.723 -15.907 -28.248 1.00 31.70 464 GLU B C 1
ATOM 8524 O O . GLU B 1 464 ? -1.137 -16.733 -27.548 1.00 34.65 464 GLU B O 1
ATOM 8530 N N . ALA B 1 465 ? -1.385 -15.600 -29.506 1.00 38.52 465 ALA B N 1
ATOM 8531 C CA . ALA B 1 465 ? -0.229 -16.202 -30.207 1.00 43.92 465 ALA B CA 1
ATOM 8532 C C . ALA B 1 465 ? 1.061 -16.085 -29.392 1.00 46.34 465 ALA B C 1
ATOM 8533 O O . ALA B 1 465 ? 1.820 -17.046 -29.294 1.00 53.49 465 ALA B O 1
ATOM 8535 N N . ASP B 1 466 ? 1.275 -14.919 -28.771 1.00 42.24 466 ASP B N 1
ATOM 8536 C CA . ASP B 1 466 ? 2.424 -14.710 -27.861 1.00 40.75 466 ASP B CA 1
ATOM 8537 C C . ASP B 1 466 ? 2.327 -15.340 -26.463 1.00 40.13 466 ASP B C 1
ATOM 8538 O O . ASP B 1 466 ? 3.207 -15.113 -25.645 1.00 43.54 466 ASP B O 1
ATOM 8543 N N . GLY B 1 467 ? 1.274 -16.116 -26.176 1.00 39.10 467 GLY B N 1
ATOM 8544 C CA . GLY B 1 467 ? 1.065 -16.766 -24.873 1.00 33.87 467 GLY B CA 1
ATOM 8545 C C . GLY B 1 467 ? 0.279 -15.973 -23.798 1.00 30.58 467 GLY B C 1
ATOM 8546 O O . GLY B 1 467 ? 0.039 -16.460 -22.708 1.00 32.16 467 GLY B O 1
ATOM 8547 N N . ARG B 1 468 ? -0.107 -14.736 -24.081 1.00 29.58 468 ARG B N 1
ATOM 8548 C CA . ARG B 1 468 ? -0.820 -13.955 -23.067 1.00 24.23 468 ARG B CA 1
ATOM 8549 C C . ARG B 1 468 ? -2.207 -14.562 -22.908 1.00 21.43 468 ARG B C 1
ATOM 8550 O O . ARG B 1 468 ? -2.883 -14.763 -23.893 1.00 21.94 468 ARG B O 1
ATOM 8558 N N . PRO B 1 469 ? -2.641 -14.754 -21.657 1.00 21.50 469 PRO B N 1
ATOM 8559 C CA . PRO B 1 469 ? -4.092 -15.044 -21.464 1.00 21.51 469 PRO B CA 1
ATOM 8560 C C . PRO B 1 469 ? -4.968 -13.816 -21.483 1.00 19.25 469 PRO B C 1
ATOM 8561 O O . PRO B 1 469 ? -4.620 -12.811 -20.836 1.00 20.66 469 PRO B O 1
ATOM 8565 N N . VAL B 1 470 ? -6.077 -13.907 -22.203 1.00 17.01 470 VAL B N 1
ATOM 8566 C CA . VAL B 1 470 ? -7.065 -12.837 -22.227 1.00 16.52 470 VAL B CA 1
ATOM 8567 C C . VAL B 1 470 ? -8.316 -13.488 -21.646 1.00 16.50 470 VAL B C 1
ATOM 8568 O O . VAL B 1 470 ? -8.878 -14.382 -22.266 1.00 16.56 470 VAL B O 1
ATOM 8572 N N . THR B 1 471 ? -8.705 -13.068 -20.451 1.00 14.78 471 THR B N 1
ATOM 8573 C CA . THR B 1 471 ? -9.701 -13.799 -19.674 1.00 14.99 471 THR B CA 1
ATOM 8574 C C . THR B 1 471 ? -10.779 -12.927 -19.119 1.00 15.31 471 THR B C 1
ATOM 8575 O O . THR B 1 471 ? -10.558 -11.773 -18.758 1.00 14.39 471 THR B O 1
ATOM 8579 N N . GLY B 1 472 ? -11.967 -13.524 -19.020 1.00 13.56 472 GLY B N 1
ATOM 8580 C CA . GLY B 1 472 ? -13.054 -12.872 -18.315 1.00 13.54 472 GLY B CA 1
ATOM 8581 C C . GLY B 1 472 ? -12.819 -13.120 -16.824 1.00 12.79 472 GLY B C 1
ATOM 8582 O O . GLY B 1 472 ? -12.623 -14.263 -16.411 1.00 13.49 472 GLY B O 1
ATOM 8583 N N . VAL B 1 473 ? -12.825 -12.078 -15.993 1.00 12.04 473 VAL B N 1
ATOM 8584 C CA . VAL B 1 473 ? -12.439 -12.224 -14.588 1.00 12.32 473 VAL B CA 1
ATOM 8585 C C . VAL B 1 473 ? -13.369 -13.147 -13.792 1.00 12.99 473 VAL B C 1
ATOM 8586 O O . VAL B 1 473 ? -12.900 -14.128 -13.166 1.00 11.95 473 VAL B O 1
ATOM 8590 N N . VAL B 1 474 ? -14.660 -12.863 -13.763 1.00 12.53 474 VAL B N 1
ATOM 8591 C CA . VAL B 1 474 ? -15.552 -13.717 -12.983 1.00 12.50 474 VAL B CA 1
ATOM 8592 C C . VAL B 1 474 ? -15.681 -15.103 -13.574 1.00 12.86 474 VAL B C 1
ATOM 8593 O O . VAL B 1 474 ? -15.673 -16.105 -12.806 1.00 13.32 474 VAL B O 1
ATOM 8597 N N . THR B 1 475 ? -15.817 -15.220 -14.882 1.00 11.76 475 THR B N 1
ATOM 8598 C CA . THR B 1 475 ? -16.068 -16.549 -15.444 1.00 12.45 475 THR B CA 1
ATOM 8599 C C . THR B 1 475 ? -14.890 -17.502 -15.289 1.00 12.74 475 THR B C 1
ATOM 8600 O O . THR B 1 475 ? -15.096 -18.715 -15.070 1.00 11.97 475 THR B O 1
ATOM 8604 N N . ASN B 1 476 ? -13.673 -16.977 -15.320 1.00 12.25 476 ASN B N 1
ATOM 8605 C CA . ASN B 1 476 ? -12.500 -17.858 -15.039 1.00 12.11 476 ASN B CA 1
ATOM 8606 C C . ASN B 1 476 ? -12.377 -18.185 -13.572 1.00 13.13 476 ASN B C 1
ATOM 8607 O O . ASN B 1 476 ? -11.856 -19.246 -13.253 1.00 13.63 476 ASN B O 1
ATOM 8612 N N . LEU B 1 477 ? -12.892 -17.316 -12.683 1.00 12.88 477 LEU B N 1
ATOM 8613 C CA . LEU B 1 477 ? -12.953 -17.612 -11.256 1.00 12.78 477 LEU B CA 1
ATOM 8614 C C . LEU B 1 477 ? -13.940 -18.734 -11.008 1.00 11.98 477 LEU B C 1
ATOM 8615 O O . LEU B 1 477 ? -13.600 -19.712 -10.314 1.00 13.30 477 LEU B O 1
ATOM 8620 N N . LEU B 1 478 ? -15.099 -18.654 -11.647 1.00 12.26 478 LEU B N 1
ATOM 8621 C CA . LEU B 1 478 ? -16.067 -19.739 -11.505 1.00 12.95 478 LEU B CA 1
ATOM 8622 C C . LEU B 1 478 ? -15.548 -21.036 -12.091 1.00 13.37 478 LEU B C 1
ATOM 8623 O O . LEU B 1 478 ? -15.716 -22.084 -11.477 1.00 13.69 478 LEU B O 1
ATOM 8628 N N . LYS B 1 479 ? -14.856 -21.002 -13.231 1.00 12.59 479 LYS B N 1
ATOM 8629 C CA . LYS B 1 479 ? -14.230 -22.230 -13.770 1.00 13.69 479 LYS B CA 1
ATOM 8630 C C . LYS B 1 479 ? -13.190 -22.791 -12.824 1.00 13.42 479 LYS B C 1
ATOM 8631 O O . LYS B 1 479 ? -13.107 -24.022 -12.631 1.00 14.02 479 LYS B O 1
ATOM 8637 N N . ASN B 1 480 ? -12.366 -21.941 -12.216 1.00 13.44 480 ASN B N 1
ATOM 8638 C CA . ASN B 1 480 ? -11.351 -22.418 -11.255 1.00 14.48 480 ASN B CA 1
ATOM 8639 C C . ASN B 1 480 ? -12.056 -23.117 -10.087 1.00 13.99 480 ASN B C 1
ATOM 8640 O O . ASN B 1 480 ? -11.549 -24.134 -9.608 1.00 13.39 480 ASN B O 1
ATOM 8645 N N . ILE B 1 481 ? -13.148 -22.543 -9.595 1.00 12.90 481 ILE B N 1
ATOM 8646 C CA . ILE B 1 481 ? -13.887 -23.154 -8.488 1.00 13.23 481 ILE B CA 1
ATOM 8647 C C . ILE B 1 481 ? -14.411 -24.530 -8.917 1.00 14.22 481 ILE B C 1
ATOM 8648 O O . ILE B 1 481 ? -14.299 -25.515 -8.155 1.00 14.68 481 ILE B O 1
ATOM 8653 N N . GLU B 1 482 ? -15.008 -24.612 -10.096 1.00 13.13 482 GLU B N 1
ATOM 8654 C CA . GLU B 1 482 ? -15.518 -25.893 -10.560 1.00 14.81 482 GLU B CA 1
ATOM 8655 C C . GLU B 1 482 ? -14.415 -26.948 -10.653 1.00 14.49 482 GLU B C 1
ATOM 8656 O O . GLU B 1 482 ? -14.609 -28.099 -10.258 1.00 15.29 482 GLU B O 1
ATOM 8662 N N . ILE B 1 483 ? -13.254 -26.541 -11.134 1.00 13.86 483 ILE B N 1
ATOM 8663 C CA . ILE B 1 483 ? -12.147 -27.468 -11.352 1.00 14.48 483 ILE B CA 1
ATOM 8664 C C . ILE B 1 483 ? -11.692 -27.982 -9.995 1.00 15.60 483 ILE B C 1
ATOM 8665 O O . ILE B 1 483 ? -11.450 -29.167 -9.814 1.00 16.71 483 ILE B O 1
ATOM 8670 N N . ALA B 1 484 ? -11.560 -27.092 -9.040 1.00 14.10 484 ALA B N 1
ATOM 8671 C CA . ALA B 1 484 ? -11.103 -27.431 -7.701 1.00 15.17 484 ALA B CA 1
ATOM 8672 C C . ALA B 1 484 ? -12.154 -28.219 -6.921 1.00 15.64 484 ALA B C 1
ATOM 8673 O O . ALA B 1 484 ? -11.853 -29.251 -6.295 1.00 16.61 484 ALA B O 1
ATOM 8675 N N . GLN B 1 485 ? -13.397 -27.792 -6.979 1.00 14.79 485 GLN B N 1
ATOM 8676 C CA . GLN B 1 485 ? -14.432 -28.415 -6.184 1.00 14.48 485 GLN B CA 1
ATOM 8677 C C . GLN B 1 485 ? -14.655 -29.856 -6.638 1.00 14.47 485 GLN B C 1
ATOM 8678 O O . GLN B 1 485 ? -14.874 -30.751 -5.813 1.00 16.66 485 GLN B O 1
ATOM 8684 N N . ASN B 1 486 ? -14.635 -30.070 -7.937 1.00 15.66 486 ASN B N 1
ATOM 8685 C CA . ASN B 1 486 ? -14.934 -31.398 -8.518 1.00 16.04 486 ASN B CA 1
ATOM 8686 C C . ASN B 1 486 ? -13.678 -32.239 -8.739 1.00 16.43 486 ASN B C 1
ATOM 8687 O O . ASN B 1 486 ? -13.795 -33.355 -9.254 1.00 17.21 486 ASN B O 1
ATOM 8692 N N . LYS B 1 487 ? -12.512 -31.694 -8.388 1.00 15.37 487 LYS B N 1
ATOM 8693 C CA . LYS B 1 487 ? -11.253 -32.418 -8.495 1.00 17.49 487 LYS B CA 1
ATOM 8694 C C . LYS B 1 487 ? -11.010 -32.971 -9.900 1.00 17.87 487 LYS B C 1
ATOM 8695 O O . LYS B 1 487 ? -10.614 -34.127 -10.099 1.00 17.87 487 LYS B O 1
ATOM 8701 N N . THR B 1 488 ? -11.278 -32.149 -10.917 1.00 16.85 488 THR B N 1
ATOM 8702 C CA . THR B 1 488 ? -11.246 -32.627 -12.286 1.00 17.00 488 THR B CA 1
ATOM 8703 C C . THR B 1 488 ? -9.843 -32.832 -12.840 1.00 16.05 488 THR B C 1
ATOM 8704 O O . THR B 1 488 ? -9.709 -33.492 -13.839 1.00 19.39 488 THR B O 1
ATOM 8708 N N . GLY B 1 489 ? -8.817 -32.181 -12.281 1.00 17.17 489 GLY B N 1
ATOM 8709 C CA . GLY B 1 489 ? -7.483 -32.246 -12.841 1.00 18.51 489 GLY B CA 1
ATOM 8710 C C . GLY B 1 489 ? -7.253 -31.370 -14.038 1.00 19.07 489 GLY B C 1
ATOM 8711 O O . GLY B 1 489 ? -6.162 -31.327 -14.557 1.00 20.02 489 GLY B O 1
ATOM 8712 N N . GLU B 1 490 ? -8.256 -30.574 -14.449 1.00 17.89 490 GLU B N 1
ATOM 8713 C CA . GLU B 1 490 ? -8.072 -29.711 -15.592 1.00 16.87 490 GLU B CA 1
ATOM 8714 C C . GLU B 1 490 ? -7.089 -28.591 -15.237 1.00 17.95 490 GLU B C 1
ATOM 8715 O O . GLU B 1 490 ? -6.980 -28.217 -14.083 1.00 18.48 490 GLU B O 1
ATOM 8721 N N . LYS B 1 491 ? -6.333 -28.133 -16.234 1.00 20.04 491 LYS B N 1
ATOM 8722 C CA . LYS B 1 491 ? -5.387 -27.024 -16.054 1.00 24.47 491 LYS B CA 1
ATOM 8723 C C . LYS B 1 491 ? -6.122 -25.708 -16.252 1.00 24.03 491 LYS B C 1
ATOM 8724 O O . LYS B 1 491 ? -6.516 -25.419 -17.370 1.00 26.07 491 LYS B O 1
ATOM 8730 N N . PRO B 1 492 ? -6.318 -24.918 -15.191 1.00 23.29 492 PRO B N 1
ATOM 8731 C CA . PRO B 1 492 ? -6.899 -23.572 -15.347 1.00 24.92 492 PRO B CA 1
ATOM 8732 C C . PRO B 1 492 ? -5.974 -22.707 -16.238 1.00 22.71 492 PRO B C 1
ATOM 8733 O O . PRO B 1 492 ? -4.763 -22.766 -16.078 1.00 22.24 492 PRO B O 1
ATOM 8737 N N . LEU B 1 493 ? -6.532 -21.915 -17.156 1.00 20.88 493 LEU B N 1
ATOM 8738 C CA . LEU B 1 493 ? -5.738 -20.943 -17.894 1.00 19.66 493 LEU B CA 1
ATOM 8739 C C . LEU B 1 493 ? -5.120 -19.897 -16.965 1.00 17.98 493 LEU B C 1
ATOM 8740 O O . LEU B 1 493 ? -3.966 -19.531 -17.121 1.00 19.81 493 LEU B O 1
ATOM 8745 N N . VAL B 1 494 ? -5.904 -19.419 -15.995 1.00 16.47 494 VAL B N 1
ATOM 8746 C CA . VAL B 1 494 ? -5.421 -18.507 -14.971 1.00 15.63 494 VAL B CA 1
ATOM 8747 C C . VAL B 1 494 ? -5.944 -19.034 -13.669 1.00 16.07 494 VAL B C 1
ATOM 8748 O O . VAL B 1 494 ? -6.911 -19.810 -13.645 1.00 16.93 494 VAL B O 1
ATOM 8752 N N . HIS B 1 495 ? -5.346 -18.597 -12.577 1.00 14.83 495 HIS B N 1
ATOM 8753 C CA . HIS B 1 495 ? -5.632 -19.069 -11.252 1.00 15.28 495 HIS B CA 1
ATOM 8754 C C . HIS B 1 495 ? -6.053 -17.958 -10.345 1.00 14.85 495 HIS B C 1
ATOM 8755 O O . HIS B 1 495 ? -5.668 -16.813 -10.544 1.00 15.75 495 HIS B O 1
ATOM 8762 N N . TYR B 1 496 ? -6.813 -18.294 -9.300 1.00 13.63 496 TYR B N 1
ATOM 8763 C CA . TYR B 1 496 ? -7.319 -17.335 -8.343 1.00 13.99 496 TYR B CA 1
ATOM 8764 C C . TYR B 1 496 ? -7.077 -17.752 -6.900 1.00 14.42 496 TYR B C 1
ATOM 8765 O O . TYR B 1 496 ? -6.784 -18.927 -6.641 1.00 16.63 496 TYR B O 1
ATOM 8774 N N . ASP B 1 497 ? -7.172 -16.805 -5.974 1.00 13.96 497 ASP B N 1
ATOM 8775 C CA . ASP B 1 497 ? -7.176 -17.113 -4.543 1.00 15.14 497 ASP B CA 1
ATOM 8776 C C . ASP B 1 497 ? -8.528 -17.604 -4.086 1.00 15.04 497 ASP B C 1
ATOM 8777 O O . ASP B 1 497 ? -9.434 -16.817 -3.860 1.00 15.38 497 ASP B O 1
ATOM 8782 N N . LEU B 1 498 ? -8.687 -18.926 -3.990 1.00 14.31 498 LEU B N 1
ATOM 8783 C CA . LEU B 1 498 ? -9.992 -19.453 -3.633 1.00 14.55 498 LEU B CA 1
ATOM 8784 C C . LEU B 1 498 ? -10.255 -19.395 -2.112 1.00 15.36 498 LEU B C 1
ATOM 8785 O O . LEU B 1 498 ? -11.396 -19.688 -1.672 1.00 16.25 498 LEU B O 1
ATOM 8790 N N . SER B 1 499 ? -9.233 -19.088 -1.289 1.00 16.42 499 SER B N 1
ATOM 8791 C CA . SER B 1 499 ? -9.438 -18.979 0.139 1.00 17.39 499 SER B CA 1
ATOM 8792 C C . SER B 1 499 ? -9.880 -17.604 0.541 1.00 15.28 499 SER B C 1
ATOM 8793 O O . SER B 1 499 ? -10.559 -17.405 1.556 1.00 15.38 499 SER B O 1
ATOM 8796 N N . GLY B 1 500 ? -9.513 -16.604 -0.256 1.00 15.65 500 GLY B N 1
ATOM 8797 C CA . GLY B 1 500 ? -9.897 -15.242 0.036 1.00 15.73 500 GLY B CA 1
ATOM 8798 C C . GLY B 1 500 ? -9.186 -14.596 1.215 1.00 17.26 500 GLY B C 1
ATOM 8799 O O . GLY B 1 500 ? -8.326 -15.233 1.869 1.00 17.82 500 GLY B O 1
ATOM 8800 N N . PRO B 1 501 ? -9.598 -13.374 1.558 1.00 18.80 501 PRO B N 1
ATOM 8801 C CA . PRO B 1 501 ? -8.966 -12.588 2.628 1.00 18.01 501 PRO B CA 1
ATOM 8802 C C . PRO B 1 501 ? -9.073 -13.271 3.971 1.00 18.80 501 PRO B C 1
ATOM 8803 O O . PRO B 1 501 ? -10.169 -13.536 4.452 1.00 19.48 501 PRO B O 1
ATOM 8807 N N . ARG B 1 502 ? -7.911 -13.596 4.550 1.00 21.42 502 ARG B N 1
ATOM 8808 C CA . ARG B 1 502 ? -7.826 -14.373 5.804 1.00 22.89 502 ARG B CA 1
ATOM 8809 C C . ARG B 1 502 ? -8.652 -15.627 5.820 1.00 20.38 502 ARG B C 1
ATOM 8810 O O . ARG B 1 502 ? -9.252 -15.975 6.833 1.00 22.84 502 ARG B O 1
ATOM 8818 N N . GLY B 1 503 ? -8.808 -16.249 4.670 1.00 17.70 503 GLY B N 1
ATOM 8819 C CA . GLY B 1 503 ? -9.553 -17.478 4.604 1.00 16.84 503 GLY B CA 1
ATOM 8820 C C . GLY B 1 503 ? -11.052 -17.319 4.629 1.00 16.51 503 GLY B C 1
ATOM 8821 O O . GLY B 1 503 ? -11.767 -18.329 4.734 1.00 16.95 503 GLY B O 1
ATOM 8822 N N . LYS B 1 504 ? -11.553 -16.077 4.526 1.00 15.97 504 LYS B N 1
ATOM 8823 C CA . LYS B 1 504 ? -12.981 -15.812 4.676 1.00 17.16 504 LYS B CA 1
ATOM 8824 C C . LYS B 1 504 ? -13.810 -16.287 3.470 1.00 16.88 504 LYS B C 1
ATOM 8825 O O . LYS B 1 504 ? -15.037 -16.372 3.596 1.00 16.84 504 LYS B O 1
ATOM 8831 N N . PHE B 1 505 ? -13.161 -16.665 2.357 1.00 15.73 505 PHE B N 1
ATOM 8832 C CA . PHE B 1 505 ? -13.888 -17.254 1.237 1.00 15.23 505 PHE B CA 1
ATOM 8833 C C . PHE B 1 505 ? -13.756 -18.767 1.204 1.00 17.76 505 PHE B C 1
ATOM 8834 O O . PHE B 1 505 ? -14.120 -19.421 0.210 1.00 17.05 505 PHE B O 1
ATOM 8842 N N . ASN B 1 506 ? -13.175 -19.363 2.258 1.00 17.47 506 ASN B N 1
ATOM 8843 C CA . ASN B 1 506 ? -13.147 -20.823 2.322 1.00 21.65 506 ASN B CA 1
ATOM 8844 C C . ASN B 1 506 ? -14.495 -21.476 2.401 1.00 26.82 506 ASN B C 1
ATOM 8845 O O . ASN B 1 506 ? -15.367 -20.963 3.057 1.00 29.93 506 ASN B O 1
ATOM 8850 N N . LYS B 1 507 ? -14.443 -22.713 1.876 1.00 28.01 507 LYS B N 1
ATOM 8851 C CA . LYS B 1 507 ? -15.421 -23.559 1.270 1.00 27.29 507 LYS B CA 1
ATOM 8852 C C . LYS B 1 507 ? -16.022 -22.873 0.043 1.00 20.72 507 LYS B C 1
ATOM 8853 O O . LYS B 1 507 ? -17.204 -22.890 -0.077 1.00 21.91 507 LYS B O 1
ATOM 8859 N N . PHE B 1 508 ? -15.200 -22.302 -0.857 1.00 17.35 508 PHE B N 1
ATOM 8860 C CA . PHE B 1 508 ? -15.659 -21.819 -2.146 1.00 16.41 508 PHE B CA 1
ATOM 8861 C C . PHE B 1 508 ? -16.805 -20.823 -1.998 1.00 15.67 508 PHE B C 1
ATOM 8862 O O . PHE B 1 508 ? -17.856 -20.937 -2.677 1.00 15.19 508 PHE B O 1
ATOM 8870 N N . LYS B 1 509 ? -16.631 -19.838 -1.130 1.00 14.11 509 LYS B N 1
ATOM 8871 C CA . LYS B 1 509 ? -17.555 -18.740 -1.026 1.00 14.13 509 LYS B CA 1
ATOM 8872 C C . LYS B 1 509 ? -17.141 -17.604 -1.965 1.00 14.79 509 LYS B C 1
ATOM 8873 O O . LYS B 1 509 ? -15.991 -17.421 -2.239 1.00 14.64 509 LYS B O 1
ATOM 8879 N N . LEU B 1 510 ? -18.118 -16.837 -2.431 1.00 13.43 510 LEU B N 1
ATOM 8880 C CA . LEU B 1 510 ? -17.867 -15.581 -3.104 1.00 12.77 510 LEU B CA 1
ATOM 8881 C C . LEU B 1 510 ? -18.824 -14.539 -2.543 1.00 13.82 510 LEU B C 1
ATOM 8882 O O . LEU B 1 510 ? -19.964 -14.856 -2.147 1.00 14.17 510 LEU B O 1
ATOM 8887 N N . PRO B 1 511 ? -18.427 -13.252 -2.576 1.00 13.16 511 PRO B N 1
ATOM 8888 C CA . PRO B 1 511 ? -19.371 -12.211 -2.229 1.00 12.89 511 PRO B CA 1
ATOM 8889 C C . PRO B 1 511 ? -20.386 -12.012 -3.325 1.00 13.37 511 PRO B C 1
ATOM 8890 O O . PRO B 1 511 ? -20.001 -11.885 -4.484 1.00 13.77 511 PRO B O 1
ATOM 8894 N N . VAL B 1 512 ? -21.659 -11.955 -2.945 1.00 13.46 512 VAL B N 1
ATOM 8895 C CA . VAL B 1 512 ? -22.758 -11.746 -3.885 1.00 13.35 512 VAL B CA 1
ATOM 8896 C C . VAL B 1 512 ? -23.809 -10.815 -3.321 1.00 13.97 512 VAL B C 1
ATOM 8897 O O . VAL B 1 512 ? -23.960 -10.652 -2.103 1.00 13.94 512 VAL B O 1
ATOM 8901 N N . HIS B 1 513 ? -24.608 -10.239 -4.224 1.00 13.49 513 HIS B N 1
ATOM 8902 C CA . HIS B 1 513 ? -25.884 -9.618 -3.829 1.00 14.33 513 HIS B CA 1
ATOM 8903 C C . HIS B 1 513 ? -26.877 -9.837 -4.943 1.00 14.36 513 HIS B C 1
ATOM 8904 O O . HIS B 1 513 ? -26.516 -10.240 -6.046 1.00 13.55 513 HIS B O 1
ATOM 8911 N N . VAL B 1 514 ? -28.144 -9.645 -4.628 1.00 14.00 514 VAL B N 1
ATOM 8912 C CA . VAL B 1 514 ? -29.212 -9.863 -5.591 1.00 14.81 514 VAL B CA 1
ATOM 8913 C C . VAL B 1 514 ? -29.725 -8.516 -6.023 1.00 15.91 514 VAL B C 1
ATOM 8914 O O . VAL B 1 514 ? -29.992 -7.646 -5.185 1.00 17.42 514 VAL B O 1
ATOM 8918 N N . ARG B 1 515 ? -29.903 -8.350 -7.322 1.00 16.03 515 ARG B N 1
ATOM 8919 C CA . ARG B 1 515 ? -30.566 -7.173 -7.829 1.00 17.92 515 ARG B CA 1
ATOM 8920 C C . ARG B 1 515 ? -31.918 -7.603 -8.358 1.00 17.77 515 ARG B C 1
ATOM 8921 O O . ARG B 1 515 ? -32.032 -8.461 -9.229 1.00 17.73 515 ARG B O 1
ATOM 8929 N N . ARG B 1 516 ? -32.960 -6.990 -7.815 1.00 18.52 516 ARG B N 1
ATOM 8930 C CA . ARG B 1 516 ? -34.341 -7.252 -8.264 1.00 20.98 516 ARG B CA 1
ATOM 8931 C C . ARG B 1 516 ? -34.495 -6.792 -9.706 1.00 21.81 516 ARG B C 1
ATOM 8932 O O . ARG B 1 516 ? -34.068 -5.687 -10.075 1.00 22.79 516 ARG B O 1
ATOM 8940 N N . SER B 1 517 ? -35.044 -7.647 -10.550 1.00 20.28 517 SER B N 1
ATOM 8941 C CA . SER B 1 517 ? -35.287 -7.248 -11.918 1.00 21.22 517 SER B CA 1
ATOM 8942 C C . SER B 1 517 ? -36.794 -7.133 -12.173 1.00 22.60 517 SER B C 1
ATOM 8943 O O . SER B 1 517 ? -37.615 -7.719 -11.439 1.00 23.53 517 SER B O 1
ATOM 8946 N N . ASN B 1 518 ? -37.097 -6.470 -13.286 1.00 25.70 518 ASN B N 1
ATOM 8947 C CA . ASN B 1 518 ? -38.477 -6.444 -13.840 1.00 27.82 518 ASN B CA 1
ATOM 8948 C C . ASN B 1 518 ? -38.833 -7.648 -14.709 1.00 25.95 518 ASN B C 1
ATOM 8949 O O . ASN B 1 518 ? -39.985 -7.777 -15.119 1.00 27.73 518 ASN B O 1
ATOM 8954 N N . PHE B 1 519 ? -37.876 -8.553 -14.915 1.00 20.59 519 PHE B N 1
ATOM 8955 C CA . PHE B 1 519 ? -38.036 -9.745 -15.719 1.00 17.79 519 PHE B CA 1
ATOM 8956 C C . PHE B 1 519 ? -38.716 -10.784 -14.873 1.00 18.81 519 PHE B C 1
ATOM 8957 O O . PHE B 1 519 ? -38.110 -11.379 -13.967 1.00 18.26 519 PHE B O 1
ATOM 8965 N N . LYS B 1 520 ? -40.037 -10.922 -15.065 1.00 16.57 520 LYS B N 1
ATOM 8966 C CA . LYS B 1 520 ? -40.890 -11.642 -14.137 1.00 17.44 520 LYS B CA 1
ATOM 8967 C C . LYS B 1 520 ? -41.997 -12.386 -14.842 1.00 15.02 520 LYS B C 1
ATOM 8968 O O . LYS B 1 520 ? -42.561 -11.829 -15.762 1.00 17.29 520 LYS B O 1
ATOM 8974 N N . LEU B 1 521 ? -42.315 -13.571 -14.362 1.00 17.39 521 LEU B N 1
ATOM 8975 C CA . LEU B 1 521 ? -43.467 -14.337 -14.861 1.00 17.87 521 LEU B CA 1
ATOM 8976 C C . LEU B 1 521 ? -44.766 -13.536 -14.660 1.00 19.33 521 LEU B C 1
ATOM 8977 O O . LEU B 1 521 ? -44.799 -12.617 -13.847 1.00 21.07 521 LEU B O 1
ATOM 8982 N N . PRO B 1 522 ? -45.814 -13.865 -15.442 1.00 19.13 522 PRO B N 1
ATOM 8983 C CA . PRO B 1 522 ? -47.045 -13.093 -15.313 1.00 22.35 522 PRO B CA 1
ATOM 8984 C C . PRO B 1 522 ? -47.675 -13.287 -13.939 1.00 23.36 522 PRO B C 1
ATOM 8985 O O . PRO B 1 522 ? -47.468 -14.323 -13.300 1.00 22.42 522 PRO B O 1
ATOM 8989 N N . LYS B 1 523 ? -48.486 -12.322 -13.537 1.00 28.96 523 LYS B N 1
ATOM 8990 C CA . LYS B 1 523 ? -49.217 -12.426 -12.268 1.00 36.17 523 LYS B CA 1
ATOM 8991 C C . LYS B 1 523 ? -50.160 -13.626 -12.244 1.00 33.44 523 LYS B C 1
ATOM 8992 O O . LYS B 1 523 ? -50.259 -14.328 -11.246 1.00 36.97 523 LYS B O 1
ATOM 8998 N N . ASN B 1 524 ? -50.790 -13.913 -13.374 1.00 31.80 524 ASN B N 1
ATOM 8999 C CA . ASN B 1 524 ? -51.713 -15.014 -13.490 1.00 32.44 524 ASN B CA 1
ATOM 9000 C C . ASN B 1 524 ? -51.006 -16.190 -14.114 1.00 30.60 524 ASN B C 1
ATOM 9001 O O . ASN B 1 524 ? -50.450 -16.054 -15.206 1.00 26.97 524 ASN B O 1
ATOM 9006 N N . SER B 1 525 ? -50.993 -17.329 -13.425 1.00 29.45 525 SER B N 1
ATOM 9007 C CA . SER B 1 525 ? -50.306 -18.533 -13.870 1.00 30.02 525 SER B CA 1
ATOM 9008 C C . SER B 1 525 ? -50.908 -19.130 -15.146 1.00 27.33 525 SER B C 1
ATOM 9009 O O . SER B 1 525 ? -50.242 -19.876 -15.865 1.00 27.61 525 SER B O 1
ATOM 9012 N N . THR B 1 526 ? -52.172 -18.833 -15.422 1.00 28.88 526 THR B N 1
ATOM 9013 C CA . THR B 1 526 ? -52.819 -19.362 -16.625 1.00 26.17 526 THR B CA 1
ATOM 9014 C C . THR B 1 526 ? -52.455 -18.592 -17.909 1.00 24.17 526 THR B C 1
ATOM 9015 O O . THR B 1 526 ? -52.763 -19.080 -19.000 1.00 26.02 526 THR B O 1
ATOM 9019 N N . THR B 1 527 ? -51.809 -17.423 -17.774 1.00 23.80 527 THR B N 1
ATOM 9020 C CA . THR B 1 527 ? -51.375 -16.608 -18.945 1.00 22.30 527 THR B CA 1
ATOM 9021 C C . THR B 1 527 ? -50.268 -17.362 -19.658 1.00 22.98 527 THR B C 1
ATOM 9022 O O . THR B 1 527 ? -49.314 -17.829 -18.991 1.00 20.76 527 THR B O 1
ATOM 9026 N N . PRO B 1 528 ? -50.391 -17.526 -20.986 1.00 21.16 528 PRO B N 1
ATOM 9027 C CA . PRO B 1 528 ? -49.348 -18.257 -21.742 1.00 20.12 528 PRO B CA 1
ATOM 9028 C C . PRO B 1 528 ? -48.072 -17.449 -21.811 1.00 18.81 528 PRO B C 1
ATOM 9029 O O . PRO B 1 528 ? -48.145 -16.236 -21.736 1.00 16.47 528 PRO B O 1
ATOM 9033 N N . VAL B 1 529 ? -46.927 -18.131 -21.994 1.00 17.09 529 VAL B N 1
ATOM 9034 C CA . VAL B 1 529 ? -45.646 -17.414 -22.132 1.00 17.12 529 VAL B CA 1
ATOM 9035 C C . VAL B 1 529 ? -44.904 -17.983 -23.296 1.00 14.98 529 VAL B C 1
ATOM 9036 O O . VAL B 1 529 ? -44.964 -19.182 -23.578 1.00 15.39 529 VAL B O 1
ATOM 9040 N N . ILE B 1 530 ? -44.220 -17.059 -24.009 1.00 15.31 530 ILE B N 1
ATOM 9041 C CA . ILE B 1 530 ? -43.346 -17.404 -25.138 1.00 15.57 530 ILE B CA 1
ATOM 9042 C C . ILE B 1 530 ? -41.934 -17.044 -24.695 1.00 14.75 530 ILE B C 1
ATOM 9043 O O . ILE B 1 530 ? -41.673 -15.895 -24.473 1.00 14.60 530 ILE B O 1
ATOM 9048 N N . LEU B 1 531 ? -41.104 -18.072 -24.504 1.00 14.06 531 LEU B N 1
ATOM 9049 C CA . LEU B 1 531 ? -39.756 -17.928 -23.945 1.00 13.34 531 LEU B CA 1
ATOM 9050 C C . LEU B 1 531 ? -38.739 -18.157 -25.055 1.00 13.26 531 LEU B C 1
ATOM 9051 O O . LEU B 1 531 ? -38.788 -19.197 -25.692 1.00 14.60 531 LEU B O 1
ATOM 9056 N N . ILE B 1 532 ? -37.851 -17.182 -25.262 1.00 13.73 532 ILE B N 1
ATOM 9057 C CA . ILE B 1 532 ? -36.852 -17.253 -26.345 1.00 13.72 532 ILE B CA 1
ATOM 9058 C C . ILE B 1 532 ? -35.498 -16.959 -25.772 1.00 13.03 532 ILE B C 1
ATOM 9059 O O . ILE B 1 532 ? -35.243 -15.846 -25.294 1.00 13.52 532 ILE B O 1
ATOM 9064 N N . GLY B 1 533 ? -34.589 -17.942 -25.805 1.00 13.73 533 GLY B N 1
ATOM 9065 C CA . GLY B 1 533 ? -33.306 -17.783 -25.143 1.00 14.15 533 GLY B CA 1
ATOM 9066 C C . GLY B 1 533 ? -32.275 -18.811 -25.529 1.00 15.28 533 GLY B C 1
ATOM 9067 O O . GLY B 1 533 ? -32.119 -19.837 -24.860 1.00 15.87 533 GLY B O 1
ATOM 9068 N N . PRO B 1 534 ? -31.573 -18.577 -26.630 1.00 14.35 534 PRO B N 1
ATOM 9069 C CA . PRO B 1 534 ? -30.502 -19.471 -27.026 1.00 15.46 534 PRO B CA 1
ATOM 9070 C C . PRO B 1 534 ? -29.224 -19.224 -26.246 1.00 15.56 534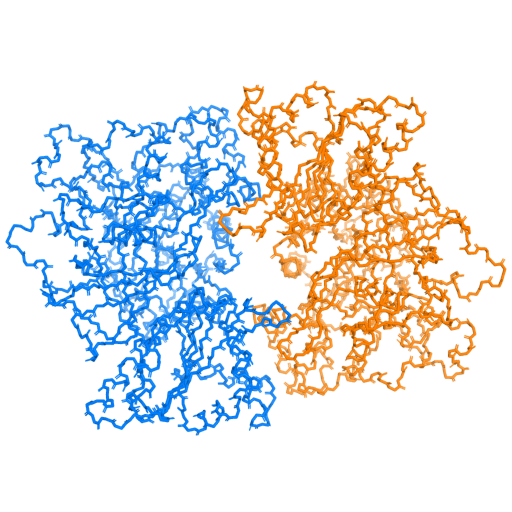 PRO B C 1
ATOM 9071 O O . PRO B 1 534 ? -29.027 -18.163 -25.649 1.00 14.91 534 PRO B O 1
ATOM 9075 N N . GLY B 1 535 ? -28.349 -20.240 -26.228 1.00 17.49 535 GLY B N 1
ATOM 9076 C CA . GLY B 1 535 ? -27.149 -20.200 -25.400 1.00 17.83 535 GLY B CA 1
ATOM 9077 C C . GLY B 1 535 ? -27.456 -19.874 -23.975 1.00 15.86 535 GLY B C 1
ATOM 9078 O O . GLY B 1 535 ? -28.470 -20.375 -23.439 1.00 15.73 535 GLY B O 1
ATOM 9079 N N . THR B 1 536 ? -26.657 -19.016 -23.343 1.00 15.98 536 THR B N 1
ATOM 9080 C CA . THR B 1 536 ? -26.845 -18.656 -21.942 1.00 16.30 536 THR B CA 1
ATOM 9081 C C . THR B 1 536 ? -28.108 -17.847 -21.730 1.00 16.08 536 THR B C 1
ATOM 9082 O O . THR B 1 536 ? -28.514 -17.633 -20.611 1.00 15.96 536 THR B O 1
ATOM 9086 N N . GLY B 1 537 ? -28.754 -17.421 -22.823 1.00 14.85 537 GLY B N 1
ATOM 9087 C CA . GLY B 1 537 ? -30.089 -16.855 -22.702 1.00 14.72 537 GLY B CA 1
ATOM 9088 C C . GLY B 1 537 ? -31.089 -17.770 -22.083 1.00 14.51 537 GLY B C 1
ATOM 9089 O O . GLY B 1 537 ? -32.148 -17.361 -21.575 1.00 14.43 537 GLY B O 1
ATOM 9090 N N . VAL B 1 538 ? -30.820 -19.060 -22.096 1.00 13.48 538 VAL B N 1
ATOM 9091 C CA . VAL B 1 538 ? -31.780 -20.003 -21.506 1.00 14.62 538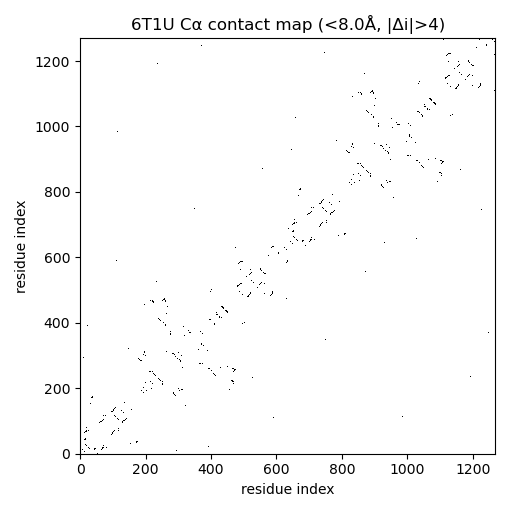 VAL B CA 1
ATOM 9092 C C . VAL B 1 538 ? -31.777 -19.916 -19.987 1.00 14.96 538 VAL B C 1
ATOM 9093 O O . VAL B 1 538 ? -32.723 -20.413 -19.359 1.00 15.59 538 VAL B O 1
ATOM 9097 N N . ALA B 1 539 ? -30.753 -19.285 -19.393 1.00 14.21 539 ALA B N 1
ATOM 9098 C CA . ALA B 1 539 ? -30.607 -19.322 -17.946 1.00 14.31 539 ALA B CA 1
ATOM 9099 C C . ALA B 1 539 ? -31.882 -18.884 -17.180 1.00 14.61 539 ALA B C 1
ATOM 9100 O O . ALA B 1 539 ? -32.387 -19.679 -16.363 1.00 14.94 539 ALA B O 1
ATOM 9102 N N . PRO B 1 540 ? -32.411 -17.662 -17.376 1.00 14.88 540 PRO B N 1
ATOM 9103 C CA . PRO B 1 540 ? -33.598 -17.301 -16.561 1.00 15.58 540 PRO B CA 1
ATOM 9104 C C . PRO B 1 540 ? -34.830 -18.118 -17.005 1.00 16.13 540 PRO B C 1
ATOM 9105 O O . PRO B 1 540 ? -35.808 -18.290 -16.255 1.00 15.72 540 PRO B O 1
ATOM 9109 N N . LEU B 1 541 ? -34.789 -18.597 -18.239 1.00 15.05 541 LEU B N 1
ATOM 9110 C CA . LEU B 1 541 ? -35.863 -19.418 -18.781 1.00 15.32 541 LEU B CA 1
ATOM 9111 C C . LEU B 1 541 ? -35.923 -20.781 -18.121 1.00 15.29 541 LEU B C 1
ATOM 9112 O O . LEU B 1 541 ? -37.005 -21.310 -17.891 1.00 16.18 541 LEU B O 1
ATOM 9117 N N . ARG B 1 542 ? -34.772 -21.318 -17.757 1.00 14.84 542 ARG B N 1
ATOM 9118 C CA . ARG B 1 542 ? -34.760 -22.467 -16.886 1.00 15.41 542 ARG B CA 1
ATOM 9119 C C . ARG B 1 542 ? -35.468 -22.149 -15.564 1.00 14.61 542 ARG B C 1
ATOM 9120 O O . ARG B 1 542 ? -36.212 -23.007 -15.061 1.00 15.52 542 ARG B O 1
ATOM 9128 N N . GLY B 1 543 ? -35.170 -21.018 -14.973 1.00 13.80 543 GLY B N 1
ATOM 9129 C CA . GLY B 1 543 ? -35.833 -20.601 -13.760 1.00 15.27 543 GLY B CA 1
ATOM 9130 C C . GLY B 1 543 ? -37.344 -20.586 -13.971 1.00 15.42 543 GLY B C 1
ATOM 9131 O O . GLY B 1 543 ? -38.095 -21.087 -13.113 1.00 16.12 543 GLY B O 1
ATOM 9132 N N . PHE B 1 544 ? -37.797 -19.962 -15.068 1.00 14.08 544 PHE B N 1
ATOM 9133 C CA . PHE B 1 544 ? -39.222 -19.888 -15.352 1.00 14.83 544 PHE B CA 1
ATOM 9134 C C . PHE B 1 544 ? -39.847 -21.264 -15.494 1.00 15.95 544 PHE B C 1
ATOM 9135 O O . PHE B 1 544 ? -40.945 -21.505 -15.004 1.00 16.85 544 PHE B O 1
ATOM 9143 N N . VAL B 1 545 ? -39.198 -22.148 -16.239 1.00 14.80 545 VAL B N 1
ATOM 9144 C CA . VAL B 1 545 ? -39.763 -23.494 -16.452 1.00 15.85 545 VAL B CA 1
ATOM 9145 C C . VAL B 1 545 ? -39.794 -24.264 -15.133 1.00 16.94 545 VAL B C 1
ATOM 9146 O O . VAL B 1 545 ? -40.801 -24.930 -14.821 1.00 17.40 545 VAL B O 1
ATOM 9150 N N . ARG B 1 546 ? -38.709 -24.186 -14.334 1.00 15.14 546 ARG B N 1
ATOM 9151 C CA . ARG B 1 546 ? -38.709 -24.831 -13.021 1.00 16.00 546 ARG B CA 1
ATOM 9152 C C . ARG B 1 546 ? -39.856 -24.292 -12.142 1.00 16.95 546 ARG B C 1
ATOM 9153 O O . ARG B 1 546 ? -40.444 -25.065 -11.332 1.00 17.53 546 ARG B O 1
ATOM 9161 N N . GLU B 1 547 ? -40.117 -23.005 -12.203 1.00 16.07 547 GLU B N 1
ATOM 9162 C CA . GLU B 1 547 ? -41.208 -22.383 -11.416 1.00 17.53 547 GLU B CA 1
ATOM 9163 C C . GLU B 1 547 ? -42.536 -22.982 -11.837 1.00 19.84 547 GLU B C 1
ATOM 9164 O O . GLU B 1 547 ? -43.354 -23.398 -10.996 1.00 20.03 547 GLU B O 1
ATOM 9170 N N . ARG B 1 548 ? -42.750 -23.076 -13.125 1.00 18.98 548 ARG B N 1
ATOM 9171 C CA . ARG B 1 548 ? -44.050 -23.602 -13.596 1.00 18.37 548 ARG B CA 1
ATOM 9172 C C . ARG B 1 548 ? -44.211 -25.086 -13.333 1.00 19.12 548 ARG B C 1
ATOM 9173 O O . ARG B 1 548 ? -45.350 -25.545 -13.117 1.00 22.35 548 ARG B O 1
ATOM 9181 N N . VAL B 1 549 ? -43.125 -25.856 -13.417 1.00 18.87 549 VAL B N 1
ATOM 9182 C CA . VAL B 1 549 ? -43.114 -27.277 -13.035 1.00 19.50 549 VAL B CA 1
ATOM 9183 C C . VAL B 1 549 ? -43.597 -27.371 -11.578 1.00 21.33 549 VAL B C 1
ATOM 9184 O O . VAL B 1 549 ? -44.468 -28.232 -11.281 1.00 21.91 549 VAL B O 1
ATOM 9188 N N . GLN B 1 550 ? -43.042 -26.539 -10.690 1.00 21.26 550 GLN B N 1
ATOM 9189 C CA . GLN B 1 550 ? -43.452 -26.575 -9.278 1.00 24.11 550 GLN B CA 1
ATOM 9190 C C . GLN B 1 550 ? -44.925 -26.187 -9.104 1.00 24.72 550 GLN B C 1
ATOM 9191 O O . GLN B 1 550 ? -45.662 -26.814 -8.284 1.00 24.59 550 GLN B O 1
ATOM 9197 N N . GLN B 1 551 ? -45.374 -25.182 -9.844 1.00 21.86 551 GLN B N 1
ATOM 9198 C CA . GLN B 1 551 ? -46.797 -24.816 -9.879 1.00 22.81 551 GLN B CA 1
ATOM 9199 C C . GLN B 1 551 ? -47.690 -25.979 -10.259 1.00 24.75 551 GLN B C 1
ATOM 9200 O O . GLN B 1 551 ? -48.651 -26.297 -9.521 1.00 26.45 551 GLN B O 1
ATOM 9206 N N . VAL B 1 552 ? -47.334 -26.707 -11.302 1.00 24.09 552 VAL B N 1
ATOM 9207 C CA . VAL B 1 552 ? -48.145 -27.889 -11.703 1.00 23.61 552 VAL B CA 1
ATOM 9208 C C . VAL B 1 552 ? -48.181 -28.934 -10.588 1.00 26.79 552 VAL B C 1
ATOM 9209 O O . VAL B 1 552 ? -49.273 -29.453 -10.259 1.00 26.65 552 VAL B O 1
ATOM 9213 N N . LYS B 1 553 ? -47.018 -29.245 -10.004 1.00 25.09 553 LYS B N 1
ATOM 9214 C CA . LYS B 1 553 ? -46.941 -30.161 -8.875 1.00 27.16 553 LYS B CA 1
ATOM 9215 C C . LYS B 1 553 ? -47.808 -29.686 -7.699 1.00 30.20 553 LYS B C 1
ATOM 9216 O O . LYS B 1 553 ? -48.326 -30.527 -6.961 1.00 33.35 553 LYS B O 1
ATOM 9222 N N . ASN B 1 554 ? -47.934 -28.374 -7.523 1.00 27.79 554 ASN B N 1
ATOM 9223 C CA . ASN B 1 554 ? -48.759 -27.736 -6.492 1.00 31.49 554 ASN B CA 1
ATOM 9224 C C . ASN B 1 554 ? -50.260 -27.667 -6.850 1.00 34.48 554 ASN B C 1
ATOM 9225 O O . ASN B 1 554 ? -51.039 -27.046 -6.130 1.00 38.21 554 ASN B O 1
ATOM 9230 N N . GLY B 1 555 ? -50.670 -28.266 -7.961 1.00 35.02 555 GLY B N 1
ATOM 9231 C CA . GLY B 1 555 ? -52.076 -28.211 -8.381 1.00 35.32 555 GLY B CA 1
ATOM 9232 C C . GLY B 1 555 ? -52.529 -26.893 -8.985 1.00 36.89 555 GLY B C 1
ATOM 9233 O O . GLY B 1 555 ? -53.716 -26.688 -9.146 1.00 37.64 555 GLY B O 1
ATOM 9234 N N . VAL B 1 556 ? -51.601 -25.988 -9.343 1.00 35.07 556 VAL B N 1
ATOM 9235 C CA . VAL B 1 556 ? -51.968 -24.735 -9.990 1.00 33.85 556 VAL B CA 1
ATOM 9236 C C . VAL B 1 556 ? -52.220 -25.015 -11.479 1.00 33.94 556 VAL B C 1
ATOM 9237 O O . VAL B 1 556 ? -51.584 -25.887 -12.080 1.00 35.17 556 VAL B O 1
ATOM 9241 N N . ASN B 1 557 ? -53.159 -24.258 -12.040 1.00 34.52 557 ASN B N 1
ATOM 9242 C CA . ASN B 1 557 ? -53.521 -24.279 -13.449 1.00 36.24 557 ASN B CA 1
ATOM 9243 C C . ASN B 1 557 ? -52.496 -23.387 -14.165 1.00 33.60 557 ASN B C 1
ATOM 9244 O O . ASN B 1 557 ? -52.482 -22.189 -13.945 1.00 33.15 557 ASN B O 1
ATOM 9249 N N . VAL B 1 558 ? -51.643 -24.006 -14.984 1.00 29.45 558 VAL B N 1
ATOM 9250 C CA . VAL B 1 558 ? -50.573 -23.275 -15.680 1.00 27.61 558 VAL B CA 1
ATOM 9251 C C . VAL B 1 558 ? -50.857 -23.225 -17.176 1.00 26.51 558 VAL B C 1
ATOM 9252 O O . VAL B 1 558 ? -51.132 -24.264 -17.794 1.00 25.99 558 VAL B O 1
ATOM 9256 N N . GLY B 1 559 ? -50.720 -22.020 -17.721 1.00 24.78 559 GLY B N 1
ATOM 9257 C CA . GLY B 1 559 ? -50.896 -21.763 -19.141 1.00 25.40 559 GLY B CA 1
ATOM 9258 C C . GLY B 1 559 ? -49.796 -22.373 -20.003 1.00 25.12 559 GLY B C 1
ATOM 9259 O O . GLY B 1 559 ? -48.856 -22.985 -19.497 1.00 26.24 559 GLY B O 1
ATOM 9260 N N . LYS B 1 560 ? -49.945 -22.231 -21.306 1.00 22.14 560 LYS B N 1
ATOM 9261 C CA . LYS B 1 560 ? -49.011 -22.820 -22.262 1.00 24.72 560 LYS B CA 1
ATOM 9262 C C . LYS B 1 560 ? -47.631 -22.116 -22.082 1.00 22.23 560 LYS B C 1
ATOM 9263 O O . LYS B 1 560 ? -47.577 -20.935 -21.746 1.00 21.34 560 LYS B O 1
ATOM 9269 N N . THR B 1 561 ? -46.580 -22.917 -22.207 1.00 20.91 561 THR B N 1
ATOM 9270 C CA . THR B 1 561 ? -45.203 -22.457 -22.143 1.00 20.46 561 THR B CA 1
ATOM 9271 C C . THR B 1 561 ? -44.506 -22.888 -23.412 1.00 17.09 561 THR B C 1
ATOM 9272 O O . THR B 1 561 ? -44.334 -24.091 -23.607 1.00 18.72 561 THR B O 1
ATOM 9276 N N . LEU B 1 562 ? -44.105 -21.945 -24.274 1.00 16.96 562 LEU B N 1
ATOM 9277 C CA . LEU B 1 562 ? -43.323 -22.271 -25.467 1.00 18.26 562 LEU B CA 1
ATOM 9278 C C . LEU B 1 562 ? -41.899 -21.845 -25.184 1.00 18.23 562 LEU B C 1
ATOM 9279 O O . LEU B 1 562 ? -41.695 -20.726 -24.675 1.00 21.21 562 LEU B O 1
ATOM 9284 N N . LEU B 1 563 ? -40.942 -22.720 -25.485 1.00 16.67 563 LEU B N 1
ATOM 9285 C CA . LEU B 1 563 ? -39.533 -22.387 -25.273 1.00 16.81 563 LEU B CA 1
ATOM 9286 C C . LEU B 1 563 ? -38.800 -22.612 -26.600 1.00 17.52 563 LEU B C 1
ATOM 9287 O O . LEU B 1 563 ? -38.755 -23.736 -27.145 1.00 18.21 563 LEU B O 1
ATOM 9292 N N . PHE B 1 564 ? -38.161 -21.558 -27.043 1.00 14.84 564 PHE B N 1
ATOM 9293 C CA . PHE B 1 564 ? -37.268 -21.597 -28.193 1.00 14.37 564 PHE B CA 1
ATOM 9294 C C . PHE B 1 564 ? -35.853 -21.499 -27.678 1.00 14.66 564 PHE B C 1
ATOM 9295 O O . PHE B 1 564 ? -35.461 -20.477 -27.104 1.00 15.15 564 PHE B O 1
ATOM 9303 N N . TYR B 1 565 ? -35.076 -22.567 -27.921 1.00 14.09 565 TYR B N 1
ATOM 9304 C CA . TYR B 1 565 ? -33.708 -22.659 -27.475 1.00 14.97 565 TYR B CA 1
ATOM 9305 C C . TYR B 1 565 ? -32.778 -22.877 -28.673 1.00 15.82 565 TYR B C 1
ATOM 9306 O O . TYR B 1 565 ? -33.245 -23.229 -29.722 1.00 15.67 565 TYR B O 1
ATOM 9315 N N . GLY B 1 566 ? -31.511 -22.573 -28.519 1.00 15.57 566 GLY B N 1
ATOM 9316 C CA . GLY B 1 566 ? -30.568 -22.831 -29.613 1.00 16.03 566 GLY B CA 1
ATOM 9317 C C . GLY B 1 566 ? -29.207 -23.018 -29.029 1.00 15.09 566 GLY B C 1
ATOM 9318 O O . GLY B 1 566 ? -28.863 -22.447 -27.982 1.00 15.40 566 GLY B O 1
ATOM 9319 N N . CYS B 1 567 ? -28.363 -23.735 -29.802 1.00 15.49 567 CYS B N 1
ATOM 9320 C CA . CYS B 1 567 ? -26.964 -23.880 -29.458 1.00 16.13 567 CYS B CA 1
ATOM 9321 C C . CYS B 1 567 ? -26.229 -24.323 -30.708 1.00 16.73 567 CYS B C 1
ATOM 9322 O O . CYS B 1 567 ? -26.857 -24.493 -31.742 1.00 16.78 567 CYS B O 1
ATOM 9325 N N . ARG B 1 568 ? -24.926 -24.554 -30.612 1.00 15.48 568 ARG B N 1
ATOM 9326 C CA . ARG B 1 568 ? -24.159 -24.970 -31.817 1.00 17.85 568 ARG B CA 1
ATOM 9327 C C . ARG B 1 568 ? -24.484 -26.392 -32.220 1.00 19.30 568 ARG B C 1
ATOM 9328 O O . ARG B 1 568 ? -24.676 -26.702 -33.394 1.00 18.94 568 ARG B O 1
ATOM 9336 N N . ASN B 1 569 ? -24.481 -27.284 -31.263 1.00 17.78 569 ASN B N 1
ATOM 9337 C CA . ASN B 1 569 ? -24.515 -28.720 -31.571 1.00 18.57 569 ASN B CA 1
ATOM 9338 C C . ASN B 1 569 ? -25.096 -29.463 -30.383 1.00 19.19 569 ASN B C 1
ATOM 9339 O O . ASN B 1 569 ? -24.673 -29.264 -29.257 1.00 17.45 569 ASN B O 1
ATOM 9344 N N A SER B 1 570 ? -26.087 -30.299 -30.641 0.50 19.07 570 SER B N 1
ATOM 9345 N N B SER B 1 570 ? -26.080 -30.309 -30.661 0.50 19.05 570 SER B N 1
ATOM 9346 C CA A SER B 1 570 ? -26.784 -30.985 -29.584 0.50 19.76 570 SER B CA 1
ATOM 9347 C CA B SER B 1 570 ? -26.790 -31.037 -29.635 0.50 19.80 570 SER B CA 1
ATOM 9348 C C A SER B 1 570 ? -25.874 -31.902 -28.745 0.50 20.60 570 SER B C 1
ATOM 9349 C C B SER B 1 570 ? -25.875 -31.905 -28.756 0.50 20.64 570 SER B C 1
ATOM 9350 O O A SER B 1 570 ? -26.237 -32.205 -27.632 0.50 19.49 570 SER B O 1
ATOM 9351 O O B SER B 1 570 ? -26.226 -32.166 -27.629 0.50 19.48 570 SER B O 1
ATOM 9356 N N . ASN B 1 571 ? -24.734 -32.353 -29.289 1.00 20.29 571 ASN B N 1
ATOM 9357 C CA . ASN B 1 571 ? -23.759 -33.126 -28.507 1.00 23.78 571 ASN B CA 1
ATOM 9358 C C . ASN B 1 571 ? -22.532 -32.369 -28.009 1.00 25.63 571 ASN B C 1
ATOM 9359 O O . ASN B 1 571 ? -21.543 -32.975 -27.577 1.00 27.73 571 ASN B O 1
ATOM 9364 N N . GLU B 1 572 ? -22.602 -31.050 -28.044 1.00 21.41 572 GLU B N 1
ATOM 9365 C CA . GLU B 1 572 ? -21.521 -30.175 -27.612 1.00 20.42 572 GLU B CA 1
ATOM 9366 C C . GLU B 1 572 ? -21.957 -29.202 -26.505 1.00 17.63 572 GLU B C 1
ATOM 9367 O O . GLU B 1 572 ? -21.330 -29.123 -25.446 1.00 18.34 572 GLU B O 1
ATOM 9373 N N . ASP B 1 573 ? -22.990 -28.408 -26.767 1.00 17.33 573 ASP B N 1
ATOM 9374 C CA . ASP B 1 573 ? -23.284 -27.263 -25.932 1.00 16.79 573 ASP B CA 1
ATOM 9375 C C . ASP B 1 573 ? -24.764 -27.082 -25.662 1.00 16.17 573 ASP B C 1
ATOM 9376 O O . ASP B 1 573 ? -25.239 -25.974 -25.451 1.00 15.98 573 ASP B O 1
ATOM 9381 N N . PHE B 1 574 ? -25.477 -28.183 -25.554 1.00 15.18 574 PHE B N 1
ATOM 9382 C CA . PHE B 1 574 ? -26.906 -28.126 -25.266 1.00 16.08 574 PHE B CA 1
ATOM 9383 C C . PHE B 1 574 ? -27.060 -28.008 -23.732 1.00 16.34 574 PHE B C 1
ATOM 9384 O O . PHE B 1 574 ? -26.885 -28.984 -22.982 1.00 16.70 574 PHE B O 1
ATOM 9392 N N . LEU B 1 575 ? -27.360 -26.804 -23.270 1.00 15.29 575 LEU B N 1
ATOM 9393 C CA . LEU B 1 575 ? -27.506 -26.552 -21.859 1.00 15.25 575 LEU B CA 1
ATOM 9394 C C . LEU B 1 575 ? -28.681 -27.321 -21.235 1.00 15.06 575 LEU B C 1
ATOM 9395 O O . LEU B 1 575 ? -29.802 -27.281 -21.738 1.00 16.20 575 LEU B O 1
ATOM 9400 N N . TYR B 1 576 ? -28.352 -28.020 -20.145 1.00 15.69 576 TYR B N 1
ATOM 9401 C CA . TYR B 1 576 ? -29.322 -28.729 -19.331 1.00 16.44 576 TYR B CA 1
ATOM 9402 C C . TYR B 1 576 ? -30.068 -29.757 -20.146 1.00 16.10 576 TYR B C 1
ATOM 9403 O O . TYR B 1 576 ? -31.236 -30.017 -19.923 1.00 16.08 576 TYR B O 1
ATOM 9412 N N . LYS B 1 577 ? -29.371 -30.345 -21.109 1.00 16.47 577 LYS B N 1
ATOM 9413 C CA . LYS B 1 577 ? -30.027 -31.192 -22.123 1.00 17.46 577 LYS B CA 1
ATOM 9414 C C . LYS B 1 577 ? -30.956 -32.219 -21.532 1.00 17.52 577 LYS B C 1
ATOM 9415 O O . LYS B 1 577 ? -32.060 -32.379 -22.035 1.00 17.74 577 LYS B O 1
ATOM 9421 N N . GLN B 1 578 ? -30.550 -32.898 -20.448 1.00 17.26 578 GLN B N 1
ATOM 9422 C CA . GLN B 1 578 ? -31.335 -34.011 -19.937 1.00 18.80 578 GLN B CA 1
ATOM 9423 C C . GLN B 1 578 ? -32.473 -33.544 -19.035 1.00 17.90 578 GLN B C 1
ATOM 9424 O O . GLN B 1 578 ? -33.437 -34.287 -18.793 1.00 20.27 578 GLN B O 1
ATOM 9430 N N . GLU B 1 579 ? -32.453 -32.281 -18.628 1.00 15.69 579 GLU B N 1
ATOM 9431 C CA . GLU B 1 579 ? -33.503 -31.770 -17.749 1.00 15.97 579 GLU B CA 1
ATOM 9432 C C . GLU B 1 579 ? -34.826 -31.564 -18.482 1.00 15.85 579 GLU B C 1
ATOM 9433 O O . GLU B 1 579 ? -35.896 -31.648 -17.893 1.00 16.80 579 GLU B O 1
ATOM 9439 N N . TRP B 1 580 ? -34.774 -31.225 -19.755 1.00 16.04 580 TRP B N 1
ATOM 9440 C CA . TRP B 1 580 ? -35.981 -30.663 -20.409 1.00 16.75 580 TRP B CA 1
ATOM 9441 C C . TRP B 1 580 ? -37.073 -31.728 -20.511 1.00 17.32 580 TRP B C 1
ATOM 9442 O O . TRP B 1 580 ? -38.244 -31.390 -20.340 1.00 18.17 580 TRP B O 1
ATOM 9453 N N . ALA B 1 581 ? -36.693 -32.976 -20.740 1.00 20.26 581 ALA B N 1
ATOM 9454 C CA . ALA B 1 581 ? -37.684 -34.053 -20.820 1.00 20.91 581 ALA B CA 1
ATOM 9455 C C . ALA B 1 581 ? -38.314 -34.293 -19.496 1.00 22.09 581 ALA B C 1
ATOM 9456 O O . ALA B 1 581 ? -39.458 -34.670 -19.432 1.00 23.17 581 ALA B O 1
ATOM 9458 N N . GLU B 1 582 ? -37.535 -34.129 -18.445 1.00 23.32 582 GLU B N 1
ATOM 9459 C CA . GLU B 1 582 ? -38.048 -34.255 -17.111 1.00 25.29 582 GLU B CA 1
ATOM 9460 C C . GLU B 1 582 ? -39.072 -33.177 -16.852 1.00 24.72 582 GLU B C 1
ATOM 9461 O O . GLU B 1 582 ? -40.149 -33.459 -16.372 1.00 26.07 582 GLU B O 1
ATOM 9467 N N . TYR B 1 583 ? -38.788 -31.923 -17.204 1.00 20.60 583 TYR B N 1
ATOM 9468 C CA . TYR B 1 583 ? -39.795 -30.890 -17.069 1.00 18.76 583 TYR B CA 1
ATOM 9469 C C . TYR B 1 583 ? -41.038 -31.136 -17.909 1.00 21.19 583 TYR B C 1
ATOM 9470 O O . TYR B 1 583 ? -42.143 -30.825 -17.495 1.00 21.00 583 TYR B O 1
ATOM 9479 N N . ALA B 1 584 ? -40.834 -31.619 -19.129 1.00 18.98 584 ALA B N 1
ATOM 9480 C CA . ALA B 1 584 ? -41.938 -31.886 -20.036 1.00 22.11 584 ALA B CA 1
ATOM 9481 C C . ALA B 1 584 ? -42.808 -33.009 -19.463 1.00 23.65 584 ALA B C 1
ATOM 9482 O O . ALA B 1 584 ? -44.020 -32.970 -19.663 1.00 28.51 584 ALA B O 1
ATOM 9484 N N . SER B 1 585 ? -42.189 -33.962 -18.768 1.00 25.60 585 SER B N 1
ATOM 9485 C CA . SER B 1 585 ? -42.943 -35.069 -18.094 1.00 27.71 585 SER B CA 1
ATOM 9486 C C . SER B 1 585 ? -43.967 -34.534 -17.106 1.00 28.58 585 SER B C 1
ATOM 9487 O O . SER B 1 585 ? -45.021 -35.153 -16.937 1.00 35.22 585 SER B O 1
ATOM 9490 N N . VAL B 1 586 ? -43.714 -33.382 -16.486 1.00 23.53 586 VAL B N 1
ATOM 9491 C CA . VAL B 1 586 ? -44.659 -32.774 -15.540 1.00 23.19 586 VAL B CA 1
ATOM 9492 C C . VAL B 1 586 ? -45.610 -31.833 -16.210 1.00 24.85 586 VAL B C 1
ATOM 9493 O O . VAL B 1 586 ? -46.817 -31.780 -15.924 1.00 24.48 586 VAL B O 1
ATOM 9497 N N . LEU B 1 587 ? -45.087 -30.998 -17.122 1.00 24.19 587 LEU B N 1
ATOM 9498 C CA . LEU B 1 587 ? -45.891 -29.942 -17.675 1.00 22.51 587 LEU B CA 1
ATOM 9499 C C . LEU B 1 587 ? -46.855 -30.440 -18.757 1.00 22.51 587 LEU B C 1
ATOM 9500 O O . LEU B 1 587 ? -47.823 -29.744 -19.089 1.00 26.43 587 LEU B O 1
ATOM 9505 N N . GLY B 1 588 ? -46.528 -31.600 -19.324 1.00 24.54 588 GLY B N 1
ATOM 9506 C CA . GLY B 1 588 ? -47.341 -32.213 -20.384 1.00 27.07 588 GLY B CA 1
ATOM 9507 C C . GLY B 1 588 ? -47.541 -31.373 -21.630 1.00 29.46 588 GLY B C 1
ATOM 9508 O O . GLY B 1 588 ? -46.621 -30.661 -22.063 1.00 27.76 588 GLY B O 1
ATOM 9509 N N . GLU B 1 589 ? -48.747 -31.433 -22.191 1.00 29.70 589 GLU B N 1
ATOM 9510 C CA . GLU B 1 589 ? -49.061 -30.786 -23.477 1.00 37.10 589 GLU B CA 1
ATOM 9511 C C . GLU B 1 589 ? -48.866 -29.291 -23.488 1.00 34.80 589 GLU B C 1
ATOM 9512 O O . GLU B 1 589 ? -48.634 -28.723 -24.565 1.00 37.52 589 GLU B O 1
ATOM 9518 N N . ASN B 1 590 ? -48.994 -28.648 -22.330 1.00 32.58 590 ASN B N 1
ATOM 9519 C CA . ASN B 1 590 ? -48.823 -27.207 -22.249 1.00 34.86 590 ASN B CA 1
ATOM 9520 C C . ASN B 1 590 ? -47.395 -26.718 -22.576 1.00 32.61 590 ASN B C 1
ATOM 9521 O O . ASN B 1 590 ? -47.255 -25.613 -23.094 1.00 33.94 590 ASN B O 1
ATOM 9526 N N . PHE B 1 591 ? -46.378 -27.550 -22.369 1.00 26.42 591 PHE B N 1
ATOM 9527 C CA . PHE B 1 591 ? -44.989 -27.177 -22.648 1.00 23.52 591 PHE B CA 1
ATOM 9528 C C . PHE B 1 591 ? -44.553 -27.725 -24.003 1.00 23.07 591 PHE B C 1
ATOM 9529 O O . PHE B 1 591 ? -44.693 -28.913 -24.313 1.00 23.80 591 PHE B O 1
ATOM 9537 N N . GLU B 1 592 ? -44.002 -26.839 -24.831 1.00 19.44 592 GLU B N 1
ATOM 9538 C CA . GLU B 1 592 ? -43.398 -27.248 -26.097 1.00 19.81 592 GLU B CA 1
ATOM 9539 C C . GLU B 1 592 ? -42.046 -26.555 -26.188 1.00 18.51 592 GLU B C 1
ATOM 9540 O O . GLU B 1 592 ? -41.985 -25.365 -25.942 1.00 18.74 592 GLU B O 1
ATOM 9546 N N . MET B 1 593 ? -41.017 -27.293 -26.580 1.00 17.39 593 MET B N 1
ATOM 9547 C CA . MET B 1 593 ? -39.686 -26.759 -26.742 1.00 17.58 593 MET B CA 1
ATOM 9548 C C . MET B 1 593 ? -39.233 -27.030 -28.189 1.00 18.63 593 MET B C 1
ATOM 9549 O O . MET B 1 593 ? -39.338 -28.151 -28.714 1.00 21.46 593 MET B O 1
ATOM 9554 N N . PHE B 1 594 ? -38.670 -26.021 -28.819 1.00 18.11 594 PHE B N 1
ATOM 9555 C CA . PHE B 1 594 ? -38.121 -26.101 -30.151 1.00 19.53 594 PHE B CA 1
ATOM 9556 C C . PHE B 1 594 ? -36.656 -25.731 -30.142 1.00 17.72 594 PHE B C 1
ATOM 9557 O O . PHE B 1 594 ? -36.308 -24.659 -29.614 1.00 18.56 594 PHE B O 1
ATOM 9565 N N . ASN B 1 595 ? -35.774 -26.571 -30.693 1.00 17.10 595 ASN B N 1
ATOM 9566 C CA . ASN B 1 595 ? -34.347 -26.354 -30.599 1.00 18.44 595 ASN B CA 1
ATOM 9567 C C . ASN B 1 595 ? -33.777 -26.052 -31.966 1.00 18.65 595 ASN B C 1
ATOM 9568 O O . ASN B 1 595 ? -34.118 -26.672 -32.971 1.00 20.67 595 ASN B O 1
ATOM 9573 N N . ALA B 1 596 ? -32.910 -25.078 -31.998 1.00 17.35 596 ALA B N 1
ATOM 9574 C CA . ALA B 1 596 ? -32.230 -24.663 -33.221 1.00 17.32 596 ALA B CA 1
ATOM 9575 C C . ALA B 1 596 ? -30.736 -24.922 -33.064 1.00 18.69 596 ALA B C 1
ATOM 9576 O O . ALA B 1 596 ? -30.100 -24.338 -32.186 1.00 16.90 596 ALA B O 1
ATOM 9578 N N . PHE B 1 597 ? -30.154 -25.740 -33.941 1.00 18.29 597 PHE B N 1
ATOM 9579 C CA . PHE B 1 597 ? -28.711 -25.992 -33.913 1.00 18.66 597 PHE B CA 1
ATOM 9580 C C . PHE B 1 597 ? -28.006 -25.289 -35.054 1.00 18.86 597 PHE B C 1
ATOM 9581 O O . PHE B 1 597 ? -28.347 -25.507 -36.249 1.00 19.66 597 PHE B O 1
ATOM 9589 N N . SER B 1 598 ? -27.061 -24.432 -34.713 1.00 17.03 598 SER B N 1
ATOM 9590 C CA . SER B 1 598 ? -26.435 -23.563 -35.688 1.00 18.92 598 SER B CA 1
ATOM 9591 C C . SER B 1 598 ? -25.242 -24.175 -36.385 1.00 20.12 598 SER B C 1
ATOM 9592 O O . SER B 1 598 ? -24.878 -23.690 -37.444 1.00 22.74 598 SER B O 1
ATOM 9595 N N . ARG B 1 599 ? -24.589 -25.192 -35.806 1.00 20.60 599 ARG B N 1
ATOM 9596 C CA . ARG B 1 599 ? -23.353 -25.751 -36.409 1.00 23.96 599 ARG B CA 1
ATOM 9597 C C . ARG B 1 599 ? -23.402 -27.227 -36.772 1.00 28.93 599 ARG B C 1
ATOM 9598 O O . ARG B 1 599 ? -22.449 -27.713 -37.379 1.00 37.83 599 ARG B O 1
ATOM 9606 N N . GLN B 1 600 ? -24.531 -27.883 -36.544 1.00 30.33 600 GLN B N 1
ATOM 9607 C CA . GLN B 1 600 ? -24.685 -29.328 -36.707 1.00 36.99 600 GLN B CA 1
ATOM 9608 C C . GLN B 1 600 ? -24.480 -29.776 -38.152 1.00 37.24 600 GLN B C 1
ATOM 9609 O O . GLN B 1 600 ? -23.727 -30.724 -38.431 1.00 39.87 600 GLN B O 1
ATOM 9615 N N . ASP B 1 601 ? -25.164 -29.079 -39.048 1.00 36.88 601 ASP B N 1
ATOM 9616 C CA . ASP B 1 601 ? -25.074 -29.268 -40.475 1.00 34.61 601 ASP B CA 1
ATOM 9617 C C . ASP B 1 601 ? -24.729 -27.903 -41.083 1.00 31.70 601 ASP B C 1
ATOM 9618 O O . ASP B 1 601 ? -25.578 -26.999 -41.096 1.00 27.84 601 ASP B O 1
ATOM 9623 N N . PRO B 1 602 ? -23.504 -27.754 -41.613 1.00 31.01 602 PRO B N 1
ATOM 9624 C CA . PRO B 1 602 ? -23.082 -26.434 -42.106 1.00 33.74 602 PRO B CA 1
ATOM 9625 C C . PRO B 1 602 ? -23.854 -25.850 -43.306 1.00 31.51 602 PRO B C 1
ATOM 9626 O O . PRO B 1 602 ? -23.792 -24.647 -43.505 1.00 33.61 602 PRO B O 1
ATOM 9630 N N . SER B 1 603 ? -24.569 -26.672 -44.064 1.00 33.87 603 SER B N 1
ATOM 9631 C CA . SER B 1 603 ? -25.467 -26.195 -45.118 1.00 36.23 603 SER B CA 1
ATOM 9632 C C . SER B 1 603 ? -26.878 -25.850 -44.596 1.00 36.90 603 SER B C 1
ATOM 9633 O O . SER B 1 603 ? -27.705 -25.384 -45.373 1.00 39.84 603 SER B O 1
ATOM 9636 N N . LYS B 1 604 ? -27.139 -26.070 -43.295 1.00 31.52 604 LYS B N 1
ATOM 9637 C CA . LYS B 1 604 ? -28.473 -25.897 -42.688 1.00 30.78 604 LYS B CA 1
ATOM 9638 C C . LYS B 1 604 ? -28.281 -25.346 -41.256 1.00 24.90 604 LYS B C 1
ATOM 9639 O O . LYS B 1 604 ? -28.502 -26.047 -40.275 1.00 26.48 604 LYS B O 1
ATOM 9645 N N . LYS B 1 605 ? -27.799 -24.111 -41.185 1.00 25.60 605 LYS B N 1
ATOM 9646 C CA . LYS B 1 605 ? -27.583 -23.398 -39.934 1.00 26.80 605 LYS B CA 1
ATOM 9647 C C . LYS B 1 605 ? -28.939 -22.862 -39.494 1.00 25.31 605 LYS B C 1
ATOM 9648 O O . LYS B 1 605 ? -29.615 -22.158 -40.230 1.00 26.95 605 LYS B O 1
ATOM 9654 N N . VAL B 1 606 ? -29.365 -23.248 -38.297 1.00 21.31 606 VAL B N 1
ATOM 9655 C CA . VAL B 1 606 ? -30.665 -22.887 -37.802 1.00 20.84 606 VAL B CA 1
ATOM 9656 C C . VAL B 1 606 ? -30.515 -22.091 -36.522 1.00 19.29 606 VAL B C 1
ATOM 9657 O O . VAL B 1 606 ? -29.662 -22.393 -35.709 1.00 17.99 606 VAL B O 1
ATOM 9661 N N . TYR B 1 607 ? -31.323 -21.024 -36.381 1.00 16.99 607 TYR B N 1
ATOM 9662 C CA . TYR B 1 607 ? -31.336 -20.159 -35.201 1.00 16.99 607 TYR B CA 1
ATOM 9663 C C . TYR B 1 607 ? -32.748 -20.045 -34.661 1.00 15.90 607 TYR B C 1
ATOM 9664 O O . TYR B 1 607 ? -33.711 -20.408 -35.332 1.00 16.61 607 TYR B O 1
ATOM 9673 N N . VAL B 1 608 ? -32.871 -19.562 -33.431 1.00 16.87 608 VAL B N 1
ATOM 9674 C CA . VAL B 1 608 ? -34.206 -19.464 -32.841 1.00 15.58 608 VAL B CA 1
ATOM 9675 C C . VAL B 1 608 ? -35.190 -18.737 -33.748 1.00 16.03 608 VAL B C 1
ATOM 9676 O O . VAL B 1 608 ? -36.345 -19.135 -33.811 1.00 16.78 608 VAL B O 1
ATOM 9680 N N . GLN B 1 609 ? -34.776 -17.680 -34.427 1.00 15.68 609 GLN B N 1
ATOM 9681 C CA . GLN B 1 609 ? -35.765 -16.979 -35.304 1.00 17.95 609 GLN B CA 1
ATOM 9682 C C . GLN B 1 609 ? -36.337 -17.881 -36.392 1.00 18.37 609 GLN B C 1
ATOM 9683 O O . GLN B 1 609 ? -37.471 -17.678 -36.812 1.00 17.89 609 GLN B O 1
ATOM 9689 N N . ASP B 1 610 ? -35.576 -18.858 -36.867 1.00 17.75 610 ASP B N 1
ATOM 9690 C CA . ASP B 1 610 ? -36.076 -19.749 -37.879 1.00 18.15 610 ASP B CA 1
ATOM 9691 C C . ASP B 1 610 ? -37.161 -20.635 -37.294 1.00 19.07 610 ASP B C 1
ATOM 9692 O O . ASP B 1 610 ? -38.157 -20.920 -37.958 1.00 19.48 610 ASP B O 1
ATOM 9697 N N . LYS B 1 611 ? -36.933 -21.108 -36.074 1.00 18.46 611 LYS B N 1
ATOM 9698 C CA . LYS B 1 611 ? -37.947 -21.919 -35.378 1.00 18.87 611 LYS B CA 1
ATOM 9699 C C . LYS B 1 611 ? -39.207 -21.139 -34.993 1.00 18.23 611 LYS B C 1
ATOM 9700 O O . LYS B 1 611 ? -40.302 -21.659 -35.055 1.00 17.16 611 LYS B O 1
ATOM 9706 N N . ILE B 1 612 ? -39.061 -19.879 -34.631 1.00 16.92 612 ILE B N 1
ATOM 9707 C CA . ILE B 1 612 ? -40.223 -19.030 -34.366 1.00 17.08 612 ILE B CA 1
ATOM 9708 C C . ILE B 1 612 ? -41.076 -18.894 -35.656 1.00 18.29 612 ILE B C 1
ATOM 9709 O O . ILE B 1 612 ? -42.300 -19.068 -35.609 1.00 17.88 612 ILE B O 1
ATOM 9714 N N . LEU B 1 613 ? -40.432 -18.594 -36.778 1.00 18.28 613 LEU B N 1
ATOM 9715 C CA . LEU B 1 613 ? -41.156 -18.503 -38.053 1.00 20.36 613 LEU B CA 1
ATOM 9716 C C . LEU B 1 613 ? -41.853 -19.825 -38.446 1.00 19.71 613 LEU B C 1
ATOM 9717 O O . LEU B 1 613 ? -43.054 -19.803 -38.832 1.00 20.17 613 LEU B O 1
ATOM 9722 N N . GLU B 1 614 ? -41.174 -20.935 -38.224 1.00 19.58 614 GLU B N 1
ATOM 9723 C CA . GLU B 1 614 ? -41.765 -22.257 -38.486 1.00 21.76 614 GLU B CA 1
ATOM 9724 C C . GLU B 1 614 ? -43.023 -22.484 -37.671 1.00 21.80 614 GLU B C 1
ATOM 9725 O O . GLU B 1 614 ? -43.947 -23.170 -38.126 1.00 22.43 614 GLU B O 1
ATOM 9731 N N . ASN B 1 615 ? -43.077 -21.912 -36.479 1.00 20.38 615 ASN B N 1
ATOM 9732 C CA . ASN B 1 615 ? -44.226 -22.060 -35.589 1.00 20.05 615 ASN B CA 1
ATOM 9733 C C . ASN B 1 615 ? -44.997 -20.768 -35.410 1.00 20.45 615 ASN B C 1
ATOM 9734 O O . ASN B 1 615 ? -45.577 -20.507 -34.351 1.00 20.97 615 ASN B O 1
ATOM 9739 N N . SER B 1 616 ? -45.094 -19.989 -36.484 1.00 19.70 616 SER B N 1
ATOM 9740 C CA . SER B 1 616 ? -45.678 -18.677 -36.424 1.00 20.74 616 SER B CA 1
ATOM 9741 C C . SER B 1 616 ? -47.141 -18.668 -36.077 1.00 20.15 616 SER B C 1
ATOM 9742 O O . SER B 1 616 ? -47.599 -17.768 -35.352 1.00 22.61 616 SER B O 1
ATOM 9745 N N . GLN B 1 617 ? -47.876 -19.680 -36.556 1.00 22.96 617 GLN B N 1
ATOM 9746 C CA . GLN B 1 617 ? -49.304 -19.691 -36.260 1.00 24.24 617 GLN B CA 1
ATOM 9747 C C . GLN B 1 617 ? -49.591 -19.875 -34.759 1.00 20.82 617 GLN B C 1
ATOM 9748 O O . GLN B 1 617 ? -50.423 -19.156 -34.189 1.00 22.06 617 GLN B O 1
ATOM 9754 N N . LEU B 1 618 ? -48.882 -20.821 -34.145 1.00 23.33 618 LEU B N 1
ATOM 9755 C CA . LEU B 1 618 ? -48.945 -21.066 -32.692 1.00 21.89 618 LEU B CA 1
ATOM 9756 C C . LEU B 1 618 ? -48.528 -19.833 -31.891 1.00 21.46 618 LEU B C 1
ATOM 9757 O O . LEU B 1 618 ? -49.190 -19.438 -30.926 1.00 19.05 618 LEU B O 1
ATOM 9762 N N . VAL B 1 619 ? -47.434 -19.224 -32.326 1.00 19.14 619 VAL B N 1
ATOM 9763 C CA . VAL B 1 619 ? -46.921 -18.037 -31.647 1.00 18.81 619 VAL B CA 1
ATOM 9764 C C . VAL B 1 619 ? -47.985 -16.936 -31.666 1.00 17.67 619 VAL B C 1
ATOM 9765 O O . VAL B 1 619 ? -48.324 -16.366 -30.630 1.00 19.08 619 VAL B O 1
ATOM 9769 N N . HIS B 1 620 ? -48.546 -16.668 -32.845 1.00 19.53 620 HIS B N 1
ATOM 9770 C CA . HIS B 1 620 ? -49.506 -15.612 -32.893 1.00 21.26 620 HIS B CA 1
ATOM 9771 C C . HIS B 1 620 ? -50.832 -15.946 -32.171 1.00 20.68 620 HIS B C 1
ATOM 9772 O O . HIS B 1 620 ? -51.400 -15.077 -31.523 1.00 19.87 620 HIS B O 1
ATOM 9779 N N . GLU B 1 621 ? -51.244 -17.197 -32.228 1.00 22.38 621 GLU B N 1
ATOM 9780 C CA . GLU B 1 621 ? -52.402 -17.639 -31.469 1.00 24.31 621 GLU B CA 1
ATOM 9781 C C . GLU B 1 621 ? -52.217 -17.345 -29.980 1.00 21.70 621 GLU B C 1
ATOM 9782 O O . GLU B 1 621 ? -53.081 -16.760 -29.323 1.00 22.05 621 GLU B O 1
ATOM 9788 N N . LEU B 1 622 ? -51.054 -17.675 -29.441 1.00 21.10 622 LEU B N 1
ATOM 9789 C CA . LEU B 1 622 ? -50.813 -17.378 -28.037 1.00 20.67 622 LEU B CA 1
ATOM 9790 C C . LEU B 1 622 ? -50.809 -15.878 -27.764 1.00 18.84 622 LEU B C 1
ATOM 9791 O O . LEU B 1 622 ? -51.304 -15.411 -26.743 1.00 19.04 622 LEU B O 1
ATOM 9796 N N . LEU B 1 623 ? -50.247 -15.075 -28.685 1.00 18.56 623 LEU B N 1
ATOM 9797 C CA . LEU B 1 623 ? -50.310 -13.628 -28.531 1.00 19.26 623 LEU B CA 1
ATOM 9798 C C . LEU B 1 623 ? -51.782 -13.116 -28.441 1.00 19.67 623 LEU B C 1
ATOM 9799 O O . LEU B 1 623 ? -52.064 -12.208 -27.648 1.00 18.64 623 LEU B O 1
ATOM 9804 N N . THR B 1 624 ? -52.713 -13.709 -29.205 1.00 20.50 624 THR B N 1
ATOM 9805 C CA . THR B 1 624 ? -54.115 -13.263 -29.118 1.00 22.59 624 THR B CA 1
ATOM 9806 C C . THR B 1 624 ? -54.724 -13.629 -27.772 1.00 23.04 624 THR B C 1
ATOM 9807 O O . THR B 1 624 ? -55.693 -13.019 -27.376 1.00 24.78 624 THR B O 1
ATOM 9811 N N . GLU B 1 625 ? -54.126 -14.594 -27.064 1.00 22.70 625 GLU B N 1
ATOM 9812 C CA . GLU B 1 625 ? -54.559 -15.004 -25.721 1.00 25.30 625 GLU B CA 1
ATOM 9813 C C . GLU B 1 625 ? -53.812 -14.202 -24.655 1.00 25.91 625 GLU B C 1
ATOM 9814 O O . GLU B 1 625 ? -53.871 -14.574 -23.484 1.00 27.61 625 GLU B O 1
ATOM 9820 N N . GLY B 1 626 ? -53.104 -13.133 -25.036 1.00 22.77 626 GLY B N 1
ATOM 9821 C CA . GLY B 1 626 ? -52.420 -12.292 -24.084 1.00 22.34 626 GLY B CA 1
ATOM 9822 C C . GLY B 1 626 ? -51.060 -12.845 -23.669 1.00 20.05 626 GLY B C 1
ATOM 9823 O O . GLY B 1 626 ? -50.566 -12.435 -22.619 1.00 22.33 626 GLY B O 1
ATOM 9824 N N . ALA B 1 627 ? -50.455 -13.747 -24.444 1.00 19.05 627 ALA B N 1
ATOM 9825 C CA . ALA B 1 627 ? -49.139 -14.244 -24.063 1.00 17.14 627 ALA B CA 1
ATOM 9826 C C . ALA B 1 627 ? -48.140 -13.113 -23.836 1.00 17.22 627 ALA B C 1
ATOM 9827 O O . ALA B 1 627 ? -48.107 -12.082 -24.546 1.00 18.83 627 ALA B O 1
ATOM 9829 N N . ILE B 1 628 ? -47.232 -13.348 -22.875 1.00 16.14 628 ILE B N 1
ATOM 9830 C CA . ILE B 1 628 ? -46.118 -12.424 -22.606 1.00 17.57 628 ILE B CA 1
ATOM 9831 C C . ILE B 1 628 ? -44.886 -13.061 -23.265 1.00 14.63 628 ILE B C 1
ATOM 9832 O O . ILE B 1 628 ? -44.697 -14.296 -23.214 1.00 15.78 628 ILE B O 1
ATOM 9837 N N . ILE B 1 629 ? -44.130 -12.197 -23.936 1.00 14.32 629 ILE B N 1
ATOM 9838 C CA . ILE B 1 629 ? -42.893 -12.642 -24.656 1.00 14.64 629 ILE B CA 1
ATOM 9839 C C . ILE B 1 629 ? -41.715 -12.315 -23.760 1.00 14.75 629 ILE B C 1
ATOM 9840 O O . ILE B 1 629 ? -41.653 -11.213 -23.200 1.00 14.77 629 ILE B O 1
ATOM 9845 N N . TYR B 1 630 ? -40.748 -13.216 -23.725 1.00 13.83 630 TYR B N 1
ATOM 9846 C CA . TYR B 1 630 ? -39.501 -13.050 -22.939 1.00 15.08 630 TYR B CA 1
ATOM 9847 C C . TYR B 1 630 ? -38.396 -13.433 -23.872 1.00 14.38 630 TYR B C 1
ATOM 9848 O O . TYR B 1 630 ? -38.373 -14.542 -24.392 1.00 16.78 630 TYR B O 1
ATOM 9857 N N . VAL B 1 631 ? -37.440 -12.519 -24.048 1.00 13.82 631 VAL B N 1
ATOM 9858 C CA . VAL B 1 631 ? -36.252 -12.785 -24.882 1.00 14.95 631 VAL B CA 1
ATOM 9859 C C . VAL B 1 631 ? -35.011 -12.558 -24.034 1.00 14.80 631 VAL B C 1
ATOM 9860 O O . VAL B 1 631 ? -34.875 -11.495 -23.400 1.00 15.82 631 VAL B O 1
ATOM 9864 N N . CYS B 1 632 ? -34.110 -13.540 -24.010 1.00 15.13 632 CYS B N 1
ATOM 9865 C CA A CYS B 1 632 ? -32.915 -13.471 -23.161 0.48 14.75 632 CYS B CA 1
ATOM 9866 C CA B CYS B 1 632 ? -32.928 -13.491 -23.170 0.52 15.19 632 CYS B CA 1
ATOM 9867 C C . CYS B 1 632 ? -31.681 -13.945 -23.920 1.00 13.96 632 CYS B C 1
ATOM 9868 O O . CYS B 1 632 ? -31.774 -14.842 -24.740 1.00 14.33 632 CYS B O 1
ATOM 9873 N N . GLY B 1 633 ? -30.537 -13.308 -23.612 1.00 14.79 633 GLY B N 1
ATOM 9874 C CA . GLY B 1 633 ? -29.263 -13.696 -24.188 1.00 14.83 633 GLY B CA 1
ATOM 9875 C C . GLY B 1 633 ? -28.660 -12.559 -24.929 1.00 13.25 633 GLY B C 1
ATOM 9876 O O . GLY B 1 633 ? -28.590 -11.449 -24.439 1.00 14.70 633 GLY B O 1
ATOM 9877 N N . ASP B 1 634 ? -28.128 -12.897 -26.104 1.00 14.79 634 ASP B N 1
ATOM 9878 C CA . ASP B 1 634 ? -27.298 -11.968 -26.829 1.00 14.88 634 ASP B CA 1
ATOM 9879 C C . ASP B 1 634 ? -28.063 -10.742 -27.341 1.00 15.15 634 ASP B C 1
ATOM 9880 O O . ASP B 1 634 ? -28.940 -10.893 -28.190 1.00 15.11 634 ASP B O 1
ATOM 9885 N N . ALA B 1 635 ? -27.660 -9.554 -26.898 1.00 16.12 635 ALA B N 1
ATOM 9886 C CA . ALA B 1 635 ? -28.267 -8.305 -27.355 1.00 16.14 635 ALA B CA 1
ATOM 9887 C C . ALA B 1 635 ? -27.814 -7.925 -28.763 1.00 17.32 635 ALA B C 1
ATOM 9888 O O . ALA B 1 635 ? -28.572 -7.308 -29.525 1.00 17.52 635 ALA B O 1
ATOM 9890 N N . SER B 1 636 ? -26.589 -8.290 -29.098 1.00 16.76 636 SER B N 1
ATOM 9891 C CA . SER B 1 636 ? -25.950 -7.730 -30.303 1.00 18.90 636 SER B CA 1
ATOM 9892 C C . SER B 1 636 ? -26.586 -8.157 -31.588 1.00 18.87 636 SER B C 1
ATOM 9893 O O . SER B 1 636 ? -26.733 -7.331 -32.503 1.00 21.73 636 SER B O 1
ATOM 9896 N N . ARG B 1 637 ? -26.936 -9.442 -31.701 1.00 17.88 637 ARG B N 1
ATOM 9897 C CA . ARG B 1 637 ? -27.532 -9.970 -32.914 1.00 19.11 637 ARG B CA 1
ATOM 9898 C C . ARG B 1 637 ? -28.871 -10.668 -32.680 1.00 18.54 637 ARG B C 1
ATOM 9899 O O . ARG B 1 637 ? -29.864 -10.357 -33.368 1.00 18.47 637 ARG B O 1
ATOM 9907 N N . MET B 1 638 ? -28.898 -11.612 -31.744 1.00 15.80 638 MET B N 1
ATOM 9908 C CA . MET B 1 638 ? -30.053 -12.475 -31.568 1.00 15.44 638 MET B CA 1
ATOM 9909 C C . MET B 1 638 ? -31.294 -11.650 -31.241 1.00 14.42 638 MET B C 1
ATOM 9910 O O . MET B 1 638 ? -32.363 -11.871 -31.858 1.00 14.60 638 MET B O 1
ATOM 9915 N N . ALA B 1 639 ? -31.197 -10.746 -30.286 1.00 14.06 639 ALA B N 1
ATOM 9916 C CA . ALA B 1 639 ? -32.381 -10.071 -29.772 1.00 14.51 639 ALA B CA 1
ATOM 9917 C C . ALA B 1 639 ? -33.020 -9.276 -30.901 1.00 14.20 639 ALA B C 1
ATOM 9918 O O . ALA B 1 639 ? -34.262 -9.211 -31.012 1.00 14.41 639 ALA B O 1
ATOM 9920 N N . ARG B 1 640 ? -32.172 -8.720 -31.771 1.00 14.30 640 ARG B N 1
ATOM 9921 C CA . ARG B 1 640 ? -32.672 -7.878 -32.829 1.00 14.97 640 ARG B CA 1
ATOM 9922 C C . ARG B 1 640 ? -33.275 -8.691 -33.942 1.00 13.94 640 ARG B C 1
ATOM 9923 O O . ARG B 1 640 ? -34.312 -8.287 -34.522 1.00 13.85 640 ARG B O 1
ATOM 9931 N N . ASP B 1 641 ? -32.684 -9.840 -34.237 1.00 13.87 641 ASP B N 1
ATOM 9932 C CA . ASP B 1 641 ? -33.252 -10.737 -35.243 1.00 14.42 641 ASP B CA 1
ATOM 9933 C C . ASP B 1 641 ? -34.585 -11.300 -34.769 1.00 16.09 641 ASP B C 1
ATOM 9934 O O . ASP B 1 641 ? -35.522 -11.461 -35.573 1.00 15.95 641 ASP B O 1
ATOM 9939 N N . VAL B 1 642 ? -34.685 -11.581 -33.478 1.00 13.69 642 VAL B N 1
ATOM 9940 C CA . VAL B 1 642 ? -35.941 -12.129 -32.948 1.00 13.50 642 VAL B CA 1
ATOM 9941 C C . VAL B 1 642 ? -37.029 -11.074 -33.031 1.00 13.55 642 VAL B C 1
ATOM 9942 O O . VAL B 1 642 ? -38.171 -11.379 -33.396 1.00 13.29 642 VAL B O 1
ATOM 9946 N N . GLN B 1 643 ? -36.693 -9.839 -32.679 1.00 13.43 643 GLN B N 1
ATOM 9947 C CA . GLN B 1 643 ? -37.691 -8.783 -32.661 1.00 13.58 643 GLN B CA 1
ATOM 9948 C C . GLN B 1 643 ? -38.220 -8.563 -34.078 1.00 13.80 643 GLN B C 1
ATOM 9949 O O . GLN B 1 643 ? -39.431 -8.384 -34.252 1.00 14.30 643 GLN B O 1
ATOM 9955 N N . THR B 1 644 ? -37.343 -8.550 -35.090 1.00 14.63 644 THR B N 1
ATOM 9956 C CA . THR B 1 644 ? -37.777 -8.439 -36.462 1.00 15.44 644 THR B CA 1
ATOM 9957 C C . THR B 1 644 ? -38.726 -9.577 -36.855 1.00 15.48 644 THR B C 1
ATOM 9958 O O . THR B 1 644 ? -39.744 -9.336 -37.517 1.00 15.61 644 THR B O 1
ATOM 9962 N N . THR B 1 645 ? -38.412 -10.814 -36.445 1.00 14.05 645 THR B N 1
ATOM 9963 C CA . THR B 1 645 ? -39.208 -11.962 -36.775 1.00 14.21 645 THR B CA 1
ATOM 9964 C C . THR B 1 645 ? -40.579 -11.863 -36.102 1.00 15.86 645 THR B C 1
ATOM 9965 O O . THR B 1 645 ? -41.608 -12.097 -36.734 1.00 15.90 645 THR B O 1
ATOM 9969 N N . ILE B 1 646 ? -40.616 -11.490 -34.831 1.00 14.78 646 ILE B N 1
ATOM 9970 C CA . ILE B 1 646 ? -41.907 -11.307 -34.157 1.00 14.79 646 ILE B CA 1
ATOM 9971 C C . ILE B 1 646 ? -42.744 -10.225 -34.841 1.00 15.21 646 ILE B C 1
ATOM 9972 O O . ILE B 1 646 ? -43.963 -10.383 -35.037 1.00 14.77 646 ILE B O 1
ATOM 9977 N N . SER B 1 647 ? -42.123 -9.117 -35.198 1.00 14.53 647 SER B N 1
ATOM 9978 C CA . SER B 1 647 ? -42.826 -8.015 -35.848 1.00 15.27 647 SER B CA 1
ATOM 9979 C C . SER B 1 647 ? -43.432 -8.476 -37.152 1.00 15.76 647 SER B C 1
ATOM 9980 O O . SER B 1 647 ? -44.567 -8.112 -37.468 1.00 16.29 647 SER B O 1
ATOM 9983 N N . LYS B 1 648 ? -42.703 -9.283 -37.909 1.00 15.32 648 LYS B N 1
ATOM 9984 C CA . LYS B 1 648 ? -43.218 -9.783 -39.167 1.00 16.78 648 LYS B CA 1
ATOM 9985 C C . LYS B 1 648 ? -44.426 -10.669 -38.955 1.00 17.07 648 LYS B C 1
ATOM 9986 O O . LYS B 1 648 ? -45.409 -10.580 -39.714 1.00 17.12 648 LYS B O 1
ATOM 9992 N N . ILE B 1 649 ? -44.371 -11.545 -37.956 1.00 15.85 649 ILE B N 1
ATOM 9993 C CA . ILE B 1 649 ? -45.475 -12.435 -37.657 1.00 16.47 649 ILE B CA 1
ATOM 9994 C C . ILE B 1 649 ? -46.686 -11.589 -37.283 1.00 17.71 649 ILE B C 1
ATOM 9995 O O . ILE B 1 649 ? -47.806 -11.878 -37.729 1.00 17.19 649 ILE B O 1
ATOM 10000 N N . VAL B 1 650 ? -46.490 -10.544 -36.474 1.00 15.67 650 VAL B N 1
ATOM 10001 C CA . VAL B 1 650 ? -47.570 -9.647 -36.076 1.00 16.74 650 VAL B CA 1
ATOM 10002 C C . VAL B 1 650 ? -48.174 -8.947 -37.275 1.00 17.21 650 VAL B C 1
ATOM 10003 O O . VAL B 1 650 ? -49.406 -8.864 -37.381 1.00 18.90 650 VAL B O 1
ATOM 10007 N N . ALA B 1 651 ? -47.333 -8.460 -38.194 1.00 16.14 651 ALA B N 1
ATOM 10008 C CA . ALA B 1 651 ? -47.752 -7.750 -39.372 1.00 17.47 651 ALA B CA 1
ATOM 10009 C C . ALA B 1 651 ? -48.633 -8.669 -40.191 1.00 17.56 651 ALA B C 1
ATOM 10010 O O . ALA B 1 651 ? -49.726 -8.274 -40.611 1.00 18.74 651 ALA B O 1
ATOM 10012 N N . LYS B 1 652 ? -48.178 -9.870 -40.450 1.00 18.38 652 LYS B N 1
ATOM 10013 C CA . LYS B 1 652 ? -48.927 -10.799 -41.322 1.00 18.85 652 LYS B CA 1
ATOM 10014 C C . LYS B 1 652 ? -50.220 -11.213 -40.635 1.00 19.72 652 LYS B C 1
ATOM 10015 O O . LYS B 1 652 ? -51.283 -11.261 -41.270 1.00 21.82 652 LYS B O 1
ATOM 10021 N N . SER B 1 653 ? -50.146 -11.533 -39.361 1.00 18.59 653 SER B N 1
ATOM 10022 C CA . SER B 1 653 ? -51.270 -12.068 -38.632 1.00 19.72 653 SER B CA 1
ATOM 10023 C C . SER B 1 653 ? -52.367 -11.059 -38.301 1.00 21.10 653 SER B C 1
ATOM 10024 O O . SER B 1 653 ? -53.536 -11.466 -38.095 1.00 21.75 653 SER B O 1
ATOM 10027 N N . ARG B 1 654 ? -52.047 -9.777 -38.299 1.00 18.91 654 ARG B N 1
ATOM 10028 C CA . ARG B 1 654 ? -52.998 -8.702 -38.028 1.00 19.47 654 ARG B CA 1
ATOM 10029 C C . ARG B 1 654 ? -53.250 -7.790 -39.210 1.00 20.05 654 ARG B C 1
ATOM 10030 O O . ARG B 1 654 ? -53.977 -6.805 -39.068 1.00 21.51 654 ARG B O 1
ATOM 10038 N N . GLU B 1 655 ? -52.722 -8.138 -40.388 1.00 19.80 655 GLU B N 1
ATOM 10039 C CA . GLU B 1 655 ? -52.969 -7.398 -41.600 1.00 21.06 655 GLU B CA 1
ATOM 10040 C C . GLU B 1 655 ? -52.600 -5.945 -41.489 1.00 24.26 655 GLU B C 1
ATOM 10041 O O . GLU B 1 655 ? -53.381 -5.036 -41.838 1.00 24.42 655 GLU B O 1
ATOM 10047 N N . ILE B 1 656 ? -51.383 -5.707 -40.989 1.00 21.47 656 ILE B N 1
ATOM 10048 C CA . ILE B 1 656 ? -50.843 -4.362 -40.878 1.00 19.74 656 ILE B CA 1
ATOM 10049 C C . ILE B 1 656 ? -49.441 -4.343 -41.458 1.00 19.63 656 ILE B C 1
ATOM 10050 O O . ILE B 1 656 ? -48.834 -5.384 -41.646 1.00 21.52 656 ILE B O 1
ATOM 10055 N N . SER B 1 657 ? -48.933 -3.167 -41.743 1.00 20.57 657 SER B N 1
ATOM 10056 C CA . SER B 1 657 ? -47.636 -3.059 -42.375 1.00 20.80 657 SER B CA 1
ATOM 10057 C C . SER B 1 657 ? -46.558 -3.513 -41.414 1.00 21.76 657 SER B C 1
ATOM 10058 O O . SER B 1 657 ? -46.771 -3.513 -40.204 1.00 18.80 657 SER B O 1
ATOM 10061 N N . GLU B 1 658 ? -45.395 -3.842 -41.967 1.00 21.81 658 GLU B N 1
ATOM 10062 C CA . GLU B 1 658 ? -44.267 -4.250 -41.128 1.00 24.55 658 GLU B CA 1
ATOM 10063 C C . GLU B 1 658 ? -43.866 -3.130 -40.154 1.00 22.09 658 GLU B C 1
ATOM 10064 O O . GLU B 1 658 ? -43.567 -3.395 -38.968 1.00 20.83 658 GLU B O 1
ATOM 10070 N N . ASP B 1 659 ? -43.875 -1.868 -40.593 1.00 21.89 659 ASP B N 1
ATOM 10071 C CA . ASP B 1 659 ? -43.511 -0.783 -39.691 1.00 24.78 659 ASP B CA 1
ATOM 10072 C C . ASP B 1 659 ? -44.541 -0.587 -38.606 1.00 21.97 659 ASP B C 1
ATOM 10073 O O . ASP B 1 659 ? -44.191 -0.314 -37.449 1.00 21.93 659 ASP B O 1
ATOM 10078 N N . LYS B 1 660 ? -45.824 -0.705 -38.934 1.00 21.70 660 LYS B N 1
ATOM 10079 C CA . LYS B 1 660 ? -46.846 -0.617 -37.894 1.00 21.59 660 LYS B CA 1
ATOM 10080 C C . LYS B 1 660 ? -46.756 -1.715 -36.836 1.00 19.54 660 LYS B C 1
ATOM 10081 O O . LYS B 1 660 ? -46.996 -1.481 -35.646 1.00 19.80 660 LYS B O 1
ATOM 10087 N N . ALA B 1 661 ? -46.437 -2.917 -37.282 1.00 18.91 661 ALA B N 1
ATOM 10088 C CA . ALA B 1 661 ? -46.207 -4.040 -36.374 1.00 17.60 661 ALA B CA 1
ATOM 10089 C C . ALA B 1 661 ? -44.977 -3.790 -35.544 1.00 18.02 661 ALA B C 1
ATOM 10090 O O . ALA B 1 661 ? -45.012 -4.066 -34.352 1.00 18.20 661 ALA B O 1
ATOM 10092 N N . ALA B 1 662 ? -43.935 -3.222 -36.167 1.00 20.06 662 ALA B N 1
ATOM 10093 C CA . ALA B 1 662 ? -42.690 -2.932 -35.408 1.00 18.91 662 ALA B CA 1
ATOM 10094 C C . ALA B 1 662 ? -42.999 -1.922 -34.311 1.00 20.58 662 ALA B C 1
ATOM 10095 O O . ALA B 1 662 ? -42.517 -2.038 -33.179 1.00 20.15 662 ALA B O 1
ATOM 10097 N N . GLU B 1 663 ? -43.832 -0.923 -34.623 1.00 19.88 663 GLU B N 1
ATOM 10098 C CA . GLU B 1 663 ? -44.213 0.068 -33.610 1.00 21.87 663 GLU B CA 1
ATOM 10099 C C . GLU B 1 663 ? -45.040 -0.528 -32.488 1.00 20.22 663 GLU B C 1
ATOM 10100 O O . GLU B 1 663 ? -44.887 -0.154 -31.317 1.00 21.64 663 GLU B O 1
ATOM 10106 N N . LEU B 1 664 ? -45.910 -1.478 -32.821 1.00 17.89 664 LEU B N 1
ATOM 10107 C CA . LEU B 1 664 ? -46.727 -2.105 -31.839 1.00 18.91 664 LEU B CA 1
ATOM 10108 C C . LEU B 1 664 ? -45.818 -2.937 -30.902 1.00 19.00 664 LEU B C 1
ATOM 10109 O O . LEU B 1 664 ? -45.976 -2.916 -29.686 1.00 19.15 664 LEU B O 1
ATOM 10114 N N . VAL B 1 665 ? -44.900 -3.690 -31.486 1.00 17.87 665 VAL B N 1
ATOM 10115 C CA . VAL B 1 665 ? -43.959 -4.495 -30.670 1.00 15.88 665 VAL B CA 1
ATOM 10116 C C . VAL B 1 665 ? -43.111 -3.608 -29.782 1.00 18.80 665 VAL B C 1
ATOM 10117 O O . VAL B 1 665 ? -42.916 -3.925 -28.615 1.00 18.09 665 VAL B O 1
ATOM 10121 N N . LYS B 1 666 ? -42.649 -2.471 -30.297 1.00 16.98 666 LYS B N 1
ATOM 10122 C CA . LYS B 1 666 ? -41.931 -1.530 -29.462 1.00 19.74 666 LYS B CA 1
ATOM 10123 C C . LYS B 1 666 ? -42.793 -1.096 -28.282 1.00 19.07 666 LYS B C 1
ATOM 10124 O O . LYS B 1 666 ? -42.324 -1.047 -27.125 1.00 19.85 666 LYS B O 1
ATOM 10130 N N . SER B 1 667 ? -44.061 -0.789 -28.521 1.00 20.18 667 SER B N 1
ATOM 10131 C CA . SER B 1 667 ? -44.957 -0.419 -27.392 1.00 21.79 667 SER B CA 1
ATOM 10132 C C . SER B 1 667 ? -45.161 -1.563 -26.393 1.00 21.63 667 SER B C 1
ATOM 10133 O O . SER B 1 667 ? -45.212 -1.328 -25.174 1.00 22.03 667 SER B O 1
ATOM 10136 N N . TRP B 1 668 ? -45.195 -2.819 -26.860 1.00 17.66 668 TRP B N 1
ATOM 10137 C CA . TRP B 1 668 ? -45.184 -3.938 -25.926 1.00 17.51 668 TRP B CA 1
ATOM 10138 C C . TRP B 1 668 ? -43.929 -3.944 -25.031 1.00 16.75 668 TRP B C 1
ATOM 10139 O O . TRP B 1 668 ? -44.012 -4.321 -23.865 1.00 18.01 668 TRP B O 1
ATOM 10150 N N . LYS B 1 669 ? -42.786 -3.566 -25.563 1.00 17.33 669 LYS B N 1
ATOM 10151 C CA . LYS B 1 669 ? -41.551 -3.506 -24.724 1.00 18.01 669 LYS B CA 1
ATOM 10152 C C . LYS B 1 669 ? -41.687 -2.435 -23.679 1.00 21.62 669 LYS B C 1
ATOM 10153 O O . LYS B 1 669 ? -41.373 -2.680 -22.502 1.00 22.76 669 LYS B O 1
ATOM 10159 N N . VAL B 1 670 ? -42.236 -1.278 -24.071 1.00 21.41 670 VAL B N 1
ATOM 10160 C CA . VAL B 1 670 ? -42.426 -0.165 -23.101 1.00 25.19 670 VAL B CA 1
ATOM 10161 C C . VAL B 1 670 ? -43.413 -0.580 -22.019 1.00 25.59 670 VAL B C 1
ATOM 10162 O O . VAL B 1 670 ? -43.238 -0.224 -20.869 1.00 28.39 670 VAL B O 1
ATOM 10166 N N . GLN B 1 671 ? -44.419 -1.370 -22.376 1.00 25.85 671 GLN B N 1
ATOM 10167 C CA . GLN B 1 671 ? -45.451 -1.900 -21.450 1.00 27.60 671 GLN B CA 1
ATOM 10168 C C . GLN B 1 671 ? -45.090 -3.141 -20.602 1.00 27.66 671 GLN B C 1
ATOM 10169 O O . GLN B 1 671 ? -45.904 -3.606 -19.818 1.00 26.74 671 GLN B O 1
ATOM 10175 N N . ASN B 1 672 ? -43.896 -3.692 -20.783 1.00 22.83 672 ASN B N 1
ATOM 10176 C CA . ASN B 1 672 ? -43.469 -4.965 -20.221 1.00 23.79 672 ASN B CA 1
ATOM 10177 C C . ASN B 1 672 ? -44.286 -6.169 -20.638 1.00 21.56 672 ASN B C 1
ATOM 10178 O O . ASN B 1 672 ? -44.320 -7.180 -19.961 1.00 23.54 672 ASN B O 1
ATOM 10183 N N . ARG B 1 673 ? -44.904 -6.118 -21.823 1.00 19.41 673 ARG B N 1
ATOM 10184 C CA . ARG B 1 673 ? -45.533 -7.288 -22.398 1.00 19.60 673 ARG B CA 1
ATOM 10185 C C . ARG B 1 673 ? -44.541 -8.093 -23.269 1.00 17.35 673 ARG B C 1
ATOM 10186 O O . ARG B 1 673 ? -44.762 -9.270 -23.542 1.00 19.97 673 ARG B O 1
ATOM 10194 N N . TYR B 1 674 ? -43.490 -7.411 -23.681 1.00 16.48 674 TYR B N 1
ATOM 10195 C CA . TYR B 1 674 ? -42.337 -8.061 -24.397 1.00 16.10 674 TYR B CA 1
ATOM 10196 C C . TYR B 1 674 ? -41.142 -7.698 -23.531 1.00 15.69 674 TYR B C 1
ATOM 10197 O O . TYR B 1 674 ? -40.762 -6.541 -23.467 1.00 17.00 674 TYR B O 1
ATOM 10206 N N . GLN B 1 675 ? -40.627 -8.676 -22.799 1.00 15.06 675 GLN B N 1
ATOM 10207 C CA . GLN B 1 675 ? -39.589 -8.425 -21.775 1.00 15.99 675 GLN B CA 1
ATOM 10208 C C . GLN B 1 675 ? -38.270 -8.953 -22.323 1.00 16.45 675 GLN B C 1
ATOM 10209 O O . GLN B 1 675 ? -38.245 -10.029 -22.943 1.00 17.25 675 GLN B O 1
ATOM 10215 N N . GLU B 1 676 ? -37.203 -8.189 -22.087 1.00 16.28 676 GLU B N 1
ATOM 10216 C CA . GLU B 1 676 ? -35.883 -8.646 -22.503 1.00 16.07 676 GLU B CA 1
ATOM 10217 C C . GLU B 1 676 ? -34.879 -8.658 -21.371 1.00 16.53 676 GLU B C 1
ATOM 10218 O O . GLU B 1 676 ? -34.877 -7.754 -20.515 1.00 18.34 676 GLU B O 1
ATOM 10224 N N . ASP B 1 677 ? -34.050 -9.682 -21.358 1.00 16.15 677 ASP B N 1
ATOM 10225 C CA . ASP B 1 677 ? -32.895 -9.748 -20.466 1.00 17.00 677 ASP B CA 1
ATOM 10226 C C . ASP B 1 677 ? -31.754 -10.094 -21.376 1.00 14.98 677 ASP B C 1
ATOM 10227 O O . ASP B 1 677 ? -31.431 -11.264 -21.546 1.00 15.33 677 ASP B O 1
ATOM 10232 N N . VAL B 1 678 ? -31.237 -9.058 -22.016 1.00 15.32 678 VAL B N 1
ATOM 10233 C CA . VAL B 1 678 ? -30.221 -9.279 -23.067 1.00 15.08 678 VAL B CA 1
ATOM 10234 C C . VAL B 1 678 ? -28.970 -8.449 -22.778 1.00 16.20 678 VAL B C 1
ATOM 10235 O O . VAL B 1 678 ? -29.051 -7.323 -22.260 1.00 18.45 678 VAL B O 1
ATOM 10239 N N . TRP B 1 679 ? -27.830 -9.034 -23.080 1.00 15.86 679 TRP B N 1
ATOM 10240 C CA . TRP B 1 679 ? -26.534 -8.439 -22.723 1.00 16.42 679 TRP B CA 1
ATOM 10241 C C . TRP B 1 679 ? -25.537 -8.698 -23.814 1.00 17.42 679 TRP B C 1
ATOM 10242 O O . TRP B 1 679 ? -25.727 -9.495 -24.762 1.00 17.44 679 TRP B O 1
#

B-factor: mean 23.44, std 9.3, range [11.42, 101.86]